Protein AF-0000000078790365 (afdb_homodimer)

Sequence (788 aa):
MTKEAHQVVIPDAIMEDLDIKDGEQVEVTLKDKEAVIRPKRTDTGTQTISLRFFLIPTVLAGLFFLAYFIYFQILQVPMTGKNSIAQMVIVLGELSGMGTFAVTYVQNHRRIHGRDHRRRYWRIFPTLLLAFAIILAFVASVFFWAIGYMFEGVSFDIYTATGLFLLFISIVNYLMIYSALSISTSFITTLFLSTFVGGVVGAIVTNSSRQWWQHNVSFLGTSKALNAWQFNLTIAVSALLWIALVDYLFVPLMAHRKTDWRLITMRIMLTVAAVALLGVGLFPNNRGIWHVLHTQSAWFLNYFLIGMIIAVRWLLPGVSREFLSTSYIIGGIIIFAAILFQFVHYLSLTAFEMIAFALAMSWIMLLLQNIHRLYQKDESTFVVTVTTKKEKAEMTKEAHQVVIPDAIMEDLDIKDGEQVEVTLKDKEAVIRPKRTDTGTQTISLRFFLIPTVLAGLFFLAYFIYFQILQVPMTGKNSIAQMVIVLGELSGMGTFAVTYVQNHRRIHGRDHRRRYWRIFPTLLLAFAIILAFVASVFFWAIGYMFEGVSFDIYTATGLFLLFISIVNYLMIYSALSISTSFITTLFLSTFVGGVVGAIVTNSSRQWWQHNVSFLGTSKALNAWQFNLTIAVSALLWIALVDYLFVPLMAHRKTDWRLITMRIMLTVAAVALLGVGLFPNNRGIWHVLHTQSAWFLNYFLIGMIIAVRWLLPGVSREFLSTSYIIGGIIIFAAILFQFVHYLSLTAFEMIAFALAMSWIMLLLQNIHRLYQKDESTFVVTVTTKKEKAE

Organism: Lacticaseibacillus rhamnosus (strain LMS2-1) (NCBI:txid525361)

Radius of gyration: 29.72 Å; Cα contacts (8 Å, |Δi|>4): 975; chains: 2; bounding box: 82×87×70 Å

pLDDT: mean 83.18, std 17.49, range [24.53, 97.69]

Foldseek 3Di:
DPPQDFDFDDDPVVCVVLVPDDPFDWDWDQDPNDTDTHGVDDPPPPPPPPPVLLQVLLVVLLVVLLCVCVVVVPFKADCDDPRHLLVSCLVSLLVSLLVLLLVLLVVVVVPPPDDVSNVLSVLCVVLVSLLCSLVSNVVSVVVSVVVCVVVPGDIDGSVVSSVVSSVSSSVSNVVSSVLSVPDDLVSLLVSLCCLLVVLQVVLCVQFVVVVCLQPASLSSLAPSGDPNLSSLSSQLSSLSSQLSSLCRLVVVVCVVVVPQVLSVVVSVLSNLLSVLSNQLSVQRCYPDPSVVSNVVSVVSNVVSLLVCLVCVVPSDPPDDPVLNVLSVVLSVVLVVLVCCCPPVVVDDNHRSCVSNVVSSSVNVVVVSVSSNVVSVVVDDDDDGDRDRPPPDDD/DPPQDFDFDDDPVVCVVLVPDPPFDWDWDQDPNDTDTHRVDDVPPPPPPPPVLLQVLLVVLLVVLLCVCVVVVPFKADCDDPRHLLVSCLVSLLVSLLVLLLVLLVVVVVPPPDDVVNVLSVLCVVLVSLLCSLVSNLVSVVVSVVVCVVPPGDIDGSVVSSVVSSVSSSVSNVVSSVLSVPDDLVSLLVSLCCLLVVLQVVLCVQQVVVVCLQPASLSSLAPSGDPNLSSLSSQLSSLSSQLSSLCRLVVLVCVVVVPQVLSVVVSVLSNLLSVLSNQLSVQRCYPDPSVVSNVVSVVSNVVSLLVCLVCVVPSDPPDDPVLNVLSVVLSVVLVVLVCCCPPVVVDDNHRSCVSNVVSSSVNVVVVSVSSNVVSCVVPDPDDGDRDPPPPDDD

Nearest PDB structures (foldseek):
  7bmh-assembly1_A  TM=3.154E-01  e=6.443E+00  Plenodomus lingam
  7avo-assembly1_A  TM=2.822E-01  e=6.443E+00  Candidatus Actinomarina minuta
  6w2w-assembly1_A  TM=2.959E-01  e=9.587E+00  synthetic construct
  3rh3-assembly2_B  TM=2.881E-01  e=7.687E+00  Bacteroides thetaiotaomicron VPI-5482
  7bmh-assembly1_A  TM=3.153E-01  e=6.359E+00  Plenodomus lingam

InterPro domains:
  IPR007159 SpoVT-AbrB domain [PF04014] (7-43)
  IPR007159 SpoVT-AbrB domain [TIGR01439] (5-41)
  IPR037914 SpoVT-AbrB domain superfamily [SSF89447] (6-44)

Structure (mmCIF, N/CA/C/O backbone):
data_AF-0000000078790365-model_v1
#
loop_
_entity.id
_entity.type
_entity.pdbx_description
1 polymer 'Transcriptional regulator, AbrB family'
#
loop_
_atom_site.group_PDB
_atom_site.id
_atom_site.type_symbol
_atom_site.label_atom_id
_atom_site.label_alt_id
_atom_site.label_comp_id
_atom_site.label_asym_id
_atom_site.label_entity_id
_atom_site.label_seq_id
_atom_site.pdbx_PDB_ins_code
_atom_site.Cartn_x
_atom_site.Cartn_y
_atom_site.Cartn_z
_atom_site.occupancy
_atom_site.B_iso_or_equiv
_atom_site.auth_seq_id
_atom_site.auth_comp_id
_atom_site.auth_asym_id
_atom_site.auth_atom_id
_atom_site.pdbx_PDB_model_num
ATOM 1 N N . MET A 1 1 ? -43.062 18.797 23.297 1 24.67 1 MET A N 1
ATOM 2 C CA . MET A 1 1 ? -41.625 18.844 23.641 1 24.67 1 MET A CA 1
ATOM 3 C C . MET A 1 1 ? -40.875 19.828 22.75 1 24.67 1 MET A C 1
ATOM 5 O O . MET A 1 1 ? -40.844 19.641 21.531 1 24.67 1 MET A O 1
ATOM 9 N N . THR A 1 2 ? -40.812 21 23.094 1 28.7 2 THR A N 1
ATOM 10 C CA . THR A 1 2 ? -40.219 22.109 22.375 1 28.7 2 THR A CA 1
ATOM 11 C C . THR A 1 2 ? -38.781 21.797 21.984 1 28.7 2 THR A C 1
ATOM 13 O O . THR A 1 2 ? -37.938 21.453 22.844 1 28.7 2 THR A O 1
ATOM 16 N N . LYS A 1 3 ? -38.594 21.297 20.766 1 38 3 LYS A N 1
ATOM 17 C CA . LYS A 1 3 ? -37.281 21.078 20.156 1 38 3 LYS A CA 1
ATOM 18 C C . LYS A 1 3 ? -36.375 22.281 20.406 1 38 3 LYS A C 1
ATOM 20 O O . LYS A 1 3 ? -36.594 23.359 19.859 1 38 3 LYS A O 1
ATOM 25 N N . GLU A 1 4 ? -35.938 22.359 21.609 1 38.66 4 GLU A N 1
ATOM 26 C CA . GLU A 1 4 ? -34.969 23.391 21.953 1 38.66 4 GLU A CA 1
ATOM 27 C C . GLU A 1 4 ? -33.75 23.328 21.047 1 38.66 4 GLU A C 1
ATOM 29 O O . GLU A 1 4 ? -33.188 22.25 20.844 1 38.66 4 GLU A O 1
ATOM 34 N N . ALA A 1 5 ? -33.781 24.031 20 1 46.53 5 ALA A N 1
ATOM 35 C CA . ALA A 1 5 ? -32.688 24.172 19.031 1 46.53 5 ALA A CA 1
ATOM 36 C C . ALA A 1 5 ? -31.531 24.969 19.609 1 46.53 5 ALA A C 1
ATOM 38 O O . ALA A 1 5 ? -31.734 25.938 20.344 1 46.53 5 ALA A O 1
ATOM 39 N N . HIS A 1 6 ? -30.5 24.375 19.922 1 53.03 6 HIS A N 1
ATOM 40 C CA . HIS A 1 6 ? -29.281 25.047 20.344 1 53.03 6 HIS A CA 1
ATOM 41 C C . HIS A 1 6 ? -28.625 25.781 19.172 1 53.03 6 HIS A C 1
ATOM 43 O O . HIS A 1 6 ? -28.688 25.328 18.031 1 53.03 6 HIS A O 1
ATOM 49 N N . GLN A 1 7 ? -28.328 27.047 19.406 1 53.22 7 GLN A N 1
ATOM 50 C CA . GLN A 1 7 ? -27.719 27.891 18.391 1 53.22 7 GLN A CA 1
ATOM 51 C C . GLN A 1 7 ? -26.203 27.969 18.578 1 53.22 7 GLN A C 1
ATOM 53 O O . GLN A 1 7 ? -25.719 28.125 19.688 1 53.22 7 GLN A O 1
ATOM 58 N N . VAL A 1 8 ? -25.578 27.453 17.719 1 57.22 8 VAL A N 1
ATOM 59 C CA . VAL A 1 8 ? -24.125 27.656 17.688 1 57.22 8 VAL A CA 1
ATOM 60 C C . VAL A 1 8 ? -23.781 28.875 16.844 1 57.22 8 VAL A C 1
ATOM 62 O O . VAL A 1 8 ? -24.25 29 15.719 1 57.22 8 VAL A O 1
ATOM 65 N N . VAL A 1 9 ? -23.25 29.891 17.438 1 52.88 9 VAL A N 1
ATOM 66 C CA . VAL A 1 9 ? -22.828 31.094 16.75 1 52.88 9 VAL A CA 1
ATOM 67 C C . VAL A 1 9 ? -21.547 30.828 15.969 1 52.88 9 VAL A C 1
ATOM 69 O O . VAL A 1 9 ? -20.547 30.391 16.531 1 52.88 9 VAL A O 1
ATOM 72 N N . ILE A 1 10 ? -21.703 30.781 14.711 1 59.94 10 ILE A N 1
ATOM 73 C CA . ILE A 1 10 ? -20.547 30.609 13.82 1 59.94 10 ILE A CA 1
ATOM 74 C C . ILE A 1 10 ? -20.062 31.984 13.344 1 59.94 10 ILE A C 1
ATOM 76 O O . ILE A 1 10 ? -20.859 32.812 12.906 1 59.94 10 ILE A O 1
ATOM 80 N N . PRO A 1 11 ? -18.875 32.281 13.562 1 53.31 11 PRO A N 1
ATOM 81 C CA . PRO A 1 11 ? -18.344 33.594 13.117 1 53.31 11 PRO A CA 1
ATOM 82 C C . PRO A 1 11 ? -18.578 33.812 11.625 1 53.31 11 PRO A C 1
ATOM 84 O O . PRO A 1 11 ? -18.594 32.875 10.836 1 53.31 11 PRO A O 1
ATOM 87 N N . ASP A 1 12 ? -18.766 35 11.242 1 53.91 12 ASP A N 1
ATOM 88 C CA . ASP A 1 12 ? -19.031 35.469 9.875 1 53.91 12 ASP A CA 1
ATOM 89 C C . ASP A 1 12 ? -17.922 35 8.922 1 53.91 12 ASP A C 1
ATOM 91 O O . ASP A 1 12 ? -18.203 34.656 7.773 1 53.91 12 ASP A O 1
ATOM 95 N N . ALA A 1 13 ? -16.859 35 9.422 1 56.03 13 ALA A N 1
ATOM 96 C CA . ALA A 1 13 ? -15.734 34.656 8.57 1 56.03 13 ALA A CA 1
ATOM 97 C C . ALA A 1 13 ? -15.867 33.219 8.07 1 56.03 13 ALA A C 1
ATOM 99 O O . ALA A 1 13 ? -15.539 32.906 6.922 1 56.03 13 ALA A O 1
ATOM 100 N N . ILE A 1 14 ? -16.406 32.406 8.961 1 61.25 14 ILE A N 1
ATOM 101 C CA . ILE A 1 14 ? -16.609 31 8.586 1 61.25 14 ILE A CA 1
ATOM 102 C C . ILE A 1 14 ? -17.766 30.891 7.598 1 61.25 14 ILE A C 1
ATOM 104 O O . ILE A 1 14 ? -17.688 30.141 6.621 1 61.25 14 ILE A O 1
ATOM 108 N N . MET A 1 15 ? -18.719 31.656 7.914 1 59 15 MET A N 1
ATOM 109 C CA . MET A 1 15 ? -19.875 31.625 7.043 1 59 15 MET A CA 1
ATOM 110 C C . MET A 1 15 ? -19.531 32.125 5.645 1 59 15 MET A C 1
ATOM 112 O O . MET A 1 15 ? -20.016 31.578 4.648 1 59 15 MET A O 1
ATOM 116 N N . GLU A 1 16 ? -18.781 33.062 5.625 1 58.59 16 GLU A N 1
ATOM 117 C CA . GLU A 1 16 ? -18.328 33.594 4.344 1 58.59 16 GLU A CA 1
ATOM 118 C C . GLU A 1 16 ? -17.438 32.562 3.623 1 58.59 16 GLU A C 1
ATOM 120 O O . GLU A 1 16 ? -17.547 32.406 2.406 1 58.59 16 GLU A O 1
ATOM 125 N N . ASP A 1 17 ? -16.703 31.953 4.383 1 59.31 17 ASP A N 1
ATOM 126 C CA . ASP A 1 17 ? -15.805 30.969 3.779 1 59.31 17 ASP A CA 1
ATOM 127 C C . ASP A 1 17 ? -16.578 29.734 3.303 1 59.31 17 ASP A C 1
ATOM 129 O O . ASP A 1 17 ? -16.188 29.094 2.322 1 59.31 17 ASP A O 1
ATOM 133 N N . LEU A 1 18 ? -17.562 29.516 3.998 1 61.25 18 LEU A N 1
ATOM 134 C CA . LEU A 1 18 ? -18.422 28.391 3.631 1 61.25 18 LEU A CA 1
ATOM 135 C C . LEU A 1 18 ? -19.469 28.812 2.598 1 61.25 18 LEU A C 1
ATOM 137 O O . LEU A 1 18 ? -20.188 27.969 2.062 1 61.25 18 LEU A O 1
ATOM 141 N N . ASP A 1 19 ? -19.406 30.141 2.234 1 60.47 19 ASP A N 1
ATOM 142 C CA . ASP A 1 19 ? -20.344 30.734 1.291 1 60.47 19 ASP A CA 1
ATOM 143 C C . ASP A 1 19 ? -21.781 30.406 1.667 1 60.47 19 ASP A C 1
ATOM 145 O O . ASP A 1 19 ? -22.578 30.031 0.808 1 60.47 19 ASP A O 1
ATOM 149 N N . ILE A 1 20 ? -22.031 30.375 2.857 1 61.34 20 ILE A N 1
ATOM 150 C CA . ILE A 1 20 ? -23.391 30.141 3.32 1 61.34 20 ILE A CA 1
ATOM 151 C C . ILE A 1 20 ? -24.125 31.469 3.467 1 61.34 20 ILE A C 1
ATOM 153 O O . ILE A 1 20 ? -23.656 32.375 4.176 1 61.34 20 ILE A O 1
ATOM 157 N N . LYS A 1 21 ? -25.078 31.672 2.578 1 57.84 21 LYS A N 1
ATOM 158 C CA . LYS A 1 21 ? -25.891 32.875 2.629 1 57.84 21 LYS A CA 1
ATOM 159 C C . LYS A 1 21 ? -26.953 32.781 3.713 1 57.84 21 LYS A C 1
ATOM 161 O O . LYS A 1 21 ? -27.266 31.688 4.18 1 57.84 21 LYS A O 1
ATOM 166 N N . ASP A 1 22 ? -27.422 33.844 4.039 1 56.03 22 ASP A N 1
ATOM 167 C CA . ASP A 1 22 ? -28.5 33.938 5.02 1 56.03 22 ASP A CA 1
ATOM 168 C C . ASP A 1 22 ? -29.75 33.188 4.531 1 56.03 22 ASP A C 1
ATOM 170 O O . ASP A 1 22 ? -30.188 33.406 3.395 1 56.03 22 ASP A O 1
ATOM 174 N N . GLY A 1 23 ? -30.219 32.156 5.309 1 55.22 23 GLY A N 1
ATOM 175 C CA . GLY A 1 23 ? -31.406 31.391 4.949 1 55.22 23 GLY A CA 1
ATOM 176 C C . GLY A 1 23 ? -31.078 30.062 4.297 1 55.22 23 GLY A C 1
ATOM 177 O O . GLY A 1 23 ? -31.969 29.281 3.982 1 55.22 23 GLY A O 1
ATOM 178 N N . GLU A 1 24 ? -29.766 29.875 4.086 1 57.84 24 GLU A N 1
ATOM 179 C CA . GLU A 1 24 ? -29.438 28.641 3.387 1 57.84 24 GLU A CA 1
ATOM 180 C C . GLU A 1 24 ? -29.391 27.453 4.348 1 57.84 24 GLU A C 1
ATOM 182 O O . GLU A 1 24 ? -29.031 27.609 5.52 1 57.84 24 GLU A O 1
ATOM 187 N N . GLN A 1 25 ? -29.859 26.406 3.9 1 57.09 25 GLN A N 1
ATOM 188 C CA . GLN A 1 25 ? -29.844 25.188 4.691 1 57.09 25 GLN A CA 1
ATOM 189 C C . GLN A 1 25 ? -28.469 24.516 4.648 1 57.09 25 GLN A C 1
ATOM 191 O O . GLN A 1 25 ? -27.797 24.516 3.609 1 57.09 25 GLN A O 1
ATOM 196 N N . VAL A 1 26 ? -27.875 24.297 5.863 1 60.72 26 VAL A N 1
ATOM 197 C CA . VAL A 1 26 ? -26.594 23.609 5.965 1 60.72 26 VAL A CA 1
ATOM 198 C C . VAL A 1 26 ? -26.797 22.203 6.516 1 60.72 26 VAL A C 1
ATOM 200 O O . VAL A 1 26 ? -27.75 21.953 7.258 1 60.72 26 VAL A O 1
ATOM 203 N N . GLU A 1 27 ? -26.109 21.312 5.953 1 58.06 27 GLU A N 1
ATOM 204 C CA . GLU A 1 27 ? -26.125 19.938 6.465 1 58.06 27 GLU A CA 1
ATOM 205 C C . GLU A 1 27 ? -25.094 19.75 7.566 1 58.06 27 GLU A C 1
ATOM 207 O O . GLU A 1 27 ? -23.938 20.125 7.402 1 58.06 27 GLU A O 1
ATOM 212 N N . VAL A 1 28 ? -25.562 19.438 8.742 1 60.06 28 VAL A N 1
ATOM 213 C CA . VAL A 1 28 ? -24.688 19.125 9.867 1 60.06 28 VAL A CA 1
ATOM 214 C C . VAL A 1 28 ? -24.609 17.609 10.047 1 60.06 28 VAL A C 1
ATOM 216 O O . VAL A 1 28 ? -25.641 16.953 10.227 1 60.06 28 VAL A O 1
ATOM 219 N N . THR A 1 29 ? -23.453 17.094 9.758 1 54.88 29 THR A N 1
ATOM 220 C CA . THR A 1 29 ? -23.25 15.664 9.945 1 54.88 29 THR A CA 1
ATOM 221 C C . THR A 1 29 ? -22.422 15.391 11.195 1 54.88 29 THR A C 1
ATOM 223 O O . THR A 1 29 ? -21.406 16.047 11.422 1 54.88 29 THR A O 1
ATOM 226 N N . LEU A 1 30 ? -23.016 14.633 12.062 1 53.97 30 LEU A N 1
ATOM 227 C CA . LEU A 1 30 ? -22.297 14.195 13.25 1 53.97 30 LEU A CA 1
ATOM 228 C C . LEU A 1 30 ? -21.516 12.922 12.969 1 53.97 30 LEU A C 1
ATOM 230 O O . LEU A 1 30 ? -22.094 11.906 12.562 1 53.97 30 LEU A O 1
ATOM 234 N N . LYS A 1 31 ? -20.281 13.047 12.844 1 52.25 31 LYS A N 1
ATOM 235 C CA . LYS A 1 31 ? -19.391 11.898 12.688 1 52.25 31 LYS A CA 1
ATOM 236 C C . LYS A 1 31 ? -18.375 11.836 13.828 1 52.25 31 LYS A C 1
ATOM 238 O O . LYS A 1 31 ? -17.656 12.805 14.086 1 52.25 31 LYS A O 1
ATOM 243 N N . ASP A 1 32 ? -18.172 10.688 14.516 1 49.53 32 ASP A N 1
ATOM 244 C CA . ASP A 1 32 ? -17.188 10.422 15.562 1 49.53 32 ASP A CA 1
ATOM 245 C C . ASP A 1 32 ? -17.109 11.578 16.562 1 49.53 32 ASP A C 1
ATOM 247 O O . ASP A 1 32 ? -16.031 12.078 16.859 1 49.53 32 ASP A O 1
ATOM 251 N N . LYS A 1 33 ? -18.344 12.125 17 1 53.72 33 LYS A N 1
ATOM 252 C CA . LYS A 1 33 ? -18.484 13.172 18.016 1 53.72 33 LYS A CA 1
ATOM 253 C C . LYS A 1 33 ? -18.062 14.531 17.469 1 53.72 33 LYS A C 1
ATOM 255 O O . LYS A 1 33 ? -17.531 15.367 18.203 1 53.72 33 LYS A O 1
ATOM 260 N N . GLU A 1 34 ? -17.922 14.57 16.203 1 59.28 34 GLU A N 1
ATOM 261 C CA . GLU A 1 34 ? -17.703 15.859 15.555 1 59.28 34 GLU A CA 1
ATOM 262 C C . GLU A 1 34 ? -18.875 16.234 14.648 1 59.28 34 GLU A C 1
ATOM 264 O O . GLU A 1 34 ? -19.484 15.352 14.023 1 59.28 34 GLU A O 1
ATOM 269 N N . ALA A 1 35 ? -19.328 17.422 14.812 1 60.31 35 ALA A N 1
ATOM 270 C CA . ALA A 1 35 ? -20.375 17.906 13.914 1 60.31 35 ALA A CA 1
ATOM 271 C C . ALA A 1 35 ? -19.766 18.625 12.719 1 60.31 35 ALA A C 1
ATOM 273 O O . ALA A 1 35 ? -18.969 19.562 12.875 1 60.31 35 ALA A O 1
ATOM 274 N N . VAL A 1 36 ? -19.875 18.141 11.617 1 61.66 36 VAL A N 1
ATOM 275 C CA . VAL A 1 36 ? -19.391 18.766 10.391 1 61.66 36 VAL A CA 1
ATOM 276 C C . VAL A 1 36 ? -20.531 19.5 9.695 1 61.66 36 VAL A C 1
ATOM 278 O O . VAL A 1 36 ? -21.594 18.922 9.438 1 61.66 36 VAL A O 1
ATOM 281 N N . ILE A 1 37 ? -20.453 20.859 9.609 1 60.66 37 ILE A N 1
ATOM 282 C CA . ILE A 1 37 ? -21.438 21.688 8.906 1 60.66 37 ILE A CA 1
ATOM 283 C C . ILE A 1 37 ? -21.016 21.844 7.441 1 60.66 37 ILE A C 1
ATOM 285 O O . ILE A 1 37 ? -19.906 22.297 7.152 1 60.66 37 ILE A O 1
ATOM 289 N N . ARG A 1 38 ? -21.641 21.312 6.52 1 58.25 38 ARG A N 1
ATOM 290 C CA . ARG A 1 38 ? -21.422 21.438 5.082 1 58.25 38 ARG A CA 1
ATOM 291 C C . ARG A 1 38 ? -22.562 22.188 4.41 1 58.25 38 ARG A C 1
ATOM 293 O O . ARG A 1 38 ? -23.719 22.062 4.809 1 58.25 38 ARG A O 1
ATOM 300 N N . PRO A 1 39 ? -22.203 23.328 3.666 1 53.91 39 PRO A N 1
ATOM 301 C CA . PRO A 1 39 ? -23.297 23.844 2.844 1 53.91 39 PRO A CA 1
ATOM 302 C C . PRO A 1 39 ? -23.969 22.766 2.008 1 53.91 39 PRO A C 1
ATOM 304 O O . PRO A 1 39 ? -23.344 21.766 1.658 1 53.91 39 PRO A O 1
ATOM 307 N N . LYS A 1 40 ? -25.203 22.719 2.061 1 49.06 40 LYS A N 1
ATOM 308 C CA . LYS A 1 40 ? -25.891 21.781 1.17 1 49.06 40 LYS A CA 1
ATOM 309 C C . LYS A 1 40 ? -25.203 21.703 -0.189 1 49.06 40 LYS A C 1
ATOM 311 O O . LYS A 1 40 ? -25.109 22.719 -0.899 1 49.06 40 LYS A O 1
ATOM 316 N N . ARG A 1 41 ? -24.062 21.188 -0.171 1 43.56 41 ARG A N 1
ATOM 317 C CA . ARG A 1 41 ? -23.312 21.047 -1.413 1 43.56 41 ARG A CA 1
ATOM 318 C C . ARG A 1 41 ? -24.234 20.781 -2.59 1 43.56 41 ARG A C 1
ATOM 320 O O . ARG A 1 41 ? -25.031 19.844 -2.562 1 43.56 41 ARG A O 1
ATOM 327 N N . THR A 1 42 ? -24.641 21.75 -3.312 1 40.75 42 THR A N 1
ATOM 328 C CA . THR A 1 42 ? -24.922 21.359 -4.691 1 40.75 42 THR A CA 1
ATOM 329 C C . THR A 1 42 ? -24.016 20.234 -5.141 1 40.75 42 THR A C 1
ATOM 331 O O . THR A 1 42 ? -22.906 20.078 -4.621 1 40.75 42 THR A O 1
ATOM 334 N N . ASP A 1 43 ? -24.516 19.188 -5.715 1 37.91 43 ASP A N 1
ATOM 335 C CA . ASP A 1 43 ? -23.797 18.109 -6.383 1 37.91 43 ASP A CA 1
ATOM 336 C C . ASP A 1 43 ? -22.422 18.578 -6.855 1 37.91 43 ASP A C 1
ATOM 338 O O . ASP A 1 43 ? -22.312 19.219 -7.898 1 37.91 43 ASP A O 1
ATOM 342 N N . THR A 1 44 ? -21.75 19.344 -6.078 1 38 44 THR A N 1
ATOM 343 C CA . THR A 1 44 ? -20.469 19.688 -6.684 1 38 44 THR A CA 1
ATOM 344 C C . THR A 1 44 ? -19.984 18.547 -7.59 1 38 44 THR A C 1
ATOM 346 O O . THR A 1 44 ? -19.906 17.391 -7.164 1 38 44 THR A O 1
ATOM 349 N N . GLY A 1 45 ? -20.297 18.609 -8.867 1 34.75 45 GLY A N 1
ATOM 350 C CA . GLY A 1 45 ? -19.969 17.812 -10.047 1 34.75 45 GLY A CA 1
ATOM 351 C C . GLY A 1 45 ? -18.609 17.125 -9.945 1 34.75 45 GLY A C 1
ATOM 352 O O . GLY A 1 45 ? -17.672 17.703 -9.406 1 34.75 45 GLY A O 1
ATOM 353 N N . THR A 1 46 ? -18.547 15.922 -9.516 1 40 46 THR A N 1
ATOM 354 C CA . THR A 1 46 ? -17.406 15.125 -9.914 1 40 46 THR A CA 1
ATOM 355 C C . THR A 1 46 ? -16.625 15.812 -11.039 1 40 46 THR A C 1
ATOM 357 O O . THR A 1 46 ? -17.203 16.172 -12.07 1 40 46 THR A O 1
ATOM 360 N N . GLN A 1 47 ? -15.82 16.797 -10.836 1 44.34 47 GLN A N 1
ATOM 361 C CA . GLN A 1 47 ? -14.945 17.219 -11.93 1 44.34 47 GLN A CA 1
ATOM 362 C C . GLN A 1 47 ? -14.898 16.172 -13.031 1 44.34 47 GLN A C 1
ATOM 364 O O . GLN A 1 47 ? -14.383 15.07 -12.828 1 44.34 47 GLN A O 1
ATOM 369 N N . THR A 1 48 ? -15.969 16.016 -13.727 1 49.16 48 THR A N 1
ATOM 370 C CA . THR A 1 48 ? -16.016 15.227 -14.953 1 49.16 48 THR A CA 1
ATOM 371 C C . THR A 1 48 ? -14.719 15.383 -15.742 1 49.16 48 THR A C 1
ATOM 373 O O . THR A 1 48 ? -14.422 16.469 -16.25 1 49.16 48 THR A O 1
ATOM 376 N N . ILE A 1 49 ? -13.625 14.922 -15.203 1 55.31 49 ILE A N 1
ATOM 377 C CA . ILE A 1 49 ? -12.531 14.805 -16.172 1 55.31 49 ILE A CA 1
ATOM 378 C C . ILE A 1 49 ? -13.109 14.609 -17.562 1 55.31 49 ILE A C 1
ATOM 380 O O . ILE A 1 49 ? -13.883 13.68 -17.812 1 55.31 49 ILE A O 1
ATOM 384 N N . SER A 1 50 ? -13.141 15.703 -18.266 1 57.06 50 SER A N 1
ATOM 385 C CA . SER A 1 50 ? -13.609 15.555 -19.641 1 57.06 50 SER A CA 1
ATOM 386 C C . SER A 1 50 ? -13.148 14.234 -20.25 1 57.06 50 SER A C 1
ATOM 388 O O . SER A 1 50 ? -11.945 13.961 -20.297 1 57.06 50 SER A O 1
ATOM 390 N N . LEU A 1 51 ? -13.914 13.266 -20.25 1 61.19 51 LEU A N 1
ATOM 391 C CA . LEU A 1 51 ? -13.695 11.969 -20.875 1 61.19 51 LEU A CA 1
ATOM 392 C C . LEU A 1 51 ? -12.961 12.117 -22.203 1 61.19 51 LEU A C 1
ATOM 394 O O . LEU A 1 51 ? -12.172 11.25 -22.578 1 61.19 51 LEU A O 1
ATOM 398 N N . ARG A 1 52 ? -13.148 13.289 -22.781 1 64 52 ARG A N 1
ATOM 399 C CA . ARG A 1 52 ? -12.555 13.453 -24.094 1 64 52 ARG A CA 1
ATOM 400 C C . ARG A 1 52 ? -11.031 13.531 -24.016 1 64 52 ARG A C 1
ATOM 402 O O . ARG A 1 52 ? -10.328 12.977 -24.859 1 64 52 ARG A O 1
ATOM 409 N N . PHE A 1 53 ? -10.617 14.078 -22.953 1 66.56 53 PHE A N 1
ATOM 410 C CA . PHE A 1 53 ? -9.188 14.328 -22.906 1 66.56 53 PHE A CA 1
ATOM 411 C C . PHE A 1 53 ? -8.422 13.039 -22.609 1 66.56 53 PHE A C 1
ATOM 413 O O . PHE A 1 53 ? -7.254 12.906 -22.984 1 66.56 53 PHE A O 1
ATOM 420 N N . PHE A 1 54 ? -9.141 12.125 -22.062 1 72.62 54 PHE A N 1
ATOM 421 C CA . PHE A 1 54 ? -8.414 10.883 -21.812 1 72.62 54 PHE A CA 1
ATOM 422 C C . PHE A 1 54 ? -8.727 9.844 -22.891 1 72.62 54 PHE A C 1
ATOM 424 O O . PHE A 1 54 ? -7.891 8.984 -23.188 1 72.62 54 PHE A O 1
ATOM 431 N N . LEU A 1 55 ? -9.773 10.086 -23.625 1 79.38 55 LEU A N 1
ATOM 432 C CA . LEU A 1 55 ? -10.18 9.07 -24.594 1 79.38 55 LEU A CA 1
ATOM 433 C C . LEU A 1 55 ? -9.469 9.273 -25.922 1 79.38 55 LEU A C 1
ATOM 435 O O . LEU A 1 55 ? -9.102 8.305 -26.594 1 79.38 55 LEU A O 1
ATOM 439 N N . ILE A 1 56 ? -9.203 10.516 -26.297 1 84.44 56 ILE A N 1
ATOM 440 C CA . ILE A 1 56 ? -8.617 10.781 -27.609 1 84.44 56 ILE A CA 1
ATOM 441 C C . ILE A 1 56 ? -7.199 10.211 -27.656 1 84.44 56 ILE A C 1
ATOM 443 O O . ILE A 1 56 ? -6.875 9.414 -28.547 1 84.44 56 ILE A O 1
ATOM 447 N N . PRO A 1 57 ? -6.402 10.617 -26.734 1 86.44 57 PRO A N 1
ATOM 448 C CA . PRO A 1 57 ? -5.066 10.023 -26.781 1 86.44 57 PRO A CA 1
ATOM 449 C C . PRO A 1 57 ? -5.09 8.5 -26.672 1 86.44 57 PRO A C 1
ATOM 451 O O . PRO A 1 57 ? -4.242 7.82 -27.25 1 86.44 57 PRO A O 1
ATOM 454 N N . THR A 1 58 ? -6.016 7.965 -25.969 1 90.5 58 THR A N 1
ATOM 455 C CA . THR A 1 58 ? -6.145 6.52 -25.812 1 90.5 58 THR A CA 1
ATOM 456 C C . THR A 1 58 ? -6.5 5.867 -27.141 1 90.5 58 THR A C 1
ATOM 458 O O . THR A 1 58 ? -5.898 4.859 -27.531 1 90.5 58 THR A O 1
ATOM 461 N N . VAL A 1 59 ? -7.379 6.465 -27.875 1 90.88 59 VAL A N 1
ATOM 462 C CA . VAL A 1 59 ? -7.82 5.91 -29.141 1 90.88 59 VAL A CA 1
ATOM 463 C C . VAL A 1 59 ? -6.699 6.027 -30.188 1 90.88 59 VAL A C 1
ATOM 465 O O . VAL A 1 59 ? -6.461 5.102 -30.953 1 90.88 59 VAL A O 1
ATOM 468 N N . LEU A 1 60 ? -6.016 7.145 -30.172 1 91.31 60 LEU A N 1
ATOM 469 C CA . LEU A 1 60 ? -4.895 7.328 -31.094 1 91.31 60 LEU A CA 1
ATOM 470 C C . LEU A 1 60 ? -3.809 6.289 -30.844 1 91.31 60 LEU A C 1
ATOM 472 O O . LEU A 1 60 ? -3.275 5.703 -31.781 1 91.31 60 LEU A O 1
ATOM 476 N N . ALA A 1 61 ? -3.504 6.074 -29.578 1 92.56 61 ALA A N 1
ATOM 477 C CA . ALA A 1 61 ? -2.516 5.055 -29.234 1 92.56 61 ALA A CA 1
ATOM 478 C C . ALA A 1 61 ? -2.988 3.666 -29.641 1 92.56 61 ALA A C 1
ATOM 480 O O . ALA A 1 61 ? -2.193 2.846 -30.109 1 92.56 61 ALA A O 1
ATOM 481 N N . GLY A 1 62 ? -4.234 3.424 -29.484 1 93.56 62 GLY A N 1
ATOM 482 C CA . GLY A 1 62 ? -4.805 2.15 -29.906 1 93.56 62 GLY A CA 1
ATOM 483 C C . GLY A 1 62 ? -4.719 1.911 -31.391 1 93.56 62 GLY A C 1
ATOM 484 O O . GLY A 1 62 ? -4.398 0.806 -31.828 1 93.56 62 GLY A O 1
ATOM 485 N N . LEU A 1 63 ? -4.98 2.928 -32.156 1 94.12 63 LEU A N 1
ATOM 486 C CA . LEU A 1 63 ? -4.871 2.83 -33.594 1 94.12 63 LEU A CA 1
ATOM 487 C C . LEU A 1 63 ? -3.428 2.57 -34.031 1 94.12 63 LEU A C 1
ATOM 489 O O . LEU A 1 63 ? -3.174 1.773 -34.938 1 94.12 63 LEU A O 1
ATOM 493 N N . PHE A 1 64 ? -2.539 3.266 -33.375 1 94.81 64 PHE A N 1
ATOM 494 C CA . PHE A 1 64 ? -1.127 3.027 -33.625 1 94.81 64 PHE A CA 1
ATOM 495 C C . PHE A 1 64 ? -0.746 1.59 -33.312 1 94.81 64 PHE A C 1
ATOM 497 O O . PHE A 1 64 ? -0.024 0.942 -34.062 1 94.81 64 PHE A O 1
ATOM 504 N N . PHE A 1 65 ? -1.204 1.093 -32.156 1 96.19 65 PHE A N 1
ATOM 505 C CA . PHE A 1 65 ? -0.965 -0.28 -31.719 1 96.19 65 PHE A CA 1
ATOM 506 C C . PHE A 1 65 ? -1.477 -1.269 -32.75 1 96.19 65 PHE A C 1
ATOM 508 O O . PHE A 1 65 ? -0.742 -2.158 -33.188 1 96.19 65 PHE A O 1
ATOM 515 N N . LEU A 1 66 ? -2.676 -1.059 -33.188 1 95.31 66 LEU A N 1
ATOM 516 C CA . LEU A 1 66 ? -3.297 -1.947 -34.188 1 95.31 66 LEU A CA 1
ATOM 517 C C . LEU A 1 66 ? -2.57 -1.876 -35.5 1 95.31 66 LEU A C 1
ATOM 519 O O . LEU A 1 66 ? -2.279 -2.908 -36.125 1 95.31 66 LEU A O 1
ATOM 523 N N . ALA A 1 67 ? -2.252 -0.694 -35.969 1 95.12 67 ALA A N 1
ATOM 524 C CA . ALA A 1 67 ? -1.55 -0.497 -37.219 1 95.12 67 ALA A CA 1
ATOM 525 C C . ALA A 1 67 ? -0.18 -1.169 -37.188 1 95.12 67 ALA A C 1
ATOM 527 O O . ALA A 1 67 ? 0.229 -1.79 -38.188 1 95.12 67 ALA A O 1
ATOM 528 N N . TYR A 1 68 ? 0.498 -1.044 -36.062 1 95.31 68 TYR A N 1
ATOM 529 C CA . TYR A 1 68 ? 1.827 -1.625 -35.906 1 95.31 68 TYR A CA 1
ATOM 530 C C . TYR A 1 68 ? 1.779 -3.141 -36.062 1 95.31 68 TYR A C 1
ATOM 532 O O . TYR A 1 68 ? 2.541 -3.723 -36.844 1 95.31 68 TYR A O 1
ATOM 540 N N . PHE A 1 69 ? 0.904 -3.803 -35.438 1 95.94 69 PHE A N 1
ATOM 541 C CA . PHE A 1 69 ? 0.868 -5.262 -35.438 1 95.94 69 PHE A CA 1
ATOM 542 C C . PHE A 1 69 ? 0.29 -5.801 -36.75 1 95.94 69 PHE A C 1
ATOM 544 O O . PHE A 1 69 ? 0.684 -6.875 -37.188 1 95.94 69 PHE A O 1
ATOM 551 N N . ILE A 1 70 ? -0.612 -5.039 -37.375 1 94.5 70 ILE A N 1
ATOM 552 C CA . ILE A 1 70 ? -1.115 -5.434 -38.688 1 94.5 70 ILE A CA 1
ATOM 553 C C . ILE A 1 70 ? -0.005 -5.297 -39.719 1 94.5 70 ILE A C 1
ATOM 555 O O . ILE A 1 70 ? 0.171 -6.176 -40.562 1 94.5 70 ILE A O 1
ATOM 559 N N . TYR A 1 71 ? 0.69 -4.195 -39.594 1 95.06 71 TYR A N 1
ATOM 560 C CA . TYR A 1 71 ? 1.771 -3.93 -40.531 1 95.06 71 TYR A CA 1
ATOM 561 C C . TYR A 1 71 ? 2.826 -5.027 -40.469 1 95.06 71 TYR A C 1
ATOM 563 O O . TYR A 1 71 ? 3.307 -5.488 -41.5 1 95.06 71 TYR A O 1
ATOM 571 N N . PHE A 1 72 ? 3.146 -5.504 -39.344 1 95.56 72 PHE A N 1
ATOM 572 C CA . PHE A 1 72 ? 4.172 -6.527 -39.188 1 95.56 72 PHE A CA 1
ATOM 573 C C . PHE A 1 72 ? 3.555 -7.922 -39.188 1 95.56 72 PHE A C 1
ATOM 575 O O . PHE A 1 72 ? 4.254 -8.914 -39 1 95.56 72 PHE A O 1
ATOM 582 N N . GLN A 1 73 ? 2.221 -8.031 -39.312 1 94.88 73 GLN A N 1
ATOM 583 C CA . GLN A 1 73 ? 1.476 -9.281 -39.5 1 94.88 73 GLN A CA 1
ATOM 584 C C . GLN A 1 73 ? 1.617 -10.172 -38.25 1 94.88 73 GLN A C 1
ATOM 586 O O . GLN A 1 73 ? 1.853 -11.375 -38.375 1 94.88 73 GLN A O 1
ATOM 591 N N . ILE A 1 74 ? 1.674 -9.508 -37.094 1 94.88 74 ILE A N 1
ATOM 592 C CA . ILE A 1 74 ? 1.671 -10.227 -35.844 1 94.88 74 ILE A CA 1
ATOM 593 C C . ILE A 1 74 ? 0.243 -10.328 -35.312 1 94.88 74 ILE A C 1
ATOM 595 O O . ILE A 1 74 ? -0.275 -9.383 -34.719 1 94.88 74 ILE A O 1
ATOM 599 N N . LEU A 1 75 ? -0.349 -11.461 -35.5 1 93.69 75 LEU A N 1
ATOM 600 C CA . LEU A 1 75 ? -1.766 -11.625 -35.188 1 93.69 75 LEU A CA 1
ATOM 601 C C . LEU A 1 75 ? -1.953 -12.18 -33.781 1 93.69 75 LEU A C 1
ATOM 603 O O . LEU A 1 75 ? -3.047 -12.102 -33.219 1 93.69 75 LEU A O 1
ATOM 607 N N . GLN A 1 76 ? -0.889 -12.789 -33.25 1 95.31 76 GLN A N 1
ATOM 608 C CA . GLN A 1 76 ? -0.852 -13.234 -31.859 1 95.31 76 GLN A CA 1
ATOM 609 C C . GLN A 1 76 ? 0.176 -12.445 -31.062 1 95.31 76 GLN A C 1
ATOM 611 O O . GLN A 1 76 ? 1.383 -12.609 -31.25 1 95.31 76 GLN A O 1
ATOM 616 N N . VAL A 1 77 ? -0.335 -11.641 -30.188 1 96.69 77 VAL A N 1
ATOM 617 C CA . VAL A 1 77 ? 0.529 -10.695 -29.484 1 96.69 77 VAL A CA 1
ATOM 618 C C . VAL A 1 77 ? 0.793 -11.195 -28.062 1 96.69 77 VAL A C 1
ATOM 620 O O . VAL A 1 77 ? -0.141 -11.367 -27.281 1 96.69 77 VAL A O 1
ATOM 623 N N . PRO A 1 78 ? 2.006 -11.406 -27.766 1 96.75 78 PRO A N 1
ATOM 624 C CA . PRO A 1 78 ? 2.305 -11.836 -26.391 1 96.75 78 PRO A CA 1
ATOM 625 C C . PRO A 1 78 ? 2.068 -10.734 -25.359 1 96.75 78 PRO A C 1
ATOM 627 O O . PRO A 1 78 ? 2.092 -9.555 -25.703 1 96.75 78 PRO A O 1
ATOM 630 N N . MET A 1 79 ? 1.841 -11.148 -24.141 1 95.5 79 MET A N 1
ATOM 631 C CA . MET A 1 79 ? 1.635 -10.195 -23.062 1 95.5 79 MET A CA 1
ATOM 632 C C . MET A 1 79 ? 2.938 -9.484 -22.703 1 95.5 79 MET A C 1
ATOM 634 O O . MET A 1 79 ? 2.951 -8.273 -22.5 1 95.5 79 MET A O 1
ATOM 638 N N . THR A 1 80 ? 4.004 -10.211 -22.625 1 95.06 80 THR A N 1
ATOM 639 C CA . THR A 1 80 ? 5.316 -9.68 -22.281 1 95.06 80 THR A CA 1
ATOM 640 C C . THR A 1 80 ? 6.363 -10.102 -23.312 1 95.06 80 THR A C 1
ATOM 642 O O . THR A 1 80 ? 6.102 -10.961 -24.156 1 95.06 80 THR A O 1
ATOM 645 N N . GLY A 1 81 ? 7.523 -9.492 -23.328 1 92.31 81 GLY A N 1
ATOM 646 C CA . GLY A 1 81 ? 8.586 -9.805 -24.281 1 92.31 81 GLY A CA 1
ATOM 647 C C . GLY A 1 81 ? 8.703 -8.797 -25.406 1 92.31 81 GLY A C 1
ATOM 648 O O . GLY A 1 81 ? 8.289 -7.645 -25.25 1 92.31 81 GLY A O 1
ATOM 649 N N . LYS A 1 82 ? 9.281 -9.234 -26.484 1 92.44 82 LYS A N 1
ATOM 650 C CA . LYS A 1 82 ? 9.43 -8.383 -27.656 1 92.44 82 LYS A CA 1
ATOM 651 C C . LYS A 1 82 ? 8.125 -8.289 -28.453 1 92.44 82 LYS A C 1
ATOM 653 O O . LYS A 1 82 ? 7.441 -9.289 -28.641 1 92.44 82 LYS A O 1
ATOM 658 N N . ASN A 1 83 ? 7.742 -7.039 -28.906 1 94.69 83 ASN A N 1
ATOM 659 C CA . ASN A 1 83 ? 6.516 -6.809 -29.656 1 94.69 83 ASN A CA 1
ATOM 660 C C . ASN A 1 83 ? 5.289 -7.301 -28.891 1 94.69 83 ASN A C 1
ATOM 662 O O . ASN A 1 83 ? 4.484 -8.07 -29.422 1 94.69 83 ASN A O 1
ATOM 666 N N . SER A 1 84 ? 5.289 -6.848 -27.656 1 97.19 84 SER A N 1
ATOM 667 C CA . SER A 1 84 ? 4.238 -7.309 -26.766 1 97.19 84 SER A CA 1
ATOM 668 C C . SER A 1 84 ? 3.348 -6.156 -26.312 1 97.19 84 SER A C 1
ATOM 670 O O . SER A 1 84 ? 3.646 -4.992 -26.594 1 97.19 84 SER A O 1
ATOM 672 N N . ILE A 1 85 ? 2.307 -6.504 -25.656 1 96.81 85 ILE A N 1
ATOM 673 C CA . ILE A 1 85 ? 1.412 -5.516 -25.062 1 96.81 85 ILE A CA 1
ATOM 674 C C . ILE A 1 85 ? 2.17 -4.688 -24.031 1 96.81 85 ILE A C 1
ATOM 676 O O . ILE A 1 85 ? 2.072 -3.457 -24.016 1 96.81 85 ILE A O 1
ATOM 680 N N . ALA A 1 86 ? 2.98 -5.348 -23.234 1 96.62 86 ALA A N 1
ATOM 681 C CA . ALA A 1 86 ? 3.746 -4.695 -22.172 1 96.62 86 ALA A CA 1
ATOM 682 C C . ALA A 1 86 ? 4.688 -3.643 -22.75 1 96.62 86 ALA A C 1
ATOM 684 O O . ALA A 1 86 ? 4.711 -2.5 -22.281 1 96.62 86 ALA A O 1
ATOM 685 N N . GLN A 1 87 ? 5.398 -4.066 -23.766 1 96.12 87 GLN A N 1
ATOM 686 C CA . GLN A 1 87 ? 6.355 -3.15 -24.375 1 96.12 87 GLN A CA 1
ATOM 687 C C . GLN A 1 87 ? 5.656 -1.908 -24.922 1 96.12 87 GLN A C 1
ATOM 689 O O . GLN A 1 87 ? 6.113 -0.785 -24.703 1 96.12 87 GLN A O 1
ATOM 694 N N . MET A 1 88 ? 4.555 -2.123 -25.594 1 96.44 88 MET A N 1
ATOM 695 C CA . MET A 1 88 ? 3.83 -1.009 -26.203 1 96.44 88 MET A CA 1
ATOM 696 C C . MET A 1 88 ? 3.199 -0.121 -25.141 1 96.44 88 MET A C 1
ATOM 698 O O . MET A 1 88 ? 3.184 1.104 -25.266 1 96.44 88 MET A O 1
ATOM 702 N N . VAL A 1 89 ? 2.709 -0.7 -24.094 1 96.44 89 VAL A N 1
ATOM 703 C CA . VAL A 1 89 ? 2.09 0.083 -23.016 1 96.44 89 VAL A CA 1
ATOM 704 C C . VAL A 1 89 ? 3.154 0.906 -22.297 1 96.44 89 VAL A C 1
ATOM 706 O O . VAL A 1 89 ? 2.928 2.072 -21.969 1 96.44 89 VAL A O 1
ATOM 709 N N . ILE A 1 90 ? 4.262 0.326 -22.062 1 95.44 90 ILE A N 1
ATOM 710 C CA . ILE A 1 90 ? 5.324 1.022 -21.344 1 95.44 90 ILE A CA 1
ATOM 711 C C . ILE A 1 90 ? 5.805 2.215 -22.156 1 95.44 90 ILE A C 1
ATOM 713 O O . ILE A 1 90 ? 5.93 3.326 -21.641 1 95.44 90 ILE A O 1
ATOM 717 N N . VAL A 1 91 ? 5.984 2.025 -23.453 1 94.5 91 VAL A N 1
ATOM 718 C CA . VAL A 1 91 ? 6.535 3.08 -24.297 1 94.5 91 VAL A CA 1
ATOM 719 C C . VAL A 1 91 ? 5.441 4.094 -24.641 1 94.5 91 VAL A C 1
ATOM 721 O O . VAL A 1 91 ? 5.578 5.285 -24.344 1 94.5 91 VAL A O 1
ATOM 724 N N . LEU A 1 92 ? 4.34 3.605 -25.203 1 94.56 92 LEU A N 1
ATOM 725 C CA . LEU A 1 92 ? 3.273 4.504 -25.625 1 94.56 92 LEU A CA 1
ATOM 726 C C . LEU A 1 92 ? 2.518 5.055 -24.422 1 94.56 92 LEU A C 1
ATOM 728 O O . LEU A 1 92 ? 1.998 6.172 -24.469 1 94.56 92 LEU A O 1
ATOM 732 N N . GLY A 1 93 ? 2.42 4.23 -23.406 1 94.19 93 GLY A N 1
ATOM 733 C CA . GLY A 1 93 ? 1.82 4.723 -22.172 1 94.19 93 GLY A CA 1
ATOM 734 C C . GLY A 1 93 ? 2.615 5.84 -21.531 1 94.19 93 GLY A C 1
ATOM 735 O O . GLY A 1 93 ? 2.039 6.785 -20.984 1 94.19 93 GLY A O 1
ATOM 736 N N . GLU A 1 94 ? 3.902 5.695 -21.609 1 94.81 94 GLU A N 1
ATOM 737 C CA . GLU A 1 94 ? 4.766 6.762 -21.109 1 94.81 94 GLU A CA 1
ATOM 738 C C . GLU A 1 94 ? 4.57 8.047 -21.891 1 94.81 94 GLU A C 1
ATOM 740 O O . GLU A 1 94 ? 4.398 9.125 -21.312 1 94.81 94 GLU A O 1
ATOM 745 N N . LEU A 1 95 ? 4.547 7.938 -23.125 1 94.31 95 LEU A N 1
ATOM 746 C CA . LEU A 1 95 ? 4.406 9.109 -24 1 94.31 95 LEU A CA 1
ATOM 747 C C . LEU A 1 95 ? 3.023 9.734 -23.844 1 94.31 95 LEU A C 1
ATOM 749 O O . LEU A 1 95 ? 2.902 10.938 -23.625 1 94.31 95 LEU A O 1
ATOM 753 N N . SER A 1 96 ? 2.055 8.867 -23.922 1 93.31 96 SER A N 1
ATOM 754 C CA . SER A 1 96 ? 0.682 9.352 -23.797 1 93.31 96 SER A CA 1
ATOM 755 C C . SER A 1 96 ? 0.398 9.883 -22.391 1 93.31 96 SER A C 1
ATOM 757 O O . SER A 1 96 ? -0.231 10.93 -22.234 1 93.31 96 SER A O 1
ATOM 759 N N . GLY A 1 97 ? 0.851 9.133 -21.406 1 93.88 97 GLY A N 1
ATOM 760 C CA . GLY A 1 97 ? 0.644 9.547 -20.031 1 93.88 97 GLY A CA 1
ATOM 761 C C . GLY A 1 97 ? 1.324 10.859 -19.688 1 93.88 97 GLY A C 1
ATOM 762 O O . GLY A 1 97 ? 0.711 11.75 -19.094 1 93.88 97 GLY A O 1
ATOM 763 N N . MET A 1 98 ? 2.533 11.016 -20.125 1 94.06 98 MET A N 1
ATOM 764 C CA . MET A 1 98 ? 3.268 12.25 -19.875 1 94.06 98 MET A CA 1
ATOM 765 C C . MET A 1 98 ? 2.65 13.414 -20.641 1 94.06 98 MET A C 1
ATOM 767 O O . MET A 1 98 ? 2.582 14.531 -20.141 1 94.06 98 MET A O 1
ATOM 771 N N . GLY A 1 99 ? 2.229 13.125 -21.812 1 92.75 99 GLY A N 1
ATOM 772 C CA . GLY A 1 99 ? 1.554 14.148 -22.594 1 92.75 99 GLY A CA 1
ATOM 773 C C . GLY A 1 99 ? 0.268 14.641 -21.953 1 92.75 99 GLY A C 1
ATOM 774 O O . GLY A 1 99 ? 0.045 15.844 -21.844 1 92.75 99 GLY A O 1
ATOM 775 N N . THR A 1 100 ? -0.521 13.695 -21.578 1 92.12 100 THR A N 1
ATOM 776 C CA . THR A 1 100 ? -1.789 14.055 -20.953 1 92.12 100 THR A CA 1
ATOM 777 C C . THR A 1 100 ? -1.555 14.773 -19.625 1 92.12 100 THR A C 1
ATOM 779 O O . THR A 1 100 ? -2.279 15.711 -19.281 1 92.12 100 THR A O 1
ATOM 782 N N . PHE A 1 101 ? -0.588 14.336 -18.875 1 93.12 101 PHE A N 1
ATOM 783 C CA . PHE A 1 101 ? -0.227 15.016 -17.641 1 93.12 101 PHE A CA 1
ATOM 784 C C . PHE A 1 101 ? 0.164 16.469 -17.922 1 93.12 101 PHE A C 1
ATOM 786 O O . PHE A 1 101 ? -0.34 17.375 -17.266 1 93.12 101 PHE A O 1
ATOM 793 N N . ALA A 1 102 ? 1.037 16.641 -18.891 1 92.94 102 ALA A N 1
ATOM 794 C CA . ALA A 1 102 ? 1.546 17.969 -19.219 1 92.94 102 ALA A CA 1
ATOM 795 C C . ALA A 1 102 ? 0.42 18.891 -19.672 1 92.94 102 ALA A C 1
ATOM 797 O O . ALA A 1 102 ? 0.315 20.031 -19.219 1 92.94 102 ALA A O 1
ATOM 798 N N . VAL A 1 103 ? -0.415 18.391 -20.5 1 90.56 103 VAL A N 1
ATOM 799 C CA . VAL A 1 103 ? -1.504 19.203 -21.047 1 90.56 103 VAL A CA 1
ATOM 800 C C . VAL A 1 103 ? -2.479 19.578 -19.922 1 90.56 103 VAL A C 1
ATOM 802 O O . VAL A 1 103 ? -2.865 20.75 -19.797 1 90.56 103 VAL A O 1
ATOM 805 N N . THR A 1 104 ? -2.824 18.625 -19.125 1 89.62 104 THR A N 1
ATOM 806 C CA . THR A 1 104 ? -3.762 18.875 -18.047 1 89.62 104 THR A CA 1
ATOM 807 C C . THR A 1 104 ? -3.156 19.828 -17.016 1 89.62 104 THR A C 1
ATOM 809 O O . THR A 1 104 ? -3.838 20.734 -16.516 1 89.62 104 THR A O 1
ATOM 812 N N . TYR A 1 105 ? -1.927 19.578 -16.719 1 89.38 105 TYR A N 1
ATOM 813 C CA . TYR A 1 105 ? -1.223 20.438 -15.766 1 89.38 105 TYR A CA 1
ATOM 814 C C . TYR A 1 105 ? -1.229 21.891 -16.234 1 89.38 105 TYR A C 1
ATOM 816 O O . TYR A 1 105 ? -1.568 22.797 -15.469 1 89.38 105 TYR A O 1
ATOM 824 N N . VAL A 1 106 ? -0.887 22.141 -17.484 1 87.44 106 VAL A N 1
ATOM 825 C CA . VAL A 1 106 ? -0.789 23.484 -18.047 1 87.44 106 VAL A CA 1
ATOM 826 C C . VAL A 1 106 ? -2.18 24.109 -18.156 1 87.44 106 VAL A C 1
ATOM 828 O O . VAL A 1 106 ? -2.367 25.281 -17.812 1 87.44 106 VAL A O 1
ATOM 831 N N . GLN A 1 107 ? -3.146 23.375 -18.5 1 84.12 107 GLN A N 1
ATOM 832 C CA . GLN A 1 107 ? -4.508 23.891 -18.641 1 84.12 107 GLN A CA 1
ATOM 833 C C . GLN A 1 107 ? -5.098 24.266 -17.297 1 84.12 107 GLN A C 1
ATOM 835 O O . GLN A 1 107 ? -5.805 25.266 -17.172 1 84.12 107 GLN A O 1
ATOM 840 N N . ASN A 1 108 ? -4.848 23.453 -16.375 1 80.44 108 ASN A N 1
ATOM 841 C CA . ASN A 1 108 ? -5.367 23.703 -15.031 1 80.44 108 ASN A CA 1
ATOM 842 C C . ASN A 1 108 ? -4.746 24.953 -14.406 1 80.44 108 ASN A C 1
ATOM 844 O O . ASN A 1 108 ? -5.418 25.688 -13.688 1 80.44 108 ASN A O 1
ATOM 848 N N . HIS A 1 109 ? -3.551 25.234 -14.664 1 77.25 109 HIS A N 1
ATOM 849 C CA . HIS A 1 109 ? -2.865 26.344 -14.008 1 77.25 109 HIS A CA 1
ATOM 850 C C . HIS A 1 109 ? -2.977 27.625 -14.828 1 77.25 109 HIS A C 1
ATOM 852 O O . HIS A 1 109 ? -2.744 28.719 -14.312 1 77.25 109 HIS A O 1
ATOM 858 N N . ARG A 1 110 ? -3.23 27.5 -16.031 1 74.31 110 ARG A N 1
ATOM 859 C CA . ARG A 1 110 ? -3.539 28.703 -16.797 1 74.31 110 ARG A CA 1
ATOM 860 C C . ARG A 1 110 ? -4.797 29.391 -16.266 1 74.31 110 ARG A C 1
ATOM 862 O O . ARG A 1 110 ? -4.953 30.594 -16.406 1 74.31 110 ARG A O 1
ATOM 869 N N . ARG A 1 111 ? -5.602 28.641 -15.617 1 64.56 111 ARG A N 1
ATOM 870 C CA . ARG A 1 111 ? -6.867 29.156 -15.109 1 64.56 111 ARG A CA 1
ATOM 871 C C . ARG A 1 111 ? -6.676 29.859 -13.773 1 64.56 111 ARG A C 1
ATOM 873 O O . ARG A 1 111 ? -7.516 30.656 -13.359 1 64.56 111 ARG A O 1
ATOM 880 N N . ILE A 1 112 ? -5.676 29.5 -13.086 1 62.22 112 ILE A N 1
ATOM 881 C CA . ILE A 1 112 ? -5.453 30.078 -11.766 1 62.22 112 ILE A CA 1
ATOM 882 C C . ILE A 1 112 ? -4.812 31.453 -11.914 1 62.22 112 ILE A C 1
ATOM 884 O O . ILE A 1 112 ? -3.803 31.609 -12.602 1 62.22 112 ILE A O 1
ATOM 888 N N . HIS A 1 113 ? -5.551 32.531 -11.508 1 58.34 113 HIS A N 1
ATOM 889 C CA . HIS A 1 113 ? -5.27 33.969 -11.617 1 58.34 113 HIS A CA 1
ATOM 890 C C . HIS A 1 113 ? -4.387 34.438 -10.469 1 58.34 113 HIS A C 1
ATOM 892 O O . HIS A 1 113 ? -4.715 34.219 -9.297 1 58.34 113 HIS A O 1
ATOM 898 N N . GLY A 1 114 ? -3.096 34.188 -10.445 1 63.12 114 GLY A N 1
ATOM 899 C CA . GLY A 1 114 ? -2.143 34.875 -9.586 1 63.12 114 GLY A CA 1
ATOM 900 C C . GLY A 1 114 ? -0.703 34.656 -10.023 1 63.12 114 GLY 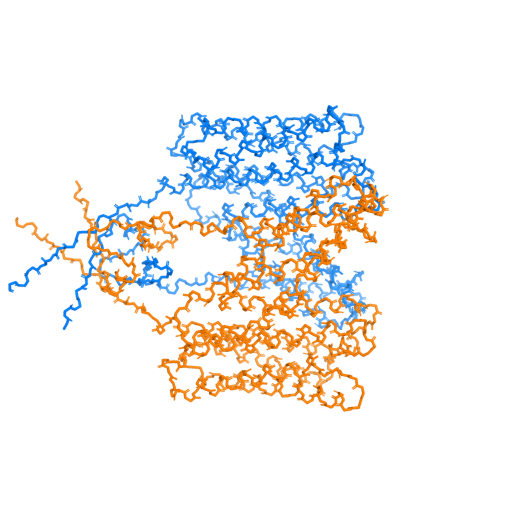A C 1
ATOM 901 O O . GLY A 1 114 ? -0.302 33.562 -10.391 1 63.12 114 GLY A O 1
ATOM 902 N N . ARG A 1 115 ? -0.04 35.781 -10.227 1 62.59 115 ARG A N 1
ATOM 903 C CA . ARG A 1 115 ? 1.312 35.812 -10.773 1 62.59 115 ARG A CA 1
ATOM 904 C C . ARG A 1 115 ? 2.256 34.938 -9.953 1 62.59 115 ARG A C 1
ATOM 906 O O . ARG A 1 115 ? 3.045 34.156 -10.508 1 62.59 115 ARG A O 1
ATOM 913 N N . ASP A 1 116 ? 2.264 35.031 -8.633 1 63.53 116 ASP A N 1
ATOM 914 C CA . ASP A 1 116 ? 3.201 34.312 -7.781 1 63.53 116 ASP A CA 1
ATOM 915 C C . ASP A 1 116 ? 2.914 32.812 -7.812 1 63.53 116 ASP A C 1
ATOM 917 O O . ASP A 1 116 ? 3.84 32 -7.824 1 63.53 116 ASP A O 1
ATOM 921 N N . HIS A 1 117 ? 1.648 32.562 -7.902 1 66.56 117 HIS A N 1
ATOM 922 C CA . HIS A 1 117 ? 1.252 31.141 -7.977 1 66.56 117 HIS A CA 1
ATOM 923 C C . HIS A 1 117 ? 1.689 30.516 -9.297 1 66.56 117 HIS A C 1
ATOM 925 O O . HIS A 1 117 ? 2.152 29.375 -9.328 1 66.56 117 HIS A O 1
ATOM 931 N N . ARG A 1 118 ? 1.732 31.359 -10.359 1 71.31 118 ARG A N 1
ATOM 932 C CA . ARG A 1 118 ? 2.1 30.859 -11.688 1 71.31 118 ARG A CA 1
ATOM 933 C C . ARG A 1 118 ? 3.594 30.578 -11.766 1 71.31 118 ARG A C 1
ATOM 935 O O . ARG A 1 118 ? 4.004 29.562 -12.359 1 71.31 118 ARG A O 1
ATOM 942 N N . ARG A 1 119 ? 4.371 31.406 -11.211 1 75.06 119 ARG A N 1
ATOM 943 C CA . ARG A 1 119 ? 5.816 31.203 -11.234 1 75.06 119 ARG A CA 1
ATOM 944 C C . ARG A 1 119 ? 6.207 29.953 -10.477 1 75.06 119 ARG A C 1
ATOM 946 O O . ARG A 1 119 ? 7.074 29.188 -10.922 1 75.06 119 ARG A O 1
ATOM 953 N N . ARG A 1 120 ? 5.555 29.734 -9.469 1 75.25 120 ARG A N 1
ATOM 954 C CA . ARG A 1 120 ? 5.848 28.547 -8.664 1 75.25 120 ARG A CA 1
ATOM 955 C C . ARG A 1 120 ? 5.469 27.266 -9.414 1 75.25 120 ARG A C 1
ATOM 957 O O . ARG A 1 120 ? 6.227 26.297 -9.422 1 75.25 120 ARG A O 1
ATOM 964 N N . TYR A 1 121 ? 4.426 27.359 -10.109 1 77.81 121 TYR A N 1
ATOM 965 C CA . TYR A 1 121 ? 3.92 26.203 -10.836 1 77.81 121 TYR A CA 1
ATOM 966 C C . TYR A 1 121 ? 4.848 25.828 -11.977 1 77.81 121 TYR A C 1
ATOM 968 O O . TYR A 1 121 ? 5.125 24.641 -12.203 1 77.81 121 TYR A O 1
ATOM 976 N N . TRP A 1 122 ? 5.371 26.781 -12.625 1 83.25 122 TRP A N 1
ATOM 977 C CA . TRP A 1 122 ? 6.238 26.5 -13.766 1 83.25 122 TRP A CA 1
ATOM 978 C C . TRP A 1 122 ? 7.605 26 -13.297 1 83.25 122 TRP A C 1
ATOM 980 O O . TRP A 1 122 ? 8.266 25.234 -14 1 83.25 122 TRP A O 1
ATOM 990 N N . ARG A 1 123 ? 7.961 26.391 -12.141 1 81.44 123 ARG A N 1
ATOM 991 C CA . ARG A 1 123 ? 9.258 25.984 -11.609 1 81.44 123 ARG A CA 1
ATOM 992 C C . ARG A 1 123 ? 9.25 24.516 -11.219 1 81.44 123 ARG A C 1
ATOM 994 O O . ARG A 1 123 ? 10.242 23.812 -11.406 1 81.44 123 ARG A O 1
ATOM 1001 N N . ILE A 1 124 ? 8.117 24.094 -10.766 1 86.19 124 ILE A N 1
ATOM 1002 C CA . ILE A 1 124 ? 8.055 22.734 -10.234 1 86.19 124 ILE A CA 1
ATOM 1003 C C . ILE A 1 124 ? 7.648 21.766 -11.344 1 86.19 124 ILE A C 1
ATOM 1005 O O . ILE A 1 124 ? 7.875 20.562 -11.234 1 86.19 124 ILE A O 1
ATOM 1009 N N . PHE A 1 125 ? 7.207 22.312 -12.438 1 88.88 125 PHE A N 1
ATOM 1010 C CA . PHE A 1 125 ? 6.637 21.516 -13.523 1 88.88 125 PHE A CA 1
ATOM 1011 C C . PHE A 1 125 ? 7.66 20.531 -14.062 1 88.88 125 PHE A C 1
ATOM 1013 O O . PHE A 1 125 ? 7.391 19.328 -14.141 1 88.88 125 PHE A O 1
ATOM 1020 N N . PRO A 1 126 ? 8.922 20.906 -14.375 1 89.06 126 PRO A N 1
ATOM 1021 C CA . PRO A 1 126 ? 9.891 19.953 -14.914 1 89.06 126 PRO A CA 1
ATOM 1022 C C . PRO A 1 126 ? 10.234 18.844 -13.93 1 89.06 126 PRO A C 1
ATOM 1024 O O . PRO A 1 126 ? 10.43 17.688 -14.336 1 89.06 126 PRO A O 1
ATOM 1027 N N . THR A 1 127 ? 10.289 19.219 -12.711 1 87.88 127 THR A N 1
ATOM 1028 C CA . THR A 1 127 ? 10.602 18.234 -11.688 1 87.88 127 THR A CA 1
ATOM 1029 C C . THR A 1 127 ? 9.477 17.203 -11.562 1 87.88 127 THR A C 1
ATOM 1031 O O . THR A 1 127 ? 9.734 16 -11.477 1 87.88 127 THR A O 1
ATOM 1034 N N . LEU A 1 128 ? 8.273 17.672 -11.617 1 90.06 128 LEU A N 1
ATOM 1035 C CA . LEU A 1 128 ? 7.117 16.781 -11.547 1 90.06 128 LEU A CA 1
ATOM 1036 C C . LEU A 1 128 ? 7.066 15.867 -12.766 1 90.06 128 LEU A C 1
ATOM 1038 O O . LEU A 1 128 ? 6.824 14.664 -12.641 1 90.06 128 LEU A O 1
ATOM 1042 N N . LEU A 1 129 ? 7.34 16.5 -13.852 1 91.19 129 LEU A N 1
ATOM 1043 C CA . LEU A 1 129 ? 7.316 15.734 -15.094 1 91.19 129 LEU A CA 1
ATOM 1044 C C . LEU A 1 129 ? 8.344 14.609 -15.055 1 91.19 129 LEU A C 1
ATOM 1046 O O . LEU A 1 129 ? 8.039 13.469 -15.406 1 91.19 129 LEU A O 1
ATOM 1050 N N . LEU A 1 130 ? 9.484 14.898 -14.617 1 88.5 130 LEU A N 1
ATOM 1051 C CA . LEU A 1 130 ? 10.555 13.906 -14.547 1 88.5 130 LEU A CA 1
ATOM 1052 C C . LEU A 1 130 ? 10.234 12.836 -13.508 1 88.5 130 LEU A C 1
ATOM 1054 O O . LEU A 1 130 ? 10.445 11.648 -13.75 1 88.5 130 LEU A O 1
ATOM 1058 N N . ALA A 1 131 ? 9.773 13.242 -12.383 1 89.38 131 ALA A N 1
ATOM 1059 C CA . ALA A 1 131 ? 9.422 12.297 -11.328 1 89.38 131 ALA A CA 1
ATOM 1060 C C . ALA A 1 131 ? 8.352 11.32 -11.805 1 89.38 131 ALA A C 1
ATOM 1062 O O . ALA A 1 131 ? 8.477 10.109 -11.602 1 89.38 131 ALA A O 1
ATOM 1063 N N . PHE A 1 132 ? 7.352 11.812 -12.5 1 91.25 132 PHE A N 1
ATOM 1064 C CA . PHE A 1 132 ? 6.266 10.961 -12.969 1 91.25 132 PHE A CA 1
ATOM 1065 C C . PHE A 1 132 ? 6.738 10.039 -14.086 1 91.25 132 PHE A C 1
ATOM 1067 O O . PHE A 1 132 ? 6.277 8.906 -14.203 1 91.25 132 PHE A O 1
ATOM 1074 N N . ALA A 1 133 ? 7.59 10.602 -14.898 1 91 133 ALA A N 1
ATOM 1075 C CA . ALA A 1 133 ? 8.133 9.758 -15.961 1 91 133 ALA A CA 1
ATOM 1076 C C . ALA A 1 133 ? 8.852 8.547 -15.383 1 91 133 ALA A C 1
ATOM 1078 O O . ALA A 1 133 ? 8.641 7.418 -15.844 1 91 133 ALA A O 1
ATOM 1079 N N . ILE A 1 134 ? 9.602 8.781 -14.367 1 88 134 ILE A N 1
ATOM 1080 C CA . ILE A 1 134 ? 10.383 7.715 -13.75 1 88 134 ILE A CA 1
ATOM 1081 C C . ILE A 1 134 ? 9.445 6.75 -13.023 1 88 134 ILE A C 1
ATOM 1083 O O . ILE A 1 134 ? 9.555 5.531 -13.195 1 88 134 ILE A O 1
ATOM 1087 N N . ILE A 1 135 ? 8.562 7.23 -12.312 1 89.25 135 ILE A N 1
ATOM 1088 C CA . ILE A 1 135 ? 7.648 6.406 -11.531 1 89.25 135 ILE A CA 1
ATOM 1089 C C . ILE A 1 135 ? 6.766 5.582 -12.461 1 89.25 135 ILE A C 1
ATOM 1091 O O . ILE A 1 135 ? 6.555 4.387 -12.242 1 89.25 135 ILE A O 1
ATOM 1095 N N . LEU A 1 136 ? 6.27 6.258 -13.469 1 92.44 136 LEU A N 1
ATOM 1096 C CA . LEU A 1 136 ? 5.402 5.562 -14.414 1 92.44 136 LEU A CA 1
ATOM 1097 C C . LEU A 1 136 ? 6.148 4.422 -15.102 1 92.44 136 LEU A C 1
ATOM 1099 O O . LEU A 1 136 ? 5.625 3.312 -15.219 1 92.44 136 LEU A O 1
ATOM 1103 N N . ALA A 1 137 ? 7.332 4.688 -15.578 1 90.12 137 ALA A N 1
ATOM 1104 C CA . ALA A 1 137 ? 8.133 3.654 -16.219 1 90.12 137 ALA A CA 1
ATOM 1105 C C . ALA A 1 137 ? 8.422 2.502 -15.266 1 90.12 137 ALA A C 1
ATOM 1107 O O . ALA A 1 137 ? 8.289 1.332 -15.641 1 90.12 137 ALA A O 1
ATOM 1108 N N . PHE A 1 138 ? 8.711 2.861 -14.109 1 86.81 138 PHE A N 1
ATOM 1109 C CA . PHE A 1 138 ? 9.07 1.853 -13.125 1 86.81 138 PHE A CA 1
ATOM 1110 C C . PHE A 1 138 ? 7.852 1.023 -12.734 1 86.81 138 PHE A C 1
ATOM 1112 O O . PHE A 1 138 ? 7.898 -0.208 -12.75 1 86.81 138 PHE A O 1
ATOM 1119 N N . VAL A 1 139 ? 6.809 1.656 -12.367 1 89.94 139 VAL A N 1
ATOM 1120 C CA . VAL A 1 139 ? 5.598 0.975 -11.93 1 89.94 139 VAL A CA 1
ATOM 1121 C C . VAL A 1 139 ? 5.055 0.102 -13.055 1 89.94 139 VAL A C 1
ATOM 1123 O O . VAL A 1 139 ? 4.664 -1.046 -12.828 1 89.94 139 VAL A O 1
ATOM 1126 N N . ALA A 1 140 ? 5.027 0.654 -14.258 1 93.44 140 ALA A N 1
ATOM 1127 C CA . ALA A 1 140 ? 4.559 -0.126 -15.398 1 93.44 140 ALA A CA 1
ATOM 1128 C C . ALA A 1 140 ? 5.449 -1.342 -15.641 1 93.44 140 ALA A C 1
ATOM 1130 O O . ALA A 1 140 ? 4.957 -2.441 -15.898 1 93.44 140 ALA A O 1
ATOM 1131 N N . SER A 1 141 ? 6.762 -1.152 -15.539 1 90.81 141 SER A N 1
ATOM 1132 C CA . SER A 1 141 ? 7.695 -2.25 -15.758 1 90.81 141 SER A CA 1
ATOM 1133 C C . SER A 1 141 ? 7.52 -3.35 -14.719 1 90.81 141 SER A C 1
ATOM 1135 O O . SER A 1 141 ? 7.496 -4.535 -15.055 1 90.81 141 SER A O 1
ATOM 1137 N N . VAL A 1 142 ? 7.426 -2.971 -13.477 1 88.5 142 VAL A N 1
ATOM 1138 C CA . VAL A 1 142 ? 7.246 -3.945 -12.406 1 88.5 142 VAL A CA 1
ATOM 1139 C C . VAL A 1 142 ? 5.902 -4.648 -12.562 1 88.5 142 VAL A C 1
ATOM 1141 O O . VAL A 1 142 ? 5.809 -5.867 -12.391 1 88.5 142 VAL A O 1
ATOM 1144 N N . PHE A 1 143 ? 4.895 -3.914 -12.945 1 93.62 143 PHE A N 1
ATOM 1145 C CA . PHE A 1 143 ? 3.553 -4.453 -13.133 1 93.62 143 PHE A CA 1
ATOM 1146 C C . PHE A 1 143 ? 3.547 -5.52 -14.219 1 93.62 143 PHE A C 1
ATOM 1148 O O . PHE A 1 143 ? 3.037 -6.621 -14.016 1 93.62 143 PHE A O 1
ATOM 1155 N N . PHE A 1 144 ? 4.152 -5.277 -15.32 1 94.38 144 PHE A N 1
ATOM 1156 C CA . PHE A 1 144 ? 4.105 -6.215 -16.438 1 94.38 144 PHE A CA 1
ATOM 1157 C C . PHE A 1 144 ? 5.078 -7.367 -16.219 1 94.38 144 PHE A C 1
ATOM 1159 O O . PHE A 1 144 ? 4.871 -8.469 -16.734 1 94.38 144 PHE A O 1
ATOM 1166 N N . TRP A 1 145 ? 6.172 -7.039 -15.547 1 89.88 145 TRP A N 1
ATOM 1167 C CA . TRP A 1 145 ? 7.023 -8.148 -15.125 1 89.88 145 TRP A CA 1
ATOM 1168 C C . TRP A 1 145 ? 6.238 -9.141 -14.281 1 89.88 145 TRP A C 1
ATOM 1170 O O . TRP A 1 145 ? 6.32 -10.352 -14.5 1 89.88 145 TRP A O 1
ATOM 1180 N N . ALA A 1 146 ? 5.469 -8.648 -13.336 1 90.25 146 ALA A N 1
ATOM 1181 C CA . ALA A 1 146 ? 4.645 -9.492 -12.477 1 90.25 146 ALA A CA 1
ATOM 1182 C C . ALA A 1 146 ? 3.602 -10.25 -13.289 1 90.25 146 ALA A C 1
ATOM 1184 O O . ALA A 1 146 ? 3.41 -11.453 -13.094 1 90.25 146 ALA A O 1
ATOM 1185 N N . ILE A 1 147 ? 2.955 -9.562 -14.156 1 92.69 147 ILE A N 1
ATOM 1186 C CA . ILE A 1 147 ? 1.951 -10.203 -15 1 92.69 147 ILE A CA 1
ATOM 1187 C C . ILE A 1 147 ? 2.6 -11.305 -15.828 1 92.69 147 ILE A C 1
ATOM 1189 O O . ILE A 1 147 ? 2.043 -12.398 -15.953 1 92.69 147 ILE A O 1
ATOM 1193 N N . GLY A 1 148 ? 3.736 -11.031 -16.406 1 92.44 148 GLY A N 1
ATOM 1194 C CA . GLY A 1 148 ? 4.461 -12.023 -17.172 1 92.44 148 GLY A CA 1
ATOM 1195 C C . GLY A 1 148 ? 4.855 -13.242 -16.344 1 92.44 148 GLY A C 1
ATOM 1196 O O . GLY A 1 148 ? 4.812 -14.367 -16.844 1 92.44 148 GLY A O 1
ATOM 1197 N N . TYR A 1 149 ? 5.184 -12.922 -15.172 1 89.81 149 TYR A N 1
ATOM 1198 C CA . TYR A 1 149 ? 5.547 -14.008 -14.273 1 89.81 149 TYR A CA 1
ATOM 1199 C C . TYR A 1 149 ? 4.324 -14.852 -13.914 1 89.81 149 TYR A C 1
ATOM 1201 O O . TYR A 1 149 ? 4.395 -16.078 -13.883 1 89.81 149 TYR A O 1
ATOM 1209 N N . MET A 1 150 ? 3.213 -14.234 -13.68 1 91.12 150 MET A N 1
ATOM 1210 C CA . MET A 1 150 ? 1.987 -14.898 -13.242 1 91.12 150 MET A CA 1
ATOM 1211 C C . MET A 1 150 ? 1.351 -15.672 -14.391 1 91.12 150 MET A C 1
ATOM 1213 O O . MET A 1 150 ? 0.728 -16.719 -14.18 1 91.12 150 MET A O 1
ATOM 1217 N N . PHE A 1 151 ? 1.494 -15.086 -15.531 1 92 151 PHE A N 1
ATOM 1218 C CA . PHE A 1 151 ? 0.906 -15.695 -16.719 1 92 151 PHE A CA 1
ATOM 1219 C C . PHE A 1 151 ? 1.979 -16 -17.75 1 92 151 PHE A C 1
ATOM 1221 O O . PHE A 1 151 ? 2.002 -15.414 -18.828 1 92 151 PHE A O 1
ATOM 1228 N N . GLU A 1 152 ? 2.736 -17.016 -17.5 1 89.94 152 GLU A N 1
ATOM 1229 C CA . GLU A 1 152 ? 3.889 -17.328 -18.328 1 89.94 152 GLU A CA 1
ATOM 1230 C C . GLU A 1 152 ? 3.455 -17.766 -19.734 1 89.94 152 GLU A C 1
ATOM 1232 O O . GLU A 1 152 ? 2.672 -18.703 -19.875 1 89.94 152 GLU A O 1
ATOM 1237 N N . GLY A 1 153 ? 3.867 -16.984 -20.75 1 89.69 153 GLY A N 1
ATOM 1238 C CA . GLY A 1 153 ? 3.691 -17.391 -22.125 1 89.69 153 GLY A CA 1
ATOM 1239 C C . GLY A 1 153 ? 2.334 -17.016 -22.703 1 89.69 153 GLY A C 1
ATOM 1240 O O . GLY A 1 153 ? 1.999 -17.391 -23.828 1 89.69 153 GLY A O 1
ATOM 1241 N N . VAL A 1 154 ? 1.578 -16.266 -21.953 1 91.38 154 VAL A N 1
ATOM 1242 C CA . VAL A 1 154 ? 0.229 -15.938 -22.406 1 91.38 154 VAL A CA 1
ATOM 1243 C C . VAL A 1 154 ? 0.301 -14.969 -23.578 1 91.38 154 VAL A C 1
ATOM 1245 O O . VAL A 1 154 ? 1.161 -14.086 -23.625 1 91.38 154 VAL A O 1
ATOM 1248 N N . SER A 1 155 ? -0.547 -15.203 -24.562 1 94.19 155 SER A N 1
ATOM 1249 C CA . SER A 1 155 ? -0.679 -14.344 -25.734 1 94.19 155 SER A CA 1
ATOM 1250 C C . SER A 1 155 ? -2.137 -14.211 -26.172 1 94.19 155 SER A C 1
ATOM 1252 O O . SER A 1 155 ? -2.988 -14.992 -25.734 1 94.19 155 SER A O 1
ATOM 1254 N N . PHE A 1 156 ? -2.414 -13.18 -26.906 1 93.88 156 PHE A N 1
ATOM 1255 C CA . PHE A 1 156 ? -3.783 -12.875 -27.297 1 93.88 156 PHE A CA 1
ATOM 1256 C C . PHE A 1 156 ? -3.855 -12.562 -28.797 1 93.88 156 PHE A C 1
ATOM 1258 O O . PHE A 1 156 ? -2.863 -12.148 -29.391 1 93.88 156 PHE A O 1
ATOM 1265 N N . ASP A 1 157 ? -5.035 -12.828 -29.328 1 93.81 157 ASP A N 1
ATOM 1266 C CA . ASP A 1 157 ? -5.266 -12.383 -30.703 1 93.81 157 ASP A CA 1
ATOM 1267 C C . ASP A 1 157 ? -5.215 -10.859 -30.797 1 93.81 157 ASP A C 1
ATOM 1269 O O . ASP A 1 157 ? -5.344 -10.164 -29.781 1 93.81 157 ASP A O 1
ATOM 1273 N N . ILE A 1 158 ? -5.051 -10.32 -31.906 1 94 158 ILE A N 1
ATOM 1274 C CA . ILE A 1 158 ? -4.77 -8.914 -32.156 1 94 158 ILE A CA 1
ATOM 1275 C C . ILE A 1 158 ? -5.914 -8.055 -31.625 1 94 158 ILE A C 1
ATOM 1277 O O . ILE A 1 158 ? -5.688 -6.953 -31.125 1 94 158 ILE A O 1
ATOM 1281 N N . TYR A 1 159 ? -7.105 -8.477 -31.641 1 90.44 159 TYR A N 1
ATOM 1282 C CA . TYR A 1 159 ? -8.242 -7.68 -31.203 1 90.44 159 TYR A CA 1
ATOM 1283 C C . TYR A 1 159 ? -8.305 -7.621 -29.672 1 90.44 159 TYR A C 1
ATOM 1285 O O . TYR A 1 159 ? -8.492 -6.551 -29.094 1 90.44 159 TYR A O 1
ATOM 1293 N N . THR A 1 160 ? -8.109 -8.789 -29.094 1 91 160 THR A N 1
ATOM 1294 C CA . THR A 1 160 ? -8.055 -8.82 -27.625 1 91 160 THR A CA 1
ATOM 1295 C C . THR A 1 160 ? -6.859 -8.039 -27.109 1 91 160 THR A C 1
ATOM 1297 O O . THR A 1 160 ? -6.973 -7.297 -26.125 1 91 160 THR A O 1
ATOM 1300 N N . ALA A 1 161 ? -5.789 -8.242 -27.828 1 95.06 161 ALA A N 1
ATOM 1301 C CA . ALA A 1 161 ? -4.582 -7.508 -27.438 1 95.06 161 ALA A CA 1
ATOM 1302 C C . ALA A 1 161 ? -4.809 -6 -27.531 1 95.06 161 ALA A C 1
ATOM 1304 O O . ALA A 1 161 ? -4.379 -5.254 -26.641 1 95.06 161 ALA A O 1
ATOM 1305 N N . THR A 1 162 ? -5.484 -5.598 -28.531 1 94.44 162 THR A N 1
ATOM 1306 C CA . THR A 1 162 ? -5.77 -4.18 -28.688 1 94.44 162 THR A CA 1
ATOM 1307 C C . THR A 1 162 ? -6.695 -3.678 -27.594 1 94.44 162 THR A C 1
ATOM 1309 O O . THR A 1 162 ? -6.492 -2.59 -27.047 1 94.44 162 THR A O 1
ATOM 1312 N N . GLY A 1 163 ? -7.656 -4.438 -27.312 1 92.19 163 GLY A N 1
ATOM 1313 C CA . GLY A 1 163 ? -8.539 -4.074 -26.219 1 92.19 163 GLY A CA 1
ATOM 1314 C C . GLY A 1 163 ? -7.824 -3.93 -24.891 1 92.19 163 GLY A C 1
ATOM 1315 O O . GLY A 1 163 ? -8.055 -2.971 -24.156 1 92.19 163 GLY A O 1
ATOM 1316 N N . LEU A 1 164 ? -6.988 -4.891 -24.625 1 93.19 164 LEU A N 1
ATOM 1317 C CA . LEU A 1 164 ? -6.211 -4.848 -23.391 1 93.19 164 LEU A CA 1
ATOM 1318 C C . LEU A 1 164 ? -5.277 -3.641 -23.375 1 93.19 164 LEU A C 1
ATOM 1320 O O . LEU A 1 164 ? -5.152 -2.961 -22.359 1 93.19 164 LEU A O 1
ATOM 1324 N N . PHE A 1 165 ? -4.664 -3.424 -24.5 1 96 165 PHE A N 1
ATOM 1325 C CA . PHE A 1 165 ? -3.793 -2.264 -24.641 1 96 165 PHE A CA 1
ATOM 1326 C C . PHE A 1 165 ? -4.555 -0.976 -24.359 1 96 165 PHE A C 1
ATOM 1328 O O . PHE A 1 165 ? -4.094 -0.134 -23.578 1 96 165 PHE A O 1
ATOM 1335 N N . LEU A 1 166 ? -5.723 -0.853 -24.906 1 94.12 166 LEU A N 1
ATOM 1336 C CA . LEU A 1 166 ? -6.547 0.334 -24.719 1 94.12 166 LEU A CA 1
ATOM 1337 C C . LEU A 1 166 ? -6.938 0.491 -23.25 1 94.12 166 LEU A C 1
ATOM 1339 O O . LEU A 1 166 ? -6.945 1.606 -22.719 1 94.12 166 LEU A O 1
ATOM 1343 N N . LEU A 1 167 ? -7.18 -0.563 -22.688 1 90.19 167 LEU A N 1
ATOM 1344 C CA . LEU A 1 167 ? -7.535 -0.541 -21.266 1 90.19 167 LEU A CA 1
ATOM 1345 C C . LEU A 1 167 ? -6.379 -0.018 -20.422 1 90.19 167 LEU A C 1
ATOM 1347 O O . LEU A 1 167 ? -6.562 0.868 -19.594 1 90.19 167 LEU A O 1
ATOM 1351 N N . PHE A 1 168 ? -5.191 -0.539 -20.641 1 95.5 168 PHE A N 1
ATOM 1352 C CA . PHE A 1 168 ? -4.023 -0.138 -19.859 1 95.5 168 PHE A CA 1
ATOM 1353 C C . PHE A 1 168 ? -3.68 1.324 -20.125 1 95.5 168 PHE A C 1
ATOM 1355 O O . PHE A 1 168 ? -3.359 2.064 -19.188 1 95.5 168 PHE A O 1
ATOM 1362 N N . ILE A 1 169 ? -3.787 1.681 -21.359 1 95.5 169 ILE A N 1
ATOM 1363 C CA . ILE A 1 169 ? -3.473 3.062 -21.703 1 95.5 169 ILE A CA 1
ATOM 1364 C C . ILE A 1 169 ? -4.5 4 -21.062 1 95.5 169 ILE A C 1
ATOM 1366 O O . ILE A 1 169 ? -4.152 5.082 -20.594 1 95.5 169 ILE A O 1
ATOM 1370 N N . SER A 1 170 ? -5.703 3.615 -21.062 1 91.88 170 SER A N 1
ATOM 1371 C CA . SER A 1 170 ? -6.754 4.41 -20.438 1 91.88 170 SER A CA 1
ATOM 1372 C C . SER A 1 170 ? -6.488 4.594 -18.938 1 91.88 170 SER A C 1
ATOM 1374 O O . SER A 1 170 ? -6.664 5.688 -18.406 1 91.88 170 SER A O 1
ATOM 1376 N N . ILE A 1 171 ? -6.078 3.574 -18.328 1 92.31 171 ILE A N 1
ATOM 1377 C CA . ILE A 1 171 ? -5.777 3.631 -16.906 1 92.31 171 ILE A CA 1
ATOM 1378 C C . ILE A 1 171 ? -4.605 4.582 -16.672 1 92.31 171 ILE A C 1
ATOM 1380 O O . ILE A 1 171 ? -4.66 5.43 -15.773 1 92.31 171 ILE A O 1
ATOM 1384 N N . VAL A 1 172 ? -3.578 4.434 -17.438 1 94.88 172 VAL A N 1
ATOM 1385 C CA . VAL A 1 172 ? -2.398 5.281 -17.328 1 94.88 172 VAL A CA 1
ATOM 1386 C C . VAL A 1 172 ? -2.797 6.746 -17.5 1 94.88 172 VAL A C 1
ATOM 1388 O O . VAL A 1 172 ? -2.451 7.598 -16.688 1 94.88 172 VAL A O 1
ATOM 1391 N N . ASN A 1 173 ? -3.549 7.027 -18.547 1 92.94 173 ASN A N 1
ATOM 1392 C CA . ASN A 1 173 ? -3.945 8.406 -18.828 1 92.94 173 ASN A CA 1
ATOM 1393 C C . ASN A 1 173 ? -4.848 8.961 -17.734 1 92.94 173 ASN A C 1
ATOM 1395 O O . ASN A 1 173 ? -4.703 10.125 -17.328 1 92.94 173 ASN A O 1
ATOM 1399 N N . TYR A 1 174 ? -5.668 8.211 -17.266 1 88.81 174 TYR A N 1
ATOM 1400 C CA . TYR A 1 174 ? -6.551 8.648 -16.188 1 88.81 174 TYR A CA 1
ATOM 1401 C C . TYR A 1 174 ? -5.754 9 -14.93 1 88.81 174 TYR A C 1
ATOM 1403 O O . TYR A 1 174 ? -5.973 10.047 -14.32 1 88.81 174 TYR A O 1
ATOM 1411 N N . LEU A 1 175 ? -4.898 8.141 -14.586 1 91.25 175 LEU A N 1
ATOM 1412 C CA . LEU A 1 175 ? -4.09 8.359 -13.391 1 91.25 175 LEU A CA 1
ATOM 1413 C C . LEU A 1 175 ? -3.221 9.602 -13.547 1 91.25 175 LEU A C 1
ATOM 1415 O O . LEU A 1 175 ? -3.021 10.352 -12.586 1 91.25 175 LEU A O 1
ATOM 1419 N N . MET A 1 176 ? -2.734 9.75 -14.719 1 93 176 MET A N 1
ATOM 1420 C CA . MET A 1 176 ? -1.87 10.898 -14.953 1 93 176 MET A CA 1
ATOM 1421 C C . MET A 1 176 ? -2.67 12.195 -14.922 1 93 176 MET A C 1
ATOM 1423 O O . MET A 1 176 ? -2.201 13.211 -14.398 1 93 176 MET A O 1
ATOM 1427 N N . ILE A 1 177 ? -3.824 12.211 -15.469 1 90.06 177 ILE A N 1
ATOM 1428 C CA . ILE A 1 177 ? -4.703 13.375 -15.398 1 90.06 177 ILE A CA 1
ATOM 1429 C C . ILE A 1 177 ? -5.066 13.656 -13.945 1 90.06 177 ILE A C 1
ATOM 1431 O O . ILE A 1 177 ? -4.977 14.805 -13.492 1 90.06 177 ILE A O 1
ATOM 1435 N N . TYR A 1 178 ? -5.391 12.664 -13.305 1 87.19 178 TYR A N 1
ATOM 1436 C CA . TYR A 1 178 ? -5.742 12.797 -11.898 1 87.19 178 TYR A CA 1
ATOM 1437 C C . TYR A 1 178 ? -4.578 13.367 -11.094 1 87.19 178 TYR A C 1
ATOM 1439 O O . TYR A 1 178 ? -4.773 14.219 -10.227 1 87.19 178 TYR A O 1
ATOM 1447 N N . SER A 1 179 ? -3.457 12.914 -11.328 1 89.5 179 SER A N 1
ATOM 1448 C CA . SER A 1 179 ? -2.26 13.391 -10.641 1 89.5 179 SER A CA 1
ATOM 1449 C C . SER A 1 179 ? -2.021 14.875 -10.914 1 89.5 179 SER A C 1
ATOM 1451 O O . SER A 1 179 ? -1.626 15.617 -10.016 1 89.5 179 SER A O 1
ATOM 1453 N N . ALA A 1 180 ? -2.273 15.258 -12.117 1 89 180 ALA A N 1
ATOM 1454 C CA . ALA A 1 180 ? -2.076 16.656 -12.492 1 89 180 ALA A CA 1
ATOM 1455 C C . ALA A 1 180 ? -3.07 17.562 -11.766 1 89 180 ALA A C 1
ATOM 1457 O O . ALA A 1 180 ? -2.764 18.719 -11.469 1 89 180 ALA A O 1
ATOM 1458 N N . LEU A 1 181 ? -4.203 17.031 -11.438 1 85 181 LEU A N 1
ATOM 1459 C CA . LEU A 1 181 ? -5.262 17.812 -10.812 1 85 181 LEU A CA 1
ATOM 1460 C C . LEU A 1 181 ? -5.148 17.781 -9.289 1 85 181 LEU A C 1
ATOM 1462 O O . LEU A 1 181 ? -5.746 18.594 -8.594 1 85 181 LEU A O 1
ATOM 1466 N N . SER A 1 182 ? -4.383 16.828 -8.836 1 83.44 182 SER A N 1
ATOM 1467 C CA . SER A 1 182 ? -4.352 16.609 -7.395 1 83.44 182 SER A CA 1
ATOM 1468 C C . SER A 1 182 ? -3.057 17.141 -6.785 1 83.44 182 SER A C 1
ATOM 1470 O O . SER A 1 182 ? -2.629 16.672 -5.727 1 83.44 182 SER A O 1
ATOM 1472 N N . ILE A 1 183 ? -2.391 18.031 -7.359 1 82.69 183 ILE A N 1
ATOM 1473 C CA . ILE A 1 183 ? -1.118 18.547 -6.855 1 82.69 183 ILE A CA 1
ATOM 1474 C C . ILE A 1 183 ? -1.348 19.328 -5.562 1 82.69 183 ILE A C 1
ATOM 1476 O O . ILE A 1 183 ? -2.107 20.297 -5.543 1 82.69 183 ILE A O 1
ATOM 1480 N N . SER A 1 184 ? -0.885 18.828 -4.504 1 81.31 184 SER A N 1
ATOM 1481 C CA . SER A 1 184 ? -0.919 19.422 -3.166 1 81.31 184 SER A CA 1
ATOM 1482 C C . SER A 1 184 ? 0.365 19.109 -2.398 1 81.31 184 SER A C 1
ATOM 1484 O O . SER A 1 184 ? 1.224 18.375 -2.883 1 81.31 184 SER A O 1
ATOM 1486 N N . THR A 1 185 ? 0.509 19.688 -1.273 1 80.19 185 THR A N 1
ATOM 1487 C CA . THR A 1 185 ? 1.679 19.438 -0.439 1 80.19 185 THR A CA 1
ATOM 1488 C C . THR A 1 185 ? 1.762 17.953 -0.067 1 80.19 185 THR A C 1
ATOM 1490 O O . THR A 1 185 ? 2.83 17.344 -0.155 1 80.19 185 THR A O 1
ATOM 1493 N N . SER A 1 186 ? 0.633 17.422 0.309 1 83.44 186 SER A N 1
ATOM 1494 C CA . SER A 1 186 ? 0.596 16.016 0.667 1 83.44 186 SER A CA 1
ATOM 1495 C C . SER A 1 186 ? 0.92 15.133 -0.533 1 83.44 186 SER A C 1
ATOM 1497 O O . SER A 1 186 ? 1.605 14.117 -0.396 1 83.44 186 SER A O 1
ATOM 1499 N N . PHE A 1 187 ? 0.449 15.547 -1.657 1 85.62 187 PHE A N 1
ATOM 1500 C CA . PHE A 1 187 ? 0.697 14.789 -2.879 1 85.62 187 PHE A CA 1
ATOM 1501 C C . PHE A 1 187 ? 2.18 14.797 -3.229 1 85.62 187 PHE A C 1
ATOM 1503 O O . PHE A 1 187 ? 2.76 13.75 -3.523 1 85.62 187 PHE A O 1
ATOM 1510 N N . ILE A 1 188 ? 2.812 15.891 -3.174 1 87.31 188 ILE A N 1
ATOM 1511 C CA . ILE A 1 188 ? 4.227 16.031 -3.504 1 87.31 188 ILE A CA 1
ATOM 1512 C C . ILE A 1 188 ? 5.07 15.266 -2.482 1 87.31 188 ILE A C 1
ATOM 1514 O O . ILE A 1 188 ? 6.082 14.648 -2.834 1 87.31 188 ILE A O 1
ATOM 1518 N N . THR A 1 189 ? 4.664 15.32 -1.271 1 88.5 189 THR A N 1
ATOM 1519 C CA . THR A 1 189 ? 5.359 14.562 -0.238 1 88.5 189 THR A CA 1
ATOM 1520 C C . THR A 1 189 ? 5.324 13.062 -0.549 1 88.5 189 THR A C 1
ATOM 1522 O O . THR A 1 189 ? 6.348 12.383 -0.468 1 88.5 189 THR A O 1
ATOM 1525 N N . THR A 1 190 ? 4.199 12.625 -0.927 1 88 190 THR A N 1
ATOM 1526 C CA . THR A 1 190 ? 4.055 11.211 -1.274 1 88 190 THR A CA 1
ATOM 1527 C C . THR A 1 190 ? 4.914 10.867 -2.488 1 88 190 THR A C 1
ATOM 1529 O O . THR A 1 190 ? 5.531 9.797 -2.531 1 88 190 THR A O 1
ATOM 1532 N N . LEU A 1 191 ? 4.863 11.758 -3.41 1 89.44 191 LEU A N 1
ATOM 1533 C CA . LEU A 1 191 ? 5.676 11.555 -4.605 1 89.44 191 LEU A CA 1
ATOM 1534 C C . LEU A 1 191 ? 7.16 11.5 -4.25 1 89.44 191 LEU A C 1
ATOM 1536 O O . LEU A 1 191 ? 7.895 10.664 -4.777 1 89.44 191 LEU A O 1
ATOM 1540 N N . PHE A 1 192 ? 7.598 12.391 -3.416 1 92.25 192 PHE A N 1
ATOM 1541 C CA . PHE A 1 192 ? 8.969 12.43 -2.936 1 92.25 192 PHE A CA 1
ATOM 1542 C C . PHE A 1 192 ? 9.352 11.117 -2.26 1 92.25 192 PHE A C 1
ATOM 1544 O O . PHE A 1 192 ? 10.344 10.484 -2.631 1 92.25 192 PHE A O 1
ATOM 1551 N N . LEU A 1 193 ? 8.531 10.648 -1.385 1 90.75 193 LEU A N 1
ATOM 1552 C CA . LEU A 1 193 ? 8.82 9.438 -0.622 1 90.75 193 LEU A CA 1
ATOM 1553 C C . LEU A 1 193 ? 8.805 8.211 -1.524 1 90.75 193 LEU A C 1
ATOM 1555 O O . LEU A 1 193 ? 9.688 7.352 -1.424 1 90.75 193 LEU A O 1
ATOM 1559 N N . SER A 1 194 ? 7.824 8.141 -2.354 1 89.25 194 SER A N 1
ATOM 1560 C CA . SER A 1 194 ? 7.707 6.988 -3.236 1 89.25 194 SER A CA 1
ATOM 1561 C C . SER A 1 194 ? 8.875 6.918 -4.215 1 89.25 194 SER A C 1
ATOM 1563 O O . SER A 1 194 ? 9.383 5.836 -4.508 1 89.25 194 SER A O 1
ATOM 1565 N N . THR A 1 195 ? 9.289 8.062 -4.707 1 91.56 195 THR A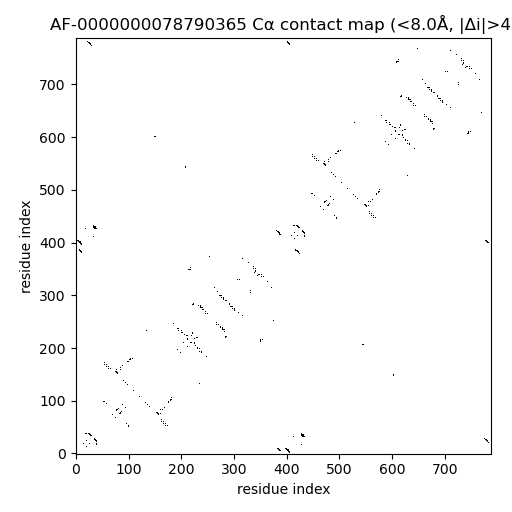 N 1
ATOM 1566 C CA . THR A 1 195 ? 10.414 8.102 -5.637 1 91.56 195 THR A CA 1
ATOM 1567 C C . THR A 1 195 ? 11.711 7.73 -4.934 1 91.56 195 THR A C 1
ATOM 1569 O O . THR A 1 195 ? 12.508 6.945 -5.457 1 91.56 195 THR A O 1
ATOM 1572 N N . PHE A 1 196 ? 11.828 8.258 -3.777 1 93 196 PHE A N 1
ATOM 1573 C CA . PHE A 1 196 ? 13.055 8 -3.023 1 93 196 PHE A CA 1
ATOM 1574 C C . PHE A 1 196 ? 13.125 6.539 -2.592 1 93 196 PHE A C 1
ATOM 1576 O O . PHE A 1 196 ? 14.078 5.832 -2.932 1 93 196 PHE A O 1
ATOM 1583 N N . VAL A 1 197 ? 12.133 6.094 -1.933 1 90.94 197 VAL A N 1
ATOM 1584 C CA . VAL A 1 197 ? 12.117 4.738 -1.397 1 90.94 197 VAL A CA 1
ATOM 1585 C C . VAL A 1 197 ? 12.055 3.729 -2.543 1 90.94 197 VAL A C 1
ATOM 1587 O O . VAL A 1 197 ? 12.773 2.729 -2.541 1 90.94 197 VAL A O 1
ATOM 1590 N N . GLY A 1 198 ? 11.203 4.004 -3.523 1 88.88 198 GLY A N 1
ATOM 1591 C CA . GLY A 1 198 ? 11.109 3.123 -4.68 1 88.88 198 GLY A CA 1
ATOM 1592 C C . GLY A 1 198 ? 12.414 2.992 -5.438 1 88.88 198 GLY A C 1
ATOM 1593 O O . GLY A 1 198 ? 12.789 1.894 -5.855 1 88.88 198 GLY A O 1
ATOM 1594 N N . GLY A 1 199 ? 13.148 4.086 -5.621 1 90.19 199 GLY A N 1
ATOM 1595 C CA . GLY A 1 199 ? 14.438 4.062 -6.293 1 90.19 199 GLY A CA 1
ATOM 1596 C C . GLY A 1 199 ? 15.492 3.291 -5.527 1 90.19 199 GLY A C 1
ATOM 1597 O O . GLY A 1 199 ? 16.234 2.494 -6.113 1 90.19 199 GLY A O 1
ATOM 1598 N N . VAL A 1 200 ? 15.516 3.479 -4.254 1 92.75 200 VAL A N 1
ATOM 1599 C CA . VAL A 1 200 ? 16.5 2.811 -3.418 1 92.75 200 VAL A CA 1
ATOM 1600 C C . VAL A 1 200 ? 16.234 1.31 -3.385 1 92.75 200 VAL A C 1
ATOM 1602 O O . VAL A 1 200 ? 17.125 0.499 -3.627 1 92.75 200 VAL A O 1
ATOM 1605 N N . VAL A 1 201 ? 15.016 0.973 -3.18 1 90.38 201 VAL A N 1
ATOM 1606 C CA . VAL A 1 201 ? 14.641 -0.436 -3.109 1 90.38 201 VAL A CA 1
ATOM 1607 C C . VAL A 1 201 ? 14.867 -1.101 -4.465 1 90.38 201 VAL A C 1
ATOM 1609 O O . VAL A 1 201 ? 15.375 -2.223 -4.535 1 90.38 201 VAL A O 1
ATOM 1612 N N . GLY A 1 202 ? 14.5 -0.421 -5.531 1 89.75 202 GLY A N 1
ATOM 1613 C CA . GLY A 1 202 ? 14.75 -0.948 -6.859 1 89.75 202 GLY A CA 1
ATOM 1614 C C . GLY A 1 202 ? 16.219 -1.233 -7.121 1 89.75 202 GLY A C 1
ATOM 1615 O O . GLY A 1 202 ? 16.562 -2.273 -7.684 1 89.75 202 GLY A O 1
ATOM 1616 N N . ALA A 1 203 ? 17.062 -0.354 -6.676 1 93.5 203 ALA A N 1
ATOM 1617 C CA . ALA A 1 203 ? 18.516 -0.523 -6.863 1 93.5 203 ALA A CA 1
ATOM 1618 C C . ALA A 1 203 ? 19.047 -1.669 -6.008 1 93.5 203 ALA A C 1
ATOM 1620 O O . ALA A 1 203 ? 19.906 -2.43 -6.445 1 93.5 203 ALA A O 1
ATOM 1621 N N . ILE A 1 204 ? 18.531 -1.788 -4.828 1 93.56 204 ILE A N 1
ATOM 1622 C CA . ILE A 1 204 ? 18.938 -2.852 -3.916 1 93.56 204 ILE A CA 1
ATOM 1623 C C . ILE A 1 204 ? 18.562 -4.211 -4.512 1 93.56 204 ILE A C 1
ATOM 1625 O O . ILE A 1 204 ? 19.406 -5.113 -4.57 1 93.56 204 ILE A O 1
ATOM 1629 N N . VAL A 1 205 ? 17.406 -4.309 -5.047 1 88.25 205 VAL A N 1
ATOM 1630 C CA . VAL A 1 205 ? 16.906 -5.566 -5.598 1 88.25 205 VAL A CA 1
ATOM 1631 C C . VAL A 1 205 ? 17.703 -5.941 -6.84 1 88.25 205 VAL A C 1
ATOM 1633 O O . VAL A 1 205 ? 18.078 -7.102 -7.02 1 88.25 205 VAL A O 1
ATOM 1636 N N . THR A 1 206 ? 18.078 -4.961 -7.645 1 89.19 206 THR A N 1
ATOM 1637 C CA . THR A 1 206 ? 18.781 -5.195 -8.898 1 89.19 206 THR A CA 1
ATOM 1638 C C . THR A 1 206 ? 20.234 -5.57 -8.625 1 89.19 206 THR A C 1
ATOM 1640 O O . THR A 1 206 ? 20.875 -6.25 -9.438 1 89.19 206 THR A O 1
ATOM 1643 N N . ASN A 1 207 ? 20.703 -5.176 -7.469 1 94.06 207 ASN A N 1
ATOM 1644 C CA . ASN A 1 207 ? 22.125 -5.383 -7.195 1 94.06 207 ASN A CA 1
ATOM 1645 C C . ASN A 1 207 ? 22.328 -6.359 -6.047 1 94.06 207 ASN A C 1
ATOM 1647 O O . ASN A 1 207 ? 23.375 -6.34 -5.395 1 94.06 207 ASN A O 1
ATOM 1651 N N . SER A 1 208 ? 21.344 -7.191 -5.797 1 90.31 208 SER A N 1
ATOM 1652 C CA . SER A 1 208 ? 21.438 -8.172 -4.723 1 90.31 208 SER A CA 1
ATOM 1653 C C . SER A 1 208 ? 22.594 -9.141 -4.957 1 90.31 208 SER A C 1
ATOM 1655 O O . SER A 1 208 ? 23.344 -9.469 -4.027 1 90.31 208 SER A O 1
ATOM 1657 N N . SER A 1 209 ? 22.812 -9.578 -6.18 1 90.5 209 SER A N 1
ATOM 1658 C CA . SER A 1 209 ? 23.844 -10.547 -6.539 1 90.5 209 SER A CA 1
ATOM 1659 C C . SER A 1 209 ? 25.234 -9.945 -6.406 1 90.5 209 SER A C 1
ATOM 1661 O O . SER A 1 209 ? 26.234 -10.672 -6.324 1 90.5 209 SER A O 1
ATOM 1663 N N . ARG A 1 210 ? 25.266 -8.625 -6.359 1 92.06 210 ARG A N 1
ATOM 1664 C CA . ARG A 1 210 ? 26.547 -7.957 -6.273 1 92.06 210 ARG A CA 1
ATOM 1665 C C . ARG A 1 210 ? 26.938 -7.68 -4.82 1 92.06 210 ARG A C 1
ATOM 1667 O O . ARG A 1 210 ? 27.906 -6.969 -4.551 1 92.06 210 ARG A O 1
ATOM 1674 N N . GLN A 1 211 ? 26.203 -8.133 -3.895 1 91.75 211 GLN A N 1
ATOM 1675 C CA . GLN A 1 211 ? 26.469 -8.023 -2.463 1 91.75 211 GLN A CA 1
ATOM 1676 C C . GLN A 1 211 ? 26.734 -6.578 -2.061 1 91.75 211 GLN A C 1
ATOM 1678 O O . GLN A 1 211 ? 27.703 -6.297 -1.362 1 91.75 211 GLN A O 1
ATOM 1683 N N . TRP A 1 212 ? 25.891 -5.684 -2.549 1 93.44 212 TRP A N 1
ATOM 1684 C CA . TRP A 1 212 ? 26.031 -4.242 -2.348 1 93.44 212 TRP A CA 1
ATOM 1685 C C . TRP A 1 212 ? 26.203 -3.912 -0.868 1 93.44 212 TRP A C 1
ATOM 1687 O O . TRP A 1 212 ? 26.891 -2.961 -0.512 1 93.44 212 TRP A O 1
ATOM 1697 N N . TRP A 1 213 ? 25.562 -4.695 0.039 1 91.5 213 TRP A N 1
ATOM 1698 C CA . TRP A 1 213 ? 25.469 -4.391 1.464 1 91.5 213 TRP A CA 1
ATOM 1699 C C . TRP A 1 213 ? 26.844 -4.543 2.133 1 91.5 213 TRP A C 1
ATOM 1701 O O . TRP A 1 213 ? 27.047 -4.066 3.25 1 91.5 213 TRP A O 1
ATOM 1711 N N . GLN A 1 214 ? 27.781 -5.156 1.519 1 91.81 214 GLN A N 1
ATOM 1712 C CA . GLN A 1 214 ? 29.125 -5.316 2.053 1 91.81 214 GLN A CA 1
ATOM 1713 C C . GLN A 1 214 ? 29.984 -4.078 1.776 1 91.81 214 GLN A C 1
ATOM 1715 O O . GLN A 1 214 ? 31.062 -3.922 2.348 1 91.81 214 GLN A O 1
ATOM 1720 N N . HIS A 1 215 ? 29.5 -3.252 0.989 1 91.31 215 HIS A N 1
ATOM 1721 C CA . HIS A 1 215 ? 30.203 -2.02 0.667 1 91.31 215 HIS A CA 1
ATOM 1722 C C . HIS A 1 215 ? 29.562 -0.819 1.353 1 91.31 215 HIS A C 1
ATOM 1724 O O . HIS A 1 215 ? 29.812 -0.565 2.533 1 91.31 215 HIS A O 1
ATOM 1730 N N . ASN A 1 216 ? 28.703 -0.192 0.752 1 91.31 216 ASN A N 1
ATOM 1731 C CA . ASN A 1 216 ? 27.922 0.937 1.245 1 91.31 216 ASN A CA 1
ATOM 1732 C C . ASN A 1 216 ? 26.75 1.256 0.319 1 91.31 216 ASN A C 1
ATOM 1734 O O . ASN A 1 216 ? 26.625 0.679 -0.764 1 91.31 216 ASN A O 1
ATOM 1738 N N . VAL A 1 217 ? 25.922 2.104 0.734 1 92.31 217 VAL A N 1
ATOM 1739 C CA . VAL A 1 217 ? 24.734 2.436 -0.036 1 92.31 217 VAL A CA 1
ATOM 1740 C C . VAL A 1 217 ? 25.141 3.129 -1.337 1 92.31 217 VAL A C 1
ATOM 1742 O O . VAL A 1 217 ? 24.547 2.867 -2.391 1 92.31 217 VAL A O 1
ATOM 1745 N N . SER A 1 218 ? 26.203 3.926 -1.341 1 93.94 218 SER A N 1
ATOM 1746 C CA . SER A 1 218 ? 26.641 4.684 -2.508 1 93.94 218 SER A CA 1
ATOM 1747 C C . SER A 1 218 ? 27.172 3.762 -3.6 1 93.94 218 SER A C 1
ATOM 1749 O O . SER A 1 218 ? 27.328 4.176 -4.75 1 93.94 218 SER A O 1
ATOM 1751 N N . PHE A 1 219 ? 27.484 2.514 -3.213 1 94.88 219 PHE A N 1
ATOM 1752 C CA . PHE A 1 219 ? 27.891 1.518 -4.195 1 94.88 219 PHE A CA 1
ATOM 1753 C C . PHE A 1 219 ? 26.844 1.39 -5.301 1 94.88 219 PHE A C 1
ATOM 1755 O O . PHE A 1 219 ? 27.203 1.189 -6.469 1 94.88 219 PHE A O 1
ATOM 1762 N N . LEU A 1 220 ? 25.578 1.571 -4.996 1 95.06 220 LEU A N 1
ATOM 1763 C CA . LEU A 1 220 ? 24.453 1.385 -5.91 1 95.06 220 LEU A CA 1
ATOM 1764 C C . LEU A 1 220 ? 24.5 2.404 -7.043 1 95.06 220 LEU A C 1
ATOM 1766 O O . LEU A 1 220 ? 23.844 2.223 -8.07 1 95.06 220 LEU A O 1
ATOM 1770 N N . GLY A 1 221 ? 25.312 3.49 -6.836 1 95.94 221 GLY A N 1
ATOM 1771 C CA . GLY A 1 221 ? 25.422 4.527 -7.844 1 95.94 221 GLY A CA 1
ATOM 1772 C C . GLY A 1 221 ? 26.75 4.492 -8.586 1 95.94 221 GLY A C 1
ATOM 1773 O O . GLY A 1 221 ? 27.047 5.383 -9.383 1 95.94 221 GLY A O 1
ATOM 1774 N N . THR A 1 222 ? 27.547 3.514 -8.375 1 96.31 222 THR A N 1
ATOM 1775 C CA . THR A 1 222 ? 28.859 3.43 -8.984 1 96.31 222 THR A CA 1
ATOM 1776 C C . THR A 1 222 ? 28.797 2.627 -10.281 1 96.31 222 THR A C 1
ATOM 1778 O O . THR A 1 222 ? 27.781 2 -10.586 1 96.31 222 THR A O 1
ATOM 1781 N N . SER A 1 223 ? 29.891 2.623 -10.969 1 94.75 223 SER A N 1
ATOM 1782 C CA . SER A 1 223 ? 29.984 1.91 -12.242 1 94.75 223 SER A CA 1
ATOM 1783 C C . SER A 1 223 ? 29.969 0.4 -12.031 1 94.75 223 SER A C 1
ATOM 1785 O O . SER A 1 223 ? 29.734 -0.362 -12.969 1 94.75 223 SER A O 1
ATOM 1787 N N . LYS A 1 224 ? 30.156 -0.031 -10.812 1 94.56 224 LYS A N 1
ATOM 1788 C CA . LYS A 1 224 ? 30.203 -1.46 -10.516 1 94.56 224 LYS A CA 1
ATOM 1789 C C . LYS A 1 224 ? 28.797 -2.006 -10.273 1 94.56 224 LYS A C 1
ATOM 1791 O O . LYS A 1 224 ? 28.594 -3.223 -10.273 1 94.56 224 LYS A O 1
ATOM 1796 N N . ALA A 1 225 ? 27.891 -1.165 -10.062 1 95.31 225 ALA A N 1
ATOM 1797 C CA . ALA A 1 225 ? 26.516 -1.577 -9.82 1 95.31 225 ALA A CA 1
ATOM 1798 C C . ALA A 1 225 ? 25.734 -1.724 -11.125 1 95.31 225 ALA A C 1
ATOM 1800 O O . ALA A 1 225 ? 26.062 -1.067 -12.125 1 95.31 225 ALA A O 1
ATOM 1801 N N . LEU A 1 226 ? 24.812 -2.592 -11.125 1 93.81 226 LEU A N 1
ATOM 1802 C CA . LEU A 1 226 ? 23.938 -2.748 -12.273 1 93.81 226 LEU A CA 1
ATOM 1803 C C . LEU A 1 226 ? 22.938 -1.593 -12.352 1 93.81 226 LEU A C 1
ATOM 1805 O O . LEU A 1 226 ? 22.266 -1.274 -11.367 1 93.81 226 LEU A O 1
ATOM 1809 N N . ASN A 1 227 ? 22.844 -0.88 -13.539 1 91.56 227 ASN A N 1
ATOM 1810 C CA . ASN A 1 227 ? 21.906 0.21 -13.805 1 91.56 227 ASN A CA 1
ATOM 1811 C C . ASN A 1 227 ? 22.062 1.338 -12.789 1 91.56 227 ASN A C 1
ATOM 1813 O O . ASN A 1 227 ? 21.062 1.821 -12.242 1 91.56 227 ASN A O 1
ATOM 1817 N N . ALA A 1 228 ? 23.297 1.691 -12.555 1 94.94 228 ALA A N 1
ATOM 1818 C CA . ALA A 1 228 ? 23.641 2.705 -11.562 1 94.94 228 ALA A CA 1
ATOM 1819 C C . ALA A 1 228 ? 22.984 4.043 -11.898 1 94.94 228 ALA A C 1
ATOM 1821 O O . ALA A 1 228 ? 22.625 4.809 -11 1 94.94 228 ALA A O 1
ATOM 1822 N N . TRP A 1 229 ? 22.828 4.266 -13.148 1 91.94 229 TRP A N 1
ATOM 1823 C CA . TRP A 1 229 ? 22.266 5.547 -13.578 1 91.94 229 TRP A CA 1
ATOM 1824 C C . TRP A 1 229 ? 20.828 5.707 -13.094 1 91.94 229 TRP A C 1
ATOM 1826 O O . TRP A 1 229 ? 20.406 6.816 -12.773 1 91.94 229 TRP A O 1
ATOM 1836 N N . GLN A 1 230 ? 20.016 4.699 -12.992 1 90.12 230 GLN A N 1
ATOM 1837 C CA . GLN A 1 230 ? 18.656 4.762 -12.5 1 90.12 230 GLN A CA 1
ATOM 1838 C C . GLN A 1 230 ? 18.609 5.18 -11.031 1 90.12 230 GLN A C 1
ATOM 1840 O O . GLN A 1 230 ? 17.781 5.988 -10.633 1 90.12 230 GLN A O 1
ATOM 1845 N N . PHE A 1 231 ? 19.5 4.539 -10.305 1 93.94 231 PHE A N 1
ATOM 1846 C CA . PHE A 1 231 ? 19.594 4.887 -8.891 1 93.94 231 PHE A CA 1
ATOM 1847 C C . PHE A 1 231 ? 19.953 6.355 -8.719 1 93.94 231 PHE A C 1
ATOM 1849 O O . PHE A 1 231 ? 19.281 7.086 -7.988 1 93.94 231 PHE A O 1
ATOM 1856 N N . ASN A 1 232 ? 20.969 6.805 -9.414 1 95.62 232 ASN A N 1
ATOM 1857 C CA . ASN A 1 232 ? 21.453 8.18 -9.336 1 95.62 232 ASN A CA 1
ATOM 1858 C C . ASN A 1 232 ? 20.375 9.172 -9.766 1 95.62 232 ASN A C 1
ATOM 1860 O O . ASN A 1 232 ? 20.172 10.203 -9.117 1 95.62 232 ASN A O 1
ATOM 1864 N N . LEU A 1 233 ? 19.703 8.812 -10.766 1 92.75 233 LEU A N 1
ATOM 1865 C CA . LEU A 1 233 ? 18.656 9.688 -11.266 1 92.75 233 LEU A CA 1
ATOM 1866 C C . LEU A 1 233 ? 17.516 9.797 -10.266 1 92.75 233 LEU A C 1
ATOM 1868 O O . LEU A 1 233 ? 16.984 10.891 -10.039 1 92.75 233 LEU A O 1
ATOM 1872 N N . THR A 1 234 ? 17.109 8.711 -9.656 1 93.44 234 THR A N 1
ATOM 1873 C CA . THR A 1 234 ? 16.016 8.734 -8.695 1 93.44 234 THR A CA 1
ATOM 1874 C C . THR A 1 234 ? 16.375 9.57 -7.473 1 93.44 234 THR A C 1
ATOM 1876 O O . THR A 1 234 ? 15.539 10.297 -6.941 1 93.44 234 THR A O 1
ATOM 1879 N N . ILE A 1 235 ? 17.625 9.453 -7.043 1 95.25 235 ILE A N 1
ATOM 1880 C CA . ILE A 1 235 ? 18.062 10.266 -5.914 1 95.25 235 ILE A CA 1
ATOM 1881 C C . ILE A 1 235 ? 18.031 11.742 -6.293 1 95.25 235 ILE A C 1
ATOM 1883 O O . ILE A 1 235 ? 17.562 12.578 -5.523 1 95.25 235 ILE A O 1
ATOM 1887 N N . ALA A 1 236 ? 18.484 12.023 -7.48 1 95.62 236 ALA A N 1
ATOM 1888 C CA . ALA A 1 236 ? 18.5 13.406 -7.957 1 95.62 236 ALA A CA 1
ATOM 1889 C C . ALA A 1 236 ? 17.094 13.969 -8.055 1 95.62 236 ALA A C 1
ATOM 1891 O O . ALA A 1 236 ? 16.828 15.086 -7.605 1 95.62 236 ALA A O 1
ATOM 1892 N N . VAL A 1 237 ? 16.203 13.219 -8.586 1 93.88 237 VAL A N 1
ATOM 1893 C CA . VAL A 1 237 ? 14.82 13.664 -8.758 1 93.88 237 VAL A CA 1
ATOM 1894 C C . VAL A 1 237 ? 14.156 13.812 -7.387 1 93.88 237 VAL A C 1
ATOM 1896 O O . VAL A 1 237 ? 13.383 14.75 -7.164 1 93.88 237 VAL A O 1
ATOM 1899 N N . SER A 1 238 ? 14.461 12.898 -6.5 1 95.25 238 SER A N 1
ATOM 1900 C CA . SER A 1 238 ? 13.945 13.023 -5.141 1 95.25 238 SER A CA 1
ATOM 1901 C C . SER A 1 238 ? 14.414 14.32 -4.488 1 95.25 238 SER A C 1
ATOM 1903 O O . SER A 1 238 ? 13.641 14.992 -3.803 1 95.25 238 SER A O 1
ATOM 1905 N N . ALA A 1 239 ? 15.641 14.648 -4.738 1 95.94 239 ALA A N 1
ATOM 1906 C CA . ALA A 1 239 ? 16.172 15.891 -4.199 1 95.94 239 ALA A CA 1
ATOM 1907 C C . ALA A 1 239 ? 15.445 17.094 -4.781 1 95.94 239 ALA A C 1
ATOM 1909 O O . ALA A 1 239 ? 15.156 18.062 -4.066 1 95.94 239 ALA A O 1
ATOM 1910 N N . LEU A 1 240 ? 15.141 17.016 -6.004 1 93.81 240 LEU A N 1
ATOM 1911 C CA . LEU A 1 240 ? 14.406 18.109 -6.648 1 93.81 240 LEU A CA 1
ATOM 1912 C C . LEU A 1 240 ? 12.984 18.203 -6.109 1 93.81 240 LEU A C 1
ATOM 1914 O O . LEU A 1 240 ? 12.453 19.297 -5.93 1 93.81 240 LEU A O 1
ATOM 1918 N N . LEU A 1 241 ? 12.422 17.062 -5.883 1 93.5 241 LEU A N 1
ATOM 1919 C CA . LEU A 1 241 ? 11.102 17.062 -5.266 1 93.5 241 LEU A CA 1
ATOM 1920 C C . LEU A 1 241 ? 11.148 17.641 -3.859 1 93.5 241 LEU A C 1
ATOM 1922 O O . LEU A 1 241 ? 10.227 18.344 -3.438 1 93.5 241 LEU A O 1
ATOM 1926 N N . TRP A 1 242 ? 12.219 17.281 -3.207 1 94.62 242 TRP A N 1
ATOM 1927 C CA . TRP A 1 242 ? 12.453 17.875 -1.896 1 94.62 242 TRP A CA 1
ATOM 1928 C C . TRP A 1 242 ? 12.516 19.391 -1.997 1 94.62 242 TRP A C 1
ATOM 1930 O O . TRP A 1 242 ? 11.852 20.109 -1.241 1 94.62 242 TRP A O 1
ATOM 1940 N N . ILE A 1 243 ? 13.188 19.938 -2.926 1 92.81 243 ILE A N 1
ATOM 1941 C CA . ILE A 1 243 ? 13.297 21.375 -3.133 1 92.81 243 ILE A CA 1
ATOM 1942 C C . ILE A 1 243 ? 11.922 21.969 -3.449 1 92.81 243 ILE A C 1
ATOM 1944 O O . ILE A 1 243 ? 11.547 23 -2.914 1 92.81 243 ILE A O 1
ATOM 1948 N N . ALA A 1 244 ? 11.211 21.281 -4.25 1 88.62 244 ALA A N 1
ATOM 1949 C CA . ALA A 1 244 ? 9.859 21.719 -4.598 1 88.62 244 ALA A CA 1
ATOM 1950 C C . ALA A 1 244 ? 8.969 21.766 -3.363 1 88.62 244 ALA A C 1
ATOM 1952 O O . ALA A 1 244 ? 8.18 22.703 -3.195 1 88.62 244 ALA A O 1
ATOM 1953 N N . LEU A 1 245 ? 9.102 20.812 -2.572 1 89.69 245 LEU A N 1
ATOM 1954 C CA . LEU A 1 245 ? 8.312 20.75 -1.347 1 89.69 245 LEU A CA 1
ATOM 1955 C C . LEU A 1 245 ? 8.633 21.938 -0.435 1 89.69 245 LEU A C 1
ATOM 1957 O O . LEU A 1 245 ? 7.727 22.531 0.15 1 89.69 245 LEU A O 1
ATOM 1961 N N . VAL A 1 246 ? 9.898 22.219 -0.32 1 90.5 246 VAL A N 1
ATOM 1962 C CA . VAL A 1 246 ? 10.312 23.344 0.494 1 90.5 246 VAL A CA 1
ATOM 1963 C C . VAL A 1 246 ? 9.68 24.625 -0.048 1 90.5 246 VAL A C 1
ATOM 1965 O O . VAL A 1 246 ? 9.141 25.438 0.714 1 90.5 246 VAL A O 1
ATOM 1968 N N . ASP A 1 247 ? 9.672 24.766 -1.308 1 85.12 247 ASP A N 1
ATOM 1969 C CA . ASP A 1 247 ? 9.078 25.938 -1.936 1 85.12 247 ASP A CA 1
ATOM 1970 C C . ASP A 1 247 ? 7.57 25.984 -1.697 1 85.12 247 ASP A C 1
ATOM 1972 O O . ASP A 1 247 ? 7.023 27.047 -1.37 1 85.12 247 ASP A O 1
ATOM 1976 N N . TYR A 1 248 ? 6.938 24.906 -1.82 1 81.88 248 TYR A N 1
ATOM 1977 C CA . TYR A 1 248 ? 5.488 24.828 -1.681 1 81.88 248 TYR A CA 1
ATOM 1978 C C . TYR A 1 248 ? 5.059 25.156 -0.256 1 81.88 248 TYR A C 1
ATOM 1980 O O . TYR A 1 248 ? 3.992 25.734 -0.043 1 81.88 248 TYR A O 1
ATOM 1988 N N . LEU A 1 249 ? 5.883 24.875 0.656 1 84.19 249 LEU A N 1
ATOM 1989 C CA . LEU A 1 249 ? 5.531 25.062 2.059 1 84.19 249 LEU A CA 1
ATOM 1990 C C . LEU A 1 249 ? 5.922 26.453 2.541 1 84.19 249 LEU A C 1
ATOM 1992 O O . LEU A 1 249 ? 5.148 27.109 3.238 1 84.19 249 LEU A O 1
ATOM 1996 N N . PHE A 1 250 ? 7.039 26.953 2.068 1 86.12 250 PHE A N 1
ATOM 1997 C CA . PHE A 1 250 ? 7.602 28.141 2.703 1 86.12 250 PHE A CA 1
ATOM 1998 C C . PHE A 1 250 ? 7.168 29.391 1.965 1 86.12 250 PHE A C 1
ATOM 2000 O O . PHE A 1 250 ? 7.078 30.469 2.562 1 86.12 250 PHE A O 1
ATOM 2007 N N . VAL A 1 251 ? 6.867 29.297 0.778 1 80.31 251 VAL A N 1
ATOM 2008 C CA . VAL A 1 251 ? 6.527 30.5 0.035 1 80.31 251 VAL A CA 1
ATOM 2009 C C . VAL A 1 251 ? 5.246 31.109 0.598 1 80.31 251 VAL A C 1
ATOM 2011 O O . VAL A 1 251 ? 5.215 32.281 0.956 1 80.31 251 VAL A O 1
ATOM 2014 N N . PRO A 1 252 ? 4.199 30.312 0.705 1 76.31 252 PRO A N 1
ATOM 2015 C CA . PRO A 1 252 ? 3.014 30.922 1.312 1 76.31 252 PRO A CA 1
ATOM 2016 C C . PRO A 1 252 ? 3.223 31.281 2.781 1 76.31 252 PRO A C 1
ATOM 2018 O O . PRO A 1 252 ? 2.66 32.25 3.268 1 76.31 252 PRO A O 1
ATOM 2021 N N . LEU A 1 253 ? 3.955 30.562 3.469 1 80 253 LEU A N 1
ATOM 2022 C CA . LEU A 1 253 ? 4.223 30.812 4.879 1 80 253 LEU A CA 1
ATOM 2023 C C . LEU A 1 253 ? 4.988 32.125 5.062 1 80 253 LEU A C 1
ATOM 2025 O O . LEU A 1 253 ? 4.688 32.906 5.969 1 80 253 LEU A O 1
ATOM 2029 N N . MET A 1 254 ? 5.898 32.375 4.18 1 81.12 254 MET A N 1
ATOM 2030 C CA . MET A 1 254 ? 6.746 33.562 4.27 1 81.12 254 MET A CA 1
ATOM 2031 C C . MET A 1 254 ? 6.004 34.812 3.775 1 81.12 254 MET A C 1
ATOM 2033 O O . MET A 1 254 ? 6.406 35.938 4.066 1 81.12 254 MET A O 1
ATOM 2037 N N . ALA A 1 255 ? 4.938 34.531 3.064 1 75.62 255 ALA A N 1
ATOM 2038 C CA . ALA A 1 255 ? 4.117 35.656 2.656 1 75.62 255 ALA A CA 1
ATOM 2039 C C . ALA A 1 255 ? 3.482 36.344 3.867 1 75.62 255 ALA A C 1
ATOM 2041 O O . ALA A 1 255 ? 3.266 37.562 3.859 1 75.62 255 ALA A O 1
ATOM 2042 N N . HIS A 1 256 ? 3.281 35.594 4.887 1 75.5 256 HIS A N 1
ATOM 2043 C CA . HIS A 1 256 ? 2.639 36.125 6.082 1 75.5 256 HIS A CA 1
ATOM 2044 C C . HIS A 1 256 ? 3.668 36.438 7.156 1 75.5 256 HIS A C 1
ATOM 2046 O O . HIS A 1 256 ? 3.393 37.25 8.062 1 75.5 256 HIS A O 1
ATOM 2052 N N . ARG A 1 257 ? 4.812 35.844 6.996 1 80.38 257 ARG A N 1
ATOM 2053 C CA . ARG A 1 257 ? 5.883 36 7.973 1 80.38 257 ARG A CA 1
ATOM 2054 C C . ARG A 1 257 ? 7.203 36.344 7.281 1 80.38 257 ARG A C 1
ATOM 2056 O O . ARG A 1 257 ? 8.211 35.688 7.504 1 80.38 257 ARG A O 1
ATOM 2063 N N . LYS A 1 258 ? 7.227 37.406 6.531 1 76.31 258 LYS A N 1
ATOM 2064 C CA . LYS A 1 258 ? 8.312 37.719 5.609 1 76.31 258 LYS A CA 1
ATOM 2065 C C . LYS A 1 258 ? 9.609 38 6.367 1 76.31 258 LYS A C 1
ATOM 2067 O O . LYS A 1 258 ? 10.695 37.688 5.875 1 76.31 258 LYS A O 1
ATOM 2072 N N . THR A 1 259 ? 9.461 38.438 7.602 1 82.06 259 THR A N 1
ATOM 2073 C CA . THR A 1 259 ? 10.68 38.875 8.273 1 82.06 259 THR A CA 1
ATOM 2074 C C . THR A 1 259 ? 11.062 37.906 9.383 1 82.06 259 THR A C 1
ATOM 2076 O O . THR A 1 259 ? 11.914 38.219 10.219 1 82.06 259 THR A O 1
ATOM 2079 N N . ASP A 1 260 ? 10.5 36.781 9.352 1 88.88 260 ASP A N 1
ATOM 2080 C CA . ASP A 1 260 ? 10.852 35.812 10.383 1 88.88 260 ASP A CA 1
ATOM 2081 C C . ASP A 1 260 ? 12.164 35.094 10.047 1 88.88 260 ASP A C 1
ATOM 2083 O O . ASP A 1 260 ? 12.195 34.219 9.195 1 88.88 260 ASP A O 1
ATOM 2087 N N . TRP A 1 261 ? 13.273 35.562 10.688 1 91.62 261 TRP A N 1
ATOM 2088 C CA . TRP A 1 261 ? 14.609 35.031 10.383 1 91.62 261 TRP A CA 1
ATOM 2089 C C . TRP A 1 261 ? 14.711 33.562 10.695 1 91.62 261 TRP A C 1
ATOM 2091 O O . TRP A 1 261 ? 15.516 32.844 10.086 1 91.62 261 TRP A O 1
ATOM 2101 N N . ARG A 1 262 ? 13.922 33.094 11.664 1 92.62 262 ARG A N 1
ATOM 2102 C CA . ARG A 1 262 ? 13.945 31.672 12.031 1 92.62 262 ARG A CA 1
ATOM 2103 C C . ARG A 1 262 ? 13.477 30.812 10.875 1 92.62 262 ARG A C 1
ATOM 2105 O O . ARG A 1 262 ? 14.148 29.844 10.5 1 92.62 262 ARG A O 1
ATOM 2112 N N . LEU A 1 263 ? 12.445 31.219 10.266 1 91.06 263 LEU A N 1
ATOM 2113 C CA . LEU A 1 263 ? 11.867 30.469 9.156 1 91.06 263 LEU A CA 1
ATOM 2114 C C . LEU A 1 263 ? 12.734 30.594 7.906 1 91.06 263 LEU A C 1
ATOM 2116 O O . LEU A 1 263 ? 12.867 29.641 7.137 1 91.06 263 LEU A O 1
ATOM 2120 N N . ILE A 1 264 ? 13.281 31.766 7.766 1 93.88 264 ILE A N 1
ATOM 2121 C CA . ILE A 1 264 ? 14.172 31.969 6.629 1 93.88 264 ILE A CA 1
ATOM 2122 C C . ILE A 1 264 ? 15.391 31.047 6.754 1 93.88 264 ILE A C 1
ATOM 2124 O O . ILE A 1 264 ? 15.789 30.406 5.781 1 93.88 264 ILE A O 1
ATOM 2128 N N . THR A 1 265 ? 15.953 31.016 7.914 1 95.12 265 THR A N 1
ATOM 2129 C CA . THR A 1 265 ? 17.109 30.172 8.156 1 95.12 265 THR A CA 1
ATOM 2130 C C . THR A 1 265 ? 16.766 28.703 7.93 1 95.12 265 THR A C 1
ATOM 2132 O O . THR A 1 265 ? 17.516 27.969 7.301 1 95.12 265 THR A O 1
ATOM 2135 N N . MET A 1 266 ? 15.672 28.281 8.414 1 94.19 266 MET A N 1
ATOM 2136 C CA . MET A 1 266 ? 15.219 26.906 8.234 1 94.19 266 MET A CA 1
ATOM 2137 C C . MET A 1 266 ? 15.031 26.578 6.758 1 94.19 266 MET A C 1
ATOM 2139 O O . MET A 1 266 ? 15.438 25.516 6.297 1 94.19 266 MET A O 1
ATOM 2143 N N . ARG A 1 267 ? 14.414 27.484 6.074 1 93.56 267 ARG A N 1
ATOM 2144 C CA . ARG A 1 267 ? 14.211 27.312 4.641 1 93.56 267 ARG A CA 1
ATOM 2145 C C . ARG A 1 267 ? 15.547 27.141 3.918 1 93.56 267 ARG A C 1
ATOM 2147 O O . ARG A 1 267 ? 15.688 26.25 3.076 1 93.56 267 ARG A O 1
ATOM 2154 N N . ILE A 1 268 ? 16.469 27.969 4.246 1 95.25 268 ILE A N 1
ATOM 2155 C CA . ILE A 1 268 ? 17.781 27.922 3.615 1 95.25 268 ILE A CA 1
ATOM 2156 C C . ILE A 1 268 ? 18.484 26.609 3.941 1 95.25 268 ILE A C 1
ATOM 2158 O O . ILE A 1 268 ? 19.016 25.938 3.051 1 95.25 268 ILE A O 1
ATOM 2162 N N . MET A 1 269 ? 18.422 26.203 5.137 1 96.69 269 MET A N 1
ATOM 2163 C CA . MET A 1 269 ? 19.078 24.953 5.555 1 96.69 269 MET A CA 1
ATOM 2164 C C . MET A 1 269 ? 18.438 23.75 4.863 1 96.69 269 MET A C 1
ATOM 2166 O O . MET A 1 269 ? 19.156 22.859 4.402 1 96.69 269 MET A O 1
ATOM 2170 N N . LEU A 1 270 ? 17.156 23.75 4.816 1 96.06 270 LEU A N 1
ATOM 2171 C CA . LEU A 1 270 ? 16.453 22.672 4.141 1 96.06 270 LEU A CA 1
ATOM 2172 C C . LEU A 1 270 ? 16.812 22.625 2.662 1 96.06 270 LEU A C 1
ATOM 2174 O O . LEU A 1 270 ? 17.047 21.547 2.111 1 96.06 270 LEU A O 1
ATOM 2178 N N . THR A 1 271 ? 16.906 23.812 2.076 1 95.88 271 THR A N 1
ATOM 2179 C CA . THR A 1 271 ? 17.234 23.891 0.659 1 95.88 271 THR A CA 1
ATOM 2180 C C . THR A 1 271 ? 18.672 23.422 0.416 1 95.88 271 THR A C 1
ATOM 2182 O O . THR A 1 271 ? 18.938 22.672 -0.527 1 95.88 271 THR A O 1
ATOM 2185 N N . VAL A 1 272 ? 19.547 23.828 1.237 1 97 272 VAL A N 1
ATOM 2186 C CA . VAL A 1 272 ? 20.953 23.438 1.104 1 97 272 VAL A CA 1
ATOM 2187 C C . VAL A 1 272 ? 21.078 21.922 1.278 1 97 272 VAL A C 1
ATOM 2189 O O . VAL A 1 272 ? 21.812 21.266 0.537 1 97 272 VAL A O 1
ATOM 2192 N N . ALA A 1 273 ? 20.406 21.391 2.246 1 96.88 273 ALA A N 1
ATOM 2193 C CA . ALA A 1 273 ? 20.422 19.953 2.445 1 96.88 273 ALA A CA 1
ATOM 2194 C C . ALA A 1 273 ? 19.875 19.219 1.213 1 96.88 273 ALA A C 1
ATOM 2196 O O . ALA A 1 273 ? 20.422 18.203 0.801 1 96.88 273 ALA A O 1
ATOM 2197 N N . ALA A 1 274 ? 18.812 19.734 0.636 1 96.5 274 ALA A N 1
ATOM 2198 C CA . ALA A 1 274 ? 18.25 19.141 -0.569 1 96.5 274 ALA A CA 1
ATOM 2199 C C . ALA A 1 274 ? 19.234 19.203 -1.731 1 96.5 274 ALA A C 1
ATOM 2201 O O . ALA A 1 274 ? 19.359 18.25 -2.506 1 96.5 274 ALA A O 1
ATOM 2202 N N . VAL A 1 275 ? 19.938 20.297 -1.858 1 97.19 275 VAL A N 1
ATOM 2203 C CA . VAL A 1 275 ? 20.953 20.469 -2.9 1 97.19 275 VAL A CA 1
ATOM 2204 C C . VAL A 1 275 ? 22.094 19.484 -2.67 1 97.19 275 VAL A C 1
ATOM 2206 O O . VAL A 1 275 ? 22.656 18.922 -3.623 1 97.19 275 VAL A O 1
ATOM 2209 N N . ALA A 1 276 ? 22.438 19.359 -1.438 1 97.69 276 ALA A N 1
ATOM 2210 C CA . ALA A 1 276 ? 23.438 18.359 -1.113 1 97.69 276 ALA A CA 1
ATOM 2211 C C . ALA A 1 276 ? 23 16.953 -1.546 1 97.69 276 ALA A C 1
ATOM 2213 O O . ALA A 1 276 ? 23.781 16.188 -2.107 1 97.69 276 ALA A O 1
ATOM 2214 N N . LEU A 1 277 ? 21.781 16.562 -1.253 1 96.88 277 LEU A N 1
ATOM 2215 C CA . LEU A 1 277 ? 21.25 15.289 -1.715 1 96.88 277 LEU A CA 1
ATOM 2216 C C . LEU A 1 277 ? 21.281 15.203 -3.236 1 96.88 277 LEU A C 1
ATOM 2218 O O . LEU A 1 277 ? 21.547 14.148 -3.801 1 96.88 277 LEU A O 1
ATOM 2222 N N . LEU A 1 278 ? 20.922 16.359 -3.904 1 97.12 278 LEU A N 1
ATOM 2223 C CA . LEU A 1 278 ? 21.016 16.422 -5.359 1 97.12 278 LEU A CA 1
ATOM 2224 C C . LEU A 1 278 ? 22.422 16.109 -5.828 1 97.12 278 LEU A C 1
ATOM 2226 O O . LEU A 1 278 ? 22.609 15.367 -6.797 1 97.12 278 LEU A O 1
ATOM 2230 N N . GLY A 1 279 ? 23.406 16.641 -5.164 1 97.44 279 GLY A N 1
ATOM 2231 C CA . GLY A 1 279 ? 24.781 16.344 -5.465 1 97.44 279 GLY A CA 1
ATOM 2232 C C . GLY A 1 279 ? 25.125 14.875 -5.297 1 97.44 279 GLY A C 1
ATOM 2233 O O . GLY A 1 279 ? 25.812 14.289 -6.141 1 97.44 279 GLY A O 1
ATOM 2234 N N . VAL A 1 280 ? 24.594 14.289 -4.23 1 95.69 280 VAL A N 1
ATOM 2235 C CA . VAL A 1 280 ? 24.812 12.867 -3.998 1 95.69 280 VAL A CA 1
ATOM 2236 C C . VAL A 1 280 ? 24.266 12.055 -5.168 1 95.69 280 VAL A C 1
ATOM 2238 O O . VAL A 1 280 ? 24.875 11.07 -5.59 1 95.69 280 VAL A O 1
ATOM 2241 N N . GLY A 1 281 ? 23.125 12.453 -5.684 1 95.81 281 GLY A N 1
ATOM 2242 C CA . GLY A 1 281 ? 22.516 11.773 -6.812 1 95.81 281 GLY A CA 1
ATOM 2243 C C . GLY A 1 281 ? 23.219 12.039 -8.125 1 95.81 281 GLY A C 1
ATOM 2244 O O . GLY A 1 281 ? 23.359 11.133 -8.953 1 95.81 281 GLY A O 1
ATOM 2245 N N . LEU A 1 282 ? 23.766 13.211 -8.352 1 96.06 282 LEU A N 1
ATOM 2246 C CA . LEU A 1 282 ? 24.359 13.617 -9.617 1 96.06 282 LEU A CA 1
ATOM 2247 C C . LEU A 1 282 ? 25.812 13.141 -9.727 1 96.06 282 LEU A C 1
ATOM 2249 O O . LEU A 1 282 ? 26.312 12.891 -10.828 1 96.06 282 LEU A O 1
ATOM 2253 N N . PHE A 1 283 ? 26.5 13.039 -8.586 1 96.94 283 PHE A N 1
ATOM 2254 C CA . PHE A 1 283 ? 27.906 12.617 -8.578 1 96.94 283 PHE A CA 1
ATOM 2255 C C . PHE A 1 283 ? 28.016 11.164 -8.141 1 96.94 283 PHE A C 1
ATOM 2257 O O . PHE A 1 283 ? 27.906 10.852 -6.957 1 96.94 283 PHE A O 1
ATOM 2264 N N . PRO A 1 284 ? 28.297 10.297 -9.148 1 95.06 284 PRO A N 1
ATOM 2265 C CA . PRO A 1 284 ? 28.516 8.898 -8.758 1 95.06 284 PRO A CA 1
ATOM 2266 C C . PRO A 1 284 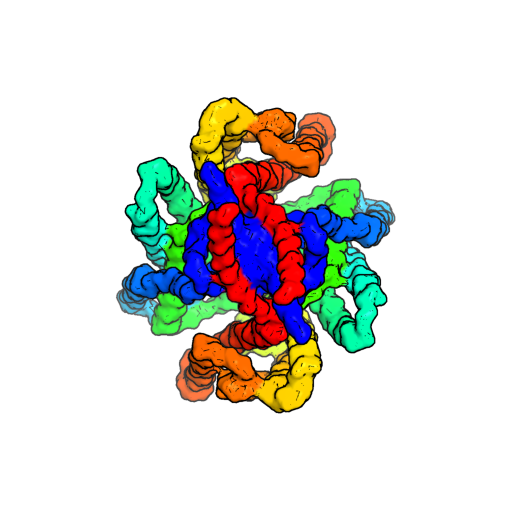? 29.734 8.727 -7.871 1 95.06 284 PRO A C 1
ATOM 2268 O O . PRO A 1 284 ? 30.703 9.484 -7.992 1 95.06 284 PRO A O 1
ATOM 2271 N N . ASN A 1 285 ? 29.703 7.801 -6.977 1 93.88 285 ASN A N 1
ATOM 2272 C CA . ASN A 1 285 ? 30.812 7.559 -6.059 1 93.88 285 ASN A CA 1
ATOM 2273 C C . ASN A 1 285 ? 31.922 6.746 -6.723 1 93.88 285 ASN A C 1
ATOM 2275 O O . ASN A 1 285 ? 32.406 5.758 -6.156 1 93.88 285 ASN A O 1
ATOM 2279 N N . ASN A 1 286 ? 32.25 7.137 -7.887 1 94.25 286 ASN A N 1
ATOM 2280 C CA . ASN A 1 286 ? 33.375 6.535 -8.594 1 94.25 286 ASN A CA 1
ATOM 2281 C C . ASN A 1 286 ? 34.688 7.184 -8.195 1 94.25 286 ASN A C 1
ATOM 2283 O O . ASN A 1 286 ? 34.719 8.289 -7.656 1 94.25 286 ASN A O 1
ATOM 2287 N N . ARG A 1 287 ? 35.781 6.566 -8.555 1 91.94 287 ARG A N 1
ATOM 2288 C CA . ARG A 1 287 ? 37.094 7.027 -8.156 1 91.94 287 ARG A CA 1
ATOM 2289 C C . ARG A 1 287 ? 37.406 8.383 -8.781 1 91.94 287 ARG A C 1
ATOM 2291 O O . ARG A 1 287 ? 36.875 8.734 -9.828 1 91.94 287 ARG A O 1
ATOM 2298 N N . GLY A 1 288 ? 38.281 9.227 -8.062 1 94.69 288 GLY A N 1
ATOM 2299 C CA . GLY A 1 288 ? 38.719 10.508 -8.578 1 94.69 288 GLY A CA 1
ATOM 2300 C C . GLY A 1 288 ? 37.875 11.672 -8.086 1 94.69 288 GLY A C 1
ATOM 2301 O O . GLY A 1 288 ? 37.531 11.727 -6.902 1 94.69 288 GLY A O 1
ATOM 2302 N N . ILE A 1 289 ? 37.625 12.586 -8.906 1 94.88 289 ILE A N 1
ATOM 2303 C CA . ILE A 1 289 ? 36.906 13.812 -8.547 1 94.88 289 ILE A CA 1
ATOM 2304 C C . ILE A 1 289 ? 35.469 13.492 -8.195 1 94.88 289 ILE A C 1
ATOM 2306 O O . ILE A 1 289 ? 34.875 14.148 -7.332 1 94.88 289 ILE A O 1
ATOM 2310 N N . TRP A 1 290 ? 34.906 12.477 -8.812 1 94.25 290 TRP A N 1
ATOM 2311 C CA . TRP A 1 290 ? 33.531 12.094 -8.555 1 94.25 290 TRP A CA 1
ATOM 2312 C C . TRP A 1 290 ? 33.375 11.594 -7.125 1 94.25 290 TRP A C 1
ATOM 2314 O O . TRP A 1 290 ? 32.375 11.875 -6.473 1 94.25 290 TRP A O 1
ATOM 2324 N N . HIS A 1 291 ? 34.375 10.945 -6.684 1 94.56 291 HIS A N 1
ATOM 2325 C CA . HIS A 1 291 ? 34.344 10.469 -5.309 1 94.56 291 HIS A CA 1
ATOM 2326 C C . HIS A 1 291 ? 34.375 11.625 -4.316 1 94.56 291 HIS A C 1
ATOM 2328 O O . HIS A 1 291 ? 33.625 11.633 -3.342 1 94.56 291 HIS A O 1
ATOM 2334 N N . VAL A 1 292 ? 35.188 12.578 -4.617 1 95.56 292 VAL A N 1
ATOM 2335 C CA . VAL A 1 292 ? 35.344 13.734 -3.738 1 95.56 292 VAL A CA 1
ATOM 2336 C C . VAL A 1 292 ? 34.031 14.539 -3.695 1 95.56 292 VAL A C 1
ATOM 2338 O O . VAL A 1 292 ? 33.531 14.875 -2.617 1 95.56 292 VAL A O 1
ATOM 2341 N N . LEU A 1 293 ? 33.5 14.734 -4.809 1 96.69 293 LEU A N 1
ATOM 2342 C CA . LEU A 1 293 ? 32.281 15.516 -4.891 1 96.69 293 LEU A CA 1
ATOM 2343 C C . LEU A 1 293 ? 31.141 14.789 -4.203 1 96.69 293 LEU A C 1
ATOM 2345 O O . LEU A 1 293 ? 30.344 15.414 -3.482 1 96.69 293 LEU A O 1
ATOM 2349 N N . HIS A 1 294 ? 31.062 13.539 -4.465 1 96.06 294 HIS A N 1
ATOM 2350 C CA . HIS A 1 294 ? 30.016 12.727 -3.838 1 96.06 294 HIS A CA 1
ATOM 2351 C C . HIS A 1 294 ? 30.141 12.75 -2.318 1 96.06 294 HIS A C 1
ATOM 2353 O O . HIS A 1 294 ? 29.172 13.016 -1.614 1 96.06 294 HIS A O 1
ATOM 2359 N N . THR A 1 295 ? 31.312 12.578 -1.848 1 93.94 295 THR A N 1
ATOM 2360 C CA . THR A 1 295 ? 31.562 12.5 -0.412 1 93.94 295 THR A CA 1
ATOM 2361 C C . THR A 1 295 ? 31.328 13.852 0.25 1 93.94 295 THR A C 1
ATOM 2363 O O . THR A 1 295 ? 30.766 13.93 1.343 1 93.94 295 THR A O 1
ATOM 2366 N N . GLN A 1 296 ? 31.734 14.844 -0.386 1 95.5 296 GLN A N 1
ATOM 2367 C CA . GLN A 1 296 ? 31.5 16.188 0.146 1 95.5 296 GLN A CA 1
ATOM 2368 C C . GLN A 1 296 ? 30.016 16.5 0.213 1 95.5 296 GLN A C 1
ATOM 2370 O O . GLN A 1 296 ? 29.531 17.078 1.192 1 95.5 296 GLN A O 1
ATOM 2375 N N . SER A 1 297 ? 29.344 16.141 -0.777 1 96.56 297 SER A N 1
ATOM 2376 C CA . SER A 1 297 ? 27.891 16.344 -0.78 1 96.56 297 SER A CA 1
ATOM 2377 C C . SER A 1 297 ? 27.234 15.57 0.358 1 96.56 297 SER A C 1
ATOM 2379 O O . SER A 1 297 ? 26.359 16.094 1.042 1 96.56 297 SER A O 1
ATOM 2381 N N . ALA A 1 298 ? 27.688 14.375 0.567 1 93.56 298 ALA A N 1
ATOM 2382 C CA . ALA A 1 298 ? 27.141 13.547 1.639 1 93.56 298 ALA A CA 1
ATOM 2383 C C . ALA A 1 298 ? 27.438 14.156 3.008 1 93.56 298 ALA A C 1
ATOM 2385 O O . ALA A 1 298 ? 26.594 14.148 3.896 1 93.56 298 ALA A O 1
ATOM 2386 N N . TRP A 1 299 ? 28.594 14.711 3.139 1 91.44 299 TRP A N 1
ATOM 2387 C CA . TRP A 1 299 ? 28.969 15.359 4.387 1 91.44 299 TRP A CA 1
ATOM 2388 C C . TRP A 1 299 ? 28.125 16.594 4.637 1 91.44 299 TRP A C 1
ATOM 2390 O O . TRP A 1 299 ? 27.641 16.812 5.754 1 91.44 299 TRP A O 1
ATOM 2400 N N . PHE A 1 300 ? 27.938 17.328 3.617 1 94.25 300 PHE A N 1
ATOM 2401 C CA . PHE A 1 300 ? 27.094 18.516 3.746 1 94.25 300 PHE A CA 1
ATOM 2402 C C . PHE A 1 300 ? 25.672 18.141 4.148 1 94.25 300 PHE A C 1
ATOM 2404 O O . PHE A 1 300 ? 25.078 18.781 5.023 1 94.25 300 PHE A O 1
ATOM 2411 N N . LEU A 1 301 ? 25.188 17.141 3.51 1 95.12 301 LEU A N 1
ATOM 2412 C CA . LEU A 1 301 ? 23.844 16.656 3.836 1 95.12 301 LEU A CA 1
ATOM 2413 C C . LEU A 1 301 ? 23.75 16.297 5.312 1 95.12 301 LEU A C 1
ATOM 2415 O O . LEU A 1 301 ? 22.828 16.719 6 1 95.12 301 LEU A O 1
ATOM 2419 N N . ASN A 1 302 ? 24.75 15.609 5.805 1 91.75 302 ASN A N 1
ATOM 2420 C CA . ASN A 1 302 ? 24.766 15.156 7.191 1 91.75 302 ASN A CA 1
ATOM 2421 C C . ASN A 1 302 ? 24.875 16.328 8.164 1 91.75 302 ASN A C 1
ATOM 2423 O O . ASN A 1 302 ? 24.141 16.391 9.156 1 91.75 302 ASN A O 1
ATOM 2427 N N . TYR A 1 303 ? 25.688 17.234 7.852 1 93.25 303 TYR A N 1
ATOM 2428 C CA . TYR A 1 303 ? 25.922 18.375 8.734 1 93.25 303 TYR A CA 1
ATOM 2429 C C . TYR A 1 303 ? 24.672 19.234 8.844 1 93.25 303 TYR A C 1
ATOM 2431 O O . TYR A 1 303 ? 24.281 19.641 9.945 1 93.25 303 TYR A O 1
ATOM 2439 N N . PHE A 1 304 ? 24.047 19.453 7.797 1 95.81 304 PHE A N 1
ATOM 2440 C CA . PHE A 1 304 ? 22.875 20.312 7.812 1 95.81 304 PHE A CA 1
ATOM 2441 C C . PHE A 1 304 ? 21.688 19.594 8.461 1 95.81 304 PHE A C 1
ATOM 2443 O O . PHE A 1 304 ? 20.891 20.219 9.156 1 95.81 304 PHE A O 1
ATOM 2450 N N . LEU A 1 305 ? 21.609 18.312 8.242 1 95.5 305 LEU A N 1
ATOM 2451 C CA . LEU A 1 305 ? 20.531 17.562 8.883 1 95.5 305 LEU A CA 1
ATOM 2452 C C . LEU A 1 305 ? 20.703 17.562 10.398 1 95.5 305 LEU A C 1
ATOM 2454 O O . LEU A 1 305 ? 19.766 17.891 11.133 1 95.5 305 LEU A O 1
ATOM 2458 N N . ILE A 1 306 ? 21.875 17.25 10.867 1 95 306 ILE A N 1
ATOM 2459 C CA . ILE A 1 306 ? 22.141 17.219 12.297 1 95 306 ILE A CA 1
ATOM 2460 C C . ILE A 1 306 ? 22.016 18.625 12.883 1 95 306 ILE A C 1
ATOM 2462 O O . ILE A 1 306 ? 21.453 18.812 13.969 1 95 306 ILE A O 1
ATOM 2466 N N . GLY A 1 307 ? 22.531 19.578 12.156 1 95.81 307 GLY A N 1
ATOM 2467 C CA . GLY A 1 307 ? 22.406 20.969 12.578 1 95.81 307 GLY A CA 1
ATOM 2468 C C . GLY A 1 307 ? 20.953 21.406 12.758 1 95.81 307 GLY A C 1
ATOM 2469 O O . GLY A 1 307 ? 20.609 22.062 13.734 1 95.81 307 GLY A O 1
ATOM 2470 N N . MET A 1 308 ? 20.141 20.984 11.852 1 97 308 MET A N 1
ATOM 2471 C CA . MET A 1 308 ? 18.719 21.344 11.922 1 97 308 MET A CA 1
ATOM 2472 C C . MET A 1 308 ? 18.047 20.641 13.102 1 97 308 MET A C 1
ATOM 2474 O O . MET A 1 308 ? 17.203 21.234 13.773 1 97 308 MET A O 1
ATOM 2478 N N . ILE A 1 309 ? 18.422 19.422 13.32 1 96.94 309 ILE A N 1
ATOM 2479 C CA . ILE A 1 309 ? 17.844 18.688 14.438 1 96.94 309 ILE A CA 1
ATOM 2480 C C . ILE A 1 309 ? 18.188 19.375 15.75 1 96.94 309 ILE A C 1
ATOM 2482 O O . ILE A 1 309 ? 17.328 19.547 16.609 1 96.94 309 ILE A O 1
ATOM 2486 N N . ILE A 1 310 ? 19.375 19.875 15.883 1 95.75 310 ILE A N 1
ATOM 2487 C CA . ILE A 1 310 ? 19.844 20.547 17.094 1 95.75 310 ILE A CA 1
ATOM 2488 C C . ILE A 1 310 ? 19.156 21.906 17.219 1 95.75 310 ILE A C 1
ATOM 2490 O O . ILE A 1 310 ? 18.703 22.281 18.297 1 95.75 310 ILE A O 1
ATOM 2494 N N . ALA A 1 311 ? 18.953 22.562 16.125 1 96.5 311 ALA A N 1
ATOM 2495 C CA . ALA A 1 311 ? 18.516 23.953 16.125 1 96.5 311 ALA A CA 1
ATOM 2496 C C . ALA A 1 311 ? 16.984 24.047 16.047 1 96.5 311 ALA A C 1
ATOM 2498 O O . ALA A 1 311 ? 16.422 25.141 16.109 1 96.5 311 ALA A O 1
ATOM 2499 N N . VAL A 1 312 ? 16.359 22.938 15.914 1 95.88 312 VAL A N 1
ATOM 2500 C CA . VAL A 1 312 ? 14.93 22.953 15.617 1 95.88 312 VAL A CA 1
ATOM 2501 C C . VAL A 1 312 ? 14.164 23.656 16.734 1 95.88 312 VAL A C 1
ATOM 2503 O O . VAL A 1 312 ? 13.156 24.328 16.484 1 95.88 312 VAL A O 1
ATOM 2506 N N . ARG A 1 313 ? 14.602 23.656 17.969 1 94.19 313 ARG A N 1
ATOM 2507 C CA . ARG A 1 313 ? 13.992 24.328 19.109 1 94.19 313 ARG A CA 1
ATOM 2508 C C . ARG A 1 313 ? 13.93 25.828 18.891 1 94.19 313 ARG A C 1
ATOM 2510 O O . ARG A 1 313 ? 12.977 26.484 19.312 1 94.19 313 ARG A O 1
ATOM 2517 N N . TRP A 1 314 ? 14.883 26.312 18.188 1 95.19 314 TRP A N 1
ATOM 2518 C CA . TRP A 1 314 ? 14.984 27.75 18 1 95.19 314 TRP A CA 1
ATOM 2519 C C . TRP A 1 314 ? 14.414 28.172 16.656 1 95.19 314 TRP A C 1
ATOM 2521 O O . TRP A 1 314 ? 13.875 29.281 16.516 1 95.19 314 TRP A O 1
ATOM 2531 N N . LEU A 1 315 ? 14.43 27.344 15.711 1 94 315 LEU A N 1
ATOM 2532 C CA . LEU A 1 315 ? 14.109 27.734 14.344 1 94 315 LEU A CA 1
ATOM 2533 C C . LEU A 1 315 ? 12.617 27.578 14.062 1 94 315 LEU A C 1
ATOM 2535 O O . LEU A 1 315 ? 12.055 28.297 13.234 1 94 315 LEU A O 1
ATOM 2539 N N . LEU A 1 316 ? 11.984 26.625 14.68 1 90.75 316 LEU A N 1
ATOM 2540 C CA . LEU A 1 316 ? 10.57 26.375 14.422 1 90.75 316 LEU A CA 1
ATOM 2541 C C . LEU A 1 316 ? 9.695 27.016 15.5 1 90.75 316 LEU A C 1
ATOM 2543 O O . LEU A 1 316 ? 9.711 26.594 16.656 1 90.75 316 LEU A O 1
ATOM 2547 N N . PRO A 1 317 ? 8.969 28 15.062 1 86.25 317 PRO A N 1
ATOM 2548 C CA . PRO A 1 317 ? 8.086 28.641 16.047 1 86.25 317 PRO A CA 1
ATOM 2549 C C . PRO A 1 317 ? 6.961 27.734 16.516 1 86.25 317 PRO A C 1
ATOM 2551 O O . PRO A 1 317 ? 6.398 26.969 15.719 1 86.25 317 PRO A O 1
ATOM 2554 N N . GLY A 1 318 ? 6.699 27.703 17.797 1 81.62 318 GLY A N 1
ATOM 2555 C CA . GLY A 1 318 ? 5.574 26.953 18.344 1 81.62 318 GLY A CA 1
ATOM 2556 C C . GLY A 1 318 ? 5.785 25.453 18.328 1 81.62 318 GLY A C 1
ATOM 2557 O O . GLY A 1 318 ? 4.832 24.688 18.188 1 81.62 318 GLY A O 1
ATOM 2558 N N . VAL A 1 319 ? 7.039 25.078 18.391 1 87.38 319 VAL A N 1
ATOM 2559 C CA . VAL A 1 319 ? 7.375 23.672 18.328 1 87.38 319 VAL A CA 1
ATOM 2560 C C . VAL A 1 319 ? 6.824 22.953 19.547 1 87.38 319 VAL A C 1
ATOM 2562 O O . VAL A 1 319 ? 6.914 23.469 20.672 1 87.38 319 VAL A O 1
ATOM 2565 N N . SER A 1 320 ? 6.184 21.828 19.375 1 88.12 320 SER A N 1
ATOM 2566 C CA . SER A 1 320 ? 5.641 21.016 20.469 1 88.12 320 SER A CA 1
ATOM 2567 C C . SER A 1 320 ? 6.746 20.281 21.219 1 88.12 320 SER A C 1
ATOM 2569 O O . SER A 1 320 ? 7.785 19.953 20.641 1 88.12 320 SER A O 1
ATOM 2571 N N . ARG A 1 321 ? 6.527 20 22.484 1 90.81 321 ARG A N 1
ATOM 2572 C CA . ARG A 1 321 ? 7.484 19.25 23.297 1 90.81 321 ARG A CA 1
ATOM 2573 C C . ARG A 1 321 ? 7.672 17.844 22.766 1 90.81 321 ARG A C 1
ATOM 2575 O O . ARG A 1 321 ? 8.781 17.297 22.797 1 90.81 321 ARG A O 1
ATOM 2582 N N . GLU A 1 322 ? 6.637 17.312 22.219 1 90.31 322 GLU A N 1
ATOM 2583 C CA . GLU A 1 322 ? 6.707 15.961 21.656 1 90.31 322 GLU A CA 1
ATOM 2584 C C . GLU A 1 322 ? 7.633 15.922 20.438 1 90.31 322 GLU A C 1
ATOM 2586 O O . GLU A 1 322 ? 8.453 15.008 20.312 1 90.31 322 GLU A O 1
ATOM 2591 N N . PHE A 1 323 ? 7.477 16.906 19.656 1 92.56 323 PHE A N 1
ATOM 2592 C CA . PHE A 1 323 ? 8.312 16.938 18.469 1 92.56 323 PHE A CA 1
ATOM 2593 C C . PHE A 1 323 ? 9.773 17.172 18.828 1 92.56 323 PHE A C 1
ATOM 2595 O O . PHE A 1 323 ? 10.672 16.578 18.234 1 92.56 323 PHE A O 1
ATOM 2602 N N . LEU A 1 324 ? 9.969 18 19.781 1 94.19 324 LEU A N 1
ATOM 2603 C CA . LEU A 1 324 ? 11.336 18.281 20.219 1 94.19 324 LEU A CA 1
ATOM 2604 C C . LEU A 1 324 ? 11.992 17.031 20.781 1 94.19 324 LEU A C 1
ATOM 2606 O O . LEU A 1 324 ? 13.125 16.703 20.422 1 94.19 324 LEU A O 1
ATOM 2610 N N . SER A 1 325 ? 11.297 16.391 21.609 1 95 325 SER A N 1
ATOM 2611 C CA . SER A 1 325 ? 11.836 15.164 22.188 1 95 325 SER A CA 1
ATOM 2612 C C . SER A 1 325 ? 12.133 14.133 21.094 1 95 325 SER A C 1
ATOM 2614 O O . SER A 1 325 ? 13.195 13.508 21.109 1 95 325 SER A O 1
ATOM 2616 N N . THR A 1 326 ? 11.227 13.953 20.172 1 94.69 326 THR A N 1
ATOM 2617 C CA . THR A 1 326 ? 11.414 13.008 19.078 1 94.69 326 THR A CA 1
ATOM 2618 C C . THR A 1 326 ? 12.625 13.398 18.234 1 94.69 326 THR A C 1
ATOM 2620 O O . THR A 1 326 ? 13.414 12.539 17.844 1 94.69 326 THR A O 1
ATOM 2623 N N . SER A 1 327 ? 12.789 14.68 18 1 96.12 327 SER A N 1
ATOM 2624 C CA . SER A 1 327 ? 13.914 15.164 17.203 1 96.12 327 SER A CA 1
ATOM 2625 C C . SER A 1 327 ? 15.242 14.836 17.891 1 96.12 327 SER A C 1
ATOM 2627 O O . SER A 1 327 ? 16.156 14.289 17.25 1 96.12 327 SER A O 1
ATOM 2629 N N . TYR A 1 328 ? 15.305 15.047 19.156 1 96.5 328 TYR A N 1
ATOM 2630 C CA . TYR A 1 328 ? 16.562 14.844 19.859 1 96.5 328 TYR A CA 1
ATOM 2631 C C . TYR A 1 328 ? 16.844 13.359 20.047 1 96.5 328 TYR A C 1
ATOM 2633 O O . TYR A 1 328 ? 18 12.93 20.047 1 96.5 328 TYR A O 1
ATOM 2641 N N . ILE A 1 329 ? 15.836 12.617 20.156 1 95.62 329 ILE A N 1
ATOM 2642 C CA . ILE A 1 329 ? 16.031 11.172 20.219 1 95.62 329 ILE A CA 1
ATOM 2643 C C . ILE A 1 329 ? 16.562 10.656 18.891 1 95.62 329 ILE A C 1
ATOM 2645 O O . ILE A 1 329 ? 17.531 9.898 18.859 1 95.62 329 ILE A O 1
ATOM 2649 N N . ILE A 1 330 ? 15.945 11.062 17.797 1 95.25 330 ILE A N 1
ATOM 2650 C CA . ILE A 1 330 ? 16.391 10.656 16.469 1 95.25 330 ILE A CA 1
ATOM 2651 C C . ILE A 1 330 ? 17.828 11.109 16.234 1 95.25 330 ILE A C 1
ATOM 2653 O O . ILE A 1 330 ? 18.672 10.328 15.789 1 95.25 330 ILE A O 1
ATOM 2657 N N . GLY A 1 331 ? 18.094 12.367 16.594 1 95.5 331 GLY A N 1
ATOM 2658 C CA . GLY A 1 331 ? 19.453 12.852 16.5 1 95.5 331 GLY A CA 1
ATOM 2659 C C . GLY A 1 331 ? 20.438 12.055 17.344 1 95.5 331 GLY A C 1
ATOM 2660 O O . GLY A 1 331 ? 21.531 11.719 16.891 1 95.5 331 GLY A O 1
ATOM 2661 N N . GLY A 1 332 ? 20.047 11.773 18.578 1 95.88 332 GLY A N 1
ATOM 2662 C CA . GLY A 1 332 ? 20.891 10.984 19.469 1 95.88 332 GLY A CA 1
ATOM 2663 C C . GLY A 1 332 ? 21.203 9.602 18.922 1 95.88 332 GLY A C 1
ATOM 2664 O O . GLY A 1 332 ? 22.328 9.133 19.016 1 95.88 332 GLY A O 1
ATOM 2665 N N . ILE A 1 333 ? 20.219 8.961 18.281 1 94.62 333 ILE A N 1
ATOM 2666 C CA . ILE A 1 333 ? 20.422 7.625 17.719 1 94.62 333 ILE A CA 1
ATOM 2667 C C . ILE A 1 333 ? 21.359 7.699 16.516 1 94.62 333 ILE A C 1
ATOM 2669 O O . ILE A 1 333 ? 22.219 6.828 16.344 1 94.62 333 ILE A O 1
ATOM 2673 N N . ILE A 1 334 ? 21.203 8.703 15.727 1 95 334 ILE A N 1
ATOM 2674 C CA . ILE A 1 334 ? 22.078 8.859 14.57 1 95 334 ILE A CA 1
ATOM 2675 C C . ILE A 1 334 ? 23.516 9.062 15.023 1 95 334 ILE A C 1
ATOM 2677 O O . ILE A 1 334 ? 24.438 8.43 14.5 1 95 334 ILE A O 1
ATOM 2681 N N . ILE A 1 335 ? 23.734 9.898 16.016 1 95.06 335 ILE A N 1
ATOM 2682 C CA . ILE A 1 335 ? 25.062 10.156 16.531 1 95.06 335 ILE A CA 1
ATOM 2683 C C . ILE A 1 335 ? 25.625 8.883 17.172 1 95.06 335 ILE A C 1
ATOM 2685 O O . ILE A 1 335 ? 26.797 8.547 16.969 1 95.06 335 ILE A O 1
ATOM 2689 N N . PHE A 1 336 ? 24.781 8.195 17.891 1 95.38 336 PHE A N 1
ATOM 2690 C CA . PHE A 1 336 ? 25.203 6.941 18.516 1 95.38 336 PHE A CA 1
ATOM 2691 C C . PHE A 1 336 ? 25.609 5.93 17.453 1 95.38 336 PHE A C 1
ATOM 2693 O O . PHE A 1 336 ? 26.641 5.258 17.594 1 95.38 336 PHE A O 1
ATOM 2700 N N . ALA A 1 337 ? 24.891 5.859 16.391 1 93.62 337 ALA A N 1
ATOM 2701 C CA . ALA A 1 337 ? 25.219 4.969 15.281 1 93.62 337 ALA A CA 1
ATOM 2702 C C . ALA A 1 337 ? 26.531 5.383 14.625 1 93.62 337 ALA A C 1
ATOM 2704 O O . ALA A 1 337 ? 27.328 4.527 14.219 1 93.62 337 ALA A O 1
ATOM 2705 N N . ALA A 1 338 ? 26.75 6.668 14.531 1 93.19 338 ALA A N 1
ATOM 2706 C CA . ALA A 1 338 ? 28 7.168 13.977 1 93.19 338 ALA A CA 1
ATOM 2707 C C . ALA A 1 338 ? 29.188 6.75 14.836 1 93.19 338 ALA A C 1
ATOM 2709 O O . ALA A 1 338 ? 30.234 6.352 14.312 1 93.19 338 ALA A O 1
ATOM 2710 N N . ILE A 1 339 ? 29 6.781 16.109 1 95.19 339 ILE A N 1
ATOM 2711 C CA . ILE A 1 339 ? 30.062 6.398 17.047 1 95.19 339 ILE A CA 1
ATOM 2712 C C . ILE A 1 339 ? 30.328 4.898 16.938 1 95.19 339 ILE A C 1
ATOM 2714 O O . ILE A 1 339 ? 31.484 4.473 16.891 1 95.19 339 ILE A O 1
ATOM 2718 N N . LEU A 1 340 ? 29.266 4.137 16.828 1 94 340 LEU A N 1
ATOM 2719 C CA . LEU A 1 340 ? 29.391 2.686 16.719 1 94 340 LEU A CA 1
ATOM 2720 C C . LEU A 1 340 ? 30.094 2.297 15.414 1 94 340 LEU A C 1
ATOM 2722 O O . LEU A 1 340 ? 30.766 1.267 15.344 1 94 340 LEU A O 1
ATOM 2726 N N . PHE A 1 341 ? 29.953 3.098 14.445 1 92.06 341 PHE A N 1
ATOM 2727 C CA . PHE A 1 341 ? 30.578 2.838 13.156 1 92.06 341 PHE A CA 1
ATOM 2728 C C . PHE A 1 341 ? 32.031 3.352 13.141 1 92.06 341 PHE A C 1
ATOM 2730 O O . PHE A 1 341 ? 32.938 2.588 12.898 1 92.06 341 PHE A O 1
ATOM 2737 N N . GLN A 1 342 ? 32.25 4.617 13.523 1 92.75 342 GLN A N 1
ATOM 2738 C CA . GLN A 1 342 ? 33.531 5.293 13.305 1 92.75 342 GLN A CA 1
ATOM 2739 C C . GLN A 1 342 ? 34.531 4.934 14.398 1 92.75 342 GLN A C 1
ATOM 2741 O O . GLN A 1 342 ? 35.719 4.785 14.133 1 92.75 342 GLN A O 1
ATOM 2746 N N . PHE A 1 343 ? 34.125 4.707 15.594 1 93.5 343 PHE A N 1
ATOM 2747 C CA . PHE A 1 343 ? 35.031 4.578 16.719 1 93.5 343 PHE A CA 1
ATOM 2748 C C . PHE A 1 343 ? 35.031 3.154 17.25 1 93.5 343 PHE A C 1
ATOM 2750 O O . PHE A 1 343 ? 36.094 2.564 17.453 1 93.5 343 PHE A O 1
ATOM 2757 N N . VAL A 1 344 ? 33.844 2.611 17.391 1 93.62 344 VAL A N 1
ATOM 2758 C CA . VAL A 1 344 ? 33.719 1.287 18 1 93.62 344 VAL A CA 1
ATOM 2759 C C . VAL A 1 344 ? 33.875 0.215 16.922 1 93.62 344 VAL A C 1
ATOM 2761 O O . VAL A 1 344 ? 34.281 -0.913 17.203 1 93.62 344 VAL A O 1
ATOM 2764 N N . HIS A 1 345 ? 33.5 0.58 15.664 1 93.44 345 HIS A N 1
ATOM 2765 C CA . HIS A 1 345 ? 33.562 -0.307 14.508 1 93.44 345 HIS A CA 1
ATOM 2766 C C . HIS A 1 345 ? 32.688 -1.534 14.703 1 93.44 345 HIS A C 1
ATOM 2768 O O . HIS A 1 345 ? 33.062 -2.648 14.344 1 93.44 345 HIS A O 1
ATOM 2774 N N . TYR A 1 346 ? 31.625 -1.262 15.422 1 92 346 TYR A N 1
ATOM 2775 C CA . TYR A 1 346 ? 30.625 -2.303 15.617 1 92 346 TYR A CA 1
ATOM 2776 C C . TYR A 1 346 ? 29.688 -2.379 14.422 1 92 346 TYR A C 1
ATOM 2778 O O . TYR A 1 346 ? 29.312 -3.471 13.984 1 92 346 TYR A O 1
ATOM 2786 N N . LEU A 1 347 ? 29.375 -1.242 13.844 1 90.62 347 LEU A N 1
ATOM 2787 C CA . LEU A 1 347 ? 28.5 -1.167 12.672 1 90.62 347 LEU A CA 1
ATOM 2788 C C . LEU A 1 347 ? 29.312 -1.035 11.391 1 90.62 347 LEU A C 1
ATOM 2790 O O . LEU A 1 347 ? 30.328 -0.344 11.367 1 90.62 347 LEU A O 1
ATOM 2794 N N . SER A 1 348 ? 28.844 -1.743 10.398 1 91.62 348 SER A N 1
ATOM 2795 C CA . SER A 1 348 ? 29.406 -1.491 9.078 1 91.62 348 SER A CA 1
ATOM 2796 C C . SER A 1 348 ? 28.969 -0.134 8.539 1 91.62 348 SER A C 1
ATOM 2798 O O . SER A 1 348 ? 28.047 0.482 9.07 1 91.62 348 SER A O 1
ATOM 2800 N N . LEU A 1 349 ? 29.656 0.277 7.551 1 90.31 349 LEU A N 1
ATOM 2801 C CA . LEU A 1 349 ? 29.266 1.527 6.906 1 90.31 349 LEU A CA 1
ATOM 2802 C C . LEU A 1 349 ? 27.844 1.444 6.371 1 90.31 349 LEU A C 1
ATOM 2804 O O . LEU A 1 349 ? 27.062 2.383 6.531 1 90.31 349 LEU A O 1
ATOM 2808 N N . THR A 1 350 ? 27.469 0.386 5.793 1 92.31 350 THR A N 1
ATOM 2809 C CA . THR A 1 350 ? 26.141 0.18 5.242 1 92.31 350 THR A CA 1
ATOM 2810 C C . THR A 1 350 ? 25.094 0.24 6.344 1 92.31 350 THR A C 1
ATOM 2812 O O . THR A 1 350 ? 24.062 0.902 6.191 1 92.31 350 THR A O 1
ATOM 2815 N N . ALA A 1 351 ? 25.375 -0.431 7.438 1 90.5 351 ALA A N 1
ATOM 2816 C CA . ALA A 1 351 ? 24.438 -0.425 8.555 1 90.5 351 ALA A CA 1
ATOM 2817 C C . ALA A 1 351 ? 24.219 0.991 9.078 1 90.5 351 ALA A C 1
ATOM 2819 O O . ALA A 1 351 ? 23.078 1.405 9.312 1 90.5 351 ALA A O 1
ATOM 2820 N N . PHE A 1 352 ? 25.312 1.712 9.266 1 91.94 352 PHE A N 1
ATOM 2821 C CA . PHE A 1 352 ? 25.234 3.094 9.727 1 91.94 352 PHE A CA 1
ATOM 2822 C C . PHE A 1 352 ? 24.422 3.938 8.75 1 91.94 352 PHE A C 1
ATOM 2824 O O . PHE A 1 352 ? 23.516 4.676 9.164 1 91.94 352 PHE A O 1
ATOM 2831 N N . GLU A 1 353 ? 24.672 3.779 7.496 1 91.56 353 GLU A N 1
ATOM 2832 C CA . GLU A 1 353 ? 23.984 4.566 6.473 1 91.56 353 GLU A CA 1
ATOM 2833 C C . GLU A 1 353 ? 22.484 4.266 6.449 1 91.56 353 GLU A C 1
ATOM 2835 O O . GLU A 1 353 ? 21.672 5.18 6.336 1 91.56 353 GLU A O 1
ATOM 2840 N N . MET A 1 354 ? 22.141 3.061 6.535 1 90.88 354 MET A N 1
ATOM 2841 C CA . MET A 1 354 ? 20.734 2.668 6.5 1 90.88 354 MET A CA 1
ATOM 2842 C C . MET A 1 354 ? 19.984 3.234 7.703 1 90.88 354 MET A C 1
ATOM 2844 O O . MET A 1 354 ? 18.875 3.734 7.562 1 90.88 354 MET A O 1
ATOM 2848 N N . ILE A 1 355 ? 20.578 3.166 8.828 1 90 355 ILE A N 1
ATOM 2849 C CA . ILE A 1 355 ? 19.984 3.711 10.039 1 90 355 ILE A CA 1
ATOM 2850 C C . ILE A 1 355 ? 19.844 5.227 9.906 1 90 355 ILE A C 1
ATOM 2852 O O . ILE A 1 355 ? 18.766 5.777 10.133 1 90 355 ILE A O 1
ATOM 2856 N N . ALA A 1 356 ? 20.922 5.824 9.531 1 91.56 356 ALA A N 1
ATOM 2857 C CA . ALA A 1 356 ? 20.938 7.281 9.414 1 91.56 356 ALA A CA 1
ATOM 2858 C C . ALA A 1 356 ? 19.938 7.758 8.367 1 91.56 356 ALA A C 1
ATOM 2860 O O . ALA A 1 356 ? 19.188 8.719 8.602 1 91.56 356 ALA A O 1
ATOM 2861 N N . PHE A 1 357 ? 19.844 7.047 7.32 1 90.62 357 PHE A N 1
ATOM 2862 C CA . PHE A 1 357 ? 18.953 7.445 6.234 1 90.62 357 PHE A CA 1
ATOM 2863 C C . PHE A 1 357 ? 17.5 7.281 6.641 1 90.62 357 PHE A C 1
ATOM 2865 O O . PHE A 1 357 ? 16.672 8.164 6.402 1 90.62 357 PHE A O 1
ATOM 2872 N N . ALA A 1 358 ? 17.188 6.176 7.145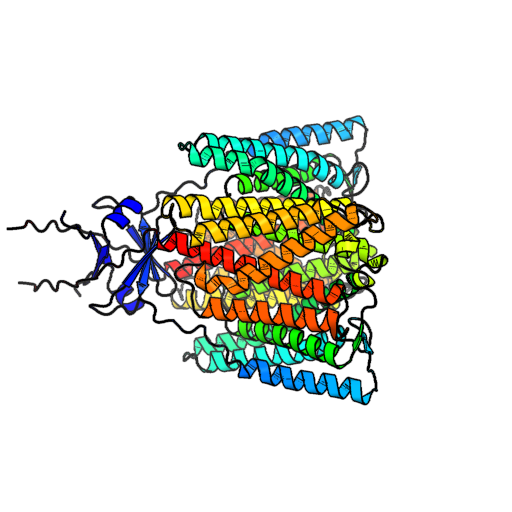 1 90.38 358 ALA A N 1
ATOM 2873 C CA . ALA A 1 358 ? 15.812 5.914 7.559 1 90.38 358 ALA A CA 1
ATOM 2874 C C . ALA A 1 358 ? 15.344 6.934 8.594 1 90.38 358 ALA A C 1
ATOM 2876 O O . ALA A 1 358 ? 14.242 7.477 8.492 1 90.38 358 ALA A O 1
ATOM 2877 N N . LEU A 1 359 ? 16.188 7.211 9.547 1 92.62 359 LEU A N 1
ATOM 2878 C CA . LEU A 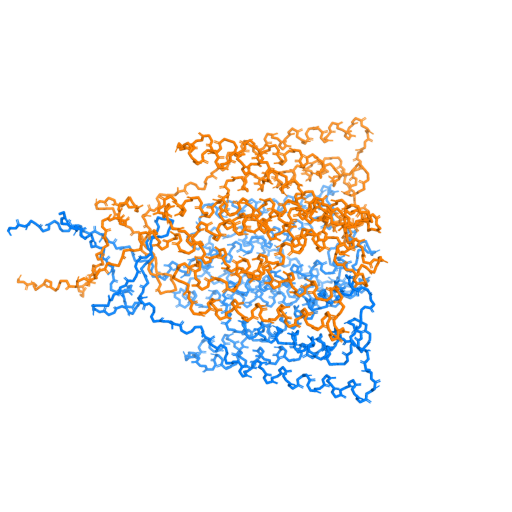1 359 ? 15.844 8.133 10.625 1 92.62 359 LEU A CA 1
ATOM 2879 C C . LEU A 1 359 ? 15.805 9.57 10.117 1 92.62 359 LEU A C 1
ATOM 2881 O O . LEU A 1 359 ? 14.914 10.336 10.484 1 92.62 359 LEU A O 1
ATOM 2885 N N . ALA A 1 360 ? 16.734 9.891 9.273 1 93.5 360 ALA A N 1
ATOM 2886 C CA . ALA A 1 360 ? 16.766 11.242 8.703 1 93.5 360 ALA A CA 1
ATOM 2887 C C . ALA A 1 360 ? 15.516 11.5 7.859 1 93.5 360 ALA A C 1
ATOM 2889 O O . ALA A 1 360 ? 14.898 12.562 7.965 1 93.5 360 ALA A O 1
ATOM 2890 N N . MET A 1 361 ? 15.156 10.523 7.078 1 90.88 361 MET A N 1
ATOM 2891 C CA . MET A 1 361 ? 13.969 10.656 6.23 1 90.88 361 MET A CA 1
ATOM 2892 C C . MET A 1 361 ? 12.711 10.766 7.074 1 90.88 361 MET A C 1
ATOM 2894 O O . MET A 1 361 ? 11.82 11.57 6.773 1 90.88 361 MET A O 1
ATOM 2898 N N . SER A 1 362 ? 12.68 10.008 8.031 1 91 362 SER A N 1
ATOM 2899 C CA . SER A 1 362 ? 11.539 10.086 8.945 1 91 362 SER A CA 1
ATOM 2900 C C . SER A 1 362 ? 11.453 11.453 9.609 1 91 362 SER A C 1
ATOM 2902 O O . SER A 1 362 ? 10.367 12.023 9.742 1 91 362 SER A O 1
ATOM 2904 N N . TRP A 1 363 ? 12.508 11.961 10.039 1 94.62 363 TRP A N 1
ATOM 2905 C CA . TRP A 1 363 ? 12.531 13.25 10.719 1 94.62 363 TRP A CA 1
ATOM 2906 C C . TRP A 1 363 ? 12.117 14.375 9.766 1 94.62 363 TRP A C 1
ATOM 2908 O O . TRP A 1 363 ? 11.367 15.273 10.148 1 94.62 363 TRP A O 1
ATOM 2918 N N . ILE A 1 364 ? 12.57 14.266 8.539 1 93.19 364 ILE A N 1
ATOM 2919 C CA . ILE A 1 364 ? 12.234 15.281 7.551 1 93.19 364 ILE A CA 1
ATOM 2920 C C . ILE A 1 364 ? 10.727 15.289 7.316 1 93.19 364 ILE A C 1
ATOM 2922 O O . ILE A 1 364 ? 10.109 16.344 7.219 1 93.19 364 ILE A O 1
ATOM 2926 N N . MET A 1 365 ? 10.203 14.148 7.262 1 89.12 365 MET A N 1
ATOM 2927 C CA . MET A 1 365 ? 8.766 14.047 7.07 1 89.12 365 MET A CA 1
ATOM 2928 C C . MET A 1 365 ? 8.016 14.656 8.25 1 89.12 365 MET A C 1
ATOM 2930 O O . MET A 1 365 ? 7.02 15.359 8.062 1 89.12 365 MET A O 1
ATOM 2934 N N . LEU A 1 366 ? 8.453 14.43 9.391 1 90.19 366 LEU A N 1
ATOM 2935 C CA . LEU A 1 366 ? 7.836 15 10.578 1 90.19 366 LEU A CA 1
ATOM 2936 C C . LEU A 1 366 ? 7.977 16.516 10.586 1 90.19 366 LEU A C 1
ATOM 2938 O O . LEU A 1 366 ? 7.035 17.234 10.945 1 90.19 366 LEU A O 1
ATOM 2942 N N . LEU A 1 367 ? 9.109 16.938 10.234 1 93 367 LEU A N 1
ATOM 2943 C CA . LEU A 1 367 ? 9.359 18.375 10.188 1 93 367 LEU A CA 1
ATOM 2944 C C . LEU A 1 367 ? 8.43 19.062 9.188 1 93 367 LEU A C 1
ATOM 2946 O O . LEU A 1 367 ? 7.805 20.078 9.508 1 93 367 LEU A O 1
ATOM 2950 N N . LEU A 1 368 ? 8.305 18.5 8.055 1 87.31 368 LEU A N 1
ATOM 2951 C CA . LEU A 1 368 ? 7.461 19.078 7.02 1 87.31 368 LEU A CA 1
ATOM 2952 C C . LEU A 1 368 ? 6 19.094 7.449 1 87.31 368 LEU A C 1
ATOM 2954 O O . LEU A 1 368 ? 5.266 20.031 7.148 1 87.31 368 LEU A O 1
ATOM 2958 N N . GLN A 1 369 ? 5.652 18.109 8.094 1 84.56 369 GLN A N 1
ATOM 2959 C CA . GLN A 1 369 ? 4.289 18.062 8.609 1 84.56 369 GLN A CA 1
ATOM 2960 C C . GLN A 1 369 ? 4.051 19.156 9.641 1 84.56 369 GLN A C 1
ATOM 2962 O O . GLN A 1 369 ? 2.979 19.766 9.672 1 84.56 369 GLN A O 1
ATOM 2967 N N . ASN A 1 370 ? 5 19.359 10.461 1 85.94 370 ASN A N 1
ATOM 2968 C CA . ASN A 1 370 ? 4.891 20.422 11.469 1 85.94 370 ASN A CA 1
ATOM 2969 C C . ASN A 1 370 ? 4.848 21.797 10.82 1 85.94 370 ASN A C 1
ATOM 2971 O O . ASN A 1 370 ? 4.113 22.688 11.281 1 85.94 370 ASN A O 1
ATOM 2975 N N . ILE A 1 371 ? 5.57 21.953 9.867 1 86.19 371 ILE A N 1
ATOM 2976 C CA . ILE A 1 371 ? 5.574 23.219 9.141 1 86.19 371 ILE A CA 1
ATOM 2977 C C . ILE A 1 371 ? 4.227 23.422 8.461 1 86.19 371 ILE A C 1
ATOM 2979 O O . ILE A 1 371 ? 3.691 24.531 8.453 1 86.19 371 ILE A O 1
ATOM 2983 N N . HIS A 1 372 ? 3.732 22.359 7.875 1 81.56 372 HIS A N 1
ATOM 2984 C CA . HIS A 1 372 ? 2.424 22.406 7.234 1 81.56 372 HIS A CA 1
ATOM 2985 C C . HIS A 1 372 ? 1.337 22.797 8.234 1 81.56 372 HIS A C 1
ATOM 2987 O O . HIS A 1 372 ? 0.434 23.578 7.91 1 81.56 372 HIS A O 1
ATOM 2993 N N . ARG A 1 373 ? 1.426 22.359 9.422 1 76.75 373 ARG A N 1
ATOM 2994 C CA . ARG A 1 373 ? 0.472 22.688 10.477 1 76.75 373 ARG A CA 1
ATOM 2995 C C . ARG A 1 373 ? 0.577 24.156 10.883 1 76.75 373 ARG A C 1
ATOM 2997 O O . ARG A 1 373 ? -0.43 24.781 11.203 1 76.75 373 ARG A O 1
ATOM 3004 N N . LEU A 1 374 ? 1.725 24.625 10.969 1 74.38 374 LEU A N 1
ATOM 3005 C CA . LEU A 1 374 ? 1.938 26.031 11.273 1 74.38 374 LEU A CA 1
ATOM 3006 C C . LEU A 1 374 ? 1.243 26.922 10.25 1 74.38 374 LEU A C 1
ATOM 3008 O O . LEU A 1 374 ? 0.68 27.953 10.609 1 74.38 374 LEU A O 1
ATOM 3012 N N . TYR A 1 375 ? 1.234 26.5 9.094 1 70.5 375 TYR A N 1
ATOM 3013 C CA . TYR A 1 375 ? 0.578 27.219 8.016 1 70.5 375 TYR A CA 1
ATOM 3014 C C . TYR A 1 375 ? -0.937 27.188 8.172 1 70.5 375 TYR A C 1
ATOM 3016 O O . TYR A 1 375 ? -1.611 28.203 7.98 1 70.5 375 TYR A O 1
ATOM 3024 N N . GLN A 1 376 ? -1.441 26.031 8.508 1 63.03 376 GLN A N 1
ATOM 3025 C CA . GLN A 1 376 ? -2.885 25.891 8.664 1 63.03 376 GLN A CA 1
ATOM 3026 C C . GLN A 1 376 ? -3.387 26.688 9.867 1 63.03 376 GLN A C 1
ATOM 3028 O O . GLN A 1 376 ? -4.488 27.25 9.828 1 63.03 376 GLN A O 1
ATOM 3033 N N . LYS A 1 377 ? -2.699 26.688 10.969 1 55.91 377 LYS A N 1
ATOM 3034 C CA . LYS A 1 377 ? -3.068 27.453 12.156 1 55.91 377 LYS A CA 1
ATOM 3035 C C . LYS A 1 377 ? -3.121 28.938 11.859 1 55.91 377 LYS A C 1
ATOM 3037 O O . LYS A 1 377 ? -3.955 29.672 12.406 1 55.91 377 LYS A O 1
ATOM 3042 N N . ASP A 1 378 ? -2.184 29.344 11.227 1 50.97 378 ASP A N 1
ATOM 3043 C CA . ASP A 1 378 ? -2.203 30.75 10.867 1 50.97 378 ASP A CA 1
ATOM 3044 C C . ASP A 1 378 ? -3.449 31.109 10.062 1 50.97 378 ASP A C 1
ATOM 3046 O O . ASP A 1 378 ? -3.943 32.219 10.117 1 50.97 378 ASP A O 1
ATOM 3050 N N . GLU A 1 379 ? -3.855 30.078 9.531 1 48 379 GLU A N 1
ATOM 3051 C CA . GLU A 1 379 ? -5.102 30.359 8.82 1 48 379 GLU A CA 1
ATOM 3052 C C . GLU A 1 379 ? -6.289 30.375 9.781 1 48 379 GLU A C 1
ATOM 3054 O O . GLU A 1 379 ? -6.148 30.047 10.961 1 48 379 GLU A O 1
ATOM 3059 N N . SER A 1 380 ? -7.574 29.781 9.625 1 44.22 380 SER A N 1
ATOM 3060 C CA . SER A 1 380 ? -8.922 30.219 9.984 1 44.22 380 SER A CA 1
ATOM 3061 C C . SER A 1 380 ? -9.383 29.578 11.289 1 44.22 380 SER A C 1
ATOM 3063 O O . SER A 1 380 ? -10.219 28.672 11.289 1 44.22 380 SER A O 1
ATOM 3065 N N . THR A 1 381 ? -8.555 29.141 12.266 1 42.78 381 THR A N 1
ATOM 3066 C CA . THR A 1 381 ? -9.305 28.547 13.375 1 42.78 381 THR A CA 1
ATOM 3067 C C . THR A 1 381 ? -9.945 29.641 14.219 1 42.78 381 THR A C 1
ATOM 3069 O O . THR A 1 381 ? -9.273 30.578 14.656 1 42.78 381 THR A O 1
ATOM 3072 N N . PHE A 1 382 ? -11.398 29.766 14.141 1 38.31 382 PHE A N 1
ATOM 3073 C CA . PHE A 1 382 ? -12.141 30.734 14.93 1 38.31 382 PHE A CA 1
ATOM 3074 C C . PHE A 1 382 ? -12.758 30.078 16.156 1 38.31 382 PHE A C 1
ATOM 3076 O O . PHE A 1 382 ? -13.289 28.969 16.062 1 38.31 382 PHE A O 1
ATOM 3083 N N . VAL A 1 383 ? -12.328 30.312 17.234 1 37.34 383 VAL A N 1
ATOM 3084 C CA . VAL A 1 383 ? -12.984 29.891 18.469 1 37.34 383 VAL A CA 1
ATOM 3085 C C . VAL A 1 383 ? -14.281 30.672 18.656 1 37.34 383 VAL A C 1
ATOM 3087 O O . VAL A 1 383 ? -14.281 31.906 18.656 1 37.34 383 VAL A O 1
ATOM 3090 N N . VAL A 1 384 ? -15.461 30.031 18.453 1 38.88 384 VAL A N 1
ATOM 3091 C CA . VAL A 1 384 ? -16.766 30.688 18.609 1 38.88 384 VAL A CA 1
ATOM 3092 C C . VAL A 1 384 ? -17.375 30.312 19.969 1 38.88 384 VAL A C 1
ATOM 3094 O O . VAL A 1 384 ? -17.219 29.188 20.422 1 38.88 384 VAL A O 1
ATOM 3097 N N . THR A 1 385 ? -17.703 31.25 20.797 1 32.53 385 THR A N 1
ATOM 3098 C CA . THR A 1 385 ? -18.406 31.062 22.062 1 32.53 385 THR A CA 1
ATOM 3099 C C . THR A 1 385 ? -19.891 30.766 21.828 1 32.53 385 THR A C 1
ATOM 3101 O O . THR A 1 385 ? -20.578 31.531 21.141 1 32.53 385 THR A O 1
ATOM 3104 N N . VAL A 1 386 ? -20.359 29.625 22.203 1 39.06 386 VAL A N 1
ATOM 3105 C CA . VAL A 1 386 ? -21.75 29.219 22.125 1 39.06 386 VAL A CA 1
ATOM 3106 C C . VAL A 1 386 ? -22.531 29.781 23.297 1 39.06 386 VAL A C 1
ATOM 3108 O O . VAL A 1 386 ? -22.203 29.5 24.453 1 39.06 386 VAL A O 1
ATOM 3111 N N . THR A 1 387 ? -23.297 30.953 23.234 1 32.44 387 THR A N 1
ATOM 3112 C CA . THR A 1 387 ? -24.156 31.5 24.281 1 32.44 387 THR A CA 1
ATOM 3113 C C . THR A 1 387 ? -25.578 30.969 24.156 1 32.44 387 THR A C 1
ATOM 3115 O O . THR A 1 387 ? -26.125 30.891 23.047 1 32.44 387 THR A O 1
ATOM 3118 N N . THR A 1 388 ? -26.016 30.109 24.969 1 38.28 388 THR A N 1
ATOM 3119 C CA . THR A 1 388 ? -27.375 29.594 25.062 1 38.28 388 THR A CA 1
ATOM 3120 C C . THR A 1 388 ? -28.328 30.672 25.578 1 38.28 388 THR A C 1
ATOM 3122 O O . THR A 1 388 ? -28.156 31.188 26.688 1 38.28 388 THR A O 1
ATOM 3125 N N . LYS A 1 389 ? -28.984 31.609 24.734 1 38.94 389 LYS A N 1
ATOM 3126 C CA . LYS A 1 389 ? -30.047 32.469 25.266 1 38.94 389 LYS A CA 1
ATOM 3127 C C . LYS A 1 389 ? -31.312 31.688 25.547 1 38.94 389 LYS A C 1
ATOM 3129 O O . LYS A 1 389 ? -31.859 31.031 24.641 1 38.94 389 LYS A O 1
ATOM 3134 N N . LYS A 1 390 ? -31.641 31.344 26.781 1 37.66 390 LYS A N 1
ATOM 3135 C CA . LYS A 1 390 ? -32.938 30.891 27.266 1 37.66 390 LYS A CA 1
ATOM 3136 C C . LYS A 1 390 ? -34.031 31.906 26.969 1 37.66 390 LYS A C 1
ATOM 3138 O O . LYS A 1 390 ? -33.969 33.031 27.438 1 37.66 390 LYS A O 1
ATOM 3143 N N . GLU A 1 391 ? -34.594 32.062 25.812 1 37.28 391 GLU A N 1
ATOM 3144 C CA . GLU A 1 391 ? -35.812 32.875 25.766 1 37.28 391 GLU A CA 1
ATOM 3145 C C . GLU A 1 391 ? -36.875 32.344 26.734 1 37.28 391 GLU A C 1
ATOM 3147 O O . GLU A 1 391 ? -37.188 31.156 26.688 1 37.28 391 GLU A O 1
ATOM 3152 N N . LYS A 1 392 ? -36.969 33 27.859 1 36.75 392 LYS A N 1
ATOM 3153 C CA . LYS A 1 392 ? -38.188 32.875 28.672 1 36.75 392 LYS A CA 1
ATOM 3154 C C . LYS A 1 392 ? -39.438 33.094 27.828 1 36.75 392 LYS A C 1
ATOM 3156 O O . LYS A 1 392 ? -39.562 34.094 27.109 1 36.75 392 LYS A O 1
ATOM 3161 N N . ALA A 1 393 ? -40.094 32.062 27.422 1 36.81 393 ALA A N 1
ATOM 3162 C CA . ALA A 1 393 ? -41.5 32.156 27.016 1 36.81 393 ALA A CA 1
ATOM 3163 C C . ALA A 1 393 ? -42.312 33.062 27.969 1 36.81 393 ALA A C 1
ATOM 3165 O O . ALA A 1 393 ? -42.438 32.75 29.156 1 36.81 393 ALA A O 1
ATOM 3166 N N . GLU A 1 394 ? -42.312 34.312 27.719 1 29.5 394 GLU A N 1
ATOM 3167 C CA . GLU A 1 394 ? -43.562 34.938 28.156 1 29.5 394 GLU A CA 1
ATOM 3168 C C . GLU A 1 394 ? -44.719 34.469 27.281 1 29.5 394 GLU A C 1
ATOM 3170 O O . GLU A 1 394 ? -44.594 34.375 26.062 1 29.5 394 GLU A O 1
ATOM 3175 N N . MET B 1 1 ? -16.922 47.625 14.266 1 24.53 1 MET B N 1
ATOM 3176 C CA . MET B 1 1 ? -17.438 46.594 13.344 1 24.53 1 MET B CA 1
ATOM 3177 C C . MET B 1 1 ? -17.984 45.406 14.102 1 24.53 1 MET B C 1
ATOM 3179 O O . MET B 1 1 ? -17.25 44.719 14.828 1 24.53 1 MET B O 1
ATOM 3183 N N . THR B 1 2 ? -19.188 45.438 14.445 1 29.12 2 THR B N 1
ATOM 3184 C CA . THR B 1 2 ? -19.938 44.5 15.258 1 29.12 2 THR B CA 1
ATOM 3185 C C . THR B 1 2 ? -19.812 43.094 14.672 1 29.12 2 THR B C 1
ATOM 3187 O O . THR B 1 2 ? -20.125 42.875 13.492 1 29.12 2 THR B O 1
ATOM 3190 N N . LYS B 1 3 ? -18.844 42.312 15.18 1 38.94 3 LYS B N 1
ATOM 3191 C CA . LYS B 1 3 ? -18.672 40.875 14.844 1 38.94 3 LYS B CA 1
ATOM 3192 C C . LYS B 1 3 ? -20 40.156 14.867 1 38.94 3 LYS B C 1
ATOM 3194 O O . LYS B 1 3 ? -20.625 40 15.922 1 38.94 3 LYS B O 1
ATOM 3199 N N . GLU B 1 4 ? -20.781 40.375 13.852 1 38.44 4 GLU B N 1
ATOM 3200 C CA . GLU B 1 4 ? -22.062 39.688 13.672 1 38.44 4 GLU B CA 1
ATOM 3201 C C . GLU B 1 4 ? -21.875 38.156 13.68 1 38.44 4 GLU B C 1
ATOM 3203 O O . GLU B 1 4 ? -21 37.625 12.977 1 38.44 4 GLU B O 1
ATOM 3208 N N . ALA B 1 5 ? -22.016 37.562 14.812 1 46.38 5 ALA B N 1
ATOM 3209 C CA . ALA B 1 5 ? -21.938 36.125 15.039 1 46.38 5 ALA B CA 1
ATOM 3210 C C . ALA B 1 5 ? -23.156 35.406 14.477 1 46.38 5 ALA B C 1
ATOM 3212 O O . ALA B 1 5 ? -24.281 35.906 14.578 1 46.38 5 ALA B O 1
ATOM 3213 N N . HIS B 1 6 ? -23.016 34.688 13.445 1 52.78 6 HIS B N 1
ATOM 3214 C CA . HIS B 1 6 ? -24.078 33.844 12.914 1 52.78 6 HIS B CA 1
ATOM 3215 C C . HIS B 1 6 ? -24.297 32.625 13.812 1 52.78 6 HIS B C 1
ATOM 3217 O O . HIS B 1 6 ? -23.359 32.094 14.406 1 52.78 6 HIS B O 1
ATOM 3223 N N . GLN B 1 7 ? -25.562 32.469 14.18 1 52.91 7 GLN B N 1
ATOM 3224 C CA . GLN B 1 7 ? -25.953 31.359 15.047 1 52.91 7 GLN B CA 1
ATOM 3225 C C . GLN B 1 7 ? -26.469 30.172 14.234 1 52.91 7 GLN B C 1
ATOM 3227 O O . GLN B 1 7 ? -27.25 30.344 13.297 1 52.91 7 GLN B O 1
ATOM 3232 N N . VAL B 1 8 ? -25.75 29.219 14.273 1 56.75 8 VAL B N 1
ATOM 3233 C CA . VAL B 1 8 ? -26.266 27.969 13.703 1 56.75 8 VAL B CA 1
ATOM 3234 C C . VAL B 1 8 ? -26.969 27.156 14.781 1 56.75 8 VAL B C 1
ATOM 3236 O O . VAL B 1 8 ? -26.422 26.938 15.867 1 56.75 8 VAL B O 1
ATOM 3239 N N . VAL B 1 9 ? -28.25 27 14.688 1 53.28 9 VAL B N 1
ATOM 3240 C CA . VAL B 1 9 ? -29.047 26.203 15.617 1 53.28 9 VAL B CA 1
ATOM 3241 C C . VAL B 1 9 ? -28.766 24.719 15.398 1 53.28 9 VAL B C 1
ATOM 3243 O O . VAL B 1 9 ? -28.922 24.203 14.289 1 53.28 9 VAL B O 1
ATOM 3246 N N . ILE B 1 10 ? -28.078 24.172 16.328 1 59.78 10 ILE B N 1
ATOM 3247 C CA . ILE B 1 10 ? -27.797 22.734 16.297 1 59.78 10 ILE B CA 1
ATOM 3248 C C . ILE B 1 10 ? -28.828 21.984 17.141 1 59.78 10 ILE B C 1
ATOM 3250 O O . ILE B 1 10 ? -29.094 22.359 18.281 1 59.78 10 ILE B O 1
ATOM 3254 N N . PRO B 1 11 ? -29.469 21.078 16.578 1 54.19 11 PRO B N 1
ATOM 3255 C CA . PRO B 1 11 ? -30.469 20.312 17.344 1 54.19 11 PRO B CA 1
ATOM 3256 C C . PRO B 1 11 ? -29.891 19.703 18.625 1 54.19 11 PRO B C 1
ATOM 3258 O O . PRO B 1 11 ? -28.703 19.359 18.672 1 54.19 11 PRO B O 1
ATOM 3261 N N . ASP B 1 12 ? -30.672 19.625 19.625 1 54.47 12 ASP B N 1
ATOM 3262 C CA . ASP B 1 12 ? -30.312 19.109 20.938 1 54.47 12 ASP B CA 1
ATOM 3263 C C . ASP B 1 12 ? -29.734 17.688 20.828 1 54.47 12 ASP B C 1
ATOM 3265 O O . ASP B 1 12 ? -28.828 17.328 21.578 1 54.47 12 ASP B O 1
ATOM 3269 N N . ALA B 1 13 ? -30.25 17.062 19.984 1 56.72 13 ALA B N 1
ATOM 3270 C CA . ALA B 1 13 ? -29.812 15.672 19.844 1 56.72 13 ALA B CA 1
ATOM 3271 C C . ALA B 1 13 ? -28.328 15.609 19.484 1 56.72 13 ALA B C 1
ATOM 3273 O O . ALA B 1 13 ? -27.609 14.734 19.969 1 56.72 13 ALA B O 1
ATOM 3274 N N . ILE B 1 14 ? -27.938 16.562 18.688 1 61.06 14 ILE B N 1
ATOM 3275 C CA . ILE B 1 14 ? -26.531 16.609 18.281 1 61.06 14 ILE B CA 1
ATOM 3276 C C . ILE B 1 14 ? -25.688 17.078 19.453 1 61.06 14 ILE B C 1
ATOM 3278 O O . ILE B 1 14 ? -24.594 16.531 19.703 1 61.06 14 ILE B O 1
ATOM 3282 N N . MET B 1 15 ? -26.25 18 20.094 1 59.03 15 MET B N 1
ATOM 3283 C CA . MET B 1 15 ? -25.516 18.531 21.25 1 59.03 15 MET B CA 1
ATOM 3284 C C . MET B 1 15 ? -25.344 17.469 22.328 1 59.03 15 MET B C 1
ATOM 3286 O O . MET B 1 15 ? -24.281 17.391 22.953 1 59.03 15 MET B O 1
ATOM 3290 N N . GLU B 1 16 ? -26.281 16.781 22.484 1 59.5 16 GLU B N 1
ATOM 3291 C CA . GLU B 1 16 ? -26.219 15.672 23.438 1 59.5 16 GLU B CA 1
ATOM 3292 C C . GLU B 1 16 ? -25.234 14.602 22.969 1 59.5 16 GLU B C 1
ATOM 3294 O O . GLU B 1 16 ? -24.484 14.055 23.781 1 59.5 16 GLU B O 1
ATOM 3299 N N . ASP B 1 17 ? -25.25 14.414 21.75 1 59.56 17 ASP B N 1
ATOM 3300 C CA . ASP B 1 17 ? -24.359 13.398 21.219 1 59.56 17 ASP B CA 1
ATOM 3301 C C . ASP B 1 17 ? -22.906 13.875 21.25 1 59.56 17 ASP B C 1
ATOM 3303 O O . ASP B 1 17 ? -21.984 13.07 21.391 1 59.56 17 ASP B O 1
ATOM 3307 N N . LEU B 1 18 ? -22.812 15.094 21.125 1 60.88 18 LEU B N 1
ATOM 3308 C CA . LEU B 1 18 ? -21.484 15.688 21.188 1 60.88 18 LEU B CA 1
ATOM 3309 C C . LEU B 1 18 ? -21.078 16 22.609 1 60.88 18 LEU B C 1
ATOM 3311 O O . LEU B 1 18 ? -19.938 16.391 22.875 1 60.88 18 LEU B O 1
ATOM 3315 N N . ASP B 1 19 ? -22.031 15.648 23.531 1 60.09 19 ASP B N 1
ATOM 3316 C CA . ASP B 1 19 ? -21.844 15.906 24.953 1 60.09 19 ASP B CA 1
ATOM 3317 C C . ASP B 1 19 ? -21.391 17.344 25.203 1 60.09 19 ASP B C 1
ATOM 3319 O O . ASP B 1 19 ? -20.453 17.578 25.969 1 60.09 19 ASP B O 1
ATOM 3323 N N . ILE B 1 20 ? -21.891 18.188 24.469 1 61.72 20 ILE B N 1
ATOM 3324 C CA . ILE B 1 20 ? -21.578 19.609 24.656 1 61.72 20 ILE B CA 1
ATOM 3325 C C . ILE B 1 20 ? -22.594 20.234 25.609 1 61.72 20 ILE B C 1
ATOM 3327 O O . ILE B 1 20 ? -23.797 20.156 25.391 1 61.72 20 ILE B O 1
ATOM 3331 N N . LYS B 1 21 ? -22.078 20.547 26.797 1 58.28 21 LYS B N 1
ATOM 3332 C CA . LYS B 1 21 ? -22.922 21.188 27.797 1 58.28 21 LYS B CA 1
ATOM 3333 C C . LYS B 1 21 ? -23.094 22.688 27.5 1 58.28 21 LYS B C 1
ATOM 3335 O O . LYS B 1 21 ? -22.312 23.266 26.75 1 58.28 21 LYS B O 1
ATOM 3340 N N . ASP B 1 22 ? -24.047 23.188 28.047 1 56.06 22 ASP B N 1
ATOM 3341 C CA . ASP B 1 22 ? -24.312 24.609 27.922 1 56.06 22 ASP B CA 1
ATOM 3342 C C . ASP B 1 22 ? -23.172 25.453 28.484 1 56.06 22 ASP B C 1
ATOM 3344 O O . ASP B 1 22 ? -22.672 25.188 29.578 1 56.06 22 ASP B O 1
ATOM 3348 N N . GLY B 1 23 ? -22.562 26.312 27.609 1 54.75 23 GLY B N 1
ATOM 3349 C CA . GLY B 1 23 ? -21.453 27.156 28.016 1 54.75 23 GLY B CA 1
ATOM 3350 C C . GLY B 1 23 ? -20.094 26.609 27.625 1 54.75 23 GLY B C 1
ATOM 3351 O O . GLY B 1 23 ? -19.062 27.25 27.844 1 54.75 23 GLY B O 1
ATOM 3352 N N . GLU B 1 24 ? -20.141 25.406 27.031 1 58.22 24 GLU B N 1
ATOM 3353 C CA . GLU B 1 24 ? -18.859 24.812 26.688 1 58.22 24 GLU B CA 1
ATOM 3354 C C . GLU B 1 24 ? -18.328 25.359 25.359 1 58.22 24 GLU B C 1
ATOM 3356 O O . GLU B 1 24 ? -19.109 25.672 24.469 1 58.22 24 GLU B O 1
ATOM 3361 N N . GLN B 1 25 ? -17.125 25.562 25.344 1 57.78 25 GLN B N 1
ATOM 3362 C CA . GLN B 1 25 ? -16.469 26.047 24.125 1 57.78 25 GLN B CA 1
ATOM 3363 C C . GLN B 1 25 ? -16.219 24.906 23.156 1 57.78 25 GLN B C 1
ATOM 3365 O O . GLN B 1 25 ? -15.883 23.797 23.562 1 57.78 25 GLN B O 1
ATOM 3370 N N . VAL B 1 26 ? -16.766 25.062 21.906 1 61.25 26 VAL B N 1
ATOM 3371 C CA . VAL B 1 26 ? -16.547 24.062 20.859 1 61.25 26 VAL B CA 1
ATOM 3372 C C . VAL B 1 26 ? -15.578 24.625 19.812 1 61.25 26 VAL B C 1
ATOM 3374 O O . VAL B 1 26 ? -15.492 25.844 19.625 1 61.25 26 VAL B O 1
ATOM 3377 N N . GLU B 1 27 ? -14.727 23.781 19.391 1 58.28 27 GLU B N 1
ATOM 3378 C CA . GLU B 1 27 ? -13.812 24.156 18.312 1 58.28 27 GLU B CA 1
ATOM 3379 C C . GLU B 1 27 ? -14.438 23.875 16.953 1 58.28 27 GLU B C 1
ATOM 3381 O O . GLU B 1 27 ? -14.977 22.797 16.719 1 58.28 27 GLU B O 1
ATOM 3386 N N . VAL B 1 28 ? -14.633 24.922 16.172 1 60.53 28 VAL B N 1
ATOM 3387 C CA . VAL B 1 28 ? -15.117 24.797 14.805 1 60.53 28 VAL B CA 1
ATOM 3388 C C . VAL B 1 28 ? -13.945 24.922 13.836 1 60.53 28 VAL B C 1
ATOM 3390 O O . VAL B 1 28 ? -13.219 25.922 13.844 1 60.53 28 VAL B O 1
ATOM 3393 N N . THR B 1 29 ? -13.648 23.812 13.234 1 55.22 29 THR B N 1
ATOM 3394 C CA . THR B 1 29 ? -12.578 23.828 12.242 1 55.22 29 THR B CA 1
ATOM 3395 C C . THR B 1 29 ? -13.156 23.812 10.828 1 55.22 29 THR B C 1
ATOM 3397 O O . THR B 1 29 ? -14.062 23.031 10.523 1 55.22 29 THR B O 1
ATOM 3400 N N . LEU B 1 30 ? -12.789 24.828 10.102 1 54 30 LEU B N 1
ATOM 3401 C CA . LEU B 1 30 ? -13.164 24.875 8.695 1 54 30 LEU B CA 1
ATOM 3402 C C . LEU B 1 30 ? -12.148 24.125 7.832 1 54 30 LEU B C 1
ATOM 3404 O O . LEU B 1 30 ? -10.961 24.453 7.852 1 54 30 LEU B O 1
ATOM 3408 N N . LYS B 1 31 ? -12.508 23.031 7.414 1 52.28 31 LYS B N 1
ATOM 3409 C CA . LYS B 1 31 ? -11.688 22.25 6.484 1 52.28 31 LYS B CA 1
ATOM 3410 C C . LYS B 1 31 ? -12.414 22.016 5.168 1 52.28 31 LYS B C 1
ATOM 3412 O O . LYS B 1 31 ? -13.531 21.5 5.16 1 52.28 31 LYS B O 1
ATOM 3417 N N . ASP B 1 32 ? -11.828 22.281 3.996 1 49.88 32 ASP B N 1
ATOM 3418 C CA . ASP B 1 32 ? -12.344 22.031 2.654 1 49.88 32 ASP B CA 1
ATOM 3419 C C . ASP B 1 32 ? -13.812 22.438 2.543 1 49.88 32 ASP B C 1
ATOM 3421 O O . ASP B 1 32 ? -14.648 21.656 2.082 1 49.88 32 ASP B O 1
ATOM 3425 N N . LYS B 1 33 ? -14.195 23.672 3.094 1 53.62 33 LYS B N 1
ATOM 3426 C CA . LYS B 1 33 ? -15.523 24.266 3.016 1 53.62 33 LYS B CA 1
ATOM 3427 C C . LYS B 1 33 ? -16.516 23.547 3.92 1 53.62 33 LYS B C 1
ATOM 3429 O O . LYS B 1 33 ? -17.703 23.453 3.604 1 53.62 33 LYS B O 1
ATOM 3434 N N . GLU B 1 34 ? -15.984 22.766 4.766 1 59.47 34 GLU B N 1
ATOM 3435 C CA . GLU B 1 34 ? -16.812 22.172 5.805 1 59.47 34 GLU B CA 1
ATOM 3436 C C . GLU B 1 34 ? -16.406 22.656 7.191 1 59.47 34 GLU B C 1
ATOM 3438 O O . GLU B 1 34 ? -15.211 22.859 7.449 1 59.47 34 GLU B O 1
ATOM 3443 N N . ALA B 1 35 ? -17.406 23.031 7.914 1 60.06 35 ALA B N 1
ATOM 3444 C CA . ALA B 1 35 ? -17.141 23.406 9.297 1 60.06 35 ALA B CA 1
ATOM 3445 C C . ALA B 1 35 ? -17.312 22.219 10.234 1 60.06 35 ALA B C 1
ATOM 3447 O O . ALA B 1 35 ? -18.375 21.578 10.25 1 60.06 35 ALA B O 1
ATOM 3448 N N . VAL B 1 36 ? -16.328 21.734 10.781 1 61.34 36 VAL B N 1
ATOM 3449 C CA . VAL B 1 36 ? -16.375 20.641 11.734 1 61.34 36 VAL B CA 1
ATOM 3450 C C . VAL B 1 36 ? -16.375 21.188 13.156 1 61.34 36 VAL B C 1
ATOM 3452 O O . VAL B 1 36 ? -15.492 21.969 13.523 1 61.34 36 VAL B O 1
ATOM 3455 N N . ILE B 1 37 ? -17.516 20.984 13.914 1 60.59 37 ILE B N 1
ATOM 3456 C CA . ILE B 1 37 ? -17.609 21.391 15.312 1 60.59 37 ILE B CA 1
ATOM 3457 C C . ILE B 1 37 ? -17.141 20.25 16.219 1 60.59 37 ILE B C 1
ATOM 3459 O O . ILE B 1 37 ? -17.656 19.141 16.141 1 60.59 37 ILE B O 1
ATOM 3463 N N . ARG B 1 38 ? -16.078 20.297 16.844 1 57.66 38 ARG B N 1
ATOM 3464 C CA . ARG B 1 38 ? -15.547 19.328 17.797 1 57.66 38 ARG B CA 1
ATOM 3465 C C . ARG B 1 38 ? -15.57 19.891 19.219 1 57.66 38 ARG B C 1
ATOM 3467 O O . ARG B 1 38 ? -15.367 21.094 19.422 1 57.66 38 ARG B O 1
ATOM 3474 N N . PRO B 1 39 ? -16.281 19.094 20.188 1 54.84 39 PRO B N 1
ATOM 3475 C CA . PRO B 1 39 ? -16.031 19.562 21.562 1 54.84 39 PRO B CA 1
ATOM 3476 C C . PRO B 1 39 ? -14.547 19.75 21.859 1 54.84 39 PRO B C 1
ATOM 3478 O O . PRO B 1 39 ? -13.695 19.094 21.25 1 54.84 39 PRO B O 1
ATOM 3481 N N . LYS B 1 40 ? -14.234 20.844 22.375 1 50.22 40 LYS B N 1
ATOM 3482 C CA . LYS B 1 40 ? -12.844 21.016 22.781 1 50.22 40 LYS B CA 1
ATOM 3483 C C . LYS B 1 40 ? -12.266 19.703 23.328 1 50.22 40 LYS B C 1
ATOM 3485 O O . LYS B 1 40 ? -12.781 19.156 24.297 1 50.22 40 LYS B O 1
ATOM 3490 N N . ARG B 1 41 ? -12.094 18.828 22.469 1 45.06 41 ARG B N 1
ATOM 3491 C CA . ARG B 1 41 ? -11.516 17.547 22.859 1 45.06 41 ARG B CA 1
ATOM 3492 C C . ARG B 1 41 ? -10.453 17.734 23.938 1 45.06 41 ARG B C 1
ATOM 3494 O O . ARG B 1 41 ? -9.5 18.5 23.75 1 45.06 41 ARG B O 1
ATOM 3501 N N . THR B 1 42 ? -10.797 17.578 25.141 1 41 42 THR B N 1
ATOM 3502 C CA . THR B 1 42 ? -9.711 17.078 25.984 1 41 42 THR B CA 1
ATOM 3503 C C . THR B 1 42 ? -8.82 16.125 25.188 1 41 42 THR B C 1
ATOM 3505 O O . THR B 1 42 ? -9.273 15.477 24.25 1 41 42 THR B O 1
ATOM 3508 N N . ASP B 1 43 ? -7.508 16.266 25.25 1 38.19 43 ASP B N 1
ATOM 3509 C CA . ASP B 1 43 ? -6.484 15.375 24.719 1 38.19 43 ASP B CA 1
ATOM 3510 C C . ASP B 1 43 ? -7.004 13.945 24.609 1 38.19 43 ASP B C 1
ATOM 3512 O O . ASP B 1 43 ? -7.082 13.234 25.625 1 38.19 43 ASP B O 1
ATOM 3516 N N . THR B 1 44 ? -8.195 13.773 24.156 1 38.28 44 THR B N 1
ATOM 3517 C CA . THR B 1 44 ? -8.516 12.352 24.094 1 38.28 44 THR B CA 1
ATOM 3518 C C . THR B 1 44 ? -7.254 11.516 23.922 1 38.28 44 THR B C 1
ATOM 3520 O O . THR B 1 44 ? -6.465 11.758 23 1 38.28 44 THR B O 1
ATOM 3523 N N . GLY B 1 45 ? -6.676 11.062 25 1 34.81 45 GLY B N 1
ATOM 3524 C CA . GLY B 1 45 ? -5.539 10.188 25.25 1 34.81 45 GLY B CA 1
ATOM 3525 C C . GLY B 1 45 ? -5.309 9.172 24.156 1 34.81 45 GLY B C 1
ATOM 3526 O O . GLY B 1 45 ? -6.262 8.602 23.609 1 34.81 45 GLY B O 1
ATOM 3527 N N . THR B 1 46 ? -4.52 9.453 23.156 1 40.03 46 THR B N 1
ATOM 3528 C CA . THR B 1 46 ? -3.922 8.32 22.453 1 40.03 46 THR B CA 1
ATOM 3529 C C . THR B 1 46 ? -4.117 7.031 23.25 1 40.03 46 THR B C 1
ATOM 3531 O O . THR B 1 46 ? -3.74 6.949 24.422 1 40.03 46 THR B O 1
ATOM 3534 N N . GLN B 1 47 ? -5.23 6.383 23.281 1 44.88 47 GLN B N 1
ATOM 3535 C CA . GLN B 1 47 ? -5.277 5.043 23.859 1 44.88 47 GLN B CA 1
ATOM 3536 C C . GLN B 1 47 ? -3.877 4.465 24.016 1 44.88 47 GLN B C 1
ATOM 3538 O O . GLN B 1 47 ? -3.188 4.199 23.031 1 44.88 47 GLN B O 1
ATOM 3543 N N . THR B 1 48 ? -3.133 5.008 24.922 1 49.5 48 THR B N 1
ATOM 3544 C CA . THR B 1 48 ? -1.86 4.445 25.359 1 49.5 48 THR B CA 1
ATOM 3545 C C . THR B 1 48 ? -1.928 2.922 25.391 1 49.5 48 THR B C 1
ATOM 3547 O O . THR B 1 48 ? -2.652 2.348 26.203 1 49.5 48 THR B O 1
ATOM 3550 N N . ILE B 1 49 ? -2.082 2.299 24.25 1 55.47 49 ILE B N 1
ATOM 3551 C CA . ILE B 1 49 ? -1.799 0.871 24.344 1 55.47 49 ILE B CA 1
ATOM 3552 C C . ILE B 1 49 ? -0.799 0.616 25.484 1 55.47 49 ILE B C 1
ATOM 3554 O O . ILE B 1 49 ? 0.294 1.186 25.484 1 55.47 49 ILE B O 1
ATOM 3558 N N . SER B 1 50 ? -1.349 0.199 26.578 1 57.28 50 SER B N 1
ATOM 3559 C CA . SER B 1 50 ? -0.432 -0.13 27.656 1 57.28 50 SER B CA 1
ATOM 3560 C C . SER B 1 50 ? 0.846 -0.772 27.125 1 57.28 50 SER B C 1
ATOM 3562 O O . SER B 1 50 ? 0.794 -1.795 26.453 1 57.28 50 SER B O 1
ATOM 3564 N N . LEU B 1 51 ? 1.838 -0.075 26.953 1 60.91 51 LEU B N 1
ATOM 3565 C CA . LEU B 1 51 ? 3.172 -0.517 26.578 1 60.91 51 LEU B CA 1
ATOM 3566 C C . LEU B 1 51 ? 3.51 -1.858 27.219 1 60.91 51 LEU B C 1
ATOM 3568 O O . LEU B 1 51 ? 4.223 -2.672 26.625 1 60.91 51 LEU B O 1
ATOM 3572 N N . ARG B 1 52 ? 2.873 -2.08 28.344 1 63.78 52 ARG B N 1
ATOM 3573 C CA . ARG B 1 52 ? 3.238 -3.299 29.062 1 63.78 52 ARG B CA 1
ATOM 3574 C C . ARG B 1 52 ? 2.746 -4.539 28.312 1 63.78 52 ARG B C 1
ATOM 3576 O O . ARG B 1 52 ? 3.443 -5.555 28.266 1 63.78 52 ARG B O 1
ATOM 3583 N N . PHE B 1 53 ? 1.668 -4.363 27.703 1 66.94 53 PHE B N 1
ATOM 3584 C CA . PHE B 1 53 ? 1.069 -5.559 27.109 1 66.94 53 PHE B CA 1
ATOM 3585 C C . PHE B 1 53 ? 1.812 -5.977 25.844 1 66.94 53 PHE B C 1
ATOM 3587 O O . PHE B 1 53 ? 1.817 -7.152 25.484 1 66.94 53 PHE B O 1
ATOM 3594 N N . PHE B 1 54 ? 2.482 -5.027 25.312 1 72.44 54 PHE B N 1
ATOM 3595 C CA . PHE B 1 54 ? 3.201 -5.453 24.125 1 72.44 54 PHE B CA 1
ATOM 3596 C C . PHE B 1 54 ? 4.676 -5.684 24.422 1 72.44 54 PHE B C 1
ATOM 3598 O O . PHE B 1 54 ? 5.332 -6.5 23.781 1 72.44 54 PHE B O 1
ATOM 3605 N N . LEU B 1 55 ? 5.094 -5.199 25.578 1 79.19 55 LEU B N 1
ATOM 3606 C CA . LEU B 1 55 ? 6.52 -5.309 25.875 1 79.19 55 LEU B CA 1
ATOM 3607 C C . LEU B 1 55 ? 6.828 -6.633 26.562 1 79.19 55 LEU B C 1
ATOM 3609 O O . LEU B 1 55 ? 7.875 -7.234 26.312 1 79.19 55 LEU B O 1
ATOM 3613 N N . ILE B 1 56 ? 5.914 -7.133 27.375 1 84.25 56 ILE B N 1
ATOM 3614 C CA . ILE B 1 56 ? 6.188 -8.352 28.141 1 84.25 56 ILE B CA 1
ATOM 3615 C C . ILE B 1 56 ? 6.336 -9.531 27.188 1 84.25 56 ILE B C 1
ATOM 3617 O O . ILE B 1 56 ? 7.355 -10.227 27.203 1 84.25 56 ILE B O 1
ATOM 3621 N N . PRO B 1 57 ? 5.34 -9.727 26.375 1 86.62 57 PRO B N 1
ATOM 3622 C CA . PRO B 1 57 ? 5.531 -10.844 25.453 1 86.62 57 PRO B CA 1
ATOM 3623 C C . PRO B 1 57 ? 6.754 -10.656 24.547 1 86.62 57 PRO B C 1
ATOM 3625 O O . PRO B 1 57 ? 7.398 -11.641 24.172 1 86.62 57 PRO B O 1
ATOM 3628 N N . THR B 1 58 ? 7.09 -9.469 24.219 1 90.5 58 THR B N 1
ATOM 3629 C CA . THR B 1 58 ? 8.258 -9.18 23.391 1 90.5 58 THR B CA 1
ATOM 3630 C C . THR B 1 58 ? 9.539 -9.562 24.109 1 90.5 58 THR B C 1
ATOM 3632 O O . THR B 1 58 ? 10.422 -10.211 23.547 1 90.5 58 THR B O 1
ATOM 3635 N N . VAL B 1 59 ? 9.625 -9.25 25.375 1 90.88 59 VAL B N 1
ATOM 3636 C CA . VAL B 1 59 ? 10.82 -9.523 26.156 1 90.88 59 VAL B CA 1
ATOM 3637 C C . VAL B 1 59 ? 10.945 -11.031 26.391 1 90.88 59 VAL B C 1
ATOM 3639 O O . VAL B 1 59 ? 12.047 -11.586 26.297 1 90.88 59 VAL B O 1
ATOM 3642 N N . LEU B 1 60 ? 9.836 -11.672 26.656 1 91.19 60 LEU B N 1
ATOM 3643 C CA . LEU B 1 60 ? 9.852 -13.117 26.844 1 91.19 60 LEU B CA 1
ATOM 3644 C C . LEU B 1 60 ? 10.328 -13.828 25.594 1 91.19 60 LEU B C 1
ATOM 3646 O O . LEU B 1 60 ? 11.148 -14.75 25.656 1 91.19 60 LEU B O 1
ATOM 3650 N N . ALA B 1 61 ? 9.82 -13.391 24.453 1 92.5 61 ALA B N 1
ATOM 3651 C CA . ALA B 1 61 ? 10.258 -13.969 23.188 1 92.5 61 ALA B CA 1
ATOM 3652 C C . ALA B 1 61 ? 11.742 -13.703 22.953 1 92.5 61 ALA B C 1
ATOM 3654 O O . ALA B 1 61 ? 12.453 -14.57 22.438 1 92.5 61 ALA B O 1
ATOM 3655 N N . GLY B 1 62 ? 12.18 -12.562 23.312 1 93.5 62 GLY B N 1
ATOM 3656 C CA . GLY B 1 62 ? 13.586 -12.227 23.172 1 93.5 62 GLY B CA 1
ATOM 3657 C C . GLY B 1 62 ? 14.492 -13.094 24.031 1 93.5 62 GLY B C 1
ATOM 3658 O O . GLY B 1 62 ? 15.555 -13.531 23.578 1 93.5 62 GLY B O 1
ATOM 3659 N N . LEU B 1 63 ? 14.078 -13.344 25.234 1 94.06 63 LEU B N 1
ATOM 3660 C CA . LEU B 1 63 ? 14.844 -14.219 26.125 1 94.06 63 LEU B CA 1
ATOM 3661 C C . LEU B 1 63 ? 14.906 -15.633 25.562 1 94.06 63 LEU B C 1
ATOM 3663 O O . LEU B 1 63 ? 15.953 -16.281 25.625 1 94.06 63 LEU B O 1
ATOM 3667 N N . PHE B 1 64 ? 13.781 -16.078 25.047 1 94.81 64 PHE B N 1
ATOM 3668 C CA . PHE B 1 64 ? 13.758 -17.391 24.422 1 94.81 64 PHE B CA 1
ATOM 3669 C C . PHE B 1 64 ? 14.703 -17.438 23.234 1 94.81 64 PHE B C 1
ATOM 3671 O O . PHE B 1 64 ? 15.438 -18.406 23.047 1 94.81 64 PHE B O 1
ATOM 3678 N N . PHE B 1 65 ? 14.656 -16.391 22.391 1 96.19 65 PHE B N 1
ATOM 3679 C CA . PHE B 1 65 ? 15.539 -16.266 21.234 1 96.19 65 PHE B CA 1
ATOM 3680 C C . PHE B 1 65 ? 17 -16.328 21.656 1 96.19 65 PHE B C 1
ATOM 3682 O O . PHE B 1 65 ? 17.781 -17.125 21.109 1 96.19 65 PHE B O 1
ATOM 3689 N N . LEU B 1 66 ? 17.344 -15.578 22.656 1 95.25 66 LEU B N 1
ATOM 3690 C CA . LEU B 1 66 ? 18.719 -15.523 23.141 1 95.25 66 LEU B CA 1
ATOM 3691 C C . LEU B 1 66 ? 19.125 -16.859 23.75 1 95.25 66 LEU B C 1
ATOM 3693 O O . LEU B 1 66 ? 20.219 -17.359 23.469 1 95.25 66 LEU B O 1
ATOM 3697 N N . ALA B 1 67 ? 18.281 -17.453 24.531 1 95.06 67 ALA B N 1
ATOM 3698 C CA . ALA B 1 67 ? 18.562 -18.75 25.172 1 95.06 67 ALA B CA 1
ATOM 3699 C C . ALA B 1 67 ? 18.766 -19.844 24.125 1 95.06 67 ALA B C 1
ATOM 3701 O O . ALA B 1 67 ? 19.672 -20.672 24.25 1 95.06 67 ALA B O 1
ATOM 3702 N N . TYR B 1 68 ? 17.938 -19.797 23.078 1 95.31 68 TYR B N 1
ATOM 3703 C CA . TYR B 1 68 ? 18.016 -20.781 22.016 1 95.31 68 TYR B CA 1
ATOM 3704 C C . TYR B 1 68 ? 19.375 -20.719 21.312 1 95.31 68 TYR B C 1
ATOM 3706 O O . TYR B 1 68 ? 20.047 -21.734 21.156 1 95.31 68 TYR B O 1
ATOM 3714 N N . PHE B 1 69 ? 19.844 -19.609 20.969 1 95.81 69 PHE B N 1
ATOM 3715 C CA . PHE B 1 69 ? 21.062 -19.469 20.172 1 95.81 69 PHE B CA 1
ATOM 3716 C C . PHE B 1 69 ? 22.297 -19.656 21.062 1 95.81 69 PHE B C 1
ATOM 3718 O O . PHE B 1 69 ? 23.312 -20.156 20.594 1 95.81 69 PHE B O 1
ATOM 3725 N N . ILE B 1 70 ? 22.188 -19.297 22.328 1 94.5 70 ILE B N 1
ATOM 3726 C CA . ILE B 1 70 ? 23.297 -19.562 23.266 1 94.5 70 ILE B CA 1
ATOM 3727 C C . ILE B 1 70 ? 23.406 -21.062 23.5 1 94.5 70 ILE B C 1
ATOM 3729 O O . ILE B 1 70 ? 24.516 -21.609 23.516 1 94.5 70 ILE B O 1
ATOM 3733 N N . TYR B 1 71 ? 22.25 -21.656 23.672 1 95 71 TYR B N 1
ATOM 3734 C CA . TYR B 1 71 ? 22.219 -23.078 23.938 1 95 71 TYR B CA 1
ATOM 3735 C C . TYR B 1 71 ? 22.844 -23.859 22.797 1 95 71 TYR B C 1
ATOM 3737 O O . TYR B 1 71 ? 23.625 -24.797 23.016 1 95 71 TYR B O 1
ATOM 3745 N N . PHE B 1 72 ? 22.609 -23.484 21.625 1 95.56 72 PHE B N 1
ATOM 3746 C CA . PHE B 1 72 ? 23.141 -24.172 20.453 1 95.56 72 PHE B CA 1
ATOM 3747 C C . PHE B 1 72 ? 24.469 -23.578 20 1 95.56 72 PHE B C 1
ATOM 3749 O O . PHE B 1 72 ? 25.031 -23.984 18.984 1 95.56 72 PHE B O 1
ATOM 3756 N N . GLN B 1 73 ? 24.969 -22.516 20.672 1 94.94 73 GLN B N 1
ATOM 3757 C CA . GLN B 1 73 ? 26.266 -21.906 20.484 1 94.94 73 GLN B CA 1
ATOM 3758 C C . GLN B 1 73 ? 26.391 -21.297 19.078 1 94.94 73 GLN B C 1
ATOM 3760 O O . GLN B 1 73 ? 27.406 -21.469 18.406 1 94.94 73 GLN B O 1
ATOM 3765 N N . ILE B 1 74 ? 25.25 -20.766 18.625 1 94.88 74 ILE B N 1
ATOM 3766 C CA . ILE B 1 74 ? 25.234 -20.016 17.375 1 94.88 74 ILE B CA 1
ATOM 3767 C C . ILE B 1 74 ? 25.422 -18.531 17.641 1 94.88 74 ILE B C 1
ATOM 3769 O O . ILE B 1 74 ? 24.453 -17.844 18 1 94.88 74 ILE B O 1
ATOM 3773 N N . LEU B 1 75 ? 26.594 -18.062 17.453 1 93.62 75 LEU B N 1
ATOM 3774 C CA . LEU B 1 75 ? 26.938 -16.703 17.844 1 93.62 75 LEU B CA 1
ATOM 3775 C C . LEU B 1 75 ? 26.766 -15.742 16.672 1 93.62 75 LEU B C 1
ATOM 3777 O O . LEU B 1 75 ? 26.703 -14.523 16.859 1 93.62 75 LEU B O 1
ATOM 3781 N N . GLN B 1 76 ? 26.734 -16.312 15.453 1 95.19 76 GLN B N 1
ATOM 3782 C CA . GLN B 1 76 ? 26.422 -15.555 14.242 1 95.19 76 GLN B CA 1
ATOM 3783 C C . GLN B 1 76 ? 25.109 -16.031 13.617 1 95.19 76 GLN B C 1
ATOM 3785 O O . GLN B 1 76 ? 25.047 -17.141 13.078 1 95.19 76 GLN B O 1
ATOM 3790 N N . VAL B 1 77 ? 24.156 -15.188 13.703 1 96.69 77 VAL B N 1
ATOM 3791 C CA . VAL B 1 77 ? 22.812 -15.602 13.32 1 96.69 77 VAL B CA 1
ATOM 3792 C C . VAL B 1 77 ? 22.469 -15.016 11.953 1 96.69 77 VAL B C 1
ATOM 3794 O O . VAL B 1 77 ? 22.453 -13.797 11.773 1 96.69 77 VAL B O 1
ATOM 3797 N N . PRO B 1 78 ? 22.188 -15.852 11.031 1 96.81 78 PRO B N 1
ATOM 3798 C CA . PRO B 1 78 ? 21.797 -15.336 9.719 1 96.81 78 PRO B CA 1
ATOM 3799 C C . PRO B 1 78 ? 20.438 -14.648 9.727 1 96.81 78 PRO B C 1
ATOM 3801 O O . PRO B 1 78 ? 19.609 -14.938 10.594 1 96.81 78 PRO B O 1
ATOM 3804 N N . MET B 1 79 ? 20.234 -13.781 8.789 1 95.56 79 MET B N 1
ATOM 3805 C CA . MET B 1 79 ? 18.969 -13.086 8.664 1 95.56 79 MET B CA 1
ATOM 3806 C C . MET B 1 79 ? 17.875 -14.023 8.172 1 95.56 79 MET B C 1
ATOM 3808 O O . MET B 1 79 ? 16.75 -14 8.68 1 95.56 79 MET B O 1
ATOM 3812 N N . THR B 1 80 ? 18.172 -14.828 7.203 1 95.06 80 THR B N 1
ATOM 3813 C CA . THR B 1 80 ? 17.234 -15.773 6.621 1 95.06 80 THR B CA 1
ATOM 3814 C C . THR B 1 80 ? 17.828 -17.172 6.574 1 95.06 80 THR B C 1
ATOM 3816 O O . THR B 1 80 ? 19.031 -17.359 6.816 1 95.06 80 THR B O 1
ATOM 3819 N N . GLY B 1 81 ? 17.047 -18.219 6.359 1 92.25 81 GLY B N 1
ATOM 3820 C CA . GLY B 1 81 ? 17.516 -19.594 6.316 1 92.25 81 GLY B CA 1
ATOM 3821 C C . GLY B 1 81 ? 17.188 -20.375 7.578 1 92.25 81 GLY B C 1
ATOM 3822 O O . GLY B 1 81 ? 16.25 -20.031 8.305 1 92.25 81 GLY B O 1
ATOM 3823 N N . LYS B 1 82 ? 17.953 -21.406 7.797 1 92.56 82 LYS B N 1
ATOM 3824 C CA . LYS B 1 82 ? 17.781 -22.219 8.992 1 92.56 82 LYS B CA 1
ATOM 3825 C C . LYS B 1 82 ? 18.406 -21.562 10.211 1 92.56 82 LYS B C 1
ATOM 3827 O O . LYS B 1 82 ? 19.5 -21.016 10.141 1 92.56 82 LYS B O 1
ATOM 3832 N N . ASN B 1 83 ? 17.672 -21.578 11.391 1 94.69 83 ASN B N 1
ATOM 3833 C CA . ASN B 1 83 ? 18.141 -20.969 12.625 1 94.69 83 ASN B CA 1
ATOM 3834 C C . ASN B 1 83 ? 18.484 -19.5 12.438 1 94.69 83 ASN B C 1
ATOM 3836 O O . ASN B 1 83 ? 19.578 -19.062 12.781 1 94.69 83 ASN B O 1
ATOM 3840 N N . SER B 1 84 ? 17.5 -18.859 11.844 1 97.19 84 SER B N 1
ATOM 3841 C CA . SER B 1 84 ? 17.703 -17.469 11.492 1 97.19 84 SER B CA 1
ATOM 3842 C C . SER B 1 84 ? 16.75 -16.547 12.25 1 97.19 84 SER B C 1
ATOM 3844 O O . SER B 1 84 ? 15.828 -17.031 12.922 1 97.19 84 SER B O 1
ATOM 3846 N N . ILE B 1 85 ? 16.969 -15.305 12.117 1 96.88 85 ILE B N 1
ATOM 3847 C CA . ILE B 1 85 ? 16.078 -14.297 12.688 1 96.88 85 ILE B CA 1
ATOM 3848 C C . ILE B 1 85 ? 14.688 -14.43 12.062 1 96.88 85 ILE B C 1
ATOM 3850 O O . ILE B 1 85 ? 13.672 -14.422 12.766 1 96.88 85 ILE B O 1
ATOM 3854 N N . ALA B 1 86 ? 14.648 -14.617 10.75 1 96.56 86 ALA B N 1
ATOM 3855 C CA . ALA B 1 86 ? 13.398 -14.727 10.008 1 96.56 86 ALA B CA 1
ATOM 3856 C C . ALA B 1 86 ? 12.562 -15.898 10.516 1 96.56 86 ALA B C 1
ATOM 3858 O O . ALA B 1 86 ? 11.375 -15.742 10.812 1 96.56 86 ALA B O 1
ATOM 3859 N N . GLN B 1 87 ? 13.25 -17.031 10.633 1 96.12 87 GLN B N 1
ATOM 3860 C CA . GLN B 1 87 ? 12.539 -18.219 11.078 1 96.12 87 GLN B CA 1
ATOM 3861 C C . GLN B 1 87 ? 11.945 -18.016 12.469 1 96.12 87 GLN B C 1
ATOM 3863 O O . GLN B 1 87 ? 10.781 -18.359 12.703 1 96.12 87 GLN B O 1
ATOM 3868 N N . MET B 1 88 ? 12.719 -17.438 13.352 1 96.44 88 MET B N 1
ATOM 3869 C CA . MET B 1 88 ? 12.258 -17.234 14.719 1 96.44 88 MET B CA 1
ATOM 3870 C C . MET B 1 88 ? 11.148 -16.188 14.781 1 96.44 88 MET B C 1
ATOM 3872 O O . MET B 1 88 ? 10.195 -16.344 15.539 1 96.44 88 MET B O 1
ATOM 3876 N N . VAL B 1 89 ? 11.25 -15.172 13.992 1 96.44 89 VAL B N 1
ATOM 3877 C CA . VAL B 1 89 ? 10.227 -14.125 13.992 1 96.44 89 VAL B CA 1
ATOM 3878 C C . VAL B 1 89 ? 8.922 -14.68 13.422 1 96.44 89 VAL B C 1
ATOM 3880 O O . VAL B 1 89 ? 7.84 -14.391 13.938 1 96.44 89 VAL B O 1
ATOM 3883 N N . ILE B 1 90 ? 9.008 -15.438 12.406 1 95.38 90 ILE B N 1
ATOM 3884 C CA . ILE B 1 90 ? 7.812 -15.984 11.781 1 95.38 90 ILE B CA 1
ATOM 3885 C C . ILE B 1 90 ? 7.098 -16.922 12.758 1 95.38 90 ILE B C 1
ATOM 3887 O O . ILE B 1 90 ? 5.883 -16.812 12.945 1 95.38 90 ILE B O 1
ATOM 3891 N N . VAL B 1 91 ? 7.848 -17.766 13.453 1 94.5 91 VAL B N 1
ATOM 3892 C CA . VAL B 1 91 ? 7.246 -18.75 14.336 1 94.5 91 VAL B CA 1
ATOM 3893 C C . VAL B 1 91 ? 6.828 -18.078 15.648 1 94.5 91 VAL B C 1
ATOM 3895 O O . VAL B 1 91 ? 5.656 -18.125 16.016 1 94.5 91 VAL B O 1
ATOM 3898 N N . LEU B 1 92 ? 7.789 -17.438 16.312 1 94.44 92 LEU B N 1
ATOM 3899 C CA . LEU B 1 92 ? 7.504 -16.828 17.609 1 94.44 92 LEU B CA 1
ATOM 3900 C C . LEU B 1 92 ? 6.645 -15.578 17.453 1 94.44 92 LEU B C 1
ATOM 3902 O O . LEU B 1 92 ? 5.859 -15.242 18.344 1 94.44 92 LEU B O 1
ATOM 3906 N N . GLY B 1 93 ? 6.859 -14.898 16.344 1 94.06 93 GLY B N 1
ATOM 3907 C CA . GLY B 1 93 ? 5.996 -13.758 16.062 1 94.06 93 GLY B CA 1
ATOM 3908 C C . GLY B 1 93 ? 4.547 -14.148 15.844 1 94.06 93 GLY B C 1
ATOM 3909 O O . GLY B 1 93 ? 3.637 -13.43 16.266 1 94.06 93 GLY B O 1
ATOM 3910 N N . GLU B 1 94 ? 4.379 -15.25 15.188 1 94.81 94 GLU B N 1
ATOM 3911 C CA . GLU B 1 94 ? 3.029 -15.773 15.008 1 94.81 94 GLU B CA 1
ATOM 3912 C C . GLU B 1 94 ? 2.387 -16.125 16.344 1 94.81 94 GLU B C 1
ATOM 3914 O O . GLU B 1 94 ? 1.248 -15.742 16.609 1 94.81 94 GLU B O 1
ATOM 3919 N N . LEU B 1 95 ? 3.088 -16.781 17.141 1 94.31 95 LEU B N 1
ATOM 3920 C CA . LEU B 1 95 ? 2.564 -17.219 18.438 1 94.31 95 LEU B CA 1
ATOM 3921 C C . LEU B 1 95 ? 2.309 -16.016 19.344 1 94.31 95 LEU B C 1
ATOM 3923 O O . LEU B 1 95 ? 1.223 -15.875 19.906 1 94.31 95 LEU B O 1
ATOM 3927 N N . SER B 1 96 ? 3.307 -15.188 19.391 1 93.19 96 SER B N 1
ATOM 3928 C CA . SER B 1 96 ? 3.182 -14.008 20.25 1 93.19 96 SER B CA 1
ATOM 3929 C C . SER B 1 96 ? 2.125 -13.047 19.703 1 93.19 96 SER B C 1
ATOM 3931 O O . SER B 1 96 ? 1.325 -12.5 20.469 1 93.19 96 SER B O 1
ATOM 3933 N N . GLY B 1 97 ? 2.16 -12.836 18.391 1 93.75 97 GLY B N 1
ATOM 3934 C CA . GLY B 1 97 ? 1.188 -11.945 17.781 1 93.75 97 GLY B CA 1
ATOM 3935 C C . GLY B 1 97 ? -0.242 -12.422 17.938 1 93.75 97 GLY B C 1
ATOM 3936 O O . GLY B 1 97 ? -1.125 -11.648 18.312 1 93.75 97 GLY B O 1
ATOM 3937 N N . MET B 1 98 ? -0.462 -13.672 17.734 1 94.06 98 MET B N 1
ATOM 3938 C CA . MET B 1 98 ? -1.798 -14.242 17.875 1 94.06 98 MET B CA 1
ATOM 3939 C C . MET B 1 98 ? -2.238 -14.219 19.344 1 94.06 98 MET B C 1
ATOM 3941 O O . MET B 1 98 ? -3.408 -13.961 19.641 1 94.06 98 MET B O 1
ATOM 3945 N N . GLY B 1 99 ? -1.323 -14.469 20.188 1 92.81 99 GLY B N 1
ATOM 3946 C CA . GLY B 1 99 ? -1.63 -14.398 21.609 1 92.81 99 GLY B CA 1
ATOM 3947 C C . GLY B 1 99 ? -2.033 -13.008 22.062 1 92.81 99 GLY B C 1
ATOM 3948 O O . GLY B 1 99 ? -3.047 -12.836 22.734 1 92.81 99 GLY B O 1
ATOM 3949 N N . THR B 1 100 ? -1.228 -12.078 21.656 1 92 100 THR B N 1
ATOM 3950 C CA . THR B 1 100 ? -1.521 -10.703 22.047 1 92 100 THR B CA 1
ATOM 3951 C C . THR B 1 100 ? -2.826 -10.227 21.406 1 92 100 THR B C 1
ATOM 3953 O O . THR B 1 100 ? -3.598 -9.5 22.031 1 92 100 THR B O 1
ATOM 3956 N N . PHE B 1 101 ? -3.066 -10.609 20.188 1 92.94 101 PHE B N 1
ATOM 3957 C CA . PHE B 1 101 ? -4.332 -10.297 19.531 1 92.94 101 PHE B CA 1
ATOM 3958 C C . PHE B 1 101 ? -5.504 -10.875 20.328 1 92.94 101 PHE B C 1
ATOM 3960 O O . PHE B 1 101 ? -6.465 -10.164 20.625 1 92.94 101 PHE B O 1
ATOM 3967 N N . ALA B 1 102 ? -5.395 -12.133 20.672 1 93.06 102 ALA B N 1
ATOM 3968 C CA . ALA B 1 102 ? -6.473 -12.828 21.375 1 93.06 102 ALA B CA 1
ATOM 3969 C C . ALA B 1 102 ? -6.738 -12.195 22.734 1 93.06 102 ALA B C 1
ATOM 3971 O O . ALA B 1 102 ? -7.891 -11.938 23.094 1 93.06 102 ALA B O 1
ATOM 3972 N N . VAL B 1 103 ? -5.719 -11.914 23.438 1 90.5 103 VAL B N 1
ATOM 3973 C CA . VAL B 1 103 ? -5.855 -11.352 24.781 1 90.5 103 VAL B CA 1
ATOM 3974 C C . VAL B 1 103 ? -6.477 -9.961 24.688 1 90.5 103 VAL B C 1
ATOM 3976 O O . VAL B 1 103 ? -7.414 -9.648 25.438 1 90.5 103 VAL B O 1
ATOM 3979 N N . THR B 1 104 ? -5.973 -9.18 23.797 1 89.44 104 THR B N 1
ATOM 3980 C CA . THR B 1 104 ? -6.484 -7.82 23.656 1 89.44 104 THR B CA 1
ATOM 3981 C C . THR B 1 104 ? -7.93 -7.84 23.172 1 89.44 104 THR B C 1
ATOM 3983 O O . THR B 1 104 ? -8.758 -7.059 23.641 1 89.44 104 THR B O 1
ATOM 3986 N N . TYR B 1 105 ? -8.18 -8.68 22.234 1 89.25 105 TYR B N 1
ATOM 3987 C CA . TYR B 1 105 ? -9.531 -8.82 21.703 1 89.25 105 TYR B CA 1
ATOM 3988 C C . TYR B 1 105 ? -10.516 -9.172 22.812 1 89.25 105 TYR B C 1
ATOM 3990 O O . TYR B 1 105 ? -11.562 -8.531 22.953 1 89.25 105 TYR B O 1
ATOM 3998 N N . VAL B 1 106 ? -10.211 -10.148 23.641 1 87.25 106 VAL B N 1
ATOM 3999 C CA . VAL B 1 106 ? -11.078 -10.625 24.703 1 87.25 106 VAL B CA 1
ATOM 4000 C C . VAL B 1 106 ? -11.211 -9.555 25.781 1 87.25 106 VAL B C 1
ATOM 4002 O O . VAL B 1 106 ? -12.305 -9.297 26.281 1 87.25 106 VAL B O 1
ATOM 4005 N N . GLN B 1 107 ? -10.172 -8.891 26.109 1 84.06 107 GLN B N 1
ATOM 4006 C CA . GLN B 1 107 ? -10.195 -7.867 27.141 1 84.06 107 GLN B CA 1
ATOM 4007 C C . GLN B 1 107 ? -11.031 -6.664 26.703 1 84.06 107 GLN B C 1
ATOM 4009 O O . GLN B 1 107 ? -11.758 -6.082 27.516 1 84.06 107 GLN B O 1
ATOM 4014 N N . ASN B 1 108 ? -10.859 -6.316 25.531 1 80.25 108 ASN B N 1
ATOM 4015 C CA . ASN B 1 108 ? -11.594 -5.172 25 1 80.25 108 ASN B CA 1
ATOM 4016 C C . ASN B 1 108 ? -13.094 -5.441 24.938 1 80.25 108 ASN B C 1
ATOM 4018 O O . ASN B 1 108 ? -13.898 -4.539 25.172 1 80.25 108 ASN B O 1
ATOM 4022 N N . HIS B 1 109 ? -13.508 -6.605 24.672 1 77.19 109 HIS B N 1
ATOM 4023 C CA . HIS B 1 109 ? -14.922 -6.906 24.5 1 77.19 109 HIS B CA 1
ATOM 4024 C C . HIS B 1 109 ? -15.562 -7.344 25.812 1 77.19 109 HIS B C 1
ATOM 4026 O O . HIS B 1 109 ? -16.797 -7.324 25.938 1 77.19 109 HIS B O 1
ATOM 4032 N N . ARG B 1 110 ? -14.82 -7.773 26.688 1 74.38 110 ARG B N 1
ATOM 4033 C CA . ARG B 1 110 ? -15.367 -8.016 28.016 1 74.38 110 ARG B CA 1
ATOM 4034 C C . ARG B 1 110 ? -15.875 -6.723 28.641 1 74.38 110 ARG B C 1
ATOM 4036 O O . ARG B 1 110 ? -16.781 -6.746 29.469 1 74.38 110 ARG B O 1
ATOM 4043 N N . ARG B 1 111 ? -15.367 -5.645 28.172 1 63.56 111 ARG B N 1
ATOM 4044 C CA . ARG B 1 111 ? -15.742 -4.352 28.734 1 63.56 111 ARG B CA 1
ATOM 4045 C C . ARG B 1 111 ? -17.031 -3.83 28.094 1 63.56 111 ARG B C 1
ATOM 4047 O O . ARG B 1 111 ? -17.688 -2.963 28.672 1 63.56 111 ARG B O 1
ATOM 4054 N N . ILE B 1 112 ? -17.328 -4.273 26.953 1 62.5 112 ILE B N 1
ATOM 4055 C CA . ILE B 1 112 ? -18.516 -3.783 26.266 1 62.5 112 ILE B CA 1
ATOM 4056 C C . ILE B 1 112 ? -19.75 -4.5 26.797 1 62.5 112 ILE B C 1
ATOM 4058 O O . ILE B 1 112 ? -19.797 -5.734 26.844 1 62.5 112 ILE B O 1
ATOM 4062 N N . HIS B 1 113 ? -20.688 -3.752 27.5 1 58.84 113 HIS B N 1
ATOM 4063 C CA . HIS B 1 113 ? -21.891 -4.148 28.203 1 58.84 113 HIS B CA 1
ATOM 4064 C C . HIS B 1 113 ? -23.062 -4.305 27.234 1 58.84 113 HIS B C 1
ATOM 4066 O O . HIS B 1 113 ? -23.375 -3.389 26.469 1 58.84 113 HIS B O 1
ATOM 4072 N N . GLY B 1 114 ? -23.172 -5.363 26.438 1 63.66 114 GLY B N 1
ATOM 4073 C CA . GLY B 1 114 ? -24.391 -5.742 25.75 1 63.66 114 GLY B CA 1
ATOM 4074 C C . GLY B 1 114 ? -24.375 -7.172 25.25 1 63.66 114 GLY B C 1
ATOM 4075 O O . GLY B 1 114 ? -23.375 -7.629 24.688 1 63.66 114 GLY B O 1
ATOM 4076 N N . ARG B 1 115 ? -25.375 -7.906 25.672 1 62.28 115 ARG B N 1
ATOM 4077 C CA . ARG B 1 115 ? -25.469 -9.336 25.391 1 62.28 115 ARG B CA 1
ATOM 4078 C C . ARG B 1 115 ? -25.359 -9.617 23.891 1 62.28 115 ARG B C 1
ATOM 4080 O O . ARG B 1 115 ? -24.656 -10.523 23.469 1 62.28 115 ARG B O 1
ATOM 4087 N N . ASP B 1 116 ? -26.094 -8.914 23.062 1 63.88 116 ASP B N 1
ATOM 4088 C CA . ASP B 1 116 ? -26.125 -9.188 21.641 1 63.88 116 ASP B CA 1
ATOM 4089 C C . ASP B 1 116 ? -24.797 -8.859 20.984 1 63.88 116 ASP B C 1
ATOM 4091 O O . ASP B 1 116 ? -24.328 -9.578 20.094 1 63.88 116 ASP B O 1
ATOM 4095 N N . HIS B 1 117 ? -24.219 -7.828 21.516 1 66.38 117 HIS B N 1
ATOM 4096 C CA . HIS B 1 117 ? -22.906 -7.441 20.984 1 66.38 117 HIS B CA 1
ATOM 4097 C C . HIS B 1 117 ? -21.844 -8.477 21.344 1 66.38 117 HIS B C 1
ATOM 4099 O O . HIS B 1 117 ? -20.984 -8.805 20.516 1 66.38 117 HIS B O 1
ATOM 4105 N N . ARG B 1 118 ? -22.047 -9.133 22.5 1 71.06 118 ARG B N 1
ATOM 4106 C CA . ARG B 1 118 ? -21.078 -10.125 22.969 1 71.06 118 ARG B CA 1
ATOM 4107 C C . ARG B 1 118 ? -21.156 -11.398 22.141 1 71.06 118 ARG B C 1
ATOM 4109 O O . ARG B 1 118 ? -20.141 -11.992 21.797 1 71.06 118 ARG B O 1
ATOM 4116 N N . ARG B 1 119 ? -22.312 -11.812 21.844 1 74.81 119 ARG B N 1
ATOM 4117 C CA . ARG B 1 119 ? -22.484 -13.023 21.047 1 74.81 119 ARG B CA 1
ATOM 4118 C C . ARG B 1 119 ? -21.906 -12.852 19.641 1 74.81 119 ARG B C 1
ATOM 4120 O O . ARG B 1 119 ? -21.266 -13.766 19.109 1 74.81 119 ARG B O 1
ATOM 4127 N N . ARG B 1 120 ? -22.047 -11.742 19.141 1 75.31 120 ARG B N 1
ATOM 4128 C CA . ARG B 1 120 ? -21.531 -11.469 17.797 1 75.31 120 ARG B CA 1
ATOM 4129 C C . ARG B 1 120 ? -20 -11.469 17.812 1 75.31 120 ARG B C 1
ATOM 4131 O O . ARG B 1 120 ? -19.375 -12.039 16.922 1 75.31 120 ARG B O 1
ATOM 4138 N N . TYR B 1 121 ? -19.484 -10.984 18.844 1 77.75 121 TYR B N 1
ATOM 4139 C CA . TYR B 1 121 ? -18.031 -10.867 18.953 1 77.75 121 TYR B CA 1
ATOM 4140 C C . TYR B 1 121 ? -17.391 -12.234 19.078 1 77.75 121 TYR B C 1
ATOM 4142 O O . TYR B 1 121 ? -16.359 -12.508 18.453 1 77.75 121 TYR B O 1
ATOM 4150 N N . TRP B 1 122 ? -18 -13.094 19.797 1 83.31 122 TRP B N 1
ATOM 4151 C CA . TRP B 1 122 ? -17.422 -14.414 20 1 83.31 122 TRP B CA 1
ATOM 4152 C C . TRP B 1 122 ? -17.578 -15.273 18.75 1 83.31 122 TRP B C 1
ATOM 4154 O O . TRP B 1 122 ? -16.75 -16.156 18.484 1 83.31 122 TRP B O 1
ATOM 4164 N N . ARG B 1 123 ? -18.547 -14.977 17.984 1 81.38 123 ARG B N 1
ATOM 4165 C CA . ARG B 1 123 ? -18.781 -15.742 16.766 1 81.38 123 ARG B CA 1
ATOM 4166 C C . ARG B 1 123 ? -17.734 -15.422 15.695 1 81.38 123 ARG B C 1
ATOM 4168 O O . ARG B 1 123 ? -17.297 -16.297 14.953 1 81.38 123 ARG B O 1
ATOM 4175 N N . ILE B 1 124 ? -17.344 -14.203 15.719 1 86.25 124 ILE B N 1
ATOM 4176 C CA . ILE B 1 124 ? -16.438 -13.766 14.648 1 86.25 124 ILE B CA 1
ATOM 4177 C C . ILE B 1 124 ? -14.992 -13.961 15.086 1 86.25 124 ILE B C 1
ATOM 4179 O O . ILE B 1 124 ? -14.086 -14.008 14.242 1 86.25 124 ILE B O 1
ATOM 4183 N N . PHE B 1 125 ? -14.797 -14.227 16.344 1 88.75 125 PHE B N 1
ATOM 4184 C CA . PHE B 1 125 ? -13.469 -14.281 16.922 1 88.75 125 PHE B CA 1
ATOM 4185 C C . PHE B 1 125 ? -12.617 -15.359 16.266 1 88.75 125 PHE B C 1
ATOM 4187 O O . PHE B 1 125 ? -11.508 -15.094 15.805 1 88.75 125 PHE B O 1
ATOM 4194 N N . PRO B 1 126 ? -13.109 -16.609 16.078 1 89.19 126 PRO B N 1
ATOM 4195 C CA . PRO B 1 126 ? -12.273 -17.641 15.453 1 89.19 126 PRO B CA 1
ATOM 4196 C C . PRO B 1 126 ? -11.906 -17.312 14.016 1 89.19 126 PRO B C 1
ATOM 4198 O O . PRO B 1 126 ? -10.797 -17.625 13.57 1 89.19 126 PRO B O 1
ATOM 4201 N N . THR B 1 127 ? -12.836 -16.734 13.344 1 87.75 127 THR B N 1
ATOM 4202 C CA . THR B 1 127 ? -12.586 -16.375 11.953 1 87.75 127 THR B CA 1
ATOM 4203 C C . THR B 1 127 ? -11.508 -15.289 11.867 1 87.75 127 THR B C 1
ATOM 4205 O O . THR B 1 127 ? -10.609 -15.375 11.023 1 87.75 127 THR B O 1
ATOM 4208 N N . LEU B 1 128 ? -11.578 -14.344 12.742 1 89.94 128 LEU B N 1
ATOM 4209 C CA . LEU B 1 128 ? -10.586 -13.273 12.773 1 89.94 128 LEU B CA 1
ATOM 4210 C C . LEU B 1 128 ? -9.211 -13.828 13.133 1 89.94 128 LEU B C 1
ATOM 4212 O O . LEU B 1 128 ? -8.211 -13.469 12.508 1 89.94 128 LEU B O 1
ATOM 4216 N N . LEU B 1 129 ? -9.273 -14.695 14.086 1 91.12 129 LEU B N 1
ATOM 4217 C CA . LEU B 1 129 ? -8.023 -15.297 14.531 1 91.12 129 LEU B CA 1
ATOM 4218 C C . LEU B 1 129 ? -7.348 -16.047 13.391 1 91.12 129 LEU B C 1
ATOM 4220 O O . LEU B 1 129 ? -6.148 -15.906 13.164 1 91.12 129 LEU B O 1
ATOM 4224 N N . LEU B 1 130 ? -8.094 -16.797 12.695 1 88.5 130 LEU B N 1
ATOM 4225 C CA . LEU B 1 130 ? -7.559 -17.578 11.586 1 88.5 130 LEU B CA 1
ATOM 4226 C C . LEU B 1 130 ? -7.094 -16.672 10.453 1 88.5 130 LEU B C 1
ATOM 4228 O O . LEU B 1 130 ? -6.031 -16.891 9.867 1 88.5 130 LEU B O 1
ATOM 4232 N N . ALA B 1 131 ? -7.871 -15.703 10.125 1 89.25 131 ALA B N 1
ATOM 4233 C CA . ALA B 1 131 ? -7.516 -14.773 9.055 1 89.25 131 ALA B CA 1
ATOM 4234 C C . ALA B 1 131 ? -6.203 -14.062 9.375 1 89.25 131 ALA B C 1
ATOM 4236 O O . ALA B 1 131 ? -5.316 -13.969 8.516 1 89.25 131 ALA B O 1
ATOM 4237 N N . PHE B 1 132 ? -6.031 -13.633 10.609 1 91.06 132 PHE B N 1
ATOM 4238 C CA . PHE B 1 132 ? -4.824 -12.914 11 1 91.06 132 PHE B CA 1
ATOM 4239 C C . PHE B 1 132 ? -3.623 -13.852 11.031 1 91.06 132 PHE B C 1
ATOM 4241 O O . PHE B 1 132 ? -2.502 -13.445 10.719 1 91.06 132 PHE B O 1
ATOM 4248 N N . ALA B 1 133 ? -3.891 -15.055 11.469 1 90.94 133 ALA B N 1
ATOM 4249 C CA . ALA B 1 133 ? -2.799 -16.016 11.477 1 90.94 133 ALA B CA 1
ATOM 4250 C C . ALA B 1 133 ? -2.242 -16.234 10.07 1 90.94 133 ALA B C 1
ATOM 4252 O O . ALA B 1 133 ? -1.025 -16.219 9.875 1 90.94 133 ALA B O 1
ATOM 4253 N N . ILE B 1 134 ? -3.119 -16.328 9.141 1 87.94 134 ILE B N 1
ATOM 4254 C CA . ILE B 1 134 ? -2.723 -16.578 7.758 1 87.94 134 ILE B CA 1
ATOM 4255 C C . ILE B 1 134 ? -2.037 -15.328 7.188 1 87.94 134 ILE B C 1
ATOM 4257 O O . ILE B 1 134 ? -0.962 -15.43 6.59 1 87.94 134 ILE B O 1
ATOM 4261 N N . ILE B 1 135 ? -2.572 -14.242 7.387 1 88.94 135 ILE B N 1
ATOM 4262 C CA . ILE B 1 135 ? -2.041 -12.992 6.848 1 88.94 135 ILE B CA 1
ATOM 4263 C C . ILE B 1 135 ? -0.678 -12.703 7.469 1 88.94 135 ILE B C 1
ATOM 4265 O O . ILE B 1 135 ? 0.263 -12.32 6.766 1 88.94 135 ILE B O 1
ATOM 4269 N N . LEU B 1 136 ? -0.634 -12.883 8.773 1 92.44 136 LEU B N 1
ATOM 4270 C CA . LEU B 1 136 ? 0.624 -12.617 9.469 1 92.44 136 LEU B CA 1
ATOM 4271 C C . LEU B 1 136 ? 1.727 -13.539 8.961 1 92.44 136 LEU B C 1
ATOM 4273 O O . LEU B 1 136 ? 2.844 -13.086 8.695 1 92.44 136 LEU B O 1
ATOM 4277 N N . ALA B 1 137 ? 1.442 -14.797 8.844 1 90.12 137 ALA B N 1
ATOM 4278 C CA . ALA B 1 137 ? 2.428 -15.75 8.336 1 90.12 137 ALA B CA 1
ATOM 4279 C C . ALA B 1 137 ? 2.854 -15.391 6.914 1 90.12 137 ALA B C 1
ATOM 4281 O O . ALA B 1 137 ? 4.043 -15.406 6.594 1 90.12 137 ALA B O 1
ATOM 4282 N N . PHE B 1 138 ? 1.923 -15.047 6.18 1 86.69 138 PHE B N 1
ATOM 4283 C CA . PHE B 1 138 ? 2.195 -14.734 4.777 1 86.69 138 PHE B CA 1
ATOM 4284 C C . PHE B 1 138 ? 3 -13.445 4.656 1 86.69 138 PHE B C 1
ATOM 4286 O O . PHE B 1 138 ? 4.031 -13.414 3.979 1 86.69 138 PHE B O 1
ATOM 4293 N N . VAL B 1 139 ? 2.551 -12.422 5.254 1 89.94 139 VAL B N 1
ATOM 4294 C CA . VAL B 1 139 ? 3.205 -11.125 5.172 1 89.94 139 VAL B CA 1
ATOM 4295 C C . VAL B 1 139 ? 4.621 -11.219 5.73 1 89.94 139 VAL B C 1
ATOM 4297 O O . VAL B 1 139 ? 5.566 -10.688 5.141 1 89.94 139 VAL B O 1
ATOM 4300 N N . ALA B 1 140 ? 4.762 -11.891 6.875 1 93.44 140 ALA B N 1
ATOM 4301 C CA . ALA B 1 140 ? 6.086 -12.062 7.465 1 93.44 140 ALA B CA 1
ATOM 4302 C C . ALA B 1 140 ? 7 -12.852 6.531 1 93.44 140 ALA B C 1
ATOM 4304 O O . ALA B 1 140 ? 8.172 -12.508 6.355 1 93.44 140 ALA B O 1
ATOM 4305 N N . SER B 1 141 ? 6.469 -13.914 5.922 1 90.94 141 SER B N 1
ATOM 4306 C CA . SER B 1 141 ? 7.266 -14.742 5.02 1 90.94 141 SER B CA 1
ATOM 4307 C C . SER B 1 141 ? 7.719 -13.945 3.799 1 90.94 141 SER B C 1
ATOM 4309 O O . SER B 1 141 ? 8.883 -14.031 3.396 1 90.94 141 SER B O 1
ATOM 4311 N N . VAL B 1 142 ? 6.809 -13.219 3.205 1 88.56 142 VAL B N 1
ATOM 4312 C CA . VAL B 1 142 ? 7.141 -12.414 2.029 1 88.56 142 VAL B CA 1
ATOM 4313 C C . VAL B 1 142 ? 8.141 -11.328 2.408 1 88.56 142 VAL B C 1
ATOM 4315 O O . VAL B 1 142 ? 9.094 -11.07 1.673 1 88.56 142 VAL B O 1
ATOM 4318 N N . PHE B 1 143 ? 7.957 -10.75 3.555 1 93.56 143 PHE B N 1
ATOM 4319 C CA . PHE B 1 143 ? 8.836 -9.695 4.043 1 93.56 143 PHE B CA 1
ATOM 4320 C C . PHE B 1 143 ? 10.258 -10.211 4.215 1 93.56 143 PHE B C 1
ATOM 4322 O O . PHE B 1 143 ? 11.211 -9.602 3.719 1 93.56 143 PHE B O 1
ATOM 4329 N N . PHE B 1 144 ? 10.453 -11.32 4.801 1 94.38 144 PHE B N 1
ATOM 4330 C CA . PHE B 1 144 ? 11.789 -11.828 5.078 1 94.38 144 PHE B CA 1
ATOM 4331 C C . PHE B 1 144 ? 12.406 -12.445 3.83 1 94.38 144 PHE B C 1
ATOM 4333 O O . PHE B 1 144 ? 13.625 -12.477 3.682 1 94.38 144 PHE B O 1
ATOM 4340 N N . TRP B 1 145 ? 11.539 -13.016 3.014 1 90 145 TRP B N 1
ATOM 4341 C CA . TRP B 1 145 ? 12.047 -13.422 1.709 1 90 145 TRP B CA 1
ATOM 4342 C C . TRP B 1 145 ? 12.664 -12.234 0.971 1 90 145 TRP B C 1
ATOM 4344 O O . TRP B 1 145 ? 13.766 -12.336 0.43 1 90 145 TRP B O 1
ATOM 4354 N N . ALA B 1 146 ? 11.977 -11.117 0.976 1 90.25 146 ALA B N 1
ATOM 4355 C CA . ALA B 1 146 ? 12.469 -9.906 0.33 1 90.25 146 ALA B CA 1
ATOM 4356 C C . ALA B 1 146 ? 13.766 -9.422 0.982 1 90.25 146 ALA B C 1
ATOM 4358 O O . ALA B 1 146 ? 14.719 -9.07 0.291 1 90.25 146 ALA B O 1
ATOM 4359 N N . ILE B 1 147 ? 13.766 -9.398 2.264 1 92.62 147 ILE B N 1
ATOM 4360 C CA . ILE B 1 147 ? 14.961 -8.977 2.988 1 92.62 147 ILE B CA 1
ATOM 4361 C C . ILE B 1 147 ? 16.125 -9.891 2.635 1 92.62 147 ILE B C 1
ATOM 4363 O O . ILE B 1 147 ? 17.25 -9.422 2.404 1 92.62 147 ILE B O 1
ATOM 4367 N N . GLY B 1 148 ? 15.891 -11.164 2.617 1 92.44 148 GLY B N 1
ATOM 4368 C CA . GLY B 1 148 ? 16.922 -12.125 2.248 1 92.44 148 GLY B CA 1
ATOM 4369 C C . GLY B 1 148 ? 17.438 -11.93 0.837 1 92.44 148 GLY B C 1
ATOM 4370 O O . GLY B 1 148 ? 18.641 -12.086 0.581 1 92.44 148 GLY B O 1
ATOM 4371 N N . TYR B 1 149 ? 16.516 -11.578 0.054 1 89.94 149 TYR B N 1
ATOM 4372 C CA . TYR B 1 149 ? 16.906 -11.32 -1.329 1 89.94 149 TYR B CA 1
ATOM 4373 C C . TYR B 1 149 ? 17.734 -10.047 -1.437 1 89.94 149 TYR B C 1
ATOM 4375 O O . TYR B 1 149 ? 18.734 -10.008 -2.152 1 89.94 149 TYR B O 1
ATOM 4383 N N . MET B 1 150 ? 17.375 -9.039 -0.722 1 91.06 150 MET B N 1
ATOM 4384 C CA . MET B 1 150 ? 18.031 -7.734 -0.782 1 91.06 150 MET B CA 1
ATOM 4385 C C . MET B 1 150 ? 19.391 -7.773 -0.108 1 91.06 150 MET B C 1
ATOM 4387 O O . MET B 1 150 ? 20.312 -7.062 -0.52 1 91.06 150 MET B O 1
ATOM 4391 N N . PHE B 1 151 ? 19.422 -8.555 0.916 1 92 151 PHE B N 1
ATOM 4392 C CA . PHE B 1 151 ? 20.656 -8.664 1.683 1 92 151 PHE B CA 1
ATOM 4393 C C . PHE B 1 151 ? 21.156 -10.102 1.695 1 92 151 PHE B C 1
ATOM 4395 O O . PHE B 1 151 ? 21.188 -10.75 2.746 1 92 151 PHE B O 1
ATOM 4402 N N . GLU B 1 152 ? 21.703 -10.523 0.599 1 90.06 152 GLU B N 1
ATOM 4403 C CA . GLU B 1 152 ? 22.078 -11.922 0.438 1 90.06 152 GLU B CA 1
ATOM 4404 C C . GLU B 1 152 ? 23.234 -12.289 1.372 1 90.06 152 GLU B C 1
ATOM 4406 O O . GLU B 1 152 ? 24.281 -11.648 1.347 1 90.06 152 GLU B O 1
ATOM 4411 N N . GLY B 1 153 ? 22.969 -13.234 2.295 1 89.75 153 GLY B N 1
ATOM 4412 C CA . GLY B 1 153 ? 24.031 -13.812 3.109 1 89.75 153 GLY B CA 1
ATOM 4413 C C . GLY B 1 153 ? 24.328 -13 4.359 1 89.75 153 GLY B C 1
ATOM 4414 O O . GLY B 1 153 ? 25.281 -13.305 5.09 1 89.75 153 GLY B O 1
ATOM 4415 N N . VAL B 1 154 ? 23.531 -12.023 4.625 1 91.38 154 VAL B N 1
ATOM 4416 C CA . VAL B 1 154 ? 23.812 -11.156 5.77 1 91.38 154 VAL B CA 1
ATOM 4417 C C . VAL B 1 154 ? 23.547 -11.914 7.066 1 91.38 154 VAL B C 1
ATOM 4419 O O . VAL B 1 154 ? 22.625 -12.719 7.152 1 91.38 154 VAL B O 1
ATOM 4422 N N . SER B 1 155 ? 24.438 -11.734 8.031 1 94.25 155 SER B N 1
ATOM 4423 C CA . SER B 1 155 ? 24.312 -12.312 9.359 1 94.25 155 SER B CA 1
ATOM 4424 C C . SER B 1 155 ? 24.781 -11.336 10.438 1 94.25 155 SER B C 1
ATOM 4426 O O . SER B 1 155 ? 25.438 -10.336 10.133 1 94.25 155 SER B O 1
ATOM 4428 N N . PHE B 1 156 ? 24.344 -11.555 11.641 1 94 156 PHE B N 1
ATOM 4429 C CA . PHE B 1 156 ? 24.625 -10.648 12.742 1 94 156 PHE B CA 1
ATOM 4430 C C . PHE B 1 156 ? 25.109 -11.414 13.969 1 94 156 PHE B C 1
ATOM 4432 O O . PHE B 1 156 ? 24.812 -12.602 14.125 1 94 156 PHE B O 1
ATOM 4439 N N . ASP B 1 157 ? 25.891 -10.703 14.766 1 93.81 157 ASP B N 1
ATOM 4440 C CA . ASP B 1 157 ? 26.25 -11.289 16.062 1 93.81 157 ASP B CA 1
ATOM 4441 C C . ASP B 1 157 ? 25 -11.477 16.922 1 93.81 157 ASP B C 1
ATOM 4443 O O . ASP B 1 157 ? 23.969 -10.859 16.672 1 93.81 157 ASP B O 1
ATOM 4447 N N . ILE B 1 158 ? 25.047 -12.258 17.891 1 94.06 158 ILE B N 1
ATOM 4448 C CA . ILE B 1 158 ? 23.922 -12.719 18.688 1 94.06 158 ILE B CA 1
ATOM 4449 C C . ILE B 1 158 ? 23.219 -11.531 19.344 1 94.06 158 ILE B C 1
ATOM 4451 O O . ILE B 1 158 ? 22 -11.516 19.484 1 94.06 158 ILE B O 1
ATOM 4455 N N . TYR B 1 159 ? 23.891 -10.508 19.719 1 90.81 159 TYR B N 1
ATOM 4456 C CA . TYR B 1 159 ? 23.297 -9.367 20.406 1 90.81 159 TYR B CA 1
ATOM 4457 C C . TYR B 1 159 ? 22.516 -8.492 19.422 1 90.81 159 TYR B C 1
ATOM 4459 O O . TYR B 1 159 ? 21.375 -8.094 19.703 1 90.81 159 TYR B O 1
ATOM 4467 N N . THR B 1 160 ? 23.156 -8.266 18.297 1 91.19 160 THR B N 1
ATOM 4468 C CA . THR B 1 160 ? 22.453 -7.52 17.25 1 91.19 160 THR B CA 1
ATOM 4469 C C . THR B 1 160 ? 21.25 -8.289 16.734 1 91.19 160 THR B C 1
ATOM 4471 O O . THR B 1 160 ? 20.188 -7.715 16.516 1 91.19 160 THR B O 1
ATOM 4474 N N . ALA B 1 161 ? 21.484 -9.562 16.594 1 95.25 161 ALA B N 1
ATOM 4475 C CA . ALA B 1 161 ? 20.391 -10.414 16.156 1 95.25 161 ALA B CA 1
ATOM 4476 C C . ALA B 1 161 ? 19.219 -10.375 17.125 1 95.25 161 ALA B C 1
ATOM 4478 O O . ALA B 1 161 ? 18.062 -10.305 16.719 1 95.25 161 ALA B O 1
ATOM 4479 N N . THR B 1 162 ? 19.547 -10.375 18.359 1 94.56 162 THR B N 1
ATOM 4480 C CA . THR B 1 162 ? 18.516 -10.328 19.391 1 94.56 162 THR B CA 1
ATOM 4481 C C . THR B 1 162 ? 17.781 -8.984 19.359 1 94.56 162 THR B C 1
ATOM 4483 O O . THR B 1 162 ? 16.562 -8.938 19.484 1 94.56 162 THR B O 1
ATOM 4486 N N . GLY B 1 163 ? 18.516 -7.98 19.219 1 92.31 163 GLY B N 1
ATOM 4487 C CA . GLY B 1 163 ? 17.891 -6.672 19.094 1 92.31 163 GLY B CA 1
ATOM 4488 C C . GLY B 1 163 ? 16.953 -6.562 17.906 1 92.31 163 GLY B C 1
ATOM 4489 O O . GLY B 1 163 ? 15.844 -6.035 18.047 1 92.31 163 GLY B O 1
ATOM 4490 N N . LEU B 1 164 ? 17.422 -7.059 16.797 1 93.31 164 LEU B N 1
ATOM 4491 C CA . LEU B 1 164 ? 16.594 -7.043 15.602 1 93.31 164 LEU B CA 1
ATOM 4492 C C . LEU B 1 164 ? 15.344 -7.902 15.789 1 93.31 164 LEU B C 1
ATOM 4494 O O . LEU B 1 164 ? 14.242 -7.504 15.398 1 93.31 164 LEU B O 1
ATOM 4498 N N . PHE B 1 165 ? 15.555 -9.039 16.391 1 96.12 165 PHE B N 1
ATOM 4499 C CA . PHE B 1 165 ? 14.438 -9.922 16.688 1 96.12 165 PHE B CA 1
ATOM 4500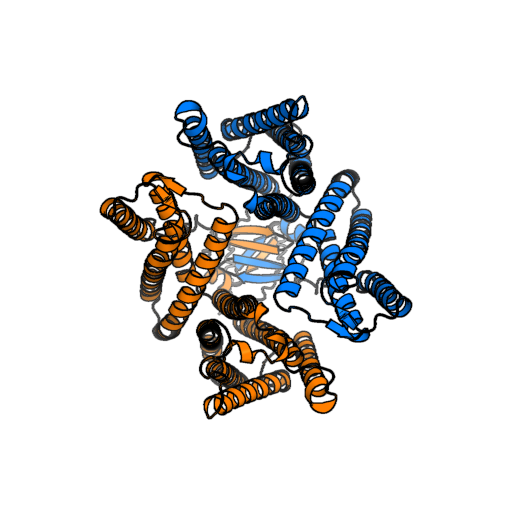 C C . PHE B 1 165 ? 13.406 -9.219 17.562 1 96.12 165 PHE B C 1
ATOM 4502 O O . PHE B 1 165 ? 12.211 -9.25 17.266 1 96.12 165 PHE B O 1
ATOM 4509 N N . LEU B 1 166 ? 13.867 -8.547 18.578 1 94.19 166 LEU B N 1
ATOM 4510 C CA . LEU B 1 166 ? 12.984 -7.836 19.484 1 94.19 166 LEU B CA 1
ATOM 4511 C C . LEU B 1 166 ? 12.234 -6.727 18.75 1 94.19 166 LEU B C 1
ATOM 4513 O O . LEU B 1 166 ? 11.047 -6.508 19 1 94.19 166 LEU B O 1
ATOM 4517 N N . LEU B 1 167 ? 12.898 -6.141 17.906 1 90.19 167 LEU B N 1
ATOM 4518 C CA . LEU B 1 167 ? 12.281 -5.078 17.125 1 90.19 167 LEU B CA 1
ATOM 4519 C C . LEU B 1 167 ? 11.141 -5.625 16.266 1 90.19 167 LEU B C 1
ATOM 4521 O O . LEU B 1 167 ? 10.039 -5.078 16.266 1 90.19 167 LEU B O 1
ATOM 4525 N N . PHE B 1 168 ? 11.391 -6.703 15.57 1 95.44 168 PHE B N 1
ATOM 4526 C CA . PHE B 1 168 ? 10.391 -7.289 14.688 1 95.44 168 PHE B CA 1
ATOM 4527 C C . PHE B 1 168 ? 9.203 -7.812 15.484 1 95.44 168 PHE B C 1
ATOM 4529 O O . PHE B 1 168 ? 8.055 -7.629 15.094 1 95.44 168 PHE B O 1
ATOM 4536 N N . ILE B 1 169 ? 9.523 -8.414 16.578 1 95.5 169 ILE B N 1
ATOM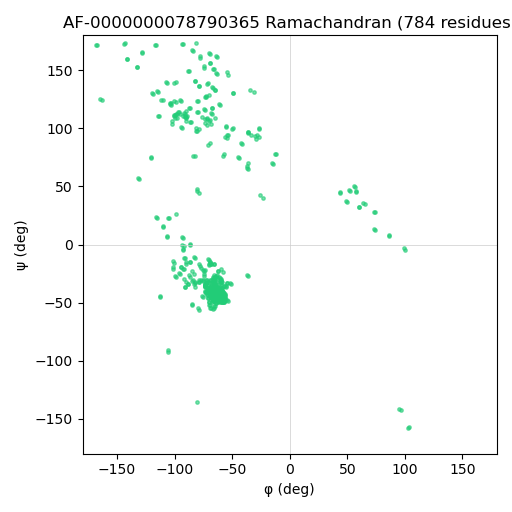 4537 C CA . ILE B 1 169 ? 8.453 -8.961 17.406 1 95.5 169 ILE B CA 1
ATOM 4538 C C . ILE B 1 169 ? 7.613 -7.82 17.984 1 95.5 169 I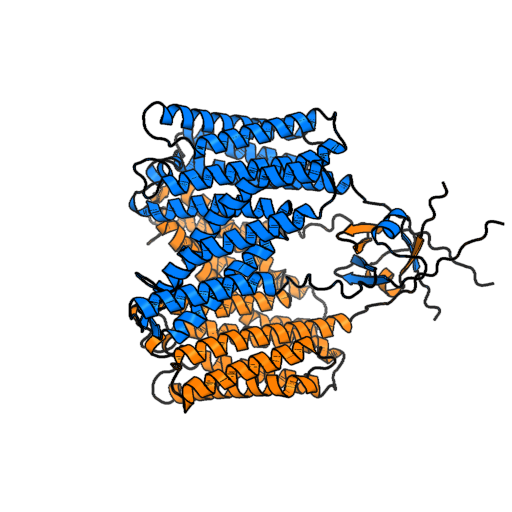LE B C 1
ATOM 4540 O O . ILE B 1 169 ? 6.391 -7.926 18.078 1 95.5 169 ILE B O 1
ATOM 4544 N N . SER B 1 170 ? 8.242 -6.781 18.359 1 91.81 170 SER B N 1
ATOM 4545 C CA . SER B 1 170 ? 7.531 -5.613 18.875 1 91.81 170 SER B CA 1
ATOM 4546 C C . SER B 1 170 ? 6.582 -5.043 17.812 1 91.81 170 SER B C 1
ATOM 4548 O O . SER B 1 170 ? 5.445 -4.684 18.125 1 91.81 170 SER B O 1
ATOM 4550 N N . ILE B 1 171 ? 7.035 -4.988 16.641 1 92.19 171 ILE B N 1
ATOM 4551 C CA . ILE B 1 171 ? 6.215 -4.473 15.555 1 92.19 171 ILE B CA 1
ATOM 4552 C C . ILE B 1 171 ? 5.016 -5.391 15.336 1 92.19 171 ILE B C 1
ATOM 4554 O O . ILE B 1 171 ? 3.881 -4.922 15.211 1 92.19 171 ILE B O 1
ATOM 4558 N N . VAL B 1 172 ? 5.273 -6.648 15.281 1 94.88 172 VAL B N 1
ATOM 4559 C CA . VAL B 1 172 ? 4.211 -7.629 15.094 1 94.88 172 VAL B CA 1
ATOM 4560 C C . VAL B 1 172 ? 3.176 -7.496 16.203 1 94.88 172 VAL B C 1
ATOM 4562 O O . VAL B 1 172 ? 1.975 -7.398 15.938 1 94.88 172 VAL B O 1
ATOM 4565 N N . ASN B 1 173 ? 3.621 -7.453 17.438 1 92.94 173 ASN B N 1
ATOM 4566 C CA . ASN B 1 173 ? 2.707 -7.371 18.578 1 92.94 173 ASN B CA 1
ATOM 4567 C C . ASN B 1 173 ? 1.926 -6.059 18.562 1 92.94 173 ASN B C 1
ATOM 4569 O O . ASN B 1 173 ? 0.728 -6.047 18.859 1 92.94 173 ASN B O 1
ATOM 4573 N N . TYR B 1 174 ? 2.533 -5.062 18.25 1 88.94 174 TYR B N 1
ATOM 4574 C CA . TYR B 1 174 ? 1.855 -3.773 18.172 1 88.94 174 TYR B CA 1
ATOM 4575 C C . TYR B 1 174 ? 0.752 -3.791 17.125 1 88.94 174 TYR B C 1
ATOM 4577 O O . TYR B 1 174 ? -0.37 -3.354 17.391 1 88.94 174 TYR B O 1
ATOM 4585 N N . LEU B 1 175 ? 1.081 -4.262 15.984 1 91 175 LEU B N 1
ATOM 4586 C CA . LEU B 1 175 ? 0.112 -4.309 14.898 1 91 175 LEU B CA 1
ATOM 4587 C C . LEU B 1 175 ? -1.065 -5.207 15.258 1 91 175 LEU B C 1
ATOM 4589 O O . LEU B 1 175 ? -2.211 -4.906 14.906 1 91 175 LEU B O 1
ATOM 4593 N N . MET B 1 176 ? -0.728 -6.246 15.898 1 92.94 176 MET B N 1
ATOM 4594 C CA . MET B 1 176 ? -1.785 -7.184 16.266 1 92.94 176 MET B CA 1
ATOM 4595 C C . MET B 1 176 ? -2.689 -6.586 17.344 1 92.94 176 MET B C 1
ATOM 4597 O O . MET B 1 176 ? -3.908 -6.766 17.312 1 92.94 176 MET B O 1
ATOM 4601 N N . ILE B 1 177 ? -2.148 -5.926 18.281 1 89.88 177 ILE B N 1
ATOM 4602 C CA . ILE B 1 177 ? -2.938 -5.238 19.297 1 89.88 177 ILE B CA 1
ATOM 4603 C C . ILE B 1 177 ? -3.803 -4.164 18.641 1 89.88 177 ILE B C 1
ATOM 4605 O O . ILE B 1 177 ? -5.004 -4.074 18.906 1 89.88 177 ILE B O 1
ATOM 4609 N N . TYR B 1 178 ? -3.201 -3.469 17.828 1 86.94 178 TYR B N 1
ATOM 4610 C CA . TYR B 1 178 ? -3.916 -2.418 17.109 1 86.94 178 TYR B CA 1
ATOM 4611 C C . TYR B 1 178 ? -5.07 -3 16.297 1 86.94 178 TYR B C 1
ATOM 4613 O O . TYR B 1 178 ? -6.16 -2.424 16.266 1 86.94 178 TYR B O 1
ATOM 4621 N N . SER B 1 179 ? -4.855 -4.031 15.664 1 89.31 179 SER B N 1
ATOM 4622 C CA . SER B 1 179 ? -5.883 -4.695 14.875 1 89.31 179 SER B CA 1
ATOM 4623 C C . SER B 1 179 ? -7.051 -5.145 15.742 1 89.31 179 SER B C 1
ATOM 4625 O O . SER B 1 179 ? -8.211 -5.047 15.336 1 89.31 179 SER B O 1
ATOM 4627 N N . ALA B 1 180 ? -6.715 -5.609 16.906 1 88.81 180 ALA B N 1
ATOM 4628 C CA . ALA B 1 180 ? -7.754 -6.074 17.828 1 88.81 180 ALA B CA 1
ATOM 4629 C C . ALA B 1 180 ? -8.617 -4.914 18.297 1 88.81 180 ALA B C 1
ATOM 4631 O O . ALA B 1 180 ? -9.805 -5.094 18.578 1 88.81 180 ALA B O 1
ATOM 4632 N N . LEU B 1 181 ? -8.062 -3.76 18.344 1 85 181 LEU B N 1
ATOM 4633 C CA . LEU B 1 181 ? -8.766 -2.588 18.859 1 85 181 LEU B CA 1
ATOM 4634 C C . LEU B 1 181 ? -9.5 -1.86 17.734 1 85 181 LEU B C 1
ATOM 4636 O O . LEU B 1 181 ? -10.383 -1.037 18 1 85 181 LEU B O 1
ATOM 4640 N N . SER B 1 182 ? -9.141 -2.182 16.547 1 83.25 182 SER B N 1
ATOM 4641 C CA . SER B 1 182 ? -9.672 -1.418 15.422 1 83.25 182 SER B CA 1
ATOM 4642 C C . SER B 1 182 ? -10.734 -2.211 14.656 1 83.25 182 SER B C 1
ATOM 4644 O O . SER B 1 182 ? -10.969 -1.967 13.477 1 83.25 182 SER B O 1
ATOM 4646 N N . ILE B 1 183 ? -11.359 -3.145 15.219 1 82.75 183 ILE B N 1
ATOM 4647 C CA . ILE B 1 183 ? -12.336 -3.977 14.531 1 82.75 183 ILE B CA 1
ATOM 4648 C C . ILE B 1 183 ? -13.57 -3.139 14.18 1 82.75 183 ILE B C 1
ATOM 4650 O O . ILE B 1 183 ? -14.203 -2.555 15.062 1 82.75 183 ILE B O 1
ATOM 4654 N N . SER B 1 184 ? -13.789 -2.928 12.961 1 81.31 184 SER B N 1
ATOM 4655 C CA . SER B 1 184 ? -14.922 -2.215 12.375 1 81.31 184 SER B CA 1
ATOM 4656 C C . SER B 1 184 ? -15.352 -2.852 11.055 1 81.31 184 SER B C 1
ATOM 4658 O O . SER B 1 184 ? -14.703 -3.779 10.57 1 81.31 184 SER B O 1
ATOM 4660 N N . THR B 1 185 ? -16.422 -2.396 10.523 1 80.19 185 THR B N 1
ATOM 4661 C CA . THR B 1 185 ? -16.891 -2.904 9.242 1 80.19 185 THR B CA 1
ATOM 4662 C C . THR B 1 185 ? -15.859 -2.664 8.148 1 80.19 185 THR B C 1
ATOM 4664 O O . THR B 1 185 ? -15.562 -3.562 7.355 1 80.19 185 THR B O 1
ATOM 4667 N N . SER B 1 186 ? -15.328 -1.478 8.156 1 83.31 186 SER B N 1
ATOM 4668 C CA . SER B 1 186 ? -14.312 -1.147 7.164 1 83.31 186 SER B CA 1
ATOM 4669 C C . SER B 1 186 ? -13.062 -2.006 7.348 1 83.31 186 SER B C 1
ATOM 4671 O O . SER B 1 186 ? -12.445 -2.43 6.367 1 83.31 186 SER B O 1
ATOM 4673 N N . PHE B 1 187 ? -12.742 -2.248 8.57 1 85.56 187 PHE B N 1
ATOM 4674 C CA . PHE B 1 187 ? -11.57 -3.064 8.867 1 85.56 187 PHE B CA 1
ATOM 4675 C C . PHE B 1 187 ? -11.773 -4.496 8.391 1 85.56 187 PHE B C 1
ATOM 4677 O O . PHE B 1 187 ? -10.898 -5.066 7.734 1 85.56 187 PHE B O 1
ATOM 4684 N N . ILE B 1 188 ? -12.875 -5.07 8.641 1 87.25 188 ILE B N 1
ATOM 4685 C CA . ILE B 1 188 ? -13.172 -6.441 8.25 1 87.25 188 ILE B CA 1
ATOM 4686 C C . ILE B 1 188 ? -13.242 -6.539 6.723 1 87.25 188 ILE B C 1
ATOM 4688 O O . ILE B 1 188 ? -12.805 -7.531 6.141 1 87.25 188 ILE B O 1
ATOM 4692 N N . THR B 1 189 ? -13.773 -5.551 6.121 1 88.44 189 THR B N 1
ATOM 4693 C CA . THR B 1 189 ? -13.812 -5.52 4.664 1 88.44 189 THR B CA 1
ATOM 4694 C C . THR B 1 189 ? -12.398 -5.555 4.082 1 88.44 189 THR B C 1
ATOM 4696 O O . THR B 1 189 ? -12.125 -6.324 3.16 1 88.44 189 THR B O 1
ATOM 4699 N N . THR B 1 190 ? -11.57 -4.777 4.652 1 87.94 190 THR B N 1
ATOM 4700 C CA . THR B 1 190 ? -10.188 -4.746 4.195 1 87.94 190 THR B CA 1
ATOM 4701 C C . THR B 1 190 ? -9.516 -6.098 4.422 1 87.94 190 THR B C 1
ATOM 4703 O O . THR B 1 190 ? -8.75 -6.566 3.572 1 87.94 190 THR B O 1
ATOM 4706 N N . LEU B 1 191 ? -9.805 -6.617 5.562 1 89.31 191 LEU B N 1
ATOM 4707 C CA . LEU B 1 191 ? -9.25 -7.93 5.875 1 89.31 191 LEU B CA 1
ATOM 4708 C C . LEU B 1 191 ? -9.734 -8.977 4.883 1 89.31 191 LEU B C 1
ATOM 4710 O O . LEU B 1 191 ? -8.961 -9.82 4.43 1 89.31 191 LEU B O 1
ATOM 4714 N N . PHE B 1 192 ? -11 -8.961 4.586 1 92.31 192 PHE B N 1
ATOM 4715 C CA . PHE B 1 192 ? -11.609 -9.859 3.611 1 92.31 192 PHE B CA 1
ATOM 4716 C C . PHE B 1 192 ? -10.93 -9.719 2.252 1 92.31 192 PHE B C 1
ATOM 4718 O O . PHE B 1 192 ? -10.461 -10.711 1.682 1 92.31 192 PHE B O 1
ATOM 4725 N N . LEU B 1 193 ? -10.781 -8.523 1.788 1 90.62 193 LEU B N 1
ATOM 4726 C CA . LEU B 1 193 ? -10.211 -8.266 0.469 1 90.62 193 LEU B CA 1
ATOM 4727 C C . LEU B 1 193 ? -8.734 -8.664 0.427 1 90.62 193 LEU B C 1
ATOM 4729 O O . LEU B 1 193 ? -8.281 -9.281 -0.536 1 90.62 193 LEU B O 1
ATOM 4733 N N . SER B 1 194 ? -8.031 -8.289 1.436 1 89.19 194 SER B N 1
ATOM 4734 C CA . SER B 1 194 ? -6.605 -8.594 1.471 1 89.19 194 SER B CA 1
ATOM 4735 C C . SER B 1 194 ? -6.359 -10.094 1.537 1 89.19 194 SER B C 1
ATOM 4737 O O . SER B 1 194 ? -5.441 -10.609 0.897 1 89.19 194 SER B O 1
ATOM 4739 N N . THR B 1 195 ? -7.176 -10.789 2.293 1 91.44 195 THR B N 1
ATOM 4740 C CA . THR B 1 195 ? -7.035 -12.234 2.408 1 91.44 195 THR B CA 1
ATOM 4741 C C . THR B 1 195 ? -7.391 -12.914 1.09 1 91.44 195 THR B C 1
ATOM 4743 O O . THR B 1 195 ? -6.676 -13.812 0.638 1 91.44 195 THR B O 1
ATOM 4746 N N . PHE B 1 196 ? -8.422 -12.422 0.516 1 93 196 PHE B N 1
ATOM 4747 C CA . PHE B 1 196 ? -8.875 -13.023 -0.733 1 93 196 PHE B CA 1
ATOM 4748 C C . PHE B 1 196 ? -7.883 -12.75 -1.857 1 93 196 PHE B C 1
ATOM 4750 O O . PHE B 1 196 ? -7.359 -13.688 -2.469 1 93 196 PHE B O 1
ATOM 4757 N N . VAL B 1 197 ? -7.582 -11.531 -2.064 1 90.81 197 VAL B N 1
ATOM 4758 C CA . VAL B 1 197 ? -6.703 -11.133 -3.158 1 90.81 197 VAL B CA 1
ATOM 4759 C C . VAL B 1 197 ? -5.285 -11.633 -2.887 1 90.81 197 VAL B C 1
ATOM 4761 O O . VAL B 1 197 ? -4.625 -12.164 -3.781 1 90.81 197 VAL B O 1
ATOM 4764 N N . GLY B 1 198 ? -4.832 -11.469 -1.65 1 88.75 198 GLY B N 1
ATOM 4765 C CA . GLY B 1 198 ? -3.51 -11.953 -1.289 1 88.75 198 GLY B CA 1
ATOM 4766 C C . GLY B 1 198 ? -3.352 -13.453 -1.477 1 88.75 198 GLY B C 1
ATOM 4767 O O . GLY B 1 198 ? -2.32 -13.914 -1.967 1 88.75 198 GLY B O 1
ATOM 4768 N N . GLY B 1 199 ? -4.355 -14.234 -1.119 1 90.19 199 GLY B N 1
ATOM 4769 C CA . GLY B 1 199 ? -4.328 -15.68 -1.3 1 90.19 199 GLY B CA 1
ATOM 4770 C C . GLY B 1 199 ? -4.316 -16.094 -2.758 1 90.19 199 GLY B C 1
ATOM 4771 O O . GLY B 1 199 ? -3.545 -16.984 -3.148 1 90.19 199 GLY B O 1
ATOM 4772 N N . VAL B 1 200 ? -5.098 -15.43 -3.537 1 92.69 200 VAL B N 1
ATOM 4773 C CA . VAL B 1 200 ? -5.188 -15.766 -4.953 1 92.69 200 VAL B CA 1
ATOM 4774 C C . VAL B 1 200 ? -3.877 -15.414 -5.652 1 92.69 200 VAL B C 1
ATOM 4776 O O . VAL B 1 200 ? -3.303 -16.234 -6.363 1 92.69 200 VAL B O 1
ATOM 4779 N N . VAL B 1 201 ? -3.391 -14.273 -5.387 1 90.31 201 VAL B N 1
ATOM 4780 C CA . VAL B 1 201 ? -2.152 -13.828 -6.016 1 90.31 201 VAL B CA 1
ATOM 4781 C C . VAL B 1 201 ? -0.993 -14.711 -5.559 1 90.31 201 VAL B C 1
ATOM 4783 O O . VAL B 1 201 ? -0.145 -15.102 -6.367 1 90.31 201 VAL B O 1
ATOM 4786 N N . GLY B 1 202 ? -0.96 -15.031 -4.277 1 89.81 202 GLY B N 1
ATOM 4787 C CA . GLY B 1 202 ? 0.066 -15.93 -3.775 1 89.81 202 GLY B CA 1
ATOM 4788 C C . GLY B 1 202 ? 0.066 -17.281 -4.469 1 89.81 202 GLY B C 1
ATOM 4789 O O . GLY B 1 202 ? 1.126 -17.797 -4.816 1 89.81 202 GLY B O 1
ATOM 4790 N N . ALA B 1 203 ? -1.097 -17.812 -4.711 1 93.62 203 ALA B N 1
ATOM 4791 C CA . ALA B 1 203 ? -1.223 -19.094 -5.379 1 93.62 203 ALA B CA 1
ATOM 4792 C C . ALA B 1 203 ? -0.81 -19 -6.844 1 93.62 203 ALA B C 1
ATOM 4794 O O . ALA B 1 203 ? -0.173 -19.906 -7.379 1 93.62 203 ALA B O 1
ATOM 4795 N N . ILE B 1 204 ? -1.146 -17.922 -7.465 1 93.56 204 ILE B N 1
ATOM 4796 C CA . ILE B 1 204 ? -0.796 -17.688 -8.867 1 93.56 204 ILE B CA 1
ATOM 4797 C C . ILE B 1 204 ? 0.722 -17.625 -9.008 1 93.56 204 ILE B C 1
ATOM 4799 O O . ILE B 1 204 ? 1.302 -18.297 -9.867 1 93.56 204 ILE B O 1
ATOM 4803 N N . VAL B 1 205 ? 1.343 -16.922 -8.125 1 88.31 205 VAL B N 1
ATOM 4804 C CA . VAL B 1 205 ? 2.787 -16.719 -8.188 1 88.31 205 VAL B CA 1
ATOM 4805 C C . VAL B 1 205 ? 3.508 -18.031 -7.93 1 88.31 205 VAL B C 1
ATOM 4807 O O . VAL B 1 205 ? 4.477 -18.375 -8.617 1 88.31 205 VAL B O 1
ATOM 4810 N N . THR B 1 206 ? 2.992 -18.844 -7.023 1 89.38 206 THR B N 1
ATOM 4811 C CA . THR B 1 206 ? 3.621 -20.109 -6.641 1 89.38 206 THR B CA 1
ATOM 4812 C C . THR B 1 206 ? 3.447 -21.156 -7.734 1 89.38 206 THR B C 1
ATOM 4814 O O . THR B 1 206 ? 4.242 -22.094 -7.84 1 89.38 206 THR B O 1
ATOM 4817 N N . ASN B 1 207 ? 2.439 -20.938 -8.555 1 94.12 207 ASN B N 1
ATOM 4818 C CA . ASN B 1 207 ? 2.135 -21.969 -9.547 1 94.12 207 ASN B CA 1
ATOM 4819 C C . ASN B 1 207 ? 2.34 -21.453 -10.969 1 94.12 207 ASN B C 1
ATOM 4821 O O . ASN B 1 207 ? 1.746 -21.969 -11.914 1 94.12 207 ASN B O 1
ATOM 4825 N N . SER B 1 208 ? 3.162 -20.438 -11.094 1 90.44 208 SER B N 1
ATOM 4826 C CA . SER B 1 208 ? 3.438 -19.859 -12.406 1 90.44 208 SER B CA 1
ATOM 4827 C C . SER B 1 208 ? 4.07 -20.891 -13.336 1 90.44 208 SER B C 1
ATOM 4829 O O . SER B 1 208 ? 3.707 -20.984 -14.516 1 90.44 208 SER B O 1
ATOM 4831 N N . SER B 1 209 ? 4.977 -21.719 -12.852 1 90.5 209 SER B N 1
ATOM 4832 C CA . SER B 1 209 ? 5.707 -22.703 -13.641 1 90.5 209 SER B CA 1
ATOM 4833 C C . SER B 1 209 ? 4.789 -23.844 -14.086 1 90.5 209 SER B C 1
ATOM 4835 O O . SER B 1 209 ? 5.113 -24.578 -15.023 1 90.5 209 SER B O 1
ATOM 4837 N N . ARG B 1 210 ? 3.668 -23.922 -13.414 1 92.19 210 ARG B N 1
ATOM 4838 C CA . ARG B 1 210 ? 2.742 -25 -13.742 1 92.19 210 ARG B CA 1
ATOM 4839 C C . ARG B 1 210 ? 1.709 -24.547 -14.766 1 92.19 210 ARG B C 1
ATOM 4841 O O . ARG B 1 210 ? 0.743 -25.266 -15.039 1 92.19 210 ARG B O 1
ATOM 4848 N N . GLN B 1 211 ? 1.821 -23.406 -15.289 1 91.75 211 GLN B N 1
ATOM 4849 C CA . GLN B 1 211 ? 0.969 -22.844 -16.328 1 91.75 211 GLN B CA 1
ATOM 4850 C C . GLN B 1 211 ? -0.506 -22.953 -15.953 1 91.75 211 GLN B C 1
ATOM 4852 O O . GLN B 1 211 ? -1.325 -23.406 -16.75 1 91.75 211 GLN B O 1
ATOM 4857 N N . TRP B 1 212 ? -0.811 -22.578 -14.719 1 93.56 212 TRP B N 1
ATOM 4858 C CA . TRP B 1 212 ? -2.146 -22.672 -14.141 1 93.56 212 TRP B CA 1
ATOM 4859 C C . TRP B 1 212 ? -3.186 -22.031 -15.055 1 93.56 212 TRP B C 1
ATOM 4861 O O . TRP B 1 212 ? -4.328 -22.5 -15.133 1 93.56 212 TRP B O 1
ATOM 4871 N N . TRP B 1 213 ? -2.822 -20.953 -15.789 1 91.62 213 TRP B N 1
ATOM 4872 C CA . TRP B 1 213 ? -3.752 -20.141 -16.562 1 91.62 213 TRP B CA 1
ATOM 4873 C C . TRP B 1 213 ? -4.285 -20.906 -17.766 1 91.62 213 TRP B C 1
ATOM 4875 O O . TRP B 1 213 ? -5.281 -20.5 -18.375 1 91.62 213 TRP B O 1
ATOM 4885 N N . GLN B 1 214 ? -3.707 -21.984 -18.156 1 91.81 214 GLN B N 1
ATOM 4886 C CA . GLN B 1 214 ? -4.168 -22.812 -19.266 1 91.81 214 GLN B CA 1
ATOM 4887 C C . GLN B 1 214 ? -5.281 -23.75 -18.812 1 91.81 214 GLN B C 1
ATOM 4889 O O . GLN B 1 214 ? -5.961 -24.359 -19.656 1 91.81 214 GLN B O 1
ATOM 4894 N N . HIS B 1 215 ? -5.473 -23.844 -17.578 1 91.44 215 HIS B N 1
ATOM 4895 C CA . HIS B 1 215 ? -6.523 -24.703 -17.047 1 91.44 215 HIS B CA 1
ATOM 4896 C C . HIS B 1 215 ? -7.703 -23.875 -16.547 1 91.44 215 HIS B C 1
ATOM 4898 O O . HIS B 1 215 ? -8.547 -23.438 -17.344 1 91.44 215 HIS B O 1
ATOM 4904 N N . ASN B 1 216 ? -7.719 -23.516 -15.367 1 91.31 216 ASN B N 1
ATOM 4905 C CA . ASN B 1 216 ? -8.711 -22.672 -14.719 1 91.31 216 ASN B CA 1
ATOM 4906 C C . ASN B 1 216 ? -8.242 -22.219 -13.336 1 91.31 216 ASN B C 1
ATOM 4908 O O . ASN B 1 216 ? -7.203 -22.672 -12.852 1 91.31 216 ASN B O 1
ATOM 4912 N N . VAL B 1 217 ? -8.945 -21.359 -12.766 1 92.44 217 VAL B N 1
ATOM 4913 C CA . VAL B 1 217 ? -8.555 -20.797 -11.477 1 92.44 217 VAL B CA 1
ATOM 4914 C C . VAL B 1 217 ? -8.602 -21.875 -10.406 1 92.44 217 VAL B C 1
ATOM 4916 O O . VAL B 1 217 ? -7.727 -21.938 -9.539 1 92.44 217 VAL B O 1
ATOM 4919 N N . SER B 1 218 ? -9.531 -22.828 -10.492 1 94.06 218 SER B N 1
ATOM 4920 C CA . SER B 1 218 ? -9.703 -23.891 -9.492 1 94.06 218 SER B CA 1
ATOM 4921 C C . SER B 1 218 ? -8.531 -24.859 -9.508 1 94.06 218 SER B C 1
ATOM 4923 O O . SER B 1 218 ? -8.359 -25.641 -8.57 1 94.06 218 SER B O 1
ATOM 4925 N N . PHE B 1 219 ? -7.758 -24.812 -10.602 1 94.94 219 PHE B N 1
ATOM 4926 C CA . PHE B 1 219 ? -6.547 -25.625 -10.672 1 94.94 219 PHE B CA 1
ATOM 4927 C C . PHE B 1 219 ? -5.645 -25.359 -9.477 1 94.94 219 PHE B C 1
ATOM 4929 O O . PHE B 1 219 ? -4.996 -26.266 -8.961 1 94.94 219 PHE B O 1
ATOM 4936 N N . LEU B 1 220 ? -5.633 -24.141 -8.969 1 95.19 220 LEU B N 1
ATOM 4937 C CA . LEU B 1 220 ? -4.75 -23.688 -7.898 1 95.19 220 LEU B CA 1
ATOM 4938 C C . LEU B 1 220 ? -5.066 -24.406 -6.59 1 95.19 220 LEU B C 1
ATOM 4940 O O . LEU B 1 220 ? -4.25 -24.406 -5.668 1 95.19 220 LEU B O 1
ATOM 4944 N N . GLY B 1 221 ? -6.273 -25.047 -6.523 1 96 221 GLY B N 1
ATOM 4945 C CA . GLY B 1 221 ? -6.68 -25.766 -5.328 1 96 221 GLY B CA 1
ATOM 4946 C C . GLY B 1 221 ? -6.617 -27.266 -5.492 1 96 221 GLY B C 1
ATOM 4947 O O . GLY B 1 221 ? -7.047 -28.016 -4.605 1 96 221 GLY B O 1
ATOM 4948 N N . THR B 1 222 ? -6.109 -27.75 -6.555 1 96.31 222 THR B N 1
ATOM 4949 C CA . THR B 1 222 ? -6.066 -29.188 -6.828 1 96.31 222 THR B CA 1
ATOM 4950 C C . THR B 1 222 ? -4.75 -29.781 -6.352 1 96.31 222 THR B C 1
ATOM 4952 O O . THR B 1 222 ? -3.824 -29.062 -5.984 1 96.31 222 THR B O 1
ATOM 4955 N N . SER B 1 223 ? -4.684 -31.078 -6.418 1 94.75 223 SER B N 1
ATOM 4956 C CA . SER B 1 223 ? -3.494 -31.797 -5.98 1 94.75 223 SER B CA 1
ATOM 4957 C C . SER B 1 223 ? -2.328 -31.578 -6.938 1 94.75 223 SER B C 1
ATOM 4959 O O . SER B 1 223 ? -1.174 -31.828 -6.59 1 94.75 223 SER B O 1
ATOM 4961 N N . LYS B 1 224 ? -2.592 -31.031 -8.102 1 94.62 224 LYS B N 1
ATOM 4962 C CA . LYS B 1 224 ? -1.551 -30.797 -9.102 1 94.62 224 LYS B CA 1
ATOM 4963 C C . LYS B 1 224 ? -0.864 -29.453 -8.883 1 94.62 224 LYS B C 1
ATOM 4965 O O . LYS B 1 224 ? 0.205 -29.203 -9.438 1 94.62 224 LYS B O 1
ATOM 4970 N N . ALA B 1 225 ? -1.46 -28.641 -8.117 1 95.5 225 ALA B N 1
ATOM 4971 C CA . ALA B 1 225 ? -0.892 -27.312 -7.836 1 95.5 225 ALA B CA 1
ATOM 4972 C C . ALA B 1 225 ? 0.057 -27.375 -6.641 1 95.5 225 ALA B C 1
ATOM 4974 O O . ALA B 1 225 ? -0.092 -28.234 -5.762 1 95.5 225 ALA B O 1
ATOM 4975 N N . LEU B 1 226 ? 1.023 -26.547 -6.656 1 93.81 226 LEU B N 1
ATOM 4976 C CA . LEU B 1 226 ? 1.933 -26.422 -5.523 1 93.81 226 LEU B CA 1
ATOM 4977 C C . LEU B 1 226 ? 1.252 -25.719 -4.355 1 93.81 226 LEU B C 1
ATOM 4979 O O . LEU B 1 226 ? 0.671 -24.641 -4.527 1 93.81 226 LEU B O 1
ATOM 4983 N N . ASN B 1 227 ? 1.257 -26.328 -3.111 1 91.62 227 ASN B N 1
ATOM 4984 C CA . ASN B 1 227 ? 0.706 -25.766 -1.883 1 91.62 227 ASN B CA 1
ATOM 4985 C C . ASN B 1 227 ? -0.77 -25.422 -2.041 1 91.62 227 ASN B C 1
ATOM 4987 O O . ASN B 1 227 ? -1.192 -24.312 -1.67 1 91.62 227 ASN B O 1
ATOM 4991 N N . ALA B 1 228 ? -1.483 -26.344 -2.627 1 95.12 228 ALA B N 1
ATOM 4992 C CA . ALA B 1 228 ? -2.9 -26.156 -2.924 1 95.12 228 ALA B CA 1
ATOM 4993 C C . ALA B 1 228 ? -3.697 -25.891 -1.651 1 95.12 228 ALA B C 1
ATOM 4995 O O . ALA B 1 228 ? -4.684 -25.141 -1.678 1 95.12 228 ALA B O 1
ATOM 4996 N N . TRP B 1 229 ? -3.24 -26.438 -0.594 1 92.06 229 TRP B N 1
ATOM 4997 C CA . TRP B 1 229 ? -3.963 -26.297 0.665 1 92.06 229 TRP B CA 1
ATOM 4998 C C . TRP B 1 229 ? -3.979 -24.844 1.118 1 92.06 229 TRP B C 1
ATOM 5000 O O . TRP B 1 229 ? -4.953 -24.391 1.724 1 92.06 229 TRP B O 1
ATOM 5010 N N . GLN B 1 230 ? -2.98 -24.031 0.907 1 90.06 230 GLN B N 1
ATOM 5011 C CA . GLN B 1 230 ? -2.934 -22.625 1.271 1 90.06 230 GLN B CA 1
ATOM 5012 C C . GLN B 1 230 ? -3.99 -21.828 0.513 1 90.06 230 GLN B C 1
ATOM 5014 O O . GLN B 1 230 ? -4.656 -20.969 1.09 1 90.06 230 GLN B O 1
ATOM 5019 N N . PHE B 1 231 ? -4.035 -22.125 -0.766 1 93.94 231 PHE B N 1
ATOM 5020 C CA . PHE B 1 231 ? -5.043 -21.469 -1.59 1 93.94 231 PHE B CA 1
ATOM 5021 C C . PHE B 1 231 ? -6.445 -21.781 -1.086 1 93.94 231 PHE B C 1
ATOM 5023 O O . PHE B 1 231 ? -7.246 -20.875 -0.862 1 93.94 231 PHE B O 1
ATOM 5030 N N . ASN B 1 232 ? -6.719 -23.031 -0.862 1 95.62 232 ASN B N 1
ATOM 5031 C CA . ASN B 1 232 ? -8.023 -23.484 -0.4 1 95.62 232 ASN B CA 1
ATOM 5032 C C . ASN B 1 232 ? -8.375 -22.891 0.958 1 95.62 232 ASN B C 1
ATOM 5034 O O . ASN B 1 232 ? -9.508 -22.438 1.169 1 95.62 232 ASN B O 1
ATOM 5038 N N . LEU B 1 233 ? -7.438 -22.844 1.778 1 92.81 233 LEU B N 1
ATOM 5039 C CA . LEU B 1 233 ? -7.664 -22.297 3.111 1 92.81 233 LEU B CA 1
ATOM 5040 C C . LEU B 1 233 ? -7.961 -20.797 3.041 1 92.81 233 LEU B C 1
ATOM 5042 O O . LEU B 1 233 ? -8.852 -20.312 3.736 1 92.81 233 LEU B O 1
ATOM 5046 N N . THR B 1 234 ? -7.238 -20.047 2.225 1 93.44 234 THR B N 1
ATOM 5047 C CA . THR B 1 234 ? -7.453 -18.609 2.121 1 93.44 234 THR B CA 1
ATOM 5048 C C . THR B 1 234 ? -8.844 -18.312 1.56 1 93.44 234 THR B C 1
ATOM 5050 O O . THR B 1 234 ? -9.508 -17.375 2 1 93.44 234 THR B O 1
ATOM 5053 N N . ILE B 1 235 ? -9.258 -19.109 0.594 1 95.19 235 ILE B N 1
ATOM 5054 C CA . ILE B 1 235 ? -10.594 -18.938 0.044 1 95.19 235 ILE B CA 1
ATOM 5055 C C . ILE B 1 235 ? -11.641 -19.219 1.122 1 95.19 235 ILE B C 1
ATOM 5057 O O . ILE B 1 235 ? -12.602 -18.453 1.278 1 95.19 235 ILE B O 1
ATOM 5061 N N . ALA B 1 236 ? -11.414 -20.25 1.868 1 95.62 236 ALA B N 1
ATOM 5062 C CA . ALA B 1 236 ? -12.344 -20.625 2.936 1 95.62 236 ALA B CA 1
ATOM 5063 C C . ALA B 1 236 ? -12.414 -19.531 3.998 1 95.62 236 ALA B C 1
ATOM 5065 O O . ALA B 1 236 ? -13.508 -19.141 4.422 1 95.62 236 ALA B O 1
ATOM 5066 N N . VAL B 1 237 ? -11.312 -19.016 4.391 1 93.81 237 VAL B N 1
ATOM 5067 C CA . VAL B 1 237 ? -11.258 -17.984 5.418 1 93.81 237 VAL B CA 1
ATOM 5068 C C . VAL B 1 237 ? -11.891 -16.703 4.887 1 93.81 237 VAL B C 1
ATOM 5070 O O . VAL B 1 237 ? -12.586 -15.992 5.617 1 93.81 237 VAL B O 1
ATOM 5073 N N . SER B 1 238 ? -11.625 -16.406 3.631 1 95.12 238 SER B N 1
ATOM 5074 C CA . SER B 1 238 ? -12.266 -15.25 3.016 1 95.12 238 SER B CA 1
ATOM 5075 C C . SER B 1 238 ? -13.789 -15.375 3.047 1 95.12 238 SER B C 1
ATOM 5077 O O . SER B 1 238 ? -14.492 -14.406 3.314 1 95.12 238 SER B O 1
ATOM 5079 N N . ALA B 1 239 ? -14.242 -16.562 2.807 1 95.88 239 ALA B N 1
ATOM 5080 C CA . ALA B 1 239 ? -15.688 -16.797 2.854 1 95.88 239 ALA B CA 1
ATOM 5081 C C . ALA B 1 239 ? -16.234 -16.594 4.262 1 95.88 239 ALA B C 1
ATOM 5083 O O . ALA B 1 239 ? -17.312 -16.016 4.438 1 95.88 239 ALA B O 1
ATOM 5084 N N . LEU B 1 240 ? -15.492 -16.984 5.199 1 93.75 240 LEU B N 1
ATOM 5085 C CA . LEU B 1 240 ? -15.906 -16.797 6.586 1 93.75 240 LEU B CA 1
ATOM 5086 C C . LEU B 1 240 ? -15.898 -15.32 6.961 1 93.75 240 LEU B C 1
ATOM 5088 O O . LEU B 1 240 ? -16.781 -14.859 7.691 1 93.75 240 LEU B O 1
ATOM 5092 N N . LEU B 1 241 ? -14.922 -14.656 6.469 1 93.38 241 LEU B N 1
ATOM 5093 C CA . LEU B 1 241 ? -14.883 -13.219 6.688 1 93.38 241 LEU B CA 1
ATOM 5094 C C . LEU B 1 241 ? -16.078 -12.539 6.016 1 93.38 241 LEU B C 1
ATOM 5096 O O . LEU B 1 241 ? -16.641 -11.578 6.559 1 93.38 241 LEU B O 1
ATOM 5100 N N . TRP B 1 242 ? -16.344 -13.055 4.848 1 94.56 242 TRP B N 1
ATOM 5101 C CA . TRP B 1 242 ? -17.547 -12.586 4.164 1 94.56 242 TRP B CA 1
ATOM 5102 C C . TRP B 1 242 ? -18.781 -12.797 5.023 1 94.56 242 TRP B C 1
ATOM 5104 O O . TRP B 1 242 ? -19.578 -11.875 5.219 1 94.56 242 TRP B O 1
ATOM 5114 N N . ILE B 1 243 ? -18.953 -13.883 5.633 1 92.75 243 ILE B N 1
ATOM 5115 C CA . ILE B 1 243 ? -20.078 -14.188 6.504 1 92.75 243 ILE B CA 1
ATOM 5116 C C . ILE B 1 243 ? -20.078 -13.25 7.707 1 92.75 243 ILE B C 1
ATOM 5118 O O . ILE B 1 243 ? -21.125 -12.711 8.086 1 92.75 243 ILE B O 1
ATOM 5122 N N . ALA B 1 244 ? -18.953 -13.055 8.234 1 88.5 244 ALA B N 1
ATOM 5123 C CA . ALA B 1 244 ? -18.812 -12.141 9.367 1 88.5 244 ALA B CA 1
ATOM 5124 C C . ALA B 1 244 ? -19.234 -10.727 8.984 1 88.5 244 ALA B C 1
ATOM 5126 O O . ALA B 1 244 ? -19.891 -10.039 9.766 1 88.5 244 ALA B O 1
ATOM 5127 N N . LEU B 1 245 ? -18.844 -10.344 7.855 1 89.62 245 LEU B N 1
ATOM 5128 C CA . LEU B 1 245 ? -19.203 -9.016 7.371 1 89.62 245 LEU B CA 1
ATOM 5129 C C . LEU B 1 245 ? -20.703 -8.867 7.23 1 89.62 245 LEU B C 1
ATOM 5131 O O . LEU B 1 245 ? -21.266 -7.832 7.598 1 89.62 245 LEU B O 1
ATOM 5135 N N . VAL B 1 246 ? -21.312 -9.875 6.691 1 90.5 246 VAL B N 1
ATOM 5136 C CA . VAL B 1 246 ? -22.766 -9.859 6.551 1 90.5 246 VAL B CA 1
ATOM 5137 C C . VAL B 1 246 ? -23.422 -9.719 7.922 1 90.5 246 VAL B C 1
ATOM 5139 O O . VAL B 1 246 ? -24.328 -8.906 8.102 1 90.5 246 VAL B O 1
ATOM 5142 N N . ASP B 1 247 ? -22.906 -10.406 8.852 1 85.06 247 ASP B N 1
ATOM 5143 C CA . ASP B 1 247 ? -23.438 -10.328 10.211 1 85.06 247 ASP B CA 1
ATOM 5144 C C . ASP B 1 247 ? -23.234 -8.945 10.812 1 85.06 247 ASP B C 1
ATOM 5146 O O . ASP B 1 247 ? -24.141 -8.383 11.43 1 85.06 247 ASP B O 1
ATOM 5150 N N . TYR B 1 248 ? -22.109 -8.414 10.617 1 81.62 248 TYR B N 1
ATOM 5151 C CA . TYR B 1 248 ? -21.734 -7.121 11.18 1 81.62 248 TYR B CA 1
ATOM 5152 C C . TYR B 1 248 ? -22.609 -6.008 10.594 1 81.62 248 TYR B C 1
ATOM 5154 O O . TYR B 1 248 ? -22.938 -5.043 11.281 1 81.62 248 TYR B O 1
ATOM 5162 N N . LEU B 1 249 ? -23.016 -6.18 9.422 1 84.19 249 LEU B N 1
ATOM 5163 C CA . LEU B 1 249 ? -23.766 -5.137 8.734 1 84.19 249 LEU B CA 1
ATOM 5164 C C . LEU B 1 249 ? -25.266 -5.301 8.969 1 84.19 249 LEU B C 1
ATOM 5166 O O . LEU B 1 249 ? -25.969 -4.316 9.234 1 84.19 249 LEU B O 1
ATOM 5170 N N . PHE B 1 250 ? -25.719 -6.52 9.023 1 86.06 250 PHE B N 1
ATOM 5171 C CA . PHE B 1 250 ? -27.172 -6.727 8.961 1 86.06 250 PHE B CA 1
ATOM 5172 C C . PHE B 1 250 ? -27.75 -6.855 10.359 1 86.06 250 PHE B C 1
ATOM 5174 O O . PHE B 1 250 ? -28.922 -6.543 10.578 1 86.06 250 PHE B O 1
ATOM 5181 N N . VAL B 1 251 ? -27.016 -7.23 11.258 1 80.12 251 VAL B N 1
ATOM 5182 C CA . VAL B 1 251 ? -27.578 -7.438 12.594 1 80.12 251 VAL B CA 1
ATOM 5183 C C . VAL B 1 251 ? -28.047 -6.102 13.164 1 80.12 251 VAL B C 1
ATOM 5185 O O . VAL B 1 251 ? -29.203 -5.969 13.578 1 80.12 251 VAL B O 1
ATOM 5188 N N . PRO B 1 252 ? -27.172 -5.117 13.164 1 76.31 252 PRO B N 1
ATOM 5189 C CA . PRO B 1 252 ? -27.688 -3.838 13.656 1 76.31 252 PRO B CA 1
ATOM 5190 C C . PRO B 1 252 ? -28.75 -3.242 12.75 1 76.31 252 PRO B C 1
ATOM 5192 O O . PRO B 1 252 ? -29.672 -2.576 13.227 1 76.31 252 PRO B O 1
ATOM 5195 N N . LEU B 1 253 ? -28.672 -3.434 11.531 1 80.12 253 LEU B N 1
ATOM 5196 C CA . LEU B 1 253 ? -29.641 -2.912 10.578 1 80.12 253 LEU B CA 1
ATOM 5197 C C . LEU B 1 253 ? -31.016 -3.543 10.797 1 80.12 253 LEU B C 1
ATOM 5199 O O . LEU B 1 253 ? -32.031 -2.854 10.75 1 80.12 253 LEU B O 1
ATOM 5203 N N . MET B 1 254 ? -31.016 -4.785 11.086 1 81.25 254 MET B N 1
ATOM 5204 C CA . MET B 1 254 ? -32.25 -5.527 11.258 1 81.25 254 MET B CA 1
ATOM 5205 C C . MET B 1 254 ? -32.875 -5.258 12.625 1 81.25 254 MET B C 1
ATOM 5207 O O . MET B 1 254 ? -34.062 -5.52 12.852 1 81.25 254 MET B O 1
ATOM 5211 N N . ALA B 1 255 ? -32.031 -4.75 13.492 1 75.75 255 ALA B N 1
ATOM 5212 C CA . ALA B 1 255 ? -32.562 -4.359 14.789 1 75.75 255 ALA B CA 1
ATOM 5213 C C . ALA B 1 255 ? -33.562 -3.219 14.641 1 75.75 255 ALA B C 1
ATOM 5215 O O . ALA B 1 255 ? -34.531 -3.123 15.406 1 75.75 255 ALA B O 1
ATOM 5216 N N . HIS B 1 256 ? -33.406 -2.436 13.625 1 75.81 256 HIS B N 1
ATOM 5217 C CA . HIS B 1 256 ? -34.25 -1.284 13.406 1 75.81 256 HIS B CA 1
ATOM 5218 C C . HIS B 1 256 ? -35.312 -1.586 12.352 1 75.81 256 HIS B C 1
ATOM 5220 O O . HIS B 1 256 ? -36.344 -0.917 12.305 1 75.81 256 HIS B O 1
ATOM 5226 N N . ARG B 1 257 ? -35.031 -2.574 11.57 1 80.44 257 ARG B N 1
ATOM 5227 C CA . ARG B 1 257 ? -35.906 -2.957 10.484 1 80.44 257 ARG B CA 1
ATOM 5228 C C . ARG B 1 257 ? -36.188 -4.457 10.492 1 80.44 257 ARG B C 1
ATOM 5230 O O . ARG B 1 257 ? -35.969 -5.137 9.484 1 80.44 257 ARG B O 1
ATOM 5237 N N . LYS B 1 258 ? -36.688 -4.961 11.578 1 76.62 258 LYS B N 1
ATOM 5238 C CA . LYS B 1 258 ? -36.781 -6.391 11.859 1 76.62 258 LYS B CA 1
ATOM 5239 C C . LYS B 1 258 ? -37.688 -7.086 10.852 1 76.62 258 LYS B C 1
ATOM 5241 O O . LYS B 1 258 ? -37.469 -8.242 10.492 1 76.62 258 LYS B O 1
ATOM 5246 N N . THR B 1 259 ? -38.625 -6.32 10.297 1 82.06 259 THR B N 1
ATOM 5247 C CA . THR B 1 259 ? -39.625 -7.004 9.484 1 82.06 259 THR B CA 1
ATOM 5248 C C . THR B 1 259 ? -39.438 -6.656 8.016 1 82.06 259 THR B C 1
ATOM 5250 O O . THR B 1 259 ? -40.312 -6.938 7.195 1 82.06 259 THR B O 1
ATOM 5253 N N . ASP B 1 260 ? -38.375 -6.129 7.695 1 88.81 260 ASP B N 1
ATOM 5254 C CA . ASP B 1 260 ? -38.125 -5.793 6.293 1 88.81 260 ASP B CA 1
ATOM 5255 C C . ASP B 1 260 ? -37.719 -7.027 5.496 1 88.81 260 ASP B C 1
ATOM 5257 O O . ASP B 1 260 ? -36.562 -7.457 5.57 1 88.81 260 ASP B O 1
ATOM 5261 N N . TRP B 1 261 ? -38.656 -7.637 4.758 1 91.5 261 TRP B N 1
ATOM 5262 C CA . TRP B 1 261 ? -38.438 -8.883 4.039 1 91.5 261 TRP B CA 1
ATOM 5263 C C . TRP B 1 261 ? -37.375 -8.695 2.967 1 91.5 261 TRP B C 1
ATOM 5265 O O . TRP B 1 261 ? -36.656 -9.648 2.598 1 91.5 261 TRP B O 1
ATOM 5275 N N . ARG B 1 262 ? -37.25 -7.477 2.441 1 92.5 262 ARG B N 1
ATOM 5276 C CA . ARG B 1 262 ? -36.25 -7.199 1.416 1 92.5 262 ARG B CA 1
ATOM 5277 C C . ARG B 1 262 ? -34.844 -7.371 1.967 1 92.5 262 ARG B C 1
ATOM 5279 O O . ARG B 1 262 ? -34.031 -8.078 1.374 1 92.5 262 ARG B O 1
ATOM 5286 N N . LEU B 1 263 ? -34.656 -6.871 3.111 1 91.06 263 LEU B N 1
ATOM 5287 C CA . LEU B 1 263 ? -33.344 -6.941 3.74 1 91.06 263 LEU B CA 1
ATOM 5288 C C . LEU B 1 263 ? -33.031 -8.352 4.242 1 91.06 263 LEU B C 1
ATOM 5290 O O . LEU B 1 263 ? -31.906 -8.812 4.188 1 91.06 263 LEU B O 1
ATOM 5294 N N . ILE B 1 264 ? -34.094 -8.961 4.699 1 93.81 264 ILE B N 1
ATOM 5295 C CA . ILE B 1 264 ? -33.906 -10.336 5.156 1 93.81 264 ILE B CA 1
ATOM 5296 C C . ILE B 1 264 ? -33.531 -11.227 3.982 1 93.81 264 ILE B C 1
ATOM 5298 O O . ILE B 1 264 ? -32.594 -12.047 4.102 1 93.81 264 ILE B O 1
ATOM 5302 N N . THR B 1 265 ? -34.188 -11.07 2.902 1 95 265 THR B N 1
ATOM 5303 C CA . THR B 1 265 ? -33.906 -11.844 1.71 1 95 265 THR B CA 1
ATOM 5304 C C . THR B 1 265 ? -32.469 -11.578 1.24 1 95 265 THR B C 1
ATOM 5306 O O . THR B 1 265 ? -31.734 -12.508 0.897 1 95 265 THR B O 1
ATOM 5309 N N . MET B 1 266 ? -32.094 -10.375 1.202 1 94.19 266 MET B N 1
ATOM 5310 C CA . MET B 1 266 ? -30.734 -10 0.796 1 94.19 266 MET B CA 1
ATOM 5311 C C . MET B 1 266 ? -29.703 -10.625 1.724 1 94.19 266 MET B C 1
ATOM 5313 O O . MET B 1 266 ? -28.672 -11.148 1.263 1 94.19 266 MET B O 1
ATOM 5317 N N . ARG B 1 267 ? -29.969 -10.539 2.984 1 93.5 267 ARG B N 1
ATOM 5318 C CA . ARG B 1 267 ? -29.078 -11.133 3.967 1 93.5 267 ARG B CA 1
ATOM 5319 C C . ARG B 1 267 ? -28.906 -12.633 3.721 1 93.5 267 ARG B C 1
ATOM 5321 O O . ARG B 1 267 ? -27.797 -13.148 3.742 1 93.5 267 ARG B O 1
ATOM 5328 N N . ILE B 1 268 ? -29.984 -13.281 3.484 1 95.19 268 ILE B N 1
ATOM 5329 C CA . ILE B 1 268 ? -29.969 -14.719 3.256 1 95.19 268 ILE B CA 1
ATOM 5330 C C . ILE B 1 268 ? -29.203 -15.031 1.978 1 95.19 268 ILE B C 1
ATOM 5332 O O . ILE B 1 268 ? -28.344 -15.922 1.963 1 95.19 268 ILE B O 1
ATOM 5336 N N . MET B 1 269 ? -29.422 -14.312 0.973 1 96.62 269 MET B N 1
ATOM 5337 C CA . MET B 1 269 ? -28.75 -14.539 -0.302 1 96.62 269 MET B CA 1
ATOM 5338 C C . MET B 1 269 ? -27.25 -14.312 -0.175 1 96.62 269 MET B C 1
ATOM 5340 O O . MET B 1 269 ? -26.453 -15.094 -0.694 1 96.62 269 MET B O 1
ATOM 5344 N N . LEU B 1 270 ? -26.906 -13.25 0.491 1 96.06 270 LEU B N 1
ATOM 5345 C CA . LEU B 1 270 ? -25.5 -12.953 0.707 1 96.06 270 LEU B CA 1
ATOM 5346 C C . LEU B 1 270 ? -24.828 -14.062 1.514 1 96.06 270 LEU B C 1
ATOM 5348 O O . LEU B 1 270 ? -23.703 -14.484 1.192 1 96.06 270 LEU B O 1
ATOM 5352 N N . THR B 1 271 ? -25.547 -14.547 2.512 1 95.75 271 THR B N 1
ATOM 5353 C CA . THR B 1 271 ? -25 -15.602 3.359 1 95.75 271 THR B CA 1
ATOM 5354 C C . THR B 1 271 ? -24.859 -16.906 2.576 1 95.75 271 THR B C 1
ATOM 5356 O O . THR B 1 271 ? -23.828 -17.578 2.684 1 95.75 271 THR B O 1
ATOM 5359 N N . VAL B 1 272 ? -25.812 -17.203 1.803 1 96.94 272 VAL B N 1
ATOM 5360 C CA . VAL B 1 272 ? -25.766 -18.422 1 1 96.94 272 VAL B CA 1
ATOM 5361 C C . VAL B 1 272 ? -24.625 -18.344 -0.005 1 96.94 272 VAL B C 1
ATOM 5363 O O . VAL B 1 272 ? -23.891 -19.312 -0.21 1 96.94 272 VAL B O 1
ATOM 5366 N N . ALA B 1 273 ? -24.484 -17.234 -0.635 1 96.81 273 ALA B N 1
ATOM 5367 C CA . ALA B 1 273 ? -23.359 -17.016 -1.558 1 96.81 273 ALA B CA 1
ATOM 5368 C C . ALA B 1 273 ? -22.031 -17.188 -0.847 1 96.81 273 ALA B C 1
ATOM 5370 O O . ALA B 1 273 ? -21.094 -17.797 -1.389 1 96.81 273 ALA B O 1
ATOM 5371 N N . ALA B 1 274 ? -21.922 -16.641 0.354 1 96.44 274 ALA B N 1
ATOM 5372 C CA . ALA B 1 274 ? -20.688 -16.781 1.13 1 96.44 274 ALA B CA 1
ATOM 5373 C C . ALA B 1 274 ? -20.422 -18.25 1.479 1 96.44 274 ALA B C 1
ATOM 5375 O O . ALA B 1 274 ? -19.281 -18.703 1.436 1 96.44 274 ALA B O 1
ATOM 5376 N N . VAL B 1 275 ? -21.453 -18.984 1.811 1 97.12 275 VAL B N 1
ATOM 5377 C CA . VAL B 1 275 ? -21.328 -20.406 2.119 1 97.12 275 VAL B CA 1
ATOM 5378 C C . VAL B 1 275 ? -20.906 -21.172 0.868 1 97.12 275 VAL B C 1
ATOM 5380 O O . VAL B 1 275 ? -20.109 -22.109 0.95 1 97.12 275 VAL B O 1
ATOM 5383 N N . ALA B 1 276 ? -21.484 -20.766 -0.206 1 97.62 276 ALA B N 1
ATOM 5384 C CA . ALA B 1 276 ? -21.062 -21.375 -1.464 1 97.62 276 ALA B CA 1
ATOM 5385 C C . ALA B 1 276 ? -19.562 -21.141 -1.707 1 97.62 276 ALA B C 1
ATOM 5387 O O . ALA B 1 276 ? -18.844 -22.047 -2.123 1 97.62 276 ALA B O 1
ATOM 5388 N N . LEU B 1 277 ? -19.078 -19.922 -1.524 1 96.81 277 LEU B N 1
ATOM 5389 C CA . LEU B 1 277 ? -17.656 -19.656 -1.646 1 96.81 277 LEU B CA 1
ATOM 5390 C C . LEU B 1 277 ? -16.844 -20.5 -0.662 1 96.81 277 LEU B C 1
ATOM 5392 O O . LEU B 1 277 ? -15.75 -20.953 -0.987 1 96.81 277 LEU B O 1
ATOM 5396 N N . LEU B 1 278 ? -17.391 -20.641 0.591 1 97.12 278 LEU B N 1
ATOM 5397 C CA . LEU B 1 278 ? -16.766 -21.516 1.576 1 97.12 278 LEU B CA 1
ATOM 5398 C C . LEU B 1 278 ? -16.625 -22.938 1.034 1 97.12 278 LEU B C 1
ATOM 5400 O O . LEU B 1 278 ? -15.578 -23.562 1.206 1 97.12 278 LEU B O 1
ATOM 5404 N N . GLY B 1 279 ? -17.641 -23.422 0.397 1 97.44 279 GLY B N 1
ATOM 5405 C CA . GLY B 1 279 ? -17.578 -24.719 -0.238 1 97.44 279 GLY B CA 1
ATOM 5406 C C . GLY B 1 279 ? -16.516 -24.812 -1.314 1 97.44 279 GLY B C 1
ATOM 5407 O O . GLY B 1 279 ? -15.789 -25.812 -1.389 1 97.44 279 GLY B O 1
ATOM 5408 N N . VAL B 1 280 ? -16.422 -23.766 -2.107 1 95.69 280 VAL B N 1
ATOM 5409 C CA . VAL B 1 280 ? -15.391 -23.719 -3.148 1 95.69 280 VAL B CA 1
ATOM 5410 C C . VAL B 1 280 ? -14.008 -23.844 -2.518 1 95.69 280 VAL B C 1
ATOM 5412 O O . VAL B 1 280 ? -13.125 -24.516 -3.057 1 95.69 280 VAL B O 1
ATOM 5415 N N . GLY B 1 281 ? -13.812 -23.188 -1.388 1 95.88 281 GLY B N 1
ATOM 5416 C CA . GLY B 1 281 ? -12.539 -23.234 -0.688 1 95.88 281 GLY B CA 1
ATOM 5417 C C . GLY B 1 281 ? -12.297 -24.562 0.004 1 95.88 281 GLY B C 1
ATOM 5418 O O . GLY B 1 281 ? -11.172 -25.062 0.016 1 95.88 281 GLY B O 1
ATOM 5419 N N . LEU B 1 282 ? -13.305 -25.234 0.524 1 96.06 282 LEU B N 1
ATOM 5420 C CA . LEU B 1 282 ? -13.18 -26.438 1.324 1 96.06 282 LEU B CA 1
ATOM 5421 C C . LEU B 1 282 ? -13.078 -27.672 0.431 1 96.06 282 LEU B C 1
ATOM 5423 O O . LEU B 1 282 ? -12.461 -28.672 0.81 1 96.06 282 LEU B O 1
ATOM 5427 N N . PHE B 1 283 ? -13.711 -27.641 -0.747 1 96.94 283 PHE B N 1
ATOM 5428 C CA . PHE B 1 283 ? -13.711 -28.766 -1.66 1 96.94 283 PHE B CA 1
ATOM 5429 C C . PHE B 1 283 ? -12.742 -28.547 -2.811 1 96.94 283 PHE B C 1
ATOM 5431 O O . PHE B 1 283 ? -13.031 -27.781 -3.732 1 96.94 283 PHE B O 1
ATOM 5438 N N . PRO B 1 284 ? -11.586 -29.25 -2.715 1 95.06 284 PRO B N 1
ATOM 5439 C CA . PRO B 1 284 ? -10.664 -29.125 -3.846 1 95.06 284 PRO B CA 1
ATOM 5440 C C . PRO B 1 284 ? -11.258 -29.672 -5.148 1 95.06 284 PRO B C 1
ATOM 5442 O O . PRO B 1 284 ? -12.07 -30.594 -5.125 1 95.06 284 PRO B O 1
ATOM 5445 N N . ASN B 1 285 ? -10.914 -29.078 -6.25 1 93.94 285 ASN B N 1
ATOM 5446 C CA . ASN B 1 285 ? -11.43 -29.484 -7.551 1 93.94 285 ASN B CA 1
ATOM 5447 C C . ASN B 1 285 ? -10.711 -30.719 -8.078 1 93.94 285 ASN B C 1
ATOM 5449 O O . ASN B 1 285 ? -10.281 -30.75 -9.234 1 93.94 285 ASN B O 1
ATOM 5453 N N . ASN B 1 286 ? -10.531 -31.656 -7.23 1 94.25 286 ASN B N 1
ATOM 5454 C CA . ASN B 1 286 ? -9.969 -32.938 -7.621 1 94.25 286 ASN B CA 1
ATOM 5455 C C . ASN B 1 286 ? -11.039 -33.875 -8.18 1 94.25 286 ASN B C 1
ATOM 5457 O O . ASN B 1 286 ? -12.227 -33.656 -7.957 1 94.25 286 ASN B O 1
ATOM 5461 N N . ARG B 1 287 ? -10.633 -34.938 -8.805 1 91.88 287 ARG B N 1
ATOM 5462 C CA . ARG B 1 287 ? -11.547 -35.844 -9.469 1 91.88 287 ARG B CA 1
ATOM 5463 C C . ARG B 1 287 ? -12.453 -36.562 -8.461 1 91.88 287 ARG B C 1
ATOM 5465 O O . ARG B 1 287 ? -12.102 -36.688 -7.285 1 91.88 287 ARG B O 1
ATOM 5472 N N . GLY B 1 288 ? -13.703 -36.938 -8.898 1 94.62 288 GLY B N 1
ATOM 5473 C CA . GLY B 1 288 ? -14.625 -37.688 -8.055 1 94.62 288 GLY B CA 1
ATOM 5474 C C . GLY B 1 288 ? -15.641 -36.781 -7.355 1 94.62 288 GLY B C 1
ATOM 5475 O O . GLY B 1 288 ? -16.172 -35.844 -7.961 1 94.62 288 GLY B O 1
ATOM 5476 N N . ILE B 1 289 ? -15.945 -37.094 -6.172 1 94.81 289 ILE B N 1
ATOM 5477 C CA . ILE B 1 289 ? -16.969 -36.375 -5.41 1 94.81 289 ILE B CA 1
ATOM 5478 C C . ILE B 1 289 ? -16.531 -34.969 -5.117 1 94.81 289 ILE B C 1
ATOM 5480 O O . ILE B 1 289 ? -17.344 -34.031 -5.074 1 94.81 289 ILE B O 1
ATOM 5484 N N . TRP B 1 290 ? -15.25 -34.75 -4.977 1 94.19 290 TRP B N 1
ATOM 5485 C CA . TRP B 1 290 ? -14.711 -33.438 -4.688 1 94.19 290 TRP B CA 1
ATOM 5486 C C . TRP B 1 290 ? -14.938 -32.469 -5.855 1 94.19 290 TRP B C 1
ATOM 5488 O O . TRP B 1 290 ? -15.25 -31.297 -5.652 1 94.19 290 TRP B O 1
ATOM 5498 N N . HIS B 1 291 ? -14.852 -33.062 -7 1 94.5 291 HIS B N 1
ATOM 5499 C CA . HIS B 1 291 ? -15.109 -32.25 -8.188 1 94.5 291 HIS B CA 1
ATOM 5500 C C . HIS B 1 291 ? -16.562 -31.797 -8.25 1 94.5 291 HIS B C 1
ATOM 5502 O O . HIS B 1 291 ? -16.859 -30.641 -8.539 1 94.5 291 HIS B O 1
ATOM 5508 N N . VAL B 1 292 ? -17.422 -32.719 -7.922 1 95.56 292 VAL B N 1
ATOM 5509 C CA . VAL B 1 292 ? -18.844 -32.438 -7.984 1 95.56 292 VAL B CA 1
ATOM 5510 C C . VAL B 1 292 ? -19.219 -31.391 -6.945 1 95.56 292 VAL B C 1
ATOM 5512 O O . VAL B 1 292 ? -19.906 -30.406 -7.258 1 95.56 292 VAL B O 1
ATOM 5515 N N . LEU B 1 293 ? -18.719 -31.562 -5.812 1 96.56 293 LEU B N 1
ATOM 5516 C CA . LEU B 1 293 ? -19.031 -30.641 -4.734 1 96.56 293 LEU B CA 1
ATOM 5517 C C . LEU B 1 293 ? -18.469 -29.25 -5.039 1 96.56 293 LEU B C 1
ATOM 5519 O O . LEU B 1 293 ? -19.141 -28.234 -4.816 1 96.56 293 LEU B O 1
ATOM 5523 N N . HIS B 1 294 ? -17.281 -29.234 -5.504 1 96.06 294 HIS B N 1
ATOM 5524 C CA . HIS B 1 294 ? -16.641 -27.984 -5.863 1 96.06 294 HIS B CA 1
ATOM 5525 C C . HIS B 1 294 ? -17.438 -27.25 -6.953 1 96.06 294 HIS B C 1
ATOM 5527 O O . HIS B 1 294 ? -17.75 -26.078 -6.812 1 96.06 294 HIS B O 1
ATOM 5533 N N . THR B 1 295 ? -17.797 -27.969 -7.949 1 93.81 295 THR B N 1
ATOM 5534 C CA . THR B 1 295 ? -18.484 -27.391 -9.094 1 93.81 295 THR B CA 1
ATOM 5535 C C . THR B 1 295 ? -19.891 -26.938 -8.695 1 93.81 295 THR B C 1
ATOM 5537 O O . THR B 1 295 ? -20.344 -25.875 -9.133 1 93.81 295 THR B O 1
ATOM 5540 N N . GLN B 1 296 ? -20.5 -27.672 -7.91 1 95.5 296 GLN B N 1
ATOM 5541 C CA . GLN B 1 296 ? -21.828 -27.281 -7.438 1 95.5 296 GLN B CA 1
ATOM 5542 C C . GLN B 1 296 ? -21.766 -26.016 -6.582 1 95.5 296 GLN B C 1
ATOM 5544 O O . GLN B 1 296 ? -22.609 -25.141 -6.707 1 95.5 296 GLN B O 1
ATOM 5549 N N . SER B 1 297 ? -20.828 -25.984 -5.77 1 96.56 297 SER B N 1
ATOM 5550 C CA . SER B 1 297 ? -20.625 -24.781 -4.957 1 96.56 297 SER B CA 1
ATOM 5551 C C . SER B 1 297 ? -20.375 -23.562 -5.828 1 96.56 297 SER B C 1
ATOM 5553 O O . SER B 1 297 ? -20.938 -22.484 -5.578 1 96.56 297 SER B O 1
ATOM 5555 N N . ALA B 1 298 ? -19.594 -23.75 -6.836 1 93.5 298 ALA B N 1
ATOM 5556 C CA . ALA B 1 298 ? -19.281 -22.641 -7.75 1 93.5 298 ALA B CA 1
ATOM 5557 C C . ALA B 1 298 ? -20.531 -22.203 -8.508 1 93.5 298 ALA B C 1
ATOM 5559 O O . ALA B 1 298 ? -20.75 -21 -8.703 1 93.5 298 ALA B O 1
ATOM 5560 N N . TRP B 1 299 ? -21.344 -23.125 -8.859 1 91.38 299 TRP B N 1
ATOM 5561 C CA . TRP B 1 299 ? -22.594 -22.812 -9.547 1 91.38 299 TRP B CA 1
ATOM 5562 C C . TRP B 1 299 ? -23.547 -22.047 -8.633 1 91.38 299 TRP B C 1
ATOM 5564 O O . TRP B 1 299 ? -24.156 -21.062 -9.039 1 91.38 299 TRP B O 1
ATOM 5574 N N . PHE B 1 300 ? -23.609 -22.5 -7.449 1 94.19 300 PHE B N 1
ATOM 5575 C CA . PHE B 1 300 ? -24.469 -21.812 -6.484 1 94.19 300 PHE B CA 1
ATOM 5576 C C . PHE B 1 300 ? -23.984 -20.375 -6.27 1 94.19 300 PHE B C 1
ATOM 5578 O O . PHE B 1 300 ? -24.797 -19.453 -6.238 1 94.19 300 PHE B O 1
ATOM 5585 N N . LEU B 1 301 ? -22.719 -20.25 -6.125 1 95 301 LEU B N 1
ATOM 5586 C CA . LEU B 1 301 ? -22.156 -18.906 -5.953 1 95 301 LEU B CA 1
ATOM 5587 C C . LEU B 1 301 ? -22.531 -18 -7.113 1 95 301 LEU B C 1
ATOM 5589 O O . LEU B 1 301 ? -23 -16.875 -6.898 1 95 301 LEU B O 1
ATOM 5593 N N . ASN B 1 302 ? -22.438 -18.531 -8.32 1 91.62 302 ASN B N 1
ATOM 5594 C CA . ASN B 1 302 ? -22.734 -17.766 -9.523 1 91.62 302 ASN B CA 1
ATOM 5595 C C . ASN B 1 302 ? -24.219 -17.406 -9.602 1 91.62 302 ASN B C 1
ATOM 5597 O O . ASN B 1 302 ? -24.578 -16.266 -9.898 1 91.62 302 ASN B O 1
ATOM 5601 N N . TYR B 1 303 ? -25.031 -18.328 -9.297 1 93.19 303 TYR B N 1
ATOM 5602 C CA . TYR B 1 303 ? -26.469 -18.125 -9.398 1 93.19 303 TYR B CA 1
ATOM 5603 C C . TYR B 1 303 ? -26.938 -17.078 -8.391 1 93.19 303 TYR B C 1
ATOM 5605 O O . TYR B 1 303 ? -27.719 -16.188 -8.734 1 93.19 303 TYR B O 1
ATOM 5613 N N . PHE B 1 304 ? -26.453 -17.141 -7.266 1 95.69 304 PHE B N 1
ATOM 5614 C CA . PHE B 1 304 ? -26.891 -16.203 -6.234 1 95.69 304 PHE B CA 1
ATOM 5615 C C . PHE B 1 304 ? -26.328 -14.812 -6.48 1 95.69 304 PHE B C 1
ATOM 5617 O O . PHE B 1 304 ? -26.984 -13.812 -6.227 1 95.69 304 PHE B O 1
ATOM 5624 N N . LEU B 1 305 ? -25.125 -14.773 -6.984 1 95.38 305 LEU B N 1
ATOM 5625 C CA . LEU B 1 305 ? -24.547 -13.477 -7.305 1 95.38 305 LEU B CA 1
ATOM 5626 C C . LEU B 1 305 ? -25.312 -12.789 -8.422 1 95.38 305 LEU B C 1
ATOM 5628 O O . LEU B 1 305 ? -25.719 -11.633 -8.289 1 95.38 305 LEU B O 1
ATOM 5632 N N . ILE B 1 306 ? -25.578 -13.5 -9.477 1 94.94 306 ILE B N 1
ATOM 5633 C CA . ILE B 1 306 ? -26.312 -12.938 -10.609 1 94.94 306 ILE B CA 1
ATOM 5634 C C . ILE B 1 306 ? -27.734 -12.617 -10.18 1 94.94 306 ILE B C 1
ATOM 5636 O O . ILE B 1 306 ? -28.281 -11.57 -10.555 1 94.94 306 ILE B O 1
ATOM 5640 N N . GLY B 1 307 ? -28.312 -13.508 -9.43 1 95.81 307 GLY B N 1
ATOM 5641 C CA . GLY B 1 307 ? -29.641 -13.266 -8.898 1 95.81 307 GLY B CA 1
ATOM 5642 C C . GLY B 1 307 ? -29.734 -11.992 -8.078 1 95.81 307 GLY B C 1
ATOM 5643 O O . GLY B 1 307 ? -30.688 -11.219 -8.219 1 95.81 307 GLY B O 1
ATOM 5644 N N . MET B 1 308 ? -28.75 -11.773 -7.289 1 96.94 308 MET B N 1
ATOM 5645 C CA . MET B 1 308 ? -28.734 -10.57 -6.457 1 96.94 308 MET B CA 1
ATOM 5646 C C . MET B 1 308 ? -28.547 -9.32 -7.309 1 96.94 308 MET B C 1
ATOM 5648 O O . MET B 1 308 ? -29.172 -8.289 -7.035 1 96.94 308 MET B O 1
ATOM 5652 N N . ILE B 1 309 ? -27.719 -9.414 -8.305 1 96.88 309 ILE B N 1
ATOM 5653 C CA . ILE B 1 309 ? -27.5 -8.273 -9.18 1 96.88 309 ILE B CA 1
ATOM 5654 C C . ILE B 1 309 ? -28.812 -7.902 -9.883 1 96.88 309 ILE B C 1
ATOM 5656 O O . ILE B 1 309 ? -29.172 -6.723 -9.953 1 96.88 309 ILE B O 1
ATOM 5660 N N . ILE B 1 310 ? -29.578 -8.859 -10.281 1 95.75 310 ILE B N 1
ATOM 5661 C CA . ILE B 1 310 ? -30.859 -8.633 -10.969 1 95.75 310 ILE B CA 1
ATOM 5662 C C . ILE B 1 310 ? -31.891 -8.094 -9.977 1 95.75 310 ILE B C 1
ATOM 5664 O O . ILE B 1 310 ? -32.625 -7.152 -10.289 1 95.75 310 ILE B O 1
ATOM 5668 N N . ALA B 1 311 ? -31.844 -8.562 -8.789 1 96.5 311 ALA B N 1
ATOM 5669 C CA . ALA B 1 311 ? -32.906 -8.289 -7.816 1 96.5 311 ALA B CA 1
ATOM 5670 C C . ALA B 1 311 ? -32.562 -7.059 -6.973 1 96.5 311 ALA B C 1
ATOM 5672 O O . ALA B 1 311 ? -33.375 -6.625 -6.152 1 96.5 311 ALA B O 1
ATOM 5673 N N . VAL B 1 312 ? -31.422 -6.535 -7.16 1 95.81 312 VAL B N 1
ATOM 5674 C CA . VAL B 1 312 ? -30.938 -5.5 -6.254 1 95.81 312 VAL B CA 1
ATOM 5675 C C . VAL B 1 312 ? -31.891 -4.305 -6.27 1 95.81 312 VAL B C 1
ATOM 5677 O O . VAL B 1 312 ? -32.094 -3.641 -5.25 1 95.81 312 VAL B O 1
ATOM 5680 N N . ARG B 1 313 ? -32.594 -4.004 -7.348 1 94.19 313 ARG B N 1
ATOM 5681 C CA . ARG B 1 313 ? -33.562 -2.918 -7.469 1 94.19 313 ARG B CA 1
ATOM 5682 C C . ARG B 1 313 ? -34.688 -3.09 -6.473 1 94.19 313 ARG B C 1
ATOM 5684 O O . ARG B 1 313 ? -35.219 -2.107 -5.941 1 94.19 313 ARG B O 1
ATOM 5691 N N . TRP B 1 314 ? -35 -4.301 -6.184 1 95.12 314 TRP B N 1
ATOM 5692 C CA . TRP B 1 314 ? -36.125 -4.594 -5.324 1 95.12 314 TRP B CA 1
ATOM 5693 C C . TRP B 1 314 ? -35.688 -4.863 -3.891 1 95.12 314 TRP B C 1
ATOM 5695 O O . TRP B 1 314 ? -36.406 -4.551 -2.939 1 95.12 314 TRP B O 1
ATOM 5705 N N . LEU B 1 315 ? -34.531 -5.324 -3.705 1 94 315 LEU B N 1
ATOM 5706 C CA . LEU B 1 315 ? -34.125 -5.824 -2.4 1 94 315 LEU B CA 1
ATOM 5707 C C . LEU B 1 315 ? -33.469 -4.711 -1.572 1 94 315 LEU B C 1
ATOM 5709 O O . LEU B 1 315 ? -33.531 -4.738 -0.341 1 94 315 LEU B O 1
ATOM 5713 N N . LEU B 1 316 ? -32.844 -3.785 -2.201 1 90.56 316 LEU B N 1
ATOM 5714 C CA . LEU B 1 316 ? -32.156 -2.721 -1.474 1 90.56 316 LEU B CA 1
ATOM 5715 C C . LEU B 1 316 ? -33 -1.458 -1.433 1 90.56 316 LEU B C 1
ATOM 5717 O O . LEU B 1 316 ? -33.219 -0.812 -2.461 1 90.56 316 LEU B O 1
ATOM 5721 N N . PRO B 1 317 ? -33.438 -1.168 -0.249 1 86.31 317 PRO B N 1
ATOM 5722 C CA . PRO B 1 317 ? -34.219 0.052 -0.139 1 86.31 317 PRO B CA 1
ATOM 5723 C C . PRO B 1 317 ? -33.406 1.318 -0.408 1 86.31 317 PRO B C 1
ATOM 5725 O O . PRO B 1 317 ? -32.25 1.41 -0.001 1 86.31 317 PRO B O 1
ATOM 5728 N N . GLY B 1 318 ? -33.938 2.238 -1.187 1 81.94 318 GLY B N 1
ATOM 5729 C CA . GLY B 1 318 ? -33.312 3.529 -1.408 1 81.94 318 GLY B CA 1
ATOM 5730 C C . GLY B 1 318 ? -32.094 3.451 -2.314 1 81.94 318 GLY B C 1
ATOM 5731 O O . GLY B 1 318 ? -31.156 4.227 -2.162 1 81.94 318 GLY B O 1
ATOM 5732 N N . VAL B 1 319 ? -32.125 2.461 -3.164 1 87.44 319 VAL B N 1
ATOM 5733 C CA . VAL B 1 319 ? -31 2.248 -4.051 1 87.44 319 VAL B CA 1
ATOM 5734 C C . VAL B 1 319 ? -30.859 3.426 -5.016 1 87.44 319 VAL B C 1
ATOM 5736 O O . VAL B 1 319 ? -31.859 3.918 -5.547 1 87.44 319 VAL B O 1
ATOM 5739 N N . SER B 1 320 ? -29.672 3.957 -5.188 1 88.25 320 SER B N 1
ATOM 5740 C CA . SER B 1 320 ? -29.406 5.059 -6.105 1 88.25 320 SER B CA 1
ATOM 5741 C C . SER B 1 320 ? -29.422 4.582 -7.555 1 88.25 320 SER B C 1
ATOM 5743 O O . SER B 1 320 ? -29.125 3.42 -7.836 1 88.25 320 SER B O 1
ATOM 5745 N N . ARG B 1 321 ? -29.734 5.469 -8.469 1 91.06 321 ARG B N 1
ATOM 5746 C CA . ARG B 1 321 ? -29.75 5.156 -9.891 1 91.06 321 ARG B CA 1
ATOM 5747 C C . ARG B 1 321 ? -28.344 4.809 -10.383 1 91.06 321 ARG B C 1
ATOM 5749 O O . ARG B 1 321 ? -28.188 3.941 -11.25 1 91.06 321 ARG B O 1
ATOM 5756 N N . GLU B 1 322 ? -27.375 5.418 -9.805 1 90.44 322 GLU B N 1
ATOM 5757 C CA . GLU B 1 322 ? -26 5.148 -10.18 1 90.44 322 GLU B CA 1
ATOM 5758 C C . GLU B 1 322 ? -25.594 3.721 -9.828 1 90.44 322 GLU B C 1
ATOM 5760 O O . GLU B 1 322 ? -24.969 3.029 -10.633 1 90.44 322 GLU B O 1
ATOM 5765 N N . PHE B 1 323 ? -26 3.352 -8.68 1 92.62 323 PHE B N 1
ATOM 5766 C CA . PHE B 1 323 ? -25.656 2.002 -8.25 1 92.62 323 PHE B CA 1
ATOM 5767 C C . PHE B 1 323 ? -26.406 0.961 -9.086 1 92.62 323 PHE B C 1
ATOM 5769 O O . PHE B 1 323 ? -25.828 -0.071 -9.445 1 92.62 323 PHE B O 1
ATOM 5776 N N . LEU B 1 324 ? -27.609 1.252 -9.383 1 94.25 324 LEU B N 1
ATOM 5777 C CA . LEU B 1 324 ? -28.391 0.327 -10.195 1 94.25 324 LEU B CA 1
ATOM 5778 C C . LEU B 1 324 ? -27.766 0.169 -11.586 1 94.25 324 LEU B C 1
ATOM 5780 O O . LEU B 1 324 ? -27.609 -0.953 -12.07 1 94.25 324 LEU B O 1
ATOM 5784 N N . SER B 1 325 ? -27.469 1.241 -12.141 1 95.12 325 SER B N 1
ATOM 5785 C CA . SER B 1 325 ? -26.859 1.192 -13.469 1 95.12 325 SER B CA 1
ATOM 5786 C C . SER B 1 325 ? -25.531 0.426 -13.438 1 95.12 325 SER B C 1
ATOM 5788 O O . SER B 1 325 ? -25.281 -0.409 -14.305 1 95.12 325 SER B O 1
ATOM 5790 N N . THR B 1 326 ? -24.703 0.703 -12.453 1 94.75 326 THR B N 1
ATOM 5791 C CA . THR B 1 326 ? -23.422 0.011 -12.312 1 94.75 326 THR B CA 1
ATOM 5792 C C . THR B 1 326 ? -23.641 -1.486 -12.109 1 94.75 326 THR B C 1
ATOM 5794 O O . THR B 1 326 ? -22.922 -2.305 -12.688 1 94.75 326 THR B O 1
ATOM 5797 N N . SER B 1 327 ? -24.641 -1.84 -11.328 1 96.12 327 SER B N 1
ATOM 5798 C CA . SER B 1 327 ? -24.938 -3.244 -11.078 1 96.12 327 SER B CA 1
ATOM 5799 C C . SER B 1 327 ? -25.312 -3.967 -12.367 1 96.12 327 SER B C 1
ATOM 5801 O O . SER B 1 327 ? -24.781 -5.035 -12.664 1 96.12 327 SER B O 1
ATOM 5803 N N . TYR B 1 328 ? -26.125 -3.35 -13.156 1 96.5 328 TYR B N 1
ATOM 5804 C CA . TYR B 1 328 ? -26.609 -4.004 -14.367 1 96.5 328 TYR B CA 1
ATOM 5805 C C . TYR B 1 328 ? -25.531 -4.035 -15.438 1 96.5 328 TYR B C 1
ATOM 5807 O O . TYR B 1 328 ? -25.453 -4.98 -16.219 1 96.5 328 TYR B O 1
ATOM 5815 N N . ILE B 1 329 ? -24.719 -3.068 -15.422 1 95.62 329 ILE B N 1
ATOM 5816 C CA . ILE B 1 329 ? -23.578 -3.092 -16.344 1 95.62 329 ILE B CA 1
ATOM 5817 C C . ILE B 1 329 ? -22.641 -4.234 -15.969 1 95.62 329 ILE B C 1
ATOM 5819 O O . ILE B 1 329 ? -22.234 -5.012 -16.828 1 95.62 329 ILE B O 1
ATOM 5823 N N . ILE B 1 330 ? -22.297 -4.344 -14.688 1 95.31 330 ILE B N 1
ATOM 5824 C CA . ILE B 1 330 ? -21.422 -5.406 -14.211 1 95.31 330 ILE B CA 1
ATOM 5825 C C . ILE B 1 330 ? -22.047 -6.766 -14.508 1 95.31 330 ILE B C 1
ATOM 5827 O O . ILE B 1 330 ? -21.375 -7.656 -15.039 1 95.31 330 ILE B O 1
ATOM 5831 N N . GLY B 1 331 ? -23.328 -6.875 -14.211 1 95.56 331 GLY B N 1
ATOM 5832 C CA . GLY B 1 331 ? -24.016 -8.109 -14.547 1 95.56 331 GLY B CA 1
ATOM 5833 C C . GLY B 1 331 ? -24.016 -8.414 -16.031 1 95.56 331 GLY B C 1
ATOM 5834 O O . GLY B 1 331 ? -23.781 -9.555 -16.438 1 95.56 331 GLY B O 1
ATOM 5835 N N . GLY B 1 332 ? -24.266 -7.406 -16.828 1 95.81 332 GLY B N 1
ATOM 5836 C CA . GLY B 1 332 ? -24.25 -7.566 -18.266 1 95.81 332 GLY B CA 1
ATOM 5837 C C . GLY B 1 332 ? -22.906 -8.031 -18.797 1 95.81 332 GLY B C 1
ATOM 5838 O O . GLY B 1 332 ? -22.844 -8.898 -19.672 1 95.81 332 GLY B O 1
ATOM 5839 N N . ILE B 1 333 ? -21.828 -7.52 -18.25 1 94.56 333 ILE B N 1
ATOM 5840 C CA . ILE B 1 333 ? -20.484 -7.895 -18.688 1 94.56 333 ILE B CA 1
ATOM 5841 C C . ILE B 1 333 ? -20.203 -9.344 -18.281 1 94.56 333 ILE B C 1
ATOM 5843 O O . ILE B 1 333 ? -19.609 -10.094 -19.047 1 94.56 333 ILE B O 1
ATOM 5847 N N . ILE B 1 334 ? -20.625 -9.719 -17.125 1 94.88 334 ILE B N 1
ATOM 5848 C CA . ILE B 1 334 ? -20.406 -11.086 -16.672 1 94.88 334 ILE B CA 1
ATOM 5849 C C . ILE B 1 334 ? -21.156 -12.062 -17.578 1 94.88 334 ILE B C 1
ATOM 5851 O O . ILE B 1 334 ? -20.594 -13.07 -18 1 94.88 334 ILE B O 1
ATOM 5855 N N . ILE B 1 335 ? -22.391 -11.742 -17.906 1 95 335 ILE B N 1
ATOM 5856 C CA . ILE B 1 335 ? -23.188 -12.594 -18.766 1 95 335 ILE B CA 1
ATOM 5857 C C . ILE B 1 335 ? -22.578 -12.641 -20.172 1 95 335 ILE B C 1
ATOM 5859 O O . ILE B 1 335 ? -22.5 -13.703 -20.781 1 95 335 ILE B O 1
ATOM 5863 N N . PHE B 1 336 ? -22.141 -11.492 -20.625 1 95.25 336 PHE B N 1
ATOM 5864 C CA . PHE B 1 336 ? -21.5 -11.422 -21.922 1 95.25 336 PHE B CA 1
ATOM 5865 C C . PHE B 1 336 ? -20.234 -12.281 -21.953 1 95.25 336 PHE B C 1
ATOM 5867 O O . PHE B 1 336 ? -20 -13.008 -22.906 1 95.25 336 PHE B O 1
ATOM 5874 N N . ALA B 1 337 ? -19.484 -12.25 -20.922 1 93.44 337 ALA B N 1
ATOM 5875 C CA . ALA B 1 337 ? -18.281 -13.07 -20.797 1 93.44 337 ALA B CA 1
ATOM 5876 C C . ALA B 1 337 ? -18.625 -14.555 -20.766 1 93.44 337 ALA B C 1
ATOM 5878 O O . ALA B 1 337 ? -17.922 -15.375 -21.344 1 93.44 337 ALA B O 1
ATOM 5879 N N . ALA B 1 338 ? -19.703 -14.867 -20.109 1 93.19 338 ALA B N 1
ATOM 5880 C CA . ALA B 1 338 ? -20.172 -16.25 -20.078 1 93.19 338 ALA B CA 1
ATOM 5881 C C . ALA B 1 338 ? -20.531 -16.75 -21.469 1 93.19 338 ALA B C 1
ATOM 5883 O O . ALA B 1 338 ? -20.203 -17.891 -21.828 1 93.19 338 ALA B O 1
ATOM 5884 N N . ILE B 1 339 ? -21.125 -15.906 -22.234 1 95.12 339 ILE B N 1
ATOM 5885 C CA . ILE B 1 339 ? -21.516 -16.25 -23.594 1 95.12 339 ILE B CA 1
ATOM 5886 C C . ILE B 1 339 ? -20.266 -16.438 -24.453 1 95.12 339 ILE B C 1
ATOM 5888 O O . ILE B 1 339 ? -20.188 -17.391 -25.219 1 95.12 339 ILE B O 1
ATOM 5892 N N . LEU B 1 340 ? -19.328 -15.555 -24.297 1 93.94 340 LEU B N 1
ATOM 5893 C CA . LEU B 1 340 ? -18.094 -15.625 -25.078 1 93.94 340 LEU B CA 1
ATOM 5894 C C . LEU B 1 340 ? -17.297 -16.891 -24.734 1 93.94 340 LEU B C 1
ATOM 5896 O O . LEU B 1 340 ? -16.578 -17.422 -25.578 1 93.94 340 LEU B O 1
ATOM 5900 N N . PHE B 1 341 ? -17.469 -17.344 -23.562 1 92 341 PHE B N 1
ATOM 5901 C CA . PHE B 1 341 ? -16.766 -18.562 -23.125 1 92 341 PHE B CA 1
ATOM 5902 C C . PHE B 1 341 ? -17.547 -19.797 -23.547 1 92 341 PHE B C 1
ATOM 5904 O O . PHE B 1 341 ? -17.031 -20.672 -24.25 1 92 341 PHE B O 1
ATOM 5911 N N . GLN B 1 342 ? -18.859 -19.891 -23.219 1 92.75 342 GLN B N 1
ATOM 5912 C CA . GLN B 1 342 ? -19.625 -21.125 -23.328 1 92.75 342 GLN B CA 1
ATOM 5913 C C . GLN B 1 342 ? -20.109 -21.344 -24.766 1 92.75 342 GLN B C 1
ATOM 5915 O O . GLN B 1 342 ? -20.156 -22.484 -25.25 1 92.75 342 GLN B O 1
ATOM 5920 N N . PHE B 1 343 ? -20.391 -20.328 -25.5 1 93.62 343 PHE B N 1
ATOM 5921 C CA . PHE B 1 343 ? -21.062 -20.484 -26.797 1 93.62 343 PHE B CA 1
ATOM 5922 C C . PHE B 1 343 ? -20.125 -20.094 -27.938 1 93.62 343 PHE B C 1
ATOM 5924 O O . PHE B 1 343 ? -20 -20.828 -28.922 1 93.62 343 PHE B O 1
ATOM 5931 N N . VAL B 1 344 ? -19.438 -18.969 -27.734 1 93.5 344 VAL B N 1
ATOM 5932 C CA . VAL B 1 344 ? -18.609 -18.453 -28.812 1 93.5 344 VAL B CA 1
ATOM 5933 C C . VAL B 1 344 ? -17.219 -19.078 -28.734 1 93.5 344 VAL B C 1
ATOM 5935 O O . VAL B 1 344 ? -16.516 -19.188 -29.734 1 93.5 344 VAL B O 1
ATOM 5938 N N . HIS B 1 345 ? -16.828 -19.484 -27.484 1 93.31 345 HIS B N 1
ATOM 5939 C CA . HIS B 1 345 ? -15.531 -20.109 -27.203 1 93.31 345 HIS B CA 1
ATOM 5940 C C . HIS B 1 345 ? -14.383 -19.172 -27.578 1 93.31 345 HIS B C 1
ATOM 5942 O O . HIS B 1 345 ? -13.383 -19.625 -28.141 1 93.31 345 HIS B O 1
ATOM 5948 N N . TYR B 1 346 ? -14.703 -17.922 -27.406 1 91.88 346 TYR B N 1
ATOM 5949 C CA . TYR B 1 346 ? -13.672 -16.906 -27.625 1 91.88 346 TYR B CA 1
ATOM 5950 C C . TYR B 1 346 ? -12.797 -16.75 -26.391 1 91.88 346 TYR B C 1
ATOM 5952 O O . TYR B 1 346 ? -11.578 -16.609 -26.5 1 91.88 346 TYR B O 1
ATOM 5960 N N . LEU B 1 347 ? -13.391 -16.906 -25.219 1 90.56 347 LEU B N 1
ATOM 5961 C CA . LEU B 1 347 ? -12.672 -16.797 -23.953 1 90.56 347 LEU B CA 1
ATOM 5962 C C . LEU B 1 347 ? -12.352 -18.188 -23.406 1 90.56 347 LEU B C 1
ATOM 5964 O O . LEU B 1 347 ? -13.172 -19.109 -23.516 1 90.56 347 LEU B O 1
ATOM 5968 N N . SER B 1 348 ? -11.148 -18.297 -22.891 1 91.5 348 SER B N 1
ATOM 5969 C CA . SER B 1 348 ? -10.852 -19.5 -22.125 1 91.5 348 SER B CA 1
ATOM 5970 C C . SER B 1 348 ? -11.625 -19.516 -20.797 1 91.5 348 SER B C 1
ATOM 5972 O O . SER B 1 348 ? -12.164 -18.484 -20.375 1 91.5 348 SER B O 1
ATOM 5974 N N . LEU B 1 349 ? -11.664 -20.656 -20.234 1 90.31 349 LEU B N 1
ATOM 5975 C CA . LEU B 1 349 ? -12.305 -20.766 -18.922 1 90.31 349 LEU B CA 1
ATOM 5976 C C . LEU B 1 349 ? -11.625 -19.859 -17.906 1 90.31 349 LEU B C 1
ATOM 5978 O O . LEU B 1 349 ? -12.297 -19.172 -17.125 1 90.31 349 LEU B O 1
ATOM 5982 N N . THR B 1 350 ? -10.375 -19.797 -17.906 1 92.25 350 THR B N 1
ATOM 5983 C CA . THR B 1 350 ? -9.602 -18.969 -17 1 92.25 350 THR B CA 1
ATOM 5984 C C . THR B 1 350 ? -9.93 -17.484 -17.203 1 92.25 350 THR B C 1
ATOM 5986 O O . THR B 1 350 ? -10.156 -16.75 -16.234 1 92.25 350 THR B O 1
ATOM 5989 N N . ALA B 1 351 ? -9.961 -17.078 -18.453 1 90.31 351 ALA B N 1
ATOM 5990 C CA . ALA B 1 351 ? -10.281 -15.688 -18.75 1 90.31 351 ALA B CA 1
ATOM 5991 C C . ALA B 1 351 ? -11.672 -15.32 -18.234 1 90.31 351 ALA B C 1
ATOM 5993 O O . ALA B 1 351 ? -11.852 -14.273 -17.625 1 90.31 351 ALA B O 1
ATOM 5994 N N . PHE B 1 352 ? -12.625 -16.188 -18.516 1 91.75 352 PHE B N 1
ATOM 5995 C CA . PHE B 1 352 ? -13.992 -15.961 -18.047 1 91.75 352 PHE B CA 1
ATOM 5996 C C . PHE B 1 352 ? -14.023 -15.867 -16.516 1 91.75 352 PHE B C 1
ATOM 5998 O O . PHE B 1 352 ? -14.617 -14.938 -15.961 1 91.75 352 PHE B O 1
ATOM 6005 N N . GLU B 1 353 ? -13.352 -16.75 -15.859 1 91.5 353 GLU B N 1
ATOM 6006 C CA . GLU B 1 353 ? -13.344 -16.781 -14.398 1 91.5 353 GLU B CA 1
ATOM 6007 C C . GLU B 1 353 ? -12.711 -15.523 -13.82 1 91.5 353 GLU B C 1
ATOM 6009 O O . GLU B 1 353 ? -13.219 -14.961 -12.844 1 91.5 353 GLU B O 1
ATOM 6014 N N . MET B 1 354 ? -11.648 -15.109 -14.367 1 90.69 354 MET B N 1
ATOM 6015 C CA . MET B 1 354 ? -10.953 -13.922 -13.867 1 90.69 354 MET B CA 1
ATOM 6016 C C . MET B 1 354 ? -11.828 -12.688 -14.016 1 90.69 354 MET B C 1
ATOM 6018 O O . MET B 1 354 ? -11.898 -11.859 -13.109 1 90.69 354 MET B O 1
ATOM 6022 N N . ILE B 1 355 ? -12.469 -12.57 -15.109 1 89.81 355 ILE B N 1
ATOM 6023 C CA . ILE B 1 355 ? -13.367 -11.445 -15.352 1 89.81 355 ILE B CA 1
ATOM 6024 C C . ILE B 1 355 ? -14.531 -11.5 -14.375 1 89.81 355 ILE B C 1
ATOM 6026 O O . ILE B 1 355 ? -14.836 -10.508 -13.703 1 89.81 355 ILE B O 1
ATOM 6030 N N . ALA B 1 356 ? -15.125 -12.648 -14.305 1 91.44 356 ALA B N 1
ATOM 6031 C CA . ALA B 1 356 ? -16.281 -12.836 -13.445 1 91.44 356 ALA B CA 1
ATOM 6032 C C . ALA B 1 356 ? -15.93 -12.586 -11.984 1 91.44 356 ALA B C 1
ATOM 6034 O O . ALA B 1 356 ? -16.656 -11.898 -11.266 1 91.44 356 ALA B O 1
ATOM 6035 N N . PHE B 1 357 ? -14.805 -13.031 -11.609 1 90.5 357 PHE B N 1
ATOM 6036 C CA . PHE B 1 357 ? -14.391 -12.898 -10.219 1 90.5 357 PHE B CA 1
ATOM 6037 C C . PHE B 1 357 ? -14.086 -11.445 -9.883 1 90.5 357 PHE B C 1
ATOM 6039 O O . PHE B 1 357 ? -14.508 -10.945 -8.836 1 90.5 357 PHE B O 1
ATOM 6046 N N . ALA B 1 358 ? -13.328 -10.836 -10.672 1 90.25 358 ALA B N 1
ATOM 6047 C CA . ALA B 1 358 ? -12.969 -9.445 -10.43 1 90.25 358 ALA B CA 1
ATOM 6048 C C . ALA B 1 358 ? -14.219 -8.562 -10.359 1 90.25 358 ALA B C 1
ATOM 6050 O O . ALA B 1 358 ? -14.344 -7.73 -9.461 1 90.25 358 ALA B O 1
ATOM 6051 N N . LEU B 1 359 ? -15.117 -8.773 -11.273 1 92.44 359 LEU B N 1
ATOM 6052 C CA . LEU B 1 359 ? -16.328 -7.965 -11.336 1 92.44 359 LEU B CA 1
ATOM 6053 C C . LEU B 1 359 ? -17.266 -8.305 -10.188 1 92.44 359 LEU B C 1
ATOM 6055 O O . LEU B 1 359 ? -17.875 -7.41 -9.586 1 92.44 359 LEU B O 1
ATOM 6059 N N . ALA B 1 360 ? -17.359 -9.547 -9.883 1 93.44 360 ALA B N 1
ATOM 6060 C CA . ALA B 1 360 ? -18.219 -9.969 -8.773 1 93.44 360 ALA B CA 1
ATOM 6061 C C . ALA B 1 360 ? -17.719 -9.406 -7.449 1 93.44 360 ALA B C 1
ATOM 6063 O O . ALA B 1 360 ? -18.5 -8.898 -6.648 1 93.44 360 ALA B O 1
ATOM 6064 N N . MET B 1 361 ? -16.422 -9.477 -7.281 1 90.69 361 MET B N 1
ATOM 6065 C CA . MET B 1 361 ? -15.836 -8.953 -6.051 1 90.69 361 MET B CA 1
ATOM 6066 C C . MET B 1 361 ? -16.031 -7.445 -5.953 1 90.69 361 MET B C 1
ATOM 6068 O O . MET B 1 361 ? -16.328 -6.922 -4.879 1 90.69 361 MET B O 1
ATOM 6072 N N . SER B 1 362 ? -15.836 -6.848 -7.004 1 90.81 362 SER B N 1
ATOM 6073 C CA . SER B 1 362 ? -16.062 -5.406 -7.027 1 90.81 362 SER B CA 1
ATOM 6074 C C . SER B 1 362 ? -17.516 -5.066 -6.703 1 90.81 362 SER B C 1
ATOM 6076 O O . SER B 1 362 ? -17.781 -4.125 -5.953 1 90.81 362 SER B O 1
ATOM 6078 N N . TRP B 1 363 ? -18.406 -5.746 -7.238 1 94.56 363 TRP B N 1
ATOM 6079 C CA . TRP B 1 363 ? -19.828 -5.492 -7.012 1 94.56 363 TRP B CA 1
ATOM 6080 C C . TRP B 1 363 ? -20.203 -5.734 -5.555 1 94.56 363 TRP B C 1
ATOM 6082 O O . TRP B 1 363 ? -20.953 -4.957 -4.957 1 94.56 363 TRP B O 1
ATOM 6092 N N . ILE B 1 364 ? -19.641 -6.77 -4.988 1 93.19 364 ILE B N 1
ATOM 6093 C CA . ILE B 1 364 ? -19.922 -7.09 -3.592 1 93.19 364 ILE B CA 1
ATOM 6094 C C . ILE B 1 364 ? -19.438 -5.953 -2.695 1 93.19 364 ILE B C 1
ATOM 6096 O O . ILE B 1 364 ? -20.125 -5.562 -1.751 1 93.19 364 ILE B O 1
ATOM 6100 N N . MET B 1 365 ? -18.328 -5.477 -3.02 1 88.94 365 MET B N 1
ATOM 6101 C CA . MET B 1 365 ? -17.797 -4.359 -2.244 1 88.94 365 MET B CA 1
ATOM 6102 C C . MET B 1 365 ? -18.703 -3.137 -2.352 1 88.94 365 MET B C 1
ATOM 6104 O O . MET B 1 365 ? -18.953 -2.457 -1.355 1 88.94 365 MET B O 1
ATOM 6108 N N . LEU B 1 366 ? -19.172 -2.869 -3.479 1 90.19 366 LEU B N 1
ATOM 6109 C CA . LEU B 1 366 ? -20.078 -1.749 -3.682 1 90.19 366 LEU B CA 1
ATOM 6110 C C . LEU B 1 366 ? -21.391 -1.968 -2.928 1 90.19 366 LEU B C 1
ATOM 6112 O O . LEU B 1 366 ? -21.922 -1.036 -2.328 1 90.19 366 LEU B O 1
ATOM 6116 N N . LEU B 1 367 ? -21.844 -3.129 -3.01 1 93 367 LEU B N 1
ATOM 6117 C CA . LEU B 1 367 ? -23.078 -3.467 -2.32 1 93 367 LEU B CA 1
ATOM 6118 C C . LEU B 1 367 ? -22.938 -3.273 -0.815 1 93 367 LEU B C 1
ATOM 6120 O O . LEU B 1 367 ? -23.797 -2.648 -0.18 1 93 367 LEU B O 1
ATOM 6124 N N . LEU B 1 368 ? -21.891 -3.748 -0.276 1 87.38 368 LEU B N 1
ATOM 6125 C CA . LEU B 1 368 ? -21.656 -3.643 1.161 1 87.38 368 LEU B CA 1
ATOM 6126 C C . LEU B 1 368 ? -21.531 -2.186 1.585 1 87.38 368 LEU B C 1
ATOM 6128 O O . LEU B 1 368 ? -21.984 -1.8 2.66 1 87.38 368 LEU B O 1
ATOM 6132 N N . GLN B 1 369 ? -20.922 -1.49 0.779 1 84.56 369 GLN B N 1
ATOM 6133 C CA . GLN B 1 369 ? -20.797 -0.064 1.062 1 84.56 369 GLN B CA 1
ATOM 6134 C C . GLN B 1 369 ? -22.156 0.62 1.065 1 84.56 369 GLN B C 1
ATOM 6136 O O . GLN B 1 369 ? -22.422 1.492 1.896 1 84.56 369 GLN B O 1
ATOM 6141 N N . ASN B 1 370 ? -22.969 0.265 0.153 1 86 370 ASN B N 1
ATOM 6142 C CA . ASN B 1 370 ? -24.312 0.829 0.095 1 86 370 ASN B CA 1
ATOM 6143 C C . ASN B 1 370 ? -25.156 0.418 1.305 1 86 370 ASN B C 1
ATOM 6145 O O . ASN B 1 370 ? -25.922 1.218 1.83 1 86 370 ASN B O 1
ATOM 6149 N N . ILE B 1 371 ? -24.984 -0.716 1.693 1 86.19 371 ILE B N 1
ATOM 6150 C CA . ILE B 1 371 ? -25.703 -1.198 2.873 1 86.19 371 ILE B CA 1
ATOM 6151 C C . ILE B 1 371 ? -25.203 -0.454 4.113 1 86.19 371 ILE B C 1
ATOM 6153 O O . ILE B 1 371 ? -26 -0.087 4.98 1 86.19 371 ILE B O 1
ATOM 6157 N N . HIS B 1 372 ? -23.906 -0.286 4.172 1 81.62 372 HIS B N 1
ATOM 6158 C CA . HIS B 1 372 ? -23.312 0.458 5.277 1 81.62 372 HIS B CA 1
ATOM 6159 C C . HIS B 1 372 ? -23.859 1.883 5.336 1 81.62 372 HIS B C 1
ATOM 6161 O O . HIS B 1 372 ? -24.125 2.406 6.418 1 81.62 372 HIS B O 1
ATOM 6167 N N . ARG B 1 373 ? -24.078 2.477 4.234 1 76.88 373 ARG B N 1
ATOM 6168 C CA . ARG B 1 373 ? -24.625 3.824 4.152 1 76.88 373 ARG B CA 1
ATOM 6169 C C . ARG B 1 373 ? -26.078 3.854 4.621 1 76.88 373 ARG B C 1
ATOM 6171 O O . ARG B 1 373 ? -26.516 4.824 5.242 1 76.88 373 ARG B O 1
ATOM 6178 N N . LEU B 1 374 ? -26.812 2.918 4.266 1 74.5 374 LEU B N 1
ATOM 6179 C CA . LEU B 1 374 ? -28.188 2.809 4.715 1 74.5 374 LEU B CA 1
ATOM 6180 C C . LEU B 1 374 ? -28.266 2.77 6.238 1 74.5 374 LEU B C 1
ATOM 6182 O O . LEU B 1 374 ? -29.172 3.359 6.832 1 74.5 374 LEU B O 1
ATOM 6186 N N . TYR B 1 375 ? -27.344 2.178 6.801 1 70.5 375 TYR B N 1
ATOM 6187 C CA . TYR B 1 375 ? -27.25 2.09 8.258 1 70.5 375 TYR B CA 1
ATOM 6188 C C . TYR B 1 375 ? -26.938 3.449 8.867 1 70.5 375 TYR B C 1
ATOM 6190 O O . TYR B 1 375 ? -27.531 3.836 9.875 1 70.5 375 TYR B O 1
ATOM 6198 N N . GLN B 1 376 ? -26 4.137 8.266 1 62.91 376 GLN B N 1
ATOM 6199 C CA . GLN B 1 376 ? -25.609 5.445 8.781 1 62.91 376 GLN B CA 1
ATOM 6200 C C . GLN B 1 376 ? -26.75 6.457 8.641 1 62.91 376 GLN B C 1
ATOM 6202 O O . GLN B 1 376 ? -26.922 7.324 9.492 1 62.91 376 GLN B O 1
ATOM 6207 N N . LYS B 1 377 ? -27.438 6.453 7.523 1 56.06 377 LYS B N 1
ATOM 6208 C CA . LYS B 1 377 ? -28.562 7.348 7.305 1 56.06 377 LYS B CA 1
ATOM 6209 C C . LYS B 1 377 ? -29.656 7.117 8.352 1 56.06 377 LYS B C 1
ATOM 6211 O O . LYS B 1 377 ? -30.328 8.062 8.766 1 56.06 377 LYS B O 1
ATOM 6216 N N . ASP B 1 378 ? -29.844 5.961 8.531 1 50.75 378 ASP B N 1
ATOM 6217 C CA . ASP B 1 378 ? -30.828 5.684 9.57 1 50.75 378 ASP B CA 1
ATOM 6218 C C . ASP B 1 378 ? -30.391 6.27 10.914 1 50.75 378 ASP B C 1
ATOM 6220 O O . ASP B 1 378 ? -31.234 6.629 11.742 1 50.75 378 ASP B O 1
ATOM 6224 N N . GLU B 1 379 ? -29.156 6.441 10.859 1 48.38 379 GLU B N 1
ATOM 6225 C CA . GLU B 1 379 ? -28.688 7.156 12.047 1 48.38 379 GLU B CA 1
ATOM 6226 C C . GLU B 1 379 ? -28.922 8.656 11.898 1 48.38 379 GLU B C 1
ATOM 6228 O O . GLU B 1 379 ? -29.125 9.156 10.797 1 48.38 379 GLU B O 1
ATOM 6233 N N . SER B 1 380 ? -28.734 9.719 12.867 1 44.81 380 SER B N 1
ATOM 6234 C CA . SER B 1 380 ? -29.375 10.969 13.25 1 44.81 380 SER B CA 1
ATOM 6235 C C . SER B 1 380 ? -28.969 12.109 12.32 1 44.81 380 SER B C 1
ATOM 6237 O O . SER B 1 380 ? -27.875 12.656 12.445 1 44.81 380 SER B O 1
ATOM 6239 N N . THR B 1 381 ? -29 11.953 10.969 1 41.91 381 THR B N 1
ATOM 6240 C CA . THR B 1 381 ? -28.797 13.211 10.266 1 41.91 381 THR B CA 1
ATOM 6241 C C . THR B 1 381 ? -29.938 14.18 10.539 1 41.91 381 THR B C 1
ATOM 6243 O O . THR B 1 381 ? -31.109 13.82 10.391 1 41.91 381 THR B O 1
ATOM 6246 N N . PHE B 1 382 ? -29.641 15.281 11.352 1 36.72 382 PHE B N 1
ATOM 6247 C CA . PHE B 1 382 ? -30.641 16.281 11.68 1 36.72 382 PHE B CA 1
ATOM 6248 C C . PHE B 1 382 ? -30.5 17.5 10.766 1 36.72 382 PHE B C 1
ATOM 6250 O O . PHE B 1 382 ? -29.391 17.953 10.484 1 36.72 382 PHE B O 1
ATOM 6257 N N . VAL B 1 383 ? -31.281 17.719 9.953 1 37.25 383 VAL B N 1
ATOM 6258 C CA . VAL B 1 383 ? -31.359 18.953 9.188 1 37.25 383 VAL B CA 1
ATOM 6259 C C . VAL B 1 383 ? -31.781 20.109 10.102 1 37.25 383 VAL B C 1
ATOM 6261 O O . VAL B 1 383 ? -32.812 20.031 10.75 1 37.25 383 VAL B O 1
ATOM 6264 N N . VAL B 1 384 ? -30.844 20.969 10.484 1 37.28 384 VAL B N 1
ATOM 6265 C CA . VAL B 1 384 ? -31.156 22.094 11.367 1 37.28 384 VAL B CA 1
ATOM 6266 C C . VAL B 1 384 ? -31.328 23.359 10.539 1 37.28 384 VAL B C 1
ATOM 6268 O O . VAL B 1 384 ? -30.625 23.578 9.547 1 37.28 384 VAL B O 1
ATOM 6271 N N . THR B 1 385 ? -32.438 24.031 10.602 1 33.34 385 THR B N 1
ATOM 6272 C CA . THR B 1 385 ? -32.719 25.312 9.977 1 33.34 385 THR B CA 1
ATOM 6273 C C . THR B 1 385 ? -32 26.438 10.711 1 33.34 385 THR B C 1
ATOM 6275 O O . THR B 1 385 ? -32.125 26.594 11.922 1 33.34 385 THR B O 1
ATOM 6278 N N . VAL B 1 386 ? -31.094 27.094 10.055 1 37.38 386 VAL B N 1
ATOM 6279 C CA . VAL B 1 386 ? -30.375 28.25 10.578 1 37.38 386 VAL B CA 1
ATOM 6280 C C . VAL B 1 386 ? -31.234 29.5 10.445 1 37.38 386 VAL B C 1
ATOM 6282 O O . VAL B 1 386 ? -31.641 29.859 9.344 1 37.38 386 VAL B O 1
ATOM 6285 N N . THR B 1 387 ? -31.984 29.984 11.5 1 34 387 THR B N 1
ATOM 6286 C CA . THR B 1 387 ? -32.781 31.219 11.477 1 34 387 THR B CA 1
ATOM 6287 C C . THR B 1 387 ? -31.938 32.406 11.953 1 34 387 THR B C 1
ATOM 6289 O O . THR B 1 387 ? -31.172 32.281 12.922 1 34 387 THR B O 1
ATOM 6292 N N . THR B 1 388 ? -31.562 33.344 11.148 1 36.06 388 THR B N 1
ATOM 6293 C CA . THR B 1 388 ? -30.891 34.594 11.445 1 36.06 388 THR B CA 1
ATOM 6294 C C . THR B 1 388 ? -31.828 35.562 12.156 1 36.06 388 THR B C 1
ATOM 6296 O O . THR B 1 388 ? -32.875 35.938 11.609 1 36.06 388 THR B O 1
ATOM 6299 N N . LYS B 1 389 ? -32 35.531 13.578 1 37.38 389 LYS B N 1
ATOM 6300 C CA . LYS B 1 389 ? -32.781 36.625 14.18 1 37.38 389 LYS B CA 1
ATOM 6301 C C . LYS B 1 389 ? -31.984 37.906 14.188 1 37.38 389 LYS B C 1
ATOM 6303 O O . LYS B 1 389 ? -30.875 37.969 14.727 1 37.38 389 LYS B O 1
ATOM 6308 N N . LYS B 1 390 ? -32.25 38.875 13.312 1 37.69 390 LYS B N 1
ATOM 6309 C CA . LYS B 1 390 ? -31.828 40.281 13.359 1 37.69 390 LYS B CA 1
ATOM 6310 C C . LYS B 1 390 ? -32.312 40.938 14.641 1 37.69 390 LYS B C 1
ATOM 6312 O O . LYS B 1 390 ? -33.531 41.031 14.875 1 37.69 390 LYS B O 1
ATOM 6317 N N . GLU B 1 391 ? -31.781 40.75 15.797 1 34.34 391 GLU B N 1
ATOM 6318 C CA . GLU B 1 391 ? -32.188 41.656 16.875 1 34.34 391 GLU B CA 1
ATOM 6319 C C . GLU B 1 391 ? -31.953 43.094 16.469 1 34.34 391 GLU B C 1
ATOM 6321 O O . GLU B 1 391 ? -30.859 43.469 16.078 1 34.34 391 GLU B O 1
ATOM 6326 N N . LYS B 1 392 ? -33.031 43.75 16.094 1 36.56 392 LYS B N 1
ATOM 6327 C CA . LYS B 1 392 ? -33.094 45.188 16.094 1 36.56 392 LYS B CA 1
ATOM 6328 C C . LYS B 1 392 ? -32.625 45.75 17.438 1 36.56 392 LYS B C 1
ATOM 6330 O O . LYS B 1 392 ? -33.156 45.375 18.484 1 36.56 392 LYS B O 1
ATOM 6335 N N . ALA B 1 393 ? -31.453 46.188 17.562 1 36.25 393 ALA B N 1
ATOM 6336 C CA . ALA B 1 393 ? -31.094 47.125 18.641 1 36.25 393 ALA B CA 1
ATOM 6337 C C . ALA B 1 393 ? -32.156 48.188 18.812 1 36.25 393 ALA B C 1
ATOM 6339 O O . ALA B 1 393 ? -32.438 48.969 17.891 1 36.25 393 ALA B O 1
ATOM 6340 N N . GLU B 1 394 ? -33.188 47.969 19.609 1 29.88 394 GLU B N 1
ATOM 6341 C CA . GLU B 1 394 ? -33.719 49.188 20.219 1 29.88 394 GLU B CA 1
ATOM 6342 C C . GLU B 1 394 ? -32.688 49.812 21.156 1 29.88 394 GLU B C 1
ATOM 6344 O O . GLU B 1 394 ? -32.031 49.125 21.922 1 29.88 394 GLU B O 1
#

Secondary structure (DSSP, 8-state):
----EEEEEEEHHHHHHTT--TT--EEEEEETTEEEEEE-----------HHHHHHHHHHHHHHHHHHHHHTT--EEESSSTTSHHHHHHHHHHHHHHHHHHHHHHHHHHSS--HHHHHHHHHHHHHHHHHHHHHHHHHHHHHHHHHHHHTTT-EEEHHHHHHHHHHHHHHHHHHHHHHHH---HHHHHHHHHHHHHHHHHHHHHHTGGGTGGGT-GGGGGSTTSTTHHHHHHHHHHHHHHHHHHHHHHHHHHHHH-TT-HHHHHHHHHHHHHHHHHHHHHHS---TTHHHHHHHHHHHHHHHHHHHHHHHHHHHSTT--HHHHHHHHHHHHHHHHHHHHHHTS--S-HHHHHHHHHHHHHHHHHHHHHHHHHHHHHHS-EEEE----------/----EEEEEEEHHHHHHTT--TT--EEEEEETTEEEEEE-----------HHHHHHHHHHHHHHHHHHHHHTT--EEESSSTTSHHHHHHHHHHHHHHHHHHHHHHHHHHSS--HHHHHHHHHHHHHHHHHHHHHHHHHHHHHHHHHHHHTTT-EEEHHHHHHHHHHHHHHHHHHHHHHHH---HHHHHHHHHHHHHHHHHHHHHHTGGGTGGGT-GGGGGSTTSTTHHHHHHHHHHHHHHHHHHHHHHHHHHHHH-TT-HHHHHHHHHHHHHHHHHHHHHHS---TTHHHHHHHHHHHHHHHHHHHHHHHHHHHSTT--HHHHHHHHHHHHHHHHHHHHHHTS--S-HHHHHHHHHHHHHHHHHHHHHHHHHHHHHHS--EEE----------

Solvent-accessible surface area (backbone atoms only — not comparable to full-atom values): 40448 Å² total; per-residue (Å²): 130,82,79,58,58,40,43,37,31,42,47,47,69,54,34,58,65,39,64,52,55,92,75,48,59,39,40,41,42,71,52,98,57,23,35,31,38,27,48,59,66,62,79,71,65,70,78,66,66,61,61,61,71,46,44,50,62,30,50,54,51,37,50,50,53,49,50,52,32,58,71,70,66,45,53,67,29,29,47,49,65,83,81,12,47,40,50,48,43,49,54,51,29,47,53,49,18,52,47,43,21,50,52,45,35,53,57,59,49,70,67,54,90,43,72,71,61,46,54,52,50,61,65,40,42,62,53,50,51,51,47,48,52,50,48,50,49,47,53,45,50,53,50,41,51,49,47,35,52,44,42,57,86,46,62,30,48,48,66,59,38,42,52,52,45,35,51,54,34,38,50,44,27,47,53,28,37,49,52,42,72,52,74,44,72,70,46,48,49,50,51,28,48,50,39,36,52,50,29,51,50,51,38,38,58,65,25,17,91,69,45,42,71,79,58,29,73,58,46,46,31,12,88,87,28,64,68,13,65,58,31,20,48,27,38,26,47,25,17,47,39,46,41,44,48,51,50,67,56,43,51,66,46,34,71,76,41,72,79,41,62,39,53,50,50,47,51,49,47,52,43,50,26,24,51,18,42,25,36,38,17,70,26,38,56,33,85,67,70,34,28,52,51,14,50,50,18,48,49,48,26,50,52,43,50,53,49,45,49,70,40,40,81,73,33,41,83,87,66,50,70,65,57,51,53,51,38,48,49,51,48,49,50,41,53,50,38,47,43,33,28,75,74,67,58,73,39,50,64,24,56,36,49,52,52,40,48,54,50,50,52,50,48,52,53,52,49,52,52,52,53,53,48,54,49,54,60,75,42,75,70,52,79,34,70,34,68,81,80,78,75,74,83,123,132,82,81,59,59,40,44,38,30,42,44,46,69,56,34,58,64,39,64,52,54,92,71,45,59,38,39,39,40,68,51,97,57,22,35,32,38,28,48,58,66,62,79,72,67,69,78,67,67,60,61,62,71,41,43,51,61,26,50,53,51,36,50,50,53,49,51,51,32,58,71,70,67,45,55,66,31,30,47,48,64,83,84,13,49,41,49,48,44,47,54,52,29,47,54,50,19,51,46,42,20,50,53,47,36,52,56,59,49,69,67,54,89,44,72,71,60,46,55,52,50,62,66,40,43,62,52,50,52,52,47,48,52,50,49,50,50,48,52,46,48,52,50,40,50,50,49,36,51,43,40,57,85,46,62,30,47,48,67,58,39,42,51,51,43,34,51,52,33,37,51,44,28,48,52,28,38,49,52,42,73,51,74,43,71,69,46,48,49,50,51,26,49,48,40,38,52,49,27,52,50,52,39,39,58,66,24,17,91,67,45,42,72,79,58,28,72,59,45,44,30,13,89,86,28,64,68,13,65,58,31,18,48,28,38,25,47,24,18,46,40,45,42,44,48,51,49,68,56,43,51,65,46,34,70,77,42,72,78,41,62,38,53,52,50,48,51,50,45,52,44,52,27,23,49,18,40,25,35,39,17,71,26,37,55,33,86,67,69,35,28,52,52,14,50,50,18,49,48,48,26,50,51,43,50,53,49,44,49,70,41,39,80,73,36,39,83,86,66,51,70,66,56,51,52,52,37,50,50,52,48,49,50,42,53,50,39,47,43,32,29,76,74,66,58,73,39,50,63,25,56,35,49,52,51,40,47,56,50,50,53,52,48,49,53,52,50,52,51,52,54,53,47,54,50,54,61,74,34,84,69,53,80,34,70,36,68,83,78,79,74,73,82,124